Protein 8JNC (pdb70)

Secondary structure (DSSP, 8-state):
-PEESSPP--TT---THHHHHHTSS-EEEE-SBS--EEEE-SHHHHHHHHH-TTEESS-TTS----BSSSS----SSGGG--TTHHHHHHHHHHGGGSHHHHGGGHHHHHHHHHHHHHHHHHH-SSEEHIIIIITHHHHHHHHHHHT--GGGHHHHHHHHHHHHBTT--HHHHHHHHHHHHHHHHHHHHHHHSS--SSHHHHHHHHHHTS--S-HHHHHHHHHHHHHHTTHHHHHHHHHHHHHHHTSTTTTHHHHH-GGGHHHHHHHHHHH---BSS-S--EEESS-EEETTEEEPTT-EEEE-HHHHTT-TTTSTTTTS--TT---SPP-TT--GGGS-TTHHHHHHHHHHHHHHHHHH-TT-EESS-GGG--B-SSBSB--BS--EEE-/-EESSPP--TT---THHHHHTTSS-EEEE-SBSS-EEEE-SHHHHHHHHH-TTEESS--SS----BSSSS----SSGGG--TTHHHHHHHHHHTTSSHHHHGGGHHHHHHHHHHHHHHHHHH-SSEEHIIIIITHHHHHHHHHHHT--GGGHHHHHHHHHHHHBTT--HHHHHHHHHHHHHHHHHHHHHHHHS--SSHHHHHHHHHHTT-SS-HHHHHHHHHHHHHHTTHHHHHHHHHHHHHHHTSTTTTHHHHH-GGGHHHHHHHHHHH---BSS-S--EEESS-EEETTEEE-TT-EEEE-HHHHTT-TTTSTTTTS--TT---SPP-TT--GGGS-TTHHHHHHHHHHHHHHHHHH-TT-EESS-GGG--B--SBSB--BS--EEE-

Radius of gyration: 26.94 Å; Cα contacts (8 Å, |Δi|>4): 1345; chains: 2; bounding box: 70×62×54 Å

Structure (mmCIF, N/CA/C/O backbone):
data_8JNC
#
_entry.id   8JNC
#
_cell.length_a   91.895
_cell.length_b   81.948
_cell.length_c   143.838
_cell.angle_alpha   90.00
_cell.angle_beta   94.30
_cell.angle_gamma   90.00
#
_symmetry.space_group_name_H-M   'I 1 2 1'
#
loop_
_entity.id
_entity.type
_entity.pdbx_description
1 polymer 'Cytochrome P450'
2 non-polymer 'PROTOPORPHYRIN IX CONTAINING FE'
3 non-polymer (1Z,3E,5S,8R,9S,10S,11R,13R,15R,16S,18Z,24S,25S)-11-ethyl-2,24-dihydroxy-10-methyl-21,26-diazapentacyclo[23.2.1.09,13.08,15.05,16]octacosa-1(2),3,18-triene-7,20,27,28-tetraone
4 non-polymer 'FORMIC ACID'
5 non-polymer 'SODIUM ION'
6 water water
#
loop_
_atom_site.group_PDB
_atom_site.id
_atom_site.type_symbol
_atom_site.label_atom_id
_atom_site.label_alt_id
_atom_site.label_comp_id
_atom_site.label_asym_id
_atom_site.label_entity_id
_atom_site.label_seq_id
_atom_site.pdbx_PDB_ins_code
_atom_site.Cartn_x
_atom_site.Cartn_y
_atom_site.Cartn_z
_atom_site.occupancy
_atom_site.B_iso_or_equiv
_atom_site.auth_seq_id
_atom_site.auth_comp_id
_atom_site.auth_asym_id
_atom_site.auth_atom_id
_atom_site.pdbx_PDB_model_num
ATOM 1 N N . GLU A 1 18 ? 16.076 29.962 13.608 1.00 37.63 18 GLU A N 1
ATOM 2 C CA . GLU A 1 18 ? 16.955 29.152 14.452 1.00 43.26 18 GLU A CA 1
ATOM 3 C C . GLU A 1 18 ? 16.130 28.352 15.473 1.00 42.94 18 GLU A C 1
ATOM 4 O O . GLU A 1 18 ? 15.416 28.943 16.298 1.00 30.81 18 GLU A O 1
ATOM 15 N N . LEU A 1 19 ? 16.219 27.018 15.410 1.00 33.73 19 LEU A N 1
ATOM 16 C CA . LEU A 1 19 ? 15.309 26.141 16.142 1.00 28.89 19 LEU A CA 1
ATOM 17 C C . LEU A 1 19 ? 15.883 25.646 17.475 1.00 20.99 19 LEU A C 1
ATOM 18 O O . LEU A 1 19 ? 17.100 25.510 17.657 1.00 23.67 19 LEU A O 1
ATOM 34 N N . LEU A 1 20 ? 14.972 25.364 18.408 1.00 26.55 20 LEU A N 1
ATOM 35 C CA . LEU A 1 20 ? 15.306 24.632 19.634 1.00 22.69 20 LEU A CA 1
ATOM 36 C C . LEU A 1 20 ? 16.048 23.348 19.285 1.00 20.36 20 LEU A C 1
ATOM 37 O O . LEU A 1 20 ? 15.676 22.635 18.337 1.00 17.43 20 LEU A O 1
ATOM 53 N N . THR A 1 21 ? 17.149 23.095 19.995 1.00 13.74 21 THR A N 1
ATOM 54 C CA . THR A 1 21 ? 17.899 21.861 19.840 1.00 13.78 21 THR A CA 1
ATOM 55 C C . THR A 1 21 ? 17.327 20.782 20.763 1.00 11.33 21 THR A C 1
ATOM 56 O O . THR A 1 21 ? 16.870 21.056 21.883 1.00 17.22 21 THR A O 1
ATOM 67 N N . PHE A 1 22 ? 17.337 19.549 20.256 1.00 11.39 22 PHE A N 1
ATOM 68 C CA . PHE A 1 22 ? 16.841 18.343 20.910 1.00 10.72 22 PHE A CA 1
ATOM 69 C C . PHE A 1 22 ? 17.853 17.277 20.513 1.00 13.53 22 PHE A C 1
ATOM 70 O O . PHE A 1 22 ? 18.318 17.271 19.363 1.00 13.10 22 PHE A O 1
ATOM 87 N N . PRO A 1 23 ? 18.233 16.372 21.425 1.00 16.15 23 PRO A N 1
ATOM 88 C CA . PRO A 1 23 ? 17.705 16.201 22.783 1.00 17.28 23 PRO A CA 1
ATOM 89 C C . PRO A 1 23 ? 18.021 17.359 23.706 1.00 12.84 23 PRO A C 1
ATOM 90 O O . PRO A 1 23 ? 18.877 18.178 23.395 1.00 14.71 23 PRO A O 1
ATOM 101 N N . PHE A 1 24 ? 17.285 17.455 24.802 1.00 10.23 24 PHE A N 1
ATOM 102 C CA . PHE A 1 24 ? 17.486 18.516 25.771 1.00 12.95 24 PHE A CA 1
ATOM 103 C C . PHE A 1 24 ? 18.577 18.140 26.758 1.00 15.44 24 PHE A C 1
ATOM 104 O O . PHE A 1 24 ? 18.980 16.979 26.864 1.00 18.16 24 PHE A O 1
ATOM 121 N N . ALA A 1 25 ? 19.048 19.145 27.493 1.00 13.15 25 ALA A N 1
ATOM 122 C CA . ALA A 1 25 ? 19.994 18.910 28.572 1.00 14.49 25 ALA A CA 1
ATOM 123 C C . ALA A 1 25 ? 19.320 18.181 29.733 1.00 16.25 25 ALA A C 1
ATOM 124 O O . ALA A 1 25 ? 18.236 18.568 30.202 1.00 20.29 25 ALA A O 1
ATOM 131 N N . SER A 1 26 ? 19.966 17.124 30.198 1.00 11.94 26 SER A N 1
ATOM 132 C CA . SER A 1 26 ? 19.537 16.455 31.414 1.00 17.22 26 SER A CA 1
ATOM 133 C C . SER A 1 26 ? 20.666 15.547 31.863 1.00 16.01 26 SER A C 1
ATOM 134 O O . SER A 1 26 ? 21.508 15.140 31.060 1.00 19.26 26 SER A O 1
ATOM 142 N N . THR A 1 27 ? 20.672 15.221 33.140 1.00 20.43 27 THR A N 1
ATOM 143 C CA . THR A 1 27 ? 21.634 14.254 33.644 1.00 24.81 27 THR A CA 1
ATOM 144 C C . THR A 1 27 ? 20.922 13.118 34.370 1.00 18.65 27 THR A C 1
ATOM 145 O O . THR A 1 27 ? 19.940 13.342 35.072 1.00 20.67 27 THR A O 1
ATOM 156 N N . GLY A 1 28 ? 21.446 11.908 34.197 1.00 21.41 28 GLY A N 1
ATOM 157 C CA . GLY A 1 28 ? 20.869 10.738 34.829 1.00 21.44 28 GLY A CA 1
ATOM 158 C C . GLY A 1 28 ? 19.440 10.549 34.381 1.00 21.32 28 GLY A C 1
ATOM 159 O O . GLY A 1 28 ? 19.119 10.627 33.184 1.00 12.69 28 GLY A O 1
ATOM 163 N N . LEU A 1 29 ? 18.561 10.301 35.353 1.00 15.79 29 LEU A N 1
ATOM 164 C CA . LEU A 1 29 ? 17.153 10.108 35.066 1.00 19.51 29 LEU A CA 1
ATOM 165 C C . LEU A 1 29 ? 16.350 11.384 35.242 1.00 15.73 29 LEU A C 1
ATOM 166 O O . LEU A 1 29 ? 15.112 11.317 35.272 1.00 13.09 29 LEU A O 1
ATOM 182 N N . GLU A 1 30 ? 17.034 12.535 35.331 1.00 15.51 30 GLU A N 1
ATOM 183 C CA . GLU A 1 30 ? 16.366 13.834 35.365 1.00 14.31 30 GLU A CA 1
ATOM 184 C C . GLU A 1 30 ? 15.373 13.987 34.226 1.00 15.38 30 GLU A C 1
ATOM 185 O O . GLU A 1 30 ? 15.691 13.696 33.073 1.00 13.70 30 GLU A O 1
ATOM 197 N N . PHE A 1 31 ? 14.184 14.500 34.560 1.00 15.79 31 PHE A N 1
ATOM 198 C CA . PHE A 1 31 ? 13.214 14.982 33.581 1.00 15.05 31 PHE A CA 1
ATOM 199 C C . PHE A 1 31 ? 13.307 16.497 33.449 1.00 13.98 31 PHE A C 1
ATOM 200 O O . PHE A 1 31 ? 12.985 17.218 34.404 1.00 15.44 31 PHE A O 1
ATOM 217 N N . PRO A 1 32 ? 13.756 17.030 32.327 1.00 18.79 32 PRO A N 1
ATOM 218 C CA . PRO A 1 32 ? 14.102 18.455 32.319 1.00 23.30 32 PRO A CA 1
ATOM 219 C C . PRO A 1 32 ? 12.874 19.351 32.330 1.00 15.70 32 PRO A C 1
ATOM 220 O O . PRO A 1 32 ? 11.831 19.028 31.720 1.00 12.98 32 PRO A O 1
ATOM 231 N N . PRO A 1 33 ? 12.990 20.515 32.989 1.00 15.88 33 PRO A N 1
ATOM 232 C CA . PRO A 1 33 ? 11.830 21.416 33.147 1.00 23.90 33 PRO A CA 1
ATOM 233 C C . PRO A 1 33 ? 11.324 21.994 31.849 1.00 10.20 33 PRO A C 1
ATOM 234 O O . PRO A 1 33 ? 10.185 22.471 31.794 1.00 14.17 33 PRO A O 1
ATOM 245 N N . VAL A 1 34 ? 12.134 21.986 30.802 1.00 13.32 34 VAL A N 1
ATOM 246 C CA . VAL A 1 34 ? 11.660 22.474 29.512 1.00 10.61 34 VAL A CA 1
ATOM 247 C C . VAL A 1 34 ? 10.357 21.782 29.079 1.00 11.10 34 VAL A C 1
ATOM 248 O O . VAL A 1 34 ? 9.508 22.413 28.449 1.00 14.00 34 VAL A O 1
ATOM 261 N N . TYR A 1 35 ? 10.158 20.497 29.412 1.00 14.14 35 TYR A N 1
ATOM 262 C CA . TYR A 1 35 ? 8.887 19.838 29.073 1.00 12.33 35 TYR A CA 1
ATOM 263 C C . TYR A 1 35 ? 7.704 20.552 29.704 1.00 17.24 35 TYR A C 1
ATOM 264 O O . TYR A 1 35 ? 6.644 20.669 29.085 1.00 18.58 35 TYR A O 1
ATOM 282 N N . HIS A 1 36 ? 7.865 21.075 30.916 1.00 15.06 36 HIS A N 1
ATOM 283 C CA . HIS A 1 36 ? 6.735 21.762 31.530 1.00 11.59 36 HIS A CA 1
ATOM 284 C C . HIS A 1 36 ? 6.325 22.995 30.731 1.00 15.72 36 HIS A C 1
ATOM 285 O O . HIS A 1 36 ? 5.141 23.340 30.671 1.00 19.42 36 HIS A O 1
ATOM 299 N N . GLU A 1 37 ? 7.292 23.664 30.114 1.00 18.16 37 GLU A N 1
ATOM 300 C CA . GLU A 1 37 ? 6.992 24.749 29.190 1.00 22.97 37 GLU A CA 1
ATOM 301 C C . GLU A 1 37 ? 6.326 24.227 27.928 1.00 23.67 37 GLU A C 1
ATOM 302 O O . GLU A 1 37 ? 5.360 24.816 27.431 1.00 19.87 37 GLU A O 1
ATOM 314 N N . LEU A 1 38 ? 6.861 23.142 27.372 1.00 19.07 38 LEU A N 1
ATOM 315 C CA . LEU A 1 38 ? 6.377 22.703 26.077 1.00 23.35 38 LEU A CA 1
ATOM 316 C C . LEU A 1 38 ? 4.964 22.144 26.167 1.00 17.08 38 LEU A C 1
ATOM 317 O O . LEU A 1 38 ? 4.219 22.238 25.189 1.00 18.31 38 LEU A O 1
ATOM 333 N N . TYR A 1 39 ? 4.573 21.555 27.313 1.00 16.57 39 TYR A N 1
ATOM 334 C CA . TYR A 1 39 ? 3.196 21.086 27.450 1.00 16.37 39 TYR A CA 1
ATOM 335 C C . TYR A 1 39 ? 2.197 22.238 27.295 1.00 24.36 39 TYR A C 1
ATOM 336 O O . TYR A 1 39 ? 1.059 22.014 26.891 1.00 21.11 39 TYR A O 1
ATOM 354 N N . GLN A 1 40 ? 2.592 23.469 27.631 1.00 23.94 40 GLN A N 1
ATOM 355 C CA . GLN A 1 40 ? 1.722 24.623 27.469 1.00 30.87 40 GLN A CA 1
ATOM 356 C C . GLN A 1 40 ? 1.964 25.417 26.190 1.00 33.48 40 GLN A C 1
ATOM 357 O O . GLN A 1 40 ? 1.681 26.621 26.125 1.00 32.80 40 GLN A O 1
ATOM 371 N N . GLN A 1 41 ? 2.477 24.753 25.149 1.00 31.05 41 GLN A N 1
ATOM 372 C CA . GLN A 1 41 ? 2.738 25.354 23.857 1.00 32.42 41 GLN A CA 1
ATOM 373 C C . GLN A 1 41 ? 2.169 24.472 22.756 1.00 21.34 41 GLN A C 1
ATOM 374 O O . GLN A 1 41 ? 1.893 23.280 22.924 1.00 20.83 41 GLN A O 1
ATOM 388 N N . ARG A 1 42 ? 2.062 25.080 21.577 1.00 15.25 42 ARG A N 1
ATOM 389 C CA . ARG A 1 42 ? 1.777 24.305 20.383 1.00 18.69 42 ARG A CA 1
ATOM 390 C C . ARG A 1 42 ? 2.942 23.393 20.009 1.00 11.72 42 ARG A C 1
ATOM 391 O O . ARG A 1 42 ? 4.058 23.459 20.543 1.00 14.15 42 ARG A O 1
ATOM 412 N N . LEU A 1 43 ? 2.625 22.460 19.114 1.00 12.52 43 LEU A N 1
ATOM 413 C CA . LEU A 1 43 ? 3.655 21.550 18.635 1.00 14.83 43 LEU A CA 1
ATOM 414 C C . LEU A 1 43 ? 4.888 22.337 18.195 1.00 13.14 43 LEU A C 1
ATOM 415 O O . LEU A 1 43 ? 4.782 23.283 17.419 1.00 13.15 43 LEU A O 1
ATOM 431 N N . THR A 1 44 ? 6.063 21.928 18.682 1.00 14.30 44 THR A N 1
ATOM 432 C CA . THR A 1 44 ? 7.333 22.640 18.472 1.00 16.54 44 THR A CA 1
ATOM 433 C C . THR A 1 44 ? 8.303 21.909 17.540 1.00 16.51 44 THR A C 1
ATOM 434 O O . THR A 1 44 ? 8.499 20.687 17.639 1.00 13.68 44 THR A O 1
ATOM 445 N N . LYS A 1 45 ? 8.895 22.663 16.613 1.00 14.07 45 LYS A N 1
ATOM 446 C CA . LYS A 1 45 ? 9.887 22.114 15.705 1.00 9.51 45 LYS A CA 1
ATOM 447 C C . LYS A 1 45 ? 11.276 22.253 16.325 1.00 13.76 45 LYS A C 1
ATOM 448 O O . LYS A 1 45 ? 11.612 23.285 16.901 1.00 15.65 45 LYS A O 1
ATOM 467 N N . VAL A 1 46 ? 12.082 21.204 16.201 1.00 12.66 46 VAL A N 1
ATOM 468 C CA . VAL A 1 46 ? 13.410 21.174 16.789 1.00 7.80 46 VAL A CA 1
ATOM 469 C C . VAL A 1 46 ? 14.408 20.698 15.751 1.00 14.11 46 VAL A C 1
ATOM 470 O O . VAL A 1 46 ? 14.054 20.024 14.784 1.00 13.93 46 VAL A O 1
ATOM 483 N N . ARG A 1 47 ? 15.673 21.043 15.966 1.00 13.32 47 ARG A N 1
ATOM 484 C CA . ARG A 1 47 ? 16.761 20.583 15.111 1.00 13.08 47 ARG A CA 1
ATOM 485 C C . ARG A 1 47 ? 17.520 19.529 15.879 1.00 12.44 47 ARG A C 1
ATOM 486 O O . ARG A 1 47 ? 17.672 19.637 17.099 1.00 13.67 47 ARG A O 1
ATOM 507 N N . LEU A 1 48 ? 18.015 18.528 15.161 1.00 12.85 48 LEU A N 1
ATOM 508 C CA . LEU A 1 48 ? 18.604 17.338 15.751 1.00 12.22 48 LEU A CA 1
ATOM 509 C C . LEU A 1 48 ? 20.093 17.294 15.497 1.00 11.34 48 LEU A C 1
ATOM 510 O O . LEU A 1 48 ? 20.620 18.029 14.653 1.00 15.18 48 LEU A O 1
ATOM 526 N N . PRO A 1 49 ? 20.813 16.409 16.181 1.00 14.91 49 PRO A N 1
ATOM 527 C CA . PRO A 1 49 ? 22.259 16.317 15.918 1.00 15.27 49 PRO A CA 1
ATOM 528 C C . PRO A 1 49 ? 22.608 15.947 14.479 1.00 19.49 49 PRO A C 1
ATOM 529 O O . PRO A 1 49 ? 23.596 16.477 13.940 1.00 13.44 49 PRO A O 1
ATOM 540 N N . TYR A 1 50 ? 21.825 15.067 13.839 1.00 17.18 50 TYR A N 1
ATOM 541 C CA . TYR A 1 50 ? 21.973 14.755 12.422 1.00 18.87 50 TYR A CA 1
ATOM 542 C C . TYR A 1 50 ? 20.608 14.699 11.752 1.00 18.14 50 TYR A C 1
ATOM 543 O O . TYR A 1 50 ? 19.586 14.414 12.384 1.00 11.63 50 TYR A O 1
ATOM 561 N N . GLY A 1 51 ? 20.606 14.979 10.464 1.00 17.26 51 GLY A N 1
ATOM 562 C CA . GLY A 1 51 ? 19.419 14.781 9.666 1.00 16.25 51 GLY A CA 1
ATOM 563 C C . GLY A 1 51 ? 18.487 15.963 9.742 1.00 15.66 51 GLY A C 1
ATOM 564 O O . GLY A 1 51 ? 18.804 17.037 10.280 1.00 19.34 51 GLY A O 1
ATOM 568 N N . ASP A 1 52 ? 17.294 15.750 9.198 1.00 12.31 52 ASP A N 1
ATOM 569 C CA . ASP A 1 52 ? 16.326 16.822 9.082 1.00 12.42 52 ASP A CA 1
ATOM 570 C C . ASP A 1 52 ? 15.818 17.270 10.444 1.00 13.67 52 ASP A C 1
ATOM 571 O O . ASP A 1 52 ? 16.003 16.584 11.445 1.00 14.10 52 ASP A O 1
ATOM 580 N N . ASP A 1 53 ? 15.193 18.458 10.464 1.00 9.95 53 ASP A N 1
ATOM 581 C CA . ASP A 1 53 ? 14.444 18.915 11.614 1.00 12.55 53 ASP A CA 1
ATOM 582 C C . ASP A 1 53 ? 13.187 18.060 11.758 1.00 16.19 53 ASP A C 1
ATOM 583 O O . ASP A 1 53 ? 12.835 17.271 10.873 1.00 9.12 53 ASP A O 1
ATOM 592 N N . ALA A 1 54 ? 12.485 18.264 12.869 1.00 12.70 54 ALA A N 1
ATOM 593 C CA . ALA A 1 54 ? 11.309 17.466 13.187 1.00 11.73 54 ALA A CA 1
ATOM 594 C C . ALA A 1 54 ? 10.535 18.124 14.315 1.00 15.57 54 ALA A C 1
ATOM 595 O O . ALA A 1 54 ? 11.093 18.870 15.129 1.00 14.23 54 ALA A O 1
ATOM 602 N N . TYR A 1 55 ? 9.238 17.884 14.314 1.00 13.38 55 TYR A N 1
ATOM 603 C CA . TYR A 1 55 ? 8.402 18.290 15.416 1.00 7.38 55 TYR A CA 1
ATOM 604 C C . TYR A 1 55 ? 8.540 17.302 16.562 1.00 9.36 55 TYR A C 1
ATOM 605 O O . TYR A 1 55 ? 8.850 16.125 16.363 1.00 9.68 55 TYR A O 1
ATOM 623 N N . LEU A 1 56 ? 8.305 17.803 17.769 1.00 7.75 56 LEU A N 1
ATOM 624 C CA . LEU A 1 56 ? 8.404 17.030 18.994 1.00 8.83 56 LEU A CA 1
ATOM 625 C C . LEU A 1 56 ? 6.998 16.763 19.502 1.00 8.83 56 LEU A C 1
ATOM 626 O O . LEU A 1 56 ? 6.359 17.677 20.037 1.00 8.90 56 LEU A O 1
ATOM 642 N N . ALA A 1 57 ? 6.512 15.514 19.345 1.00 4.41 57 ALA A N 1
ATOM 643 C CA . ALA A 1 57 ? 5.246 15.104 19.947 1.00 7.81 57 ALA A CA 1
ATOM 644 C C . ALA A 1 57 ? 5.532 14.851 21.405 1.00 12.97 57 ALA A C 1
ATOM 645 O O . ALA A 1 57 ? 6.419 14.030 21.708 1.00 8.90 57 ALA A O 1
ATOM 652 N N . ILE A 1 58 ? 4.815 15.541 22.296 1.00 11.92 58 ILE A N 1
ATOM 653 C CA . ILE A 1 58 ? 5.041 15.376 23.731 1.00 10.09 58 ILE A CA 1
ATOM 654 C C . ILE A 1 58 ? 3.755 15.157 24.536 1.00 10.45 58 ILE A C 1
ATOM 655 O O . ILE A 1 58 ? 3.799 14.577 25.658 1.00 9.59 58 ILE A O 1
ATOM 671 N N . ARG A 1 59 ? 2.589 15.529 24.029 1.00 11.07 59 ARG A N 1
ATOM 672 C CA . ARG A 1 59 ? 1.345 15.209 24.711 1.00 6.75 59 ARG A CA 1
ATOM 673 C C . ARG A 1 59 ? 1.013 13.727 24.523 1.00 9.14 59 ARG A C 1
ATOM 674 O O . ARG A 1 59 ? 1.320 13.128 23.496 1.00 5.18 59 ARG A O 1
ATOM 695 N N . TYR A 1 60 ? 0.362 13.142 25.539 1.00 8.06 60 TYR A N 1
ATOM 696 C CA . TYR A 1 60 ? 0.035 11.720 25.543 1.00 8.86 60 TYR A CA 1
ATOM 697 C C . TYR A 1 60 ? -0.670 11.352 24.247 1.00 7.03 60 TYR A C 1
ATOM 698 O O . TYR A 1 60 ? -0.238 10.452 23.515 1.00 6.35 60 TYR A O 1
ATOM 716 N N . ALA A 1 61 ? -1.697 12.125 23.902 1.00 10.59 61 ALA A N 1
ATOM 717 C CA . ALA A 1 61 ? -2.513 11.805 22.747 1.00 8.79 61 ALA A CA 1
ATOM 718 C C . ALA A 1 61 ? -1.695 11.914 21.474 1.00 6.55 61 ALA A C 1
ATOM 719 O O . ALA A 1 61 ? -1.864 11.088 20.576 1.00 6.22 61 ALA A O 1
ATOM 726 N N . ASP A 1 62 ? -0.753 12.881 21.412 1.00 5.91 62 ASP A N 1
ATOM 727 C CA . ASP A 1 62 ? 0.018 13.111 20.186 1.00 4.85 62 ASP A CA 1
ATOM 728 C C . ASP A 1 62 ? 1.042 12.005 19.971 1.00 4.63 62 ASP A C 1
ATOM 729 O O . ASP A 1 62 ? 1.191 11.508 18.860 1.00 4.19 62 ASP A O 1
ATOM 738 N N . VAL A 1 63 ? 1.709 11.584 21.044 1.00 5.40 63 VAL A N 1
ATOM 739 C CA . VAL A 1 63 ? 2.676 10.487 20.965 1.00 5.72 63 VAL A CA 1
ATOM 740 C C . VAL A 1 63 ? 1.979 9.202 20.585 1.00 5.85 63 VAL A C 1
ATOM 741 O O . VAL A 1 63 ? 2.455 8.464 19.720 1.00 6.73 63 VAL A O 1
ATOM 754 N N . LYS A 1 64 ? 0.822 8.939 21.182 1.00 4.15 64 LYS A N 1
ATOM 755 C CA . LYS A 1 64 ? 0.006 7.810 20.742 1.00 7.52 64 LYS A CA 1
ATOM 756 C C . LYS A 1 64 ? -0.301 7.882 19.248 1.00 10.95 64 LYS A C 1
ATOM 757 O O . LYS A 1 64 ? -0.227 6.874 18.532 1.00 5.68 64 LYS A O 1
ATOM 776 N N . THR A 1 65 ? -0.641 9.080 18.755 1.00 6.19 65 THR A N 1
ATOM 777 C CA . THR A 1 65 ? -0.992 9.207 17.353 1.00 4.28 65 THR A CA 1
ATOM 778 C C . THR A 1 65 ? 0.217 8.882 16.488 1.00 6.97 65 THR A C 1
ATOM 779 O O . THR A 1 65 ? 0.127 8.102 15.531 1.00 4.13 65 THR A O 1
ATOM 790 N N . VAL A 1 66 ? 1.376 9.453 16.830 1.00 6.70 66 VAL A N 1
ATOM 791 C CA . VAL A 1 66 ? 2.566 9.243 15.997 1.00 6.11 66 VAL A CA 1
ATOM 792 C C . VAL A 1 66 ? 2.888 7.764 15.886 1.00 8.46 66 VAL A C 1
ATOM 793 O O . VAL A 1 66 ? 3.286 7.279 14.820 1.00 6.07 66 VAL A O 1
ATOM 806 N N . LEU A 1 67 ? 2.719 7.030 16.981 1.00 6.75 67 LEU A N 1
ATOM 807 C CA . LEU A 1 67 ? 3.134 5.647 17.062 1.00 6.65 67 LEU A CA 1
ATOM 808 C C . LEU A 1 67 ? 2.127 4.655 16.473 1.00 10.00 67 LEU A C 1
ATOM 809 O O . LEU A 1 67 ? 2.516 3.535 16.101 1.00 12.63 67 LEU A O 1
ATOM 825 N N . SER A 1 68 ? 0.855 5.028 16.386 1.00 8.88 68 SER A N 1
ATOM 826 C CA . SER A 1 68 ? -0.186 4.103 15.985 1.00 8.98 68 SER A CA 1
ATOM 827 C C . SER A 1 68 ? -1.065 4.541 14.812 1.00 15.69 68 SER A C 1
ATOM 828 O O . SER A 1 68 ? -1.765 3.686 14.265 1.00 15.90 68 SER A O 1
ATOM 836 N N . ASP A 1 69 ? -1.046 5.802 14.380 1.00 10.70 69 ASP A N 1
ATOM 837 C CA . ASP A 1 69 ? -1.899 6.221 13.269 1.00 8.41 69 ASP A CA 1
ATOM 838 C C . ASP A 1 69 ? -1.226 5.898 11.933 1.00 9.85 69 ASP A C 1
ATOM 839 O O . ASP A 1 69 ? -0.025 6.117 11.772 1.00 11.75 69 ASP A O 1
ATOM 848 N N . SER A 1 70 ? -1.982 5.326 10.977 1.00 12.74 70 SER A N 1
ATOM 849 C CA . SER A 1 70 ? -1.326 4.879 9.742 1.00 10.78 70 SER A CA 1
ATOM 850 C C . SER A 1 70 ? -0.830 6.032 8.898 1.00 5.20 70 SER A C 1
ATOM 851 O O . SER A 1 70 ? -0.057 5.809 7.953 1.00 14.08 70 SER A O 1
ATOM 859 N N . ARG A 1 71 ? -1.260 7.253 9.201 1.00 9.97 71 ARG A N 1
ATOM 860 C CA . ARG A 1 71 ? -0.738 8.431 8.495 1.00 11.46 71 ARG A CA 1
ATOM 861 C C . ARG A 1 71 ? 0.667 8.806 8.949 1.00 10.64 71 ARG A C 1
ATOM 862 O O . ARG A 1 71 ? 1.230 9.823 8.506 1.00 10.31 71 ARG A O 1
ATOM 883 N N . PHE A 1 72 ? 1.253 8.020 9.837 1.00 7.09 72 PHE A N 1
ATOM 884 C CA . PHE A 1 72 ? 2.640 8.229 10.224 1.00 6.10 72 PHE A CA 1
ATOM 885 C C . PHE A 1 72 ? 3.419 6.980 9.870 1.00 7.98 72 PHE A C 1
ATOM 886 O O . PHE A 1 72 ? 3.143 5.894 10.375 1.00 9.18 72 PHE A O 1
ATOM 903 N N . SER A 1 73 ? 4.348 7.131 8.964 1.00 8.55 73 SER A N 1
ATOM 904 C CA . SER A 1 73 ? 5.193 6.054 8.505 1.00 7.90 73 SER A CA 1
ATOM 905 C C . SER A 1 73 ? 6.533 6.122 9.211 1.00 8.74 73 SER A C 1
ATOM 906 O O . SER A 1 73 ? 7.056 7.215 9.450 1.00 6.88 73 SER A O 1
ATOM 914 N N . ILE A 1 74 ? 7.116 4.954 9.480 1.00 5.33 74 ILE A N 1
ATOM 915 C CA . ILE A 1 74 ? 8.471 4.882 10.030 1.00 10.44 74 ILE A CA 1
ATOM 916 C C . ILE A 1 74 ? 9.522 4.904 8.937 1.00 8.17 74 ILE A C 1
ATOM 917 O O . ILE A 1 74 ? 10.715 4.877 9.248 1.00 7.89 74 ILE A O 1
ATOM 933 N N . VAL A 1 75 ? 9.089 4.979 7.672 1.00 7.13 75 VAL A N 1
ATOM 934 C CA . VAL A 1 75 ? 9.949 4.927 6.486 1.00 11.32 75 VAL A CA 1
ATOM 935 C C . VAL A 1 75 ? 10.073 6.311 5.848 1.00 9.01 75 VAL A C 1
ATOM 936 O O . VAL A 1 75 ? 9.070 6.954 5.541 1.00 8.04 75 VAL A O 1
ATOM 949 N N . ALA A 1 76 ? 11.306 6.746 5.585 1.00 9.97 76 ALA A N 1
ATOM 950 C CA . ALA A 1 76 ? 11.531 8.028 4.901 1.00 14.47 76 ALA A CA 1
ATOM 951 C C . ALA A 1 76 ? 11.469 7.764 3.394 1.00 11.97 76 ALA A C 1
ATOM 952 O O . ALA A 1 76 ? 12.486 7.649 2.726 1.00 16.22 76 ALA A O 1
ATOM 959 N N . SER A 1 77 ? 10.262 7.643 2.855 1.00 15.35 77 SER A N 1
ATOM 960 C CA . SER A 1 77 ? 10.039 7.332 1.437 1.00 14.12 77 SER A CA 1
ATOM 961 C C . SER A 1 77 ? 10.012 8.578 0.537 1.00 15.05 77 SER A C 1
ATOM 962 O O . SER A 1 77 ? 9.743 8.480 -0.680 1.00 11.56 77 SER A O 1
ATOM 970 N N . LEU A 1 78 ? 10.286 9.749 1.114 1.00 15.08 78 LEU A N 1
ATOM 971 C CA . LEU A 1 78 ? 10.260 11.009 0.389 1.00 11.84 78 LEU A CA 1
ATOM 972 C C . LEU A 1 78 ? 11.614 11.692 0.377 1.00 14.64 78 LEU A C 1
ATOM 973 O O . LEU A 1 78 ? 11.683 12.911 0.246 1.00 26.10 78 LEU A O 1
ATOM 989 N N . GLY A 1 79 ? 12.690 10.943 0.511 1.00 19.37 79 GLY A N 1
ATOM 990 C CA . GLY A 1 79 ? 14.007 11.508 0.445 1.00 21.81 79 GLY A CA 1
ATOM 991 C C . GLY A 1 79 ? 14.509 12.124 1.720 1.00 22.95 79 GLY A C 1
ATOM 992 O O . GLY A 1 79 ? 15.636 12.632 1.717 1.00 24.76 79 GLY A O 1
ATOM 996 N N . GLN A 1 80 ? 13.741 12.054 2.817 1.00 15.41 80 GLN A N 1
ATOM 997 C CA . GLN A 1 80 ? 14.156 12.671 4.074 1.00 20.02 80 GLN A CA 1
ATOM 998 C C . GLN A 1 80 ? 15.491 12.130 4.594 1.00 15.61 80 GLN A C 1
ATOM 999 O O . GLN A 1 80 ? 15.840 10.964 4.430 1.00 9.97 80 GLN A O 1
ATOM 1013 N N . ASP A 1 81 ? 16.205 12.993 5.289 1.00 16.18 81 ASP A N 1
ATOM 1014 C CA . ASP A 1 81 ? 17.415 12.631 6.008 1.00 12.86 81 ASP A CA 1
ATOM 1015 C C . ASP A 1 81 ? 16.991 12.395 7.454 1.00 14.07 81 ASP A C 1
ATOM 1016 O O . ASP A 1 81 ? 16.612 13.329 8.155 1.00 14.72 81 ASP A O 1
ATOM 1025 N N . GLN A 1 82 ? 17.050 11.142 7.896 1.00 15.10 82 GLN A N 1
ATOM 1026 C CA . GLN A 1 82 ? 16.451 10.717 9.158 1.00 13.06 82 GLN A CA 1
ATOM 1027 C C . GLN A 1 82 ? 16.891 11.558 10.353 1.00 15.70 82 GLN A C 1
ATOM 1028 O O . GLN A 1 82 ? 18.091 11.569 10.688 1.00 11.40 82 GLN A O 1
ATOM 1042 N N . PRO A 1 83 ? 15.968 12.254 11.020 1.00 12.16 83 PRO A N 1
ATOM 1043 C CA . PRO A 1 83 ? 16.339 12.979 12.239 1.00 9.48 83 PRO A CA 1
ATOM 1044 C C . PRO A 1 83 ? 16.875 11.990 13.265 1.00 14.67 83 PRO A C 1
ATOM 1045 O O . PRO A 1 83 ? 16.246 10.971 13.545 1.00 11.74 83 PRO A O 1
ATOM 1056 N N . ARG A 1 84 ? 18.067 12.270 13.806 1.00 13.38 84 ARG A N 1
ATOM 1057 C CA . ARG A 1 84 ? 18.723 11.264 14.631 1.00 9.86 84 ARG A CA 1
ATOM 1058 C C . ARG A 1 84 ? 19.811 11.874 15.500 1.00 15.67 84 ARG A C 1
ATOM 1059 O O . ARG A 1 84 ? 20.187 13.028 15.336 1.00 13.07 84 ARG A O 1
ATOM 1080 N N . THR A 1 85 ? 20.295 11.065 16.445 1.00 18.96 85 THR A N 1
ATOM 1081 C CA . THR A 1 85 ? 21.388 11.426 17.337 1.00 21.24 85 THR A CA 1
ATOM 1082 C C . THR A 1 85 ? 22.668 10.660 17.010 1.00 21.20 85 THR A C 1
ATOM 1083 O O . THR A 1 85 ? 23.739 10.988 17.550 1.00 17.67 85 THR A O 1
ATOM 1094 N N . ARG A 1 86 ? 22.584 9.664 16.128 1.00 20.73 86 ARG A N 1
ATOM 1095 C CA . ARG A 1 86 ? 23.713 8.834 15.723 1.00 19.20 86 ARG A CA 1
ATOM 1096 C C . ARG A 1 86 ? 24.152 9.218 14.322 1.00 18.60 86 ARG A C 1
ATOM 1097 O O . ARG A 1 86 ? 23.324 9.375 13.421 1.00 17.94 86 ARG A O 1
ATOM 1118 N N . ALA A 1 87 ? 25.466 9.360 14.138 1.00 25.88 87 ALA A N 1
ATOM 1119 C CA . ALA A 1 87 ? 25.980 9.840 12.860 1.00 23.88 87 ALA A CA 1
ATOM 1120 C C . ALA A 1 87 ? 25.502 8.962 11.711 1.00 18.27 87 ALA A C 1
ATOM 1121 O O . ALA A 1 87 ? 25.084 9.471 10.670 1.00 19.85 87 ALA A O 1
ATOM 1128 N N . GLY A 1 88 ? 25.517 7.653 11.893 1.00 18.21 88 GLY A N 1
ATOM 1129 C CA . GLY A 1 88 ? 25.014 6.749 10.878 1.00 16.10 88 GLY A CA 1
ATOM 1130 C C . GLY A 1 88 ? 23.522 6.472 10.980 1.00 18.54 88 GLY A C 1
ATOM 1131 O O . GLY A 1 88 ? 23.065 5.960 12.005 1.00 16.70 88 GLY A O 1
ATOM 1135 N N . ALA A 1 89 ? 22.777 6.767 9.909 1.00 13.25 89 ALA A N 1
ATOM 1136 C CA . ALA A 1 89 ? 21.335 6.554 9.849 1.00 17.86 89 ALA A CA 1
ATOM 1137 C C . ALA A 1 89 ? 20.978 5.108 10.170 1.00 15.80 89 ALA A C 1
ATOM 1138 O O . ALA A 1 89 ? 21.718 4.168 9.884 1.00 12.63 89 ALA A O 1
ATOM 1140 N N . ARG A 1 90 ? 19.824 4.940 10.789 1.00 14.50 90 ARG A N 1
ATOM 1141 C CA . ARG A 1 90 ? 19.429 3.651 11.338 1.00 22.02 90 ARG A CA 1
ATOM 1142 C C . ARG A 1 90 ? 18.648 2.971 10.244 1.00 23.35 90 ARG A C 1
ATOM 1143 O O . ARG A 1 90 ? 17.481 3.283 10.028 1.00 31.71 90 ARG A O 1
ATOM 1164 N N . VAL A 1 91 ? 19.290 2.053 9.533 1.00 28.19 91 VAL A N 1
ATOM 1165 C CA . VAL A 1 91 ? 18.670 1.447 8.362 1.00 31.41 91 VAL A CA 1
ATOM 1166 C C . VAL A 1 91 ? 18.991 -0.036 8.280 1.00 20.69 91 VAL A C 1
ATOM 1167 O O . VAL A 1 91 ? 20.086 -0.476 8.630 1.00 26.26 91 VAL A O 1
ATOM 1180 N N . GLY A 1 92 ? 18.019 -0.814 7.833 1.00 20.68 92 GLY A N 1
ATOM 1181 C CA . GLY A 1 92 ? 18.229 -2.237 7.734 1.00 19.98 92 GLY A CA 1
ATOM 1182 C C . GLY A 1 92 ? 16.966 -2.885 7.246 1.00 20.93 92 GLY A C 1
ATOM 1183 O O . GLY A 1 92 ? 16.088 -2.201 6.726 1.00 21.73 92 GLY A O 1
ATOM 1187 N N . ASN A 1 93 ? 16.869 -4.200 7.455 1.00 14.10 93 ASN A N 1
ATOM 1188 C CA . ASN A 1 93 ? 15.813 -5.039 6.904 1.00 17.71 93 ASN A CA 1
ATOM 1189 C C . ASN A 1 93 ? 14.893 -5.643 7.959 1.00 20.02 93 ASN A C 1
ATOM 1190 O O . ASN A 1 93 ? 14.097 -6.545 7.630 1.00 13.31 93 ASN A O 1
ATOM 1201 N N . GLY A 1 94 ? 14.986 -5.166 9.197 1.00 11.44 94 GLY A N 1
ATOM 1202 C CA . GLY A 1 94 ? 14.217 -5.678 10.315 1.00 14.95 94 GLY A CA 1
ATOM 1203 C C . GLY A 1 94 ? 12.976 -4.858 10.638 1.00 7.80 94 GLY A C 1
ATOM 1204 O O . GLY A 1 94 ? 12.490 -4.065 9.825 1.00 10.20 94 GLY A O 1
ATOM 1208 N N . LEU A 1 95 ? 12.491 -5.005 11.883 1.00 6.29 95 LEU A N 1
ATOM 1209 C CA . LEU A 1 95 ? 11.119 -4.611 12.199 1.00 7.39 95 LEU A CA 1
ATOM 1210 C C . LEU A 1 95 ? 10.930 -3.103 12.195 1.00 7.12 95 LEU A C 1
ATOM 1211 O O . LEU A 1 95 ? 9.843 -2.621 11.857 1.00 7.69 95 LEU A O 1
ATOM 1227 N N . PHE A 1 96 ? 11.971 -2.359 12.561 1.00 8.16 96 PHE A N 1
ATOM 1228 C CA . PHE A 1 96 ? 11.973 -0.896 12.603 1.00 7.77 96 PHE A CA 1
ATOM 1229 C C . PHE A 1 96 ? 12.107 -0.264 11.213 1.00 10.09 96 PHE A C 1
ATOM 1230 O O . PHE A 1 96 ? 11.981 0.964 11.062 1.00 10.59 96 PHE A O 1
ATOM 1247 N N . SER A 1 97 ? 12.338 -1.052 10.182 1.00 8.99 97 SER A N 1
ATOM 1248 C CA . SER A 1 97 ? 12.458 -0.521 8.823 1.00 10.16 97 SER A CA 1
ATOM 1249 C C . SER A 1 97 ? 11.161 -0.632 8.014 1.00 10.00 97 SER A C 1
ATOM 1250 O O . SER A 1 97 ? 11.132 -0.248 6.838 1.00 8.99 97 SER A O 1
ATOM 1258 N N . LEU A 1 98 ? 10.090 -1.137 8.618 1.00 7.44 98 LEU A N 1
ATOM 1259 C CA . LEU A 1 98 ? 8.872 -1.474 7.893 1.00 11.41 98 LEU A CA 1
ATOM 1260 C C . LEU A 1 98 ? 7.624 -0.896 8.535 1.00 7.74 98 LEU A C 1
ATOM 1261 O O . LEU A 1 98 ? 7.516 -0.811 9.767 1.00 4.22 98 LEU A O 1
ATOM 1277 N N . ASP A 1 99 ? 6.648 -0.529 7.650 1.00 6.06 99 ASP A N 1
ATOM 1278 C CA . ASP A 1 99 ? 5.270 -0.238 7.989 1.00 8.15 99 ASP A CA 1
ATOM 1279 C C . ASP A 1 99 ? 4.372 -1.468 7.746 1.00 8.42 99 ASP A C 1
ATOM 1280 O O . ASP A 1 99 ? 4.706 -2.347 6.954 1.00 6.03 99 ASP A O 1
ATOM 1289 N N . PRO A 1 100 ? 3.208 -1.544 8.393 1.00 5.54 100 PRO A N 1
ATOM 1290 C CA . PRO A 1 100 ? 2.219 -2.554 7.997 1.00 9.12 100 PRO A CA 1
ATOM 1291 C C . PRO A 1 100 ? 1.804 -2.353 6.573 1.00 11.12 100 PRO A C 1
ATOM 1292 O O . PRO A 1 100 ? 1.863 -1.226 6.031 1.00 14.17 100 PRO A O 1
ATOM 1303 N N . PRO A 1 101 ? 1.408 -3.414 5.868 1.00 13.66 101 PRO A N 1
ATOM 1304 C CA . PRO A 1 101 ? 1.325 -4.818 6.312 1.00 14.24 101 PRO A CA 1
ATOM 1305 C C . PRO A 1 101 ? 2.631 -5.575 6.282 1.00 9.37 101 PRO A C 1
ATOM 1306 O O . PRO A 1 101 ? 2.740 -6.650 6.858 1.00 12.62 101 PRO A O 1
ATOM 1317 N N . GLN A 1 102 ? 3.605 -5.043 5.547 1.00 11.25 102 GLN A N 1
ATOM 1318 C CA . GLN A 1 102 ? 4.874 -5.741 5.454 1.00 10.74 102 GLN A CA 1
ATOM 1319 C C . GLN A 1 102 ? 5.453 -5.949 6.845 1.00 12.31 102 GLN A C 1
ATOM 1320 O O . GLN A 1 102 ? 5.903 -7.028 7.171 1.00 7.26 102 GLN A O 1
ATOM 1334 N N . HIS A 1 103 ? 5.437 -4.932 7.711 1.00 4.98 103 HIS A N 1
ATOM 1335 C CA . HIS A 1 103 ? 5.943 -5.152 9.043 1.00 6.40 103 HIS A CA 1
ATOM 1336 C C . HIS A 1 103 ? 5.164 -6.274 9.710 1.00 12.17 103 HIS A C 1
ATOM 1337 O O . HIS A 1 103 ? 5.692 -7.159 10.389 1.00 7.08 103 HIS A O 1
ATOM 1351 N N . SER A 1 104 ? 3.866 -6.237 9.583 1.00 8.37 104 SER A N 1
ATOM 1352 C CA . SER A 1 104 ? 3.073 -7.203 10.305 1.00 7.43 104 SER A CA 1
ATOM 1353 C C . SER A 1 104 ? 3.388 -8.610 9.847 1.00 9.94 104 SER A C 1
ATOM 1354 O O . SER A 1 104 ? 3.281 -9.555 10.620 1.00 9.92 104 SER A O 1
ATOM 1362 N N . ARG A 1 105 ? 3.757 -8.809 8.586 1.00 7.35 105 ARG A N 1
ATOM 1363 C CA . ARG A 1 105 ? 3.994 -10.164 8.105 1.00 10.72 105 ARG A CA 1
ATOM 1364 C C . ARG A 1 105 ? 5.332 -10.681 8.608 1.00 11.98 105 ARG A C 1
ATOM 1365 O O . ARG A 1 105 ? 5.434 -11.817 9.097 1.00 13.34 105 ARG A O 1
ATOM 1386 N N . LEU A 1 106 ? 6.318 -9.798 8.704 1.00 9.54 106 LEU A N 1
ATOM 1387 C CA . LEU A 1 106 ? 7.623 -10.160 9.255 1.00 12.09 106 LEU A CA 1
ATOM 1388 C C . LEU A 1 106 ? 7.524 -10.410 10.745 1.00 10.89 106 LEU A C 1
ATOM 1389 O O . LEU A 1 106 ? 8.079 -11.392 11.245 1.00 5.65 106 LEU A O 1
ATOM 1405 N N . ARG A 1 107 ? 6.828 -9.532 11.474 1.00 9.28 107 ARG A N 1
ATOM 1406 C CA . ARG A 1 107 ? 6.721 -9.718 12.907 1.00 11.83 107 ARG A CA 1
ATOM 1407 C C . ARG A 1 107 ? 5.998 -11.017 13.228 1.00 8.46 107 ARG A C 1
ATOM 1408 O O . ARG A 1 107 ? 6.311 -11.691 14.212 1.00 5.56 107 ARG A O 1
ATOM 1429 N N . SER A 1 108 ? 5.013 -11.375 12.419 1.00 10.64 108 SER A N 1
ATOM 1430 C CA . SER A 1 108 ? 4.251 -12.584 12.718 1.00 14.08 108 SER A CA 1
ATOM 1431 C C . SER A 1 108 ? 5.156 -13.820 12.823 1.00 17.67 108 SER A C 1
ATOM 1432 O O . SER A 1 108 ? 4.774 -14.808 13.462 1.00 14.22 108 SER A O 1
ATOM 1440 N N . VAL A 1 109 ? 6.350 -13.798 12.227 1.00 15.85 109 VAL A N 1
ATOM 1441 C CA . VAL A 1 109 ? 7.239 -14.951 12.355 1.00 15.95 109 VAL A CA 1
ATOM 1442 C C . VAL A 1 109 ? 7.684 -15.151 13.803 1.00 15.27 109 VAL A C 1
ATOM 1443 O O . VAL A 1 109 ? 7.929 -16.289 14.247 1.00 16.84 109 VAL A O 1
ATOM 1456 N N . LEU A 1 110 ? 7.821 -14.055 14.554 1.00 12.92 110 LEU A N 1
ATOM 1457 C CA . LEU A 1 110 ? 8.196 -14.109 15.958 1.00 19.01 110 LEU A CA 1
ATOM 1458 C C . LEU A 1 110 ? 7.022 -14.101 16.920 1.00 21.55 110 LEU A C 1
ATOM 1459 O O . LEU A 1 110 ? 7.206 -14.427 18.103 1.00 18.20 110 LEU A O 1
ATOM 1475 N N . GLY A 1 111 ? 5.852 -13.652 16.460 1.00 26.05 111 GLY A N 1
ATOM 1476 C CA . GLY A 1 111 ? 4.755 -13.267 17.324 1.00 20.07 111 GLY A CA 1
ATOM 1477 C C . GLY A 1 111 ? 4.471 -14.220 18.458 1.00 24.49 111 GLY A C 1
ATOM 1478 O O . GLY A 1 111 ? 4.492 -13.831 19.647 1.00 14.92 111 GLY A O 1
ATOM 1482 N N . ARG A 1 112 ? 4.239 -15.488 18.068 1.00 18.85 112 ARG A N 1
ATOM 1483 C CA . ARG A 1 112 ? 3.795 -16.513 19.003 1.00 22.48 112 ARG A CA 1
ATOM 1484 C C . ARG A 1 112 ? 4.757 -16.681 20.167 1.00 17.48 112 ARG A C 1
ATOM 1485 O O . ARG A 1 112 ? 4.323 -17.025 21.269 1.00 27.76 112 ARG A O 1
ATOM 1489 N N . ASP A 1 113 ? 6.042 -16.402 19.978 1.00 14.65 113 ASP A N 1
ATOM 1490 C CA . ASP A 1 113 ? 7.007 -16.678 21.041 1.00 15.90 113 ASP A CA 1
ATOM 1491 C C . ASP A 1 113 ? 7.053 -15.607 22.128 1.00 17.93 113 ASP A C 1
ATOM 1492 O O . ASP A 1 113 ? 7.727 -15.828 23.159 1.00 11.16 113 ASP A O 1
ATOM 1501 N N . PHE A 1 114 ? 6.363 -14.470 21.921 1.00 10.08 114 PHE A N 1
ATOM 1502 C CA . PHE A 1 114 ? 6.365 -13.342 22.859 1.00 14.91 114 PHE A CA 1
ATOM 1503 C C . PHE A 1 114 ? 4.980 -13.012 23.429 1.00 12.57 114 PHE A C 1
ATOM 1504 O O . PHE A 1 114 ? 4.859 -12.089 24.252 1.00 10.19 114 PHE A O 1
ATOM 1521 N N . THR A 1 115 ? 3.963 -13.806 23.128 1.00 8.46 115 THR A N 1
ATOM 1522 C CA . THR A 1 115 ? 2.665 -13.631 23.786 1.00 9.39 115 THR A CA 1
ATOM 1523 C C . THR A 1 115 ? 2.759 -13.891 25.287 1.00 14.81 115 THR A C 1
ATOM 1524 O O . THR A 1 115 ? 3.620 -14.649 25.733 1.00 6.80 115 THR A O 1
ATOM 1535 N N . PRO A 1 116 ? 1.861 -13.270 26.095 1.00 9.99 116 PRO A N 1
ATOM 1536 C CA . PRO A 1 116 ? 1.885 -13.563 27.548 1.00 12.52 116 PRO A CA 1
ATOM 1537 C C . PRO A 1 116 ? 1.797 -15.072 27.855 1.00 12.13 116 PRO A C 1
ATOM 1538 O O . PRO A 1 116 ? 2.447 -15.544 28.798 1.00 12.94 116 PRO A O 1
ATOM 1549 N N . ARG A 1 117 ? 1.055 -15.849 27.064 1.00 10.48 117 ARG A N 1
ATOM 1550 C CA . ARG A 1 117 ? 0.889 -17.275 27.351 1.00 14.54 117 ARG A CA 1
ATOM 1551 C C . ARG A 1 117 ? 2.208 -18.047 27.236 1.00 11.10 117 ARG A C 1
ATOM 1552 O O . ARG A 1 117 ? 2.429 -18.994 27.998 1.00 16.46 117 ARG A O 1
ATOM 1573 N N . ARG A 1 118 ? 3.097 -17.650 26.313 1.00 9.93 118 ARG A N 1
ATOM 1574 C CA . ARG A 1 118 ? 4.376 -18.328 26.150 1.00 15.74 118 ARG A CA 1
ATOM 1575 C C . ARG A 1 118 ? 5.419 -17.760 27.107 1.00 12.40 118 ARG A C 1
ATOM 1576 O O . ARG A 1 118 ? 6.103 -18.507 27.807 1.00 15.04 118 ARG A O 1
ATOM 1597 N N . VAL A 1 119 ? 5.501 -16.441 27.200 1.00 9.53 119 VAL A N 1
ATOM 1598 C CA . VAL A 1 119 ? 6.443 -15.803 28.114 1.00 8.62 119 VAL A CA 1
ATOM 1599 C C . VAL A 1 119 ? 6.169 -16.117 29.594 1.00 12.74 119 VAL A C 1
ATOM 1600 O O . VAL A 1 119 ? 7.104 -16.127 30.413 1.00 8.46 119 VAL A O 1
ATOM 1613 N N . GLU A 1 120 ? 4.899 -16.307 29.990 1.00 9.62 120 GLU A N 1
ATOM 1614 C CA . GLU A 1 120 ? 4.626 -16.613 31.391 1.00 8.23 120 GLU A CA 1
ATOM 1615 C C . GLU A 1 120 ? 5.319 -17.927 31.766 1.00 11.92 120 GLU A C 1
ATOM 1616 O O . GLU A 1 120 ? 5.684 -18.126 32.926 1.00 7.36 120 GLU A O 1
ATOM 1628 N N . LYS A 1 121 ? 5.576 -18.794 30.776 1.00 13.71 121 LYS A N 1
ATOM 1629 C CA . LYS A 1 121 ? 6.232 -20.079 31.026 1.00 15.14 121 LYS A CA 1
ATOM 1630 C C . LYS A 1 121 ? 7.687 -19.910 31.446 1.00 14.48 121 LYS A C 1
ATOM 1631 O O . LYS A 1 121 ? 8.265 -20.826 32.035 1.00 13.18 121 LYS A O 1
ATOM 1650 N N . LEU A 1 122 ? 8.300 -18.770 31.114 1.00 21.70 122 LEU A N 1
ATOM 1651 C CA . LEU A 1 122 ? 9.699 -18.479 31.421 1.00 16.35 122 LEU A CA 1
ATOM 1652 C C . LEU A 1 122 ? 9.935 -17.890 32.819 1.00 15.67 122 LEU A C 1
ATOM 1653 O O . LEU A 1 122 ? 11.092 -17.706 33.215 1.00 13.52 122 LEU A O 1
ATOM 1669 N N . ARG A 1 123 ? 8.876 -17.580 33.567 1.00 12.61 123 ARG A N 1
ATOM 1670 C CA . ARG A 1 123 ? 9.034 -17.023 34.904 1.00 10.36 123 ARG A CA 1
ATOM 1671 C C . ARG A 1 123 ? 9.989 -17.860 35.764 1.00 13.23 123 ARG A C 1
ATOM 1672 O O . ARG A 1 123 ? 10.866 -17.321 36.441 1.00 10.49 123 ARG A O 1
ATOM 1693 N N . GLU A 1 124 ? 9.818 -19.181 35.784 1.00 16.18 124 GLU A N 1
ATOM 1694 C CA . GLU A 1 124 ? 10.658 -20.000 36.671 1.00 16.24 124 GLU A CA 1
ATOM 1695 C C . GLU A 1 124 ? 12.127 -19.928 36.270 1.00 12.23 124 GLU A C 1
ATOM 1696 O O . GLU A 1 124 ? 13.001 -19.771 37.124 1.00 12.31 124 GLU A O 1
ATOM 1708 N N . ARG A 1 125 ? 12.418 -19.977 34.963 1.00 13.74 125 ARG A N 1
ATOM 1709 C CA . ARG A 1 125 ? 13.801 -19.852 34.492 1.00 11.38 125 ARG A CA 1
ATOM 1710 C C . ARG A 1 125 ? 14.384 -18.473 34.798 1.00 13.82 125 ARG A C 1
ATOM 1711 O O . ARG A 1 125 ? 15.524 -18.362 35.268 1.00 15.40 125 ARG A O 1
ATOM 1732 N N . VAL A 1 126 ? 13.589 -17.413 34.623 1.00 10.99 126 VAL A N 1
ATOM 1733 C CA . VAL A 1 126 ? 14.086 -16.053 34.880 1.00 6.84 126 VAL A CA 1
ATOM 1734 C C . VAL A 1 126 ? 14.509 -15.915 36.338 1.00 8.55 126 VAL A C 1
ATOM 1735 O O . VAL A 1 126 ? 15.565 -15.327 36.654 1.00 9.03 126 VAL A O 1
ATOM 1748 N N . ARG A 1 127 ? 13.710 -16.488 37.241 1.00 9.64 127 ARG A N 1
ATOM 1749 C CA . ARG A 1 127 ? 14.048 -16.494 38.663 1.00 15.08 127 ARG A CA 1
ATOM 1750 C C . ARG A 1 127 ? 15.270 -17.361 38.955 1.00 9.40 127 ARG A C 1
ATOM 1751 O O . ARG A 1 127 ? 16.102 -16.979 39.773 1.00 11.28 127 ARG A O 1
ATOM 1772 N N . GLU A 1 128 ? 15.402 -18.523 38.307 1.00 13.18 128 GLU A N 1
ATOM 1773 C CA . GLU A 1 128 ? 16.598 -19.345 38.499 1.00 12.11 128 GLU A CA 1
ATOM 1774 C C . GLU A 1 128 ? 17.863 -18.523 38.228 1.00 11.69 128 GLU A C 1
ATOM 1775 O O . GLU A 1 128 ? 18.762 -18.432 39.078 1.00 12.66 128 GLU A O 1
ATOM 1787 N N . LEU A 1 129 ? 17.907 -17.874 37.059 1.00 10.37 129 LEU A N 1
ATOM 1788 C CA . LEU A 1 129 ? 19.060 -17.068 36.654 1.00 7.80 129 LEU A CA 1
ATOM 1789 C C . LEU A 1 129 ? 19.266 -15.881 37.573 1.00 8.70 129 LEU A C 1
ATOM 1790 O O . LEU A 1 129 ? 20.399 -15.544 37.934 1.00 9.79 129 LEU A O 1
ATOM 1806 N N . THR A 1 130 ? 18.175 -15.204 37.929 1.00 12.20 130 THR A N 1
ATOM 1807 C CA . THR A 1 130 ? 18.249 -14.121 38.901 1.00 6.60 130 THR A CA 1
ATOM 1808 C C . THR A 1 130 ? 18.854 -14.621 40.219 1.00 12.64 130 THR A C 1
ATOM 1809 O O . THR A 1 130 ? 19.724 -13.956 40.797 1.00 11.92 130 THR A O 1
ATOM 1820 N N . ASP A 1 131 ? 18.436 -15.811 40.686 1.00 11.19 131 ASP A N 1
ATOM 1821 C CA . ASP A 1 131 ? 18.982 -16.367 41.927 1.00 15.99 131 ASP A CA 1
ATOM 1822 C C . ASP A 1 131 ? 20.460 -16.689 41.807 1.00 11.57 131 ASP A C 1
ATOM 1823 O O . ASP A 1 131 ? 21.236 -16.420 42.731 1.00 15.12 131 ASP A O 1
ATOM 1832 N N . GLN A 1 132 ? 20.856 -17.287 40.689 1.00 9.59 132 GLN A N 1
ATOM 1833 C CA . GLN A 1 132 ? 22.266 -17.550 40.460 1.00 10.10 132 GLN A CA 1
ATOM 1834 C C . GLN A 1 132 ? 23.064 -16.263 40.450 1.00 12.11 132 GLN A C 1
ATOM 1835 O O . GLN A 1 132 ? 24.153 -16.211 41.014 1.00 9.25 132 GLN A O 1
ATOM 1849 N N . CYS A 1 133 ? 22.515 -15.194 39.851 1.00 12.06 133 CYS A N 1
ATOM 1850 C CA . CYS A 1 133 ? 23.221 -13.915 39.823 1.00 9.73 133 CYS A CA 1
ATOM 1851 C C . CYS A 1 133 ? 23.415 -13.379 41.233 1.00 12.98 133 CYS A C 1
ATOM 1852 O O . CYS A 1 133 ? 24.490 -12.889 41.586 1.00 11.08 133 CYS A O 1
ATOM 1860 N N . LEU A 1 134 ? 22.379 -13.487 42.061 1.00 11.43 134 LEU A N 1
ATOM 1861 C CA . LEU A 1 134 ? 22.434 -12.913 43.397 1.00 13.01 134 LEU A CA 1
ATOM 1862 C C . LEU A 1 134 ? 23.296 -13.755 44.338 1.00 12.53 134 LEU A C 1
ATOM 1863 O O . LEU A 1 134 ? 23.887 -13.210 45.273 1.00 11.56 134 LEU A O 1
ATOM 1879 N N . ASP A 1 135 ? 23.367 -15.072 44.122 1.00 11.75 135 ASP A N 1
ATOM 1880 C CA . ASP A 1 135 ? 24.311 -15.890 44.887 1.00 17.16 135 ASP A CA 1
ATOM 1881 C C . ASP A 1 135 ? 25.735 -15.401 44.653 1.00 15.43 135 ASP A C 1
ATOM 1882 O O . ASP A 1 135 ? 26.498 -15.189 45.596 1.00 14.20 135 ASP A O 1
ATOM 1891 N N . ARG A 1 136 ? 26.101 -15.196 43.384 1.00 17.52 136 ARG A N 1
ATOM 1892 C CA . ARG A 1 136 ? 27.437 -14.692 43.066 1.00 19.11 136 ARG A CA 1
ATOM 1893 C C . ARG A 1 136 ? 27.642 -13.281 43.609 1.00 17.55 136 ARG A C 1
ATOM 1894 O O . ARG A 1 136 ? 28.713 -12.967 44.152 1.00 17.98 136 ARG A O 1
ATOM 1915 N N . MET A 1 137 ? 26.642 -12.410 43.466 1.00 18.26 137 MET A N 1
ATOM 1916 C CA . MET A 1 137 ? 26.755 -11.078 44.065 1.00 14.43 137 MET A CA 1
ATOM 1917 C C . MET A 1 137 ? 27.049 -11.194 45.543 1.00 13.01 137 MET A C 1
ATOM 1918 O O . MET A 1 137 ? 27.982 -10.579 46.058 1.00 19.90 137 MET A O 1
ATOM 1932 N N . GLU A 1 138 ? 26.247 -11.988 46.243 1.00 18.21 138 GLU A N 1
ATOM 1933 C CA . GLU A 1 138 ? 26.378 -12.078 47.693 1.00 17.51 138 GLU A CA 1
ATOM 1934 C C . GLU A 1 138 ? 27.713 -12.695 48.078 1.00 16.77 138 GLU A C 1
ATOM 1935 O O . GLU A 1 138 ? 28.343 -12.257 49.045 1.00 17.08 138 GLU A O 1
ATOM 1947 N N . ALA A 1 139 ? 28.178 -13.688 47.300 1.00 13.20 139 ALA A N 1
ATOM 1948 C CA . ALA A 1 139 ? 29.485 -14.300 47.528 1.00 15.12 139 ALA A CA 1
ATOM 1949 C C . ALA A 1 139 ? 30.614 -13.293 47.328 1.00 20.63 139 ALA A C 1
ATOM 1950 O O . ALA A 1 139 ? 31.677 -13.412 47.951 1.00 18.02 139 ALA A O 1
ATOM 1957 N N . ALA A 1 140 ? 30.404 -12.299 46.455 1.00 23.28 140 ALA A N 1
ATOM 1958 C CA . ALA A 1 140 ? 31.402 -11.253 46.241 1.00 20.56 140 ALA A CA 1
ATOM 1959 C C . ALA A 1 140 ? 31.439 -10.273 47.411 1.00 22.74 140 ALA A C 1
ATOM 1960 O O . ALA A 1 140 ? 32.476 -9.654 47.674 1.00 23.70 140 ALA A O 1
ATOM 1967 N N . GLY A 1 141 ? 30.346 -10.132 48.130 1.00 20.15 141 GLY A N 1
ATOM 1968 C CA . GLY A 1 141 ? 30.400 -9.380 49.365 1.00 18.48 141 GLY A CA 1
ATOM 1969 C C . GLY A 1 141 ? 30.003 -7.932 49.211 1.00 12.83 141 GLY A C 1
ATOM 1970 O O . GLY A 1 141 ? 30.203 -7.311 48.164 1.00 20.21 141 GLY A O 1
ATOM 1974 N N . SER A 1 142 ? 29.435 -7.382 50.274 1.00 13.67 142 SER A N 1
ATOM 1975 C CA . SER A 1 142 ? 28.925 -6.028 50.341 1.00 15.04 142 SER A CA 1
ATOM 1976 C C . SER A 1 142 ? 30.034 -5.016 50.626 1.00 22.28 142 SER A C 1
ATOM 1977 O O . SER A 1 142 ? 30.849 -5.213 51.531 1.00 28.41 142 SER A O 1
ATOM 1985 N N . PRO A 1 143 ? 30.053 -3.896 49.883 1.00 19.84 143 PRO A N 1
ATOM 1986 C CA . PRO A 1 143 ? 29.120 -3.494 48.820 1.00 16.03 143 PRO A CA 1
ATOM 1987 C C . PRO A 1 143 ? 29.525 -4.092 47.489 1.00 13.40 143 PRO A C 1
ATOM 1988 O O . PRO A 1 143 ? 30.709 -4.223 47.273 1.00 14.45 143 PRO A O 1
ATOM 1999 N N . ALA A 1 144 ? 28.563 -4.476 46.638 1.00 15.92 144 ALA A N 1
ATOM 2000 C CA . ALA A 1 144 ? 28.850 -5.065 45.340 1.00 14.15 144 ALA A CA 1
ATOM 2001 C C . ALA A 1 144 ? 28.088 -4.366 44.213 1.00 15.46 144 ALA A C 1
ATOM 2002 O O . ALA A 1 144 ? 27.081 -3.694 44.441 1.00 13.19 144 ALA A O 1
ATOM 2009 N N . ASP A 1 145 ? 28.583 -4.537 42.981 1.00 13.65 145 ASP A N 1
ATOM 2010 C CA . ASP A 1 145 ? 28.033 -3.849 41.807 1.00 13.50 145 ASP A CA 1
ATOM 2011 C C . ASP A 1 145 ? 26.840 -4.630 41.272 1.00 10.55 145 ASP A C 1
ATOM 2012 O O . ASP A 1 145 ? 26.996 -5.708 40.697 1.00 10.65 145 ASP A O 1
ATOM 2021 N N . LEU A 1 146 ? 25.636 -4.103 41.486 1.00 15.67 146 LEU A N 1
ATOM 2022 C CA . LEU A 1 146 ? 24.463 -4.797 40.976 1.00 10.42 146 LEU A CA 1
ATOM 2023 C C . LEU A 1 146 ? 24.433 -4.814 39.444 1.00 8.77 146 LEU A C 1
ATOM 2024 O O . LEU A 1 146 ? 23.831 -5.709 38.851 1.00 11.38 146 LEU A O 1
ATOM 2040 N N . VAL A 1 147 ? 25.108 -3.878 38.789 1.00 9.82 147 VAL A N 1
ATOM 2041 C CA . VAL A 1 147 ? 25.110 -3.863 37.330 1.00 11.74 147 VAL A CA 1
ATOM 2042 C C . VAL A 1 147 ? 25.875 -5.053 36.797 1.00 13.02 147 VAL A C 1
ATOM 2043 O O . VAL A 1 147 ? 25.372 -5.791 35.941 1.00 8.81 147 VAL A O 1
ATOM 2056 N N . ALA A 1 148 ? 27.111 -5.251 37.275 1.00 12.07 148 ALA A N 1
ATOM 2057 C CA . ALA A 1 148 ? 27.904 -6.369 36.767 1.00 14.94 148 ALA A CA 1
ATOM 2058 C C . ALA A 1 148 ? 27.360 -7.717 37.232 1.00 9.80 148 ALA A C 1
ATOM 2059 O O . ALA A 1 148 ? 27.431 -8.699 36.488 1.00 13.36 148 ALA A O 1
ATOM 2066 N N . HIS A 1 149 ? 26.816 -7.803 38.441 1.00 10.83 149 HIS A N 1
ATOM 2067 C CA . HIS A 1 149 ? 26.402 -9.115 38.957 1.00 11.56 149 HIS A CA 1
ATOM 2068 C C . HIS A 1 149 ? 24.990 -9.534 38.567 1.00 13.32 149 HIS A C 1
ATOM 2069 O O . HIS A 1 149 ? 24.676 -10.732 38.610 1.00 13.40 149 HIS A O 1
ATOM 2083 N N . LEU A 1 150 ? 24.119 -8.591 38.211 1.00 13.20 150 LEU A N 1
ATOM 2084 C CA . LEU A 1 150 ? 22.746 -8.982 37.884 1.00 11.56 150 LEU A CA 1
ATOM 2085 C C . LEU A 1 150 ? 22.201 -8.301 36.623 1.00 7.71 150 LEU A C 1
ATOM 2086 O O . LEU A 1 150 ? 21.687 -8.978 35.725 1.00 10.68 150 LEU A O 1
ATOM 2102 N N . ALA A 1 151 ? 22.284 -6.972 36.558 1.00 5.89 151 ALA A N 1
ATOM 2103 C CA . ALA A 1 151 ? 21.562 -6.250 35.515 1.00 6.10 151 ALA A CA 1
ATOM 2104 C C . ALA A 1 151 ? 22.055 -6.678 34.147 1.00 14.36 151 ALA A C 1
ATOM 2105 O O . ALA A 1 151 ? 21.252 -6.875 33.216 1.00 6.78 151 ALA A O 1
ATOM 2112 N N . VAL A 1 152 ? 23.360 -6.906 34.020 1.00 13.72 152 VAL A N 1
ATOM 2113 C CA . VAL A 1 152 ? 23.896 -7.312 32.722 1.00 8.22 152 VAL A CA 1
ATOM 2114 C C . VAL A 1 152 ? 23.716 -8.810 32.525 1.00 10.55 152 VAL A C 1
ATOM 2115 O O . VAL A 1 152 ? 23.106 -9.241 31.536 1.00 15.66 152 VAL A O 1
ATOM 2128 N N . PRO A 1 153 ? 24.200 -9.653 33.421 1.00 11.91 153 PRO A N 1
ATOM 2129 C CA . PRO A 1 153 ? 24.172 -11.090 33.087 1.00 12.39 153 PRO A CA 1
ATOM 2130 C C . PRO A 1 153 ? 22.785 -11.683 32.911 1.00 8.77 153 PRO A C 1
ATOM 2131 O O . PRO A 1 153 ? 22.598 -12.498 32.000 1.00 11.68 153 PRO A O 1
ATOM 2142 N N . MET A 1 154 ? 21.805 -11.360 33.779 1.00 10.28 154 MET A N 1
ATOM 2143 C CA . MET A 1 154 ? 20.568 -12.148 33.755 1.00 8.78 154 MET A CA 1
ATOM 2144 C C . MET A 1 154 ? 19.770 -11.948 32.480 1.00 8.50 154 MET A C 1
ATOM 2145 O O . MET A 1 154 ? 19.326 -12.949 31.883 1.00 8.31 154 MET A O 1
ATOM 2159 N N . PRO A 1 155 ? 19.485 -10.722 32.043 1.00 12.36 155 PRO A N 1
ATOM 2160 C CA . PRO A 1 155 ? 18.707 -10.559 30.804 1.00 10.18 155 PRO A CA 1
ATOM 2161 C C . PRO A 1 155 ? 19.468 -11.076 29.577 1.00 9.52 155 PRO A C 1
ATOM 2162 O O . PRO A 1 155 ? 18.864 -11.586 28.632 1.00 11.31 155 PRO A O 1
ATOM 2173 N N . THR A 1 156 ? 20.795 -10.937 29.579 1.00 11.83 156 THR A N 1
ATOM 2174 C CA . THR A 1 156 ? 21.603 -11.453 28.485 1.00 9.73 156 THR A CA 1
ATOM 2175 C C . THR A 1 156 ? 21.428 -12.953 28.382 1.00 11.44 156 THR A C 1
ATOM 2176 O O . THR A 1 156 ? 21.137 -13.479 27.303 1.00 13.58 156 THR A O 1
ATOM 2187 N N . ALA A 1 157 ? 21.535 -13.647 29.520 1.00 13.54 157 ALA A N 1
ATOM 2188 C CA . ALA A 1 157 ? 21.330 -15.095 29.540 1.00 18.94 157 ALA A CA 1
ATOM 2189 C C . ALA A 1 157 ? 19.911 -15.489 29.104 1.00 17.43 157 ALA A C 1
ATOM 2190 O O . ALA A 1 157 ? 19.739 -16.449 28.343 1.00 14.19 157 ALA A O 1
ATOM 2197 N N . VAL A 1 158 ? 18.882 -14.774 29.580 1.00 16.57 158 VAL A N 1
ATOM 2198 C CA . VAL A 1 158 ? 17.508 -15.110 29.197 1.00 10.65 158 VAL A CA 1
ATOM 2199 C C . VAL A 1 158 ? 17.338 -15.110 27.672 1.00 10.25 158 VAL A C 1
ATOM 2200 O O . VAL A 1 158 ? 16.905 -16.115 27.096 1.00 13.34 158 VAL A O 1
ATOM 2213 N N . VAL A 1 159 ? 17.640 -13.995 26.988 1.00 9.73 159 VAL A N 1
ATOM 2214 C CA . VAL A 1 159 ? 17.469 -14.032 25.521 1.00 14.87 159 VAL A CA 1
ATOM 2215 C C . VAL A 1 159 ? 18.522 -14.876 24.777 1.00 13.82 159 VAL A C 1
ATOM 2216 O O . VAL A 1 159 ? 18.222 -15.460 23.723 1.00 13.87 159 VAL A O 1
ATOM 2229 N N . CYS A 1 160 ? 19.770 -14.908 25.232 1.00 19.48 160 CYS A N 1
ATOM 2230 C CA . CYS A 1 160 ? 20.749 -15.726 24.521 1.00 19.73 160 CYS A CA 1
ATOM 2231 C C . CYS A 1 160 ? 20.371 -17.204 24.588 1.00 17.36 160 CYS A C 1
ATOM 2232 O O . CYS A 1 160 ? 20.474 -17.909 23.583 1.00 21.85 160 CYS A O 1
ATOM 2240 N N . GLU A 1 161 ? 19.840 -17.662 25.724 1.00 17.30 161 GLU A N 1
ATOM 2241 C CA . GLU A 1 161 ? 19.298 -19.022 25.827 1.00 18.87 161 GLU A CA 1
ATOM 2242 C C . GLU A 1 161 ? 18.085 -19.253 24.923 1.00 25.63 161 GLU A C 1
ATOM 2243 O O . GLU A 1 161 ? 17.950 -20.303 24.267 1.00 17.94 161 GLU A O 1
ATOM 2255 N N . MET A 1 162 ? 17.140 -18.317 24.965 1.00 18.82 162 MET A N 1
ATOM 2256 C CA . MET A 1 162 ? 15.951 -18.430 24.145 1.00 17.80 162 MET A CA 1
ATOM 2257 C C . MET A 1 162 ? 16.327 -18.577 22.675 1.00 18.79 162 MET A C 1
ATOM 2258 O O . MET A 1 162 ? 15.747 -19.410 21.952 1.00 17.36 162 MET A O 1
ATOM 2272 N N . MET A 1 163 ? 17.348 -17.828 22.234 1.00 15.83 163 MET A N 1
ATOM 2273 C CA . MET A 1 163 ? 17.751 -17.836 20.835 1.00 20.03 163 MET A CA 1
ATOM 2274 C C . MET A 1 163 ? 18.596 -19.056 20.471 1.00 24.38 163 MET A C 1
ATOM 2275 O O . MET A 1 163 ? 18.564 -19.496 19.312 1.00 26.60 163 MET A O 1
ATOM 2289 N N . GLY A 1 164 ? 19.396 -19.549 21.415 1.00 21.16 164 GLY A N 1
ATOM 2290 C CA . GLY A 1 164 ? 20.357 -20.611 21.178 1.00 22.03 164 GLY A CA 1
ATOM 2291 C C . GLY A 1 164 ? 21.803 -20.180 21.043 1.00 22.27 164 GLY A C 1
ATOM 2292 O O . GLY A 1 164 ? 22.596 -20.916 20.449 1.00 24.74 164 GLY A O 1
ATOM 2296 N N . VAL A 1 165 ? 22.177 -19.031 21.595 1.00 25.48 165 VAL A N 1
ATOM 2297 C CA . VAL A 1 165 ? 23.576 -18.604 21.653 1.00 23.35 165 VAL A CA 1
ATOM 2298 C C . VAL A 1 165 ? 24.233 -19.149 22.928 1.00 24.56 165 VAL A C 1
ATOM 2299 O O . VAL A 1 165 ? 23.646 -19.066 24.017 1.00 28.87 165 VAL A O 1
ATOM 2312 N N . PRO A 1 166 ? 25.451 -19.685 22.865 1.00 30.11 166 PRO A N 1
ATOM 2313 C CA . PRO A 1 166 ? 26.082 -20.200 24.090 1.00 34.70 166 PRO A CA 1
ATOM 2314 C C . PRO A 1 166 ? 26.666 -19.116 24.986 1.00 29.32 166 PRO A C 1
ATOM 2315 O O . PRO A 1 166 ? 27.022 -18.027 24.531 1.00 32.66 166 PRO A O 1
ATOM 2326 N N . GLU A 1 167 ? 26.773 -19.442 26.283 1.00 31.43 167 GLU A N 1
ATOM 2327 C CA . GLU A 1 167 ? 27.229 -18.460 27.266 1.00 33.00 167 GLU A CA 1
ATOM 2328 C C . GLU A 1 167 ? 28.615 -17.961 26.910 1.00 33.56 167 GLU A C 1
ATOM 2329 O O . GLU A 1 167 ? 28.877 -16.751 27.088 1.00 32.73 167 GLU A O 1
ATOM 2333 N N . PRO A 1 168 ? 29.512 -18.802 26.368 1.00 27.59 168 PRO A N 1
ATOM 2334 C CA . PRO A 1 168 ? 30.834 -18.294 25.966 1.00 34.39 168 PRO A CA 1
ATOM 2335 C C . PRO A 1 168 ? 30.747 -17.044 25.095 1.00 36.29 168 PRO A C 1
ATOM 2336 O O . PRO A 1 168 ? 31.605 -16.150 25.208 1.00 31.66 168 PRO A O 1
ATOM 2339 N N . ASP A 1 169 ? 29.714 -16.933 24.245 1.00 35.40 169 ASP A N 1
ATOM 2340 C CA . ASP A 1 169 ? 29.650 -15.887 23.226 1.00 29.22 169 ASP A CA 1
ATOM 2341 C C . ASP A 1 169 ? 28.845 -14.652 23.621 1.00 32.09 169 ASP A C 1
ATOM 2342 O O . ASP A 1 169 ? 28.662 -13.755 22.782 1.00 27.74 169 ASP A O 1
ATOM 2351 N N . HIS A 1 170 ? 28.378 -14.574 24.868 1.00 25.97 170 HIS A N 1
ATOM 2352 C CA . HIS A 1 170 ? 27.529 -13.458 25.273 1.00 22.25 170 HIS A CA 1
ATOM 2353 C C . HIS A 1 170 ? 28.226 -12.136 25.058 1.00 23.01 170 HIS A C 1
ATOM 2354 O O . HIS A 1 170 ? 27.602 -11.155 24.627 1.00 23.36 170 HIS A O 1
ATOM 2368 N N . HIS A 1 171 ? 29.523 -12.088 25.368 1.00 22.15 171 HIS A N 1
ATOM 2369 C CA . HIS A 1 171 ? 30.273 -10.844 25.255 1.00 21.36 171 HIS A CA 1
ATOM 2370 C C . HIS A 1 171 ? 30.272 -10.298 23.836 1.00 20.25 171 HIS A C 1
ATOM 2371 O O . HIS A 1 171 ? 30.387 -9.082 23.657 1.00 20.08 171 HIS A O 1
ATOM 2385 N N . LEU A 1 172 ? 30.158 -11.163 22.825 1.00 16.25 172 LEU A N 1
ATOM 2386 C CA . LEU A 1 172 ? 30.133 -10.679 21.444 1.00 27.13 172 LEU A CA 1
ATOM 2387 C C . LEU A 1 172 ? 28.884 -9.850 21.186 1.00 18.38 172 LEU A C 1
ATOM 2388 O O . LEU A 1 172 ? 28.941 -8.808 20.523 1.00 18.84 172 LEU A O 1
ATOM 2404 N N . PHE A 1 173 ? 27.750 -10.322 21.694 1.00 15.50 173 PHE A N 1
ATOM 2405 C CA . PHE A 1 173 ? 26.476 -9.644 21.477 1.00 15.25 173 PHE A CA 1
ATOM 2406 C C . PHE A 1 173 ? 26.373 -8.360 22.304 1.00 11.08 173 PHE A C 1
ATOM 2407 O O . PHE A 1 173 ? 25.781 -7.389 21.812 1.00 17.25 173 PHE A O 1
ATOM 2424 N N . TRP A 1 174 ? 27.044 -8.273 23.477 1.00 17.32 174 TRP A N 1
ATOM 2425 C CA . TRP A 1 174 ? 27.154 -6.989 24.191 1.00 9.77 174 TRP A CA 1
ATOM 2426 C C . TRP A 1 174 ? 27.812 -5.942 23.318 1.00 16.93 174 TRP A C 1
ATOM 2427 O O . TRP A 1 174 ? 27.348 -4.797 23.257 1.00 15.44 174 TRP A O 1
ATOM 2448 N N . GLY A 1 175 ? 28.834 -6.333 22.571 1.00 13.67 175 GLY A N 1
ATOM 2449 C CA . GLY A 1 175 ? 29.634 -5.362 21.848 1.00 20.18 175 GLY A CA 1
ATOM 2450 C C . GLY A 1 175 ? 28.904 -4.913 20.613 1.00 14.25 175 GLY A C 1
ATOM 2451 O O . GLY A 1 175 ? 28.950 -3.745 20.214 1.00 14.05 175 GLY A O 1
ATOM 2455 N N . TRP A 1 176 ? 28.258 -5.878 19.970 1.00 14.72 176 TRP A N 1
ATOM 2456 C CA . TRP A 1 176 ? 27.480 -5.554 18.782 1.00 12.30 176 TRP A CA 1
ATOM 2457 C C . TRP A 1 176 ? 26.316 -4.651 19.149 1.00 14.50 176 TRP A C 1
ATOM 2458 O O . TRP A 1 176 ? 25.985 -3.718 18.403 1.00 14.00 176 TRP A O 1
ATOM 2479 N N . ALA A 1 177 ? 25.689 -4.916 20.305 1.00 14.01 177 ALA A N 1
ATOM 2480 C CA . ALA A 1 177 ? 24.533 -4.133 20.726 1.00 18.52 177 ALA A CA 1
ATOM 2481 C C . ALA A 1 177 ? 24.979 -2.749 21.132 1.00 19.68 177 ALA A C 1
ATOM 2482 O O . ALA A 1 177 ? 24.334 -1.753 20.781 1.00 17.32 177 ALA A O 1
ATOM 2489 N N . GLU A 1 178 ? 26.131 -2.659 21.805 1.00 20.01 178 GLU A N 1
ATOM 2490 C CA . GLU A 1 178 ? 26.622 -1.346 22.202 1.00 17.07 178 GLU A CA 1
ATOM 2491 C C . GLU A 1 178 ? 26.946 -0.473 20.994 1.00 16.47 178 GLU A C 1
ATOM 2492 O O . GLU A 1 178 ? 26.674 0.724 21.030 1.00 14.91 178 GLU A O 1
ATOM 2504 N N . THR A 1 179 ? 27.514 -1.025 19.914 1.00 15.41 179 THR A N 1
ATOM 2505 C CA . THR A 1 179 ? 27.861 -0.106 18.825 1.00 21.18 179 THR A CA 1
ATOM 2506 C C . THR A 1 179 ? 26.592 0.409 18.160 1.00 18.54 179 THR A C 1
ATOM 2507 O O . THR A 1 179 ? 26.548 1.577 17.766 1.00 14.80 179 THR A O 1
ATOM 2518 N N . ILE A 1 180 ? 25.525 -0.411 18.120 1.00 20.95 180 ILE A N 1
ATOM 2519 C CA . ILE A 1 180 ? 24.224 0.070 17.643 1.00 13.87 180 ILE A CA 1
ATOM 2520 C C . ILE A 1 180 ? 23.738 1.235 18.480 1.00 17.74 180 ILE A C 1
ATOM 2521 O O . ILE A 1 180 ? 23.310 2.260 17.950 1.00 20.64 180 ILE A O 1
ATOM 2537 N N . LEU A 1 181 ? 23.812 1.101 19.796 1.00 19.03 181 LEU A N 1
ATOM 2538 C CA . LEU A 1 181 ? 23.233 2.072 20.709 1.00 21.76 181 LEU A CA 1
ATOM 2539 C C . LEU A 1 181 ? 24.136 3.288 20.968 1.00 26.35 181 LEU A C 1
ATOM 2540 O O . LEU A 1 181 ? 23.708 4.253 21.614 1.00 32.07 181 LEU A O 1
ATOM 2556 N N . SER A 1 182 ? 25.369 3.304 20.484 1.00 16.12 182 SER A N 1
ATOM 2557 C CA . SER A 1 182 ? 26.244 4.428 20.777 1.00 13.28 182 SER A CA 1
ATOM 2558 C C . SER A 1 182 ? 26.034 5.555 19.767 1.00 21.12 182 SER A C 1
ATOM 2559 O O . SER A 1 182 ? 26.002 5.326 18.555 1.00 19.65 182 SER A O 1
ATOM 2567 N N . ASN A 1 183 ? 25.904 6.781 20.262 1.00 23.76 183 ASN A N 1
ATOM 2568 C CA . ASN A 1 183 ? 25.635 7.900 19.365 1.00 22.46 183 ASN A CA 1
ATOM 2569 C C . ASN A 1 183 ? 26.897 8.367 18.615 1.00 25.86 183 ASN A C 1
ATOM 2570 O O . ASN A 1 183 ? 26.793 9.054 17.594 1.00 22.26 183 ASN A O 1
ATOM 2581 N N . ASP A 1 184 ? 28.092 7.943 19.014 1.00 30.63 184 ASP A N 1
ATOM 2582 C CA . ASP A 1 184 ? 29.288 8.231 18.234 1.00 32.08 184 ASP A CA 1
ATOM 2583 C C . ASP A 1 184 ? 29.670 7.131 17.236 1.00 33.45 184 ASP A C 1
ATOM 2584 O O . ASP A 1 184 ? 30.721 7.168 16.614 1.00 35.99 184 ASP A O 1
ATOM 2593 N N . THR A 1 185 ? 28.782 6.178 16.982 1.00 29.88 185 THR A N 1
ATOM 2594 C CA . THR A 1 185 ? 29.029 5.151 15.978 1.00 29.37 185 THR A CA 1
ATOM 2595 C C . THR A 1 185 ? 2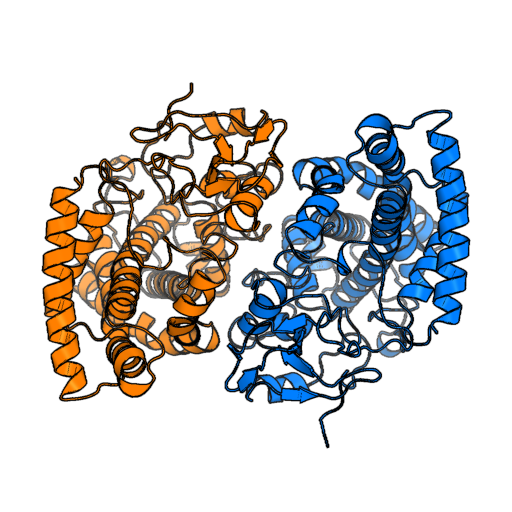8.870 5.691 14.553 1.00 27.72 185 THR A C 1
ATOM 2596 O O . THR A 1 185 ? 27.878 6.324 14.177 1.00 29.29 185 THR A O 1
ATOM 2607 N N . THR A 1 186 ? 29.891 5.463 13.754 1.00 39.17 186 THR A N 1
ATOM 2608 C CA . THR A 1 186 ? 29.879 5.903 12.368 1.00 42.72 186 THR A CA 1
ATOM 2609 C C . THR A 1 186 ? 29.237 4.877 11.434 1.00 41.16 186 THR A C 1
ATOM 2610 O O . THR A 1 186 ? 29.045 3.677 11.741 1.00 38.71 186 THR A O 1
ATOM 2621 N N . PRO A 1 187 ? 28.982 5.271 10.184 1.00 42.49 187 PRO A N 1
ATOM 2622 C CA . PRO A 1 187 ? 28.550 4.213 9.231 1.00 42.37 187 PRO A CA 1
ATOM 2623 C C . PRO A 1 187 ? 29.584 3.097 9.027 1.00 40.59 187 PRO A C 1
ATOM 2624 O O . PRO A 1 187 ? 29.270 1.905 8.838 1.00 38.63 187 PRO A O 1
ATOM 2635 N N . ASP A 1 188 ? 30.855 3.436 9.160 1.00 42.15 188 ASP A N 1
ATOM 2636 C CA . ASP A 1 188 ? 31.925 2.468 9.062 1.00 44.02 188 ASP A CA 1
ATOM 2637 C C . ASP A 1 188 ? 31.863 1.470 10.209 1.00 40.51 188 ASP A C 1
ATOM 2638 O O . ASP A 1 188 ? 32.094 0.270 10.037 1.00 37.61 188 ASP A O 1
ATOM 2647 N N . ASP A 1 189 ? 31.614 1.950 11.419 1.00 41.33 189 ASP A N 1
ATOM 2648 C CA . ASP A 1 189 ? 31.461 1.040 12.535 1.00 34.73 189 ASP A CA 1
ATOM 2649 C C . ASP A 1 189 ? 30.277 0.120 12.319 1.00 28.44 189 ASP A C 1
ATOM 2650 O O . ASP A 1 189 ? 30.271 -1.058 12.712 1.00 22.34 189 ASP A O 1
ATOM 2659 N N . LEU A 1 190 ? 29.219 0.662 11.734 1.00 31.11 190 LEU A N 1
ATOM 2660 C CA . LEU A 1 190 ? 28.031 -0.133 11.479 1.00 25.77 190 LEU A CA 1
ATOM 2661 C C . LEU A 1 190 ? 28.333 -1.221 10.471 1.00 28.77 190 LEU A C 1
ATOM 2662 O O . LEU A 1 190 ? 27.768 -2.320 10.556 1.00 22.63 190 LEU A O 1
ATOM 2678 N N . ILE A 1 191 ? 29.183 -0.919 9.482 1.00 33.88 191 ILE A N 1
ATOM 2679 C CA . ILE A 1 191 ? 29.586 -1.940 8.518 1.00 32.09 191 ILE A CA 1
ATOM 2680 C C . ILE A 1 191 ? 30.351 -3.049 9.221 1.00 28.86 191 ILE A C 1
ATOM 2681 O O . ILE A 1 191 ? 30.033 -4.232 9.070 1.00 38.59 191 ILE A O 1
ATOM 2697 N N . ARG A 1 192 ? 31.363 -2.687 10.009 1.00 26.94 192 ARG A N 1
ATOM 2698 C CA . ARG A 1 192 ? 32.109 -3.700 10.750 1.00 29.20 192 ARG A CA 1
ATOM 2699 C C . ARG A 1 192 ? 31.155 -4.577 11.565 1.00 30.59 192 ARG A C 1
ATOM 2700 O O . ARG A 1 192 ? 31.176 -5.810 11.456 1.00 24.35 192 ARG A O 1
ATOM 2704 N N . ARG A 1 193 ? 30.287 -3.956 12.368 1.00 25.79 193 ARG A N 1
ATOM 2705 C CA . ARG A 1 193 ? 29.299 -4.736 13.107 1.00 28.41 193 ARG A CA 1
ATOM 2706 C C . ARG A 1 193 ? 28.515 -5.653 12.174 1.00 18.54 193 ARG A C 1
ATOM 2707 O O . ARG A 1 193 ? 28.390 -6.849 12.426 1.00 18.95 193 ARG A O 1
ATOM 2728 N N . TYR A 1 194 ? 27.947 -5.099 11.107 1.00 23.02 194 TYR A N 1
ATOM 2729 C CA . TYR A 1 194 ? 27.143 -5.923 10.209 1.00 25.32 194 TYR A CA 1
ATOM 2730 C C . TYR A 1 194 ? 27.912 -7.157 9.727 1.00 27.81 194 TYR A C 1
ATOM 2731 O O . TYR A 1 194 ? 27.375 -8.273 9.720 1.00 20.55 194 TYR A O 1
ATOM 2749 N N . GLN A 1 195 ? 29.180 -6.973 9.338 1.00 28.46 195 GLN A N 1
ATOM 2750 C CA . GLN A 1 195 ? 29.962 -8.079 8.788 1.00 30.95 195 GLN A CA 1
ATOM 2751 C C . GLN A 1 195 ? 30.249 -9.115 9.865 1.00 24.82 195 GLN A C 1
ATOM 2752 O O . GLN A 1 195 ? 30.017 -10.313 9.668 1.00 24.48 195 GLN A O 1
ATOM 2756 N N . GLU A 1 196 ? 30.716 -8.669 11.030 1.00 24.85 196 GLU A N 1
ATOM 2757 C CA . GLU A 1 196 ? 30.971 -9.596 12.128 1.00 23.31 196 GLU A CA 1
ATOM 2758 C C . GLU A 1 196 ? 29.709 -10.363 12.493 1.00 23.52 196 GLU A C 1
ATOM 2759 O O . GLU A 1 196 ? 29.718 -11.597 12.594 1.00 20.45 196 GLU A O 1
ATOM 2771 N N . PHE A 1 197 ? 28.598 -9.635 12.657 1.00 22.99 197 PHE A N 1
ATOM 2772 C CA . PHE A 1 197 ? 27.351 -10.252 13.089 1.00 20.00 197 PHE A CA 1
ATOM 2773 C C . PHE A 1 197 ? 26.870 -11.261 12.057 1.00 22.53 197 PHE A C 1
ATOM 2774 O O . PHE A 1 197 ? 26.494 -12.389 12.405 1.00 21.82 197 PHE A O 1
ATOM 2791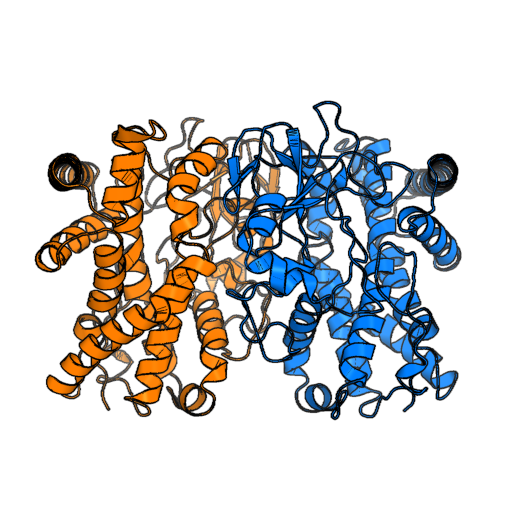 N N . THR A 1 198 ? 26.891 -10.866 10.778 1.00 24.52 198 THR A N 1
ATOM 2792 C CA . THR A 1 198 ? 26.434 -11.737 9.693 1.00 24.14 198 THR A CA 1
ATOM 2793 C C . THR A 1 198 ? 27.259 -13.012 9.634 1.00 24.80 198 THR A C 1
ATOM 2794 O O . THR A 1 198 ? 26.707 -14.112 9.492 1.00 22.00 198 THR A O 1
ATOM 2805 N N . ALA A 1 199 ? 28.585 -12.884 9.766 1.00 22.58 199 ALA A N 1
ATOM 2806 C CA . ALA A 1 199 ? 29.447 -14.060 9.832 1.00 22.64 199 ALA A CA 1
ATOM 2807 C C . ALA A 1 199 ? 28.990 -15.003 10.938 1.00 19.90 199 ALA A C 1
ATOM 2808 O O . ALA A 1 199 ? 28.815 -16.208 10.713 1.00 18.99 199 ALA A O 1
ATOM 2815 N N . TYR A 1 200 ? 28.761 -14.453 12.142 1.00 22.60 200 TYR A N 1
ATOM 2816 C CA . TYR A 1 200 ? 28.448 -15.281 13.301 1.00 21.78 200 TYR A CA 1
ATOM 2817 C C . TYR A 1 200 ? 27.123 -15.991 13.106 1.00 25.89 200 TYR A C 1
ATOM 2818 O O . TYR A 1 200 ? 27.019 -17.193 13.357 1.00 19.21 200 TYR A O 1
ATOM 2836 N N . MET A 1 201 ? 26.093 -15.265 12.668 1.00 28.45 201 MET A N 1
ATOM 2837 C CA . MET A 1 201 ? 24.798 -15.907 12.478 1.00 25.19 201 MET A CA 1
ATOM 2838 C C . MET A 1 201 ? 24.848 -16.813 11.258 1.00 21.16 201 MET A C 1
ATOM 2839 O O . MET A 1 201 ? 24.111 -17.797 11.187 1.00 26.37 201 MET A O 1
ATOM 2853 N N . GLY A 1 202 ? 25.721 -16.501 10.301 1.00 26.79 202 GLY A N 1
ATOM 2854 C CA . GLY A 1 202 ? 25.951 -17.412 9.193 1.00 27.65 202 GLY A CA 1
ATOM 2855 C C . GLY A 1 202 ? 26.448 -18.759 9.675 1.00 25.63 202 GLY A C 1
ATOM 2856 O O . GLY A 1 202 ? 25.957 -19.810 9.247 1.00 24.76 202 GLY A O 1
ATOM 2860 N N . ALA A 1 203 ? 27.429 -18.743 10.582 1.00 26.66 203 ALA A N 1
ATOM 2861 C CA . ALA A 1 203 ? 27.834 -19.970 11.252 1.00 27.09 203 ALA A CA 1
ATOM 2862 C C . ALA A 1 203 ? 26.656 -20.633 11.944 1.00 23.93 203 ALA A C 1
ATOM 2863 O O . ALA A 1 203 ? 26.442 -21.835 11.790 1.00 27.92 203 ALA A O 1
ATOM 2870 N N . MET A 1 204 ? 25.863 -19.861 12.701 1.00 27.10 204 MET A N 1
ATOM 2871 C CA . MET A 1 204 ? 24.742 -20.448 13.443 1.00 22.28 204 MET A CA 1
ATOM 2872 C C . MET A 1 204 ? 23.720 -21.090 12.505 1.00 25.96 204 MET A C 1
ATOM 2873 O O . MET A 1 204 ? 23.172 -22.161 12.813 1.00 21.33 204 MET A O 1
ATOM 2887 N N . VAL A 1 205 ? 23.458 -20.442 11.357 1.00 18.41 205 VAL A N 1
ATOM 2888 C CA . VAL A 1 205 ? 22.525 -20.979 10.366 1.00 18.38 205 VAL A CA 1
ATOM 2889 C C . VAL A 1 205 ? 23.039 -22.313 9.855 1.00 24.55 205 VAL A C 1
ATOM 2890 O O . VAL A 1 205 ? 22.314 -23.310 9.834 1.00 24.07 205 VAL A O 1
ATOM 2903 N N . GLU A 1 206 ? 24.321 -22.358 9.482 1.00 25.58 206 GLU A N 1
ATOM 2904 C CA . GLU A 1 206 ? 24.879 -23.585 8.928 1.00 25.54 206 GLU A CA 1
ATOM 2905 C C . GLU A 1 206 ? 24.860 -24.683 9.978 1.00 25.78 206 GLU A C 1
ATOM 2906 O O . GLU A 1 206 ? 24.581 -25.842 9.667 1.00 29.39 206 GLU A O 1
ATOM 2918 N N . GLU A 1 207 ? 25.101 -24.335 11.240 1.00 27.60 207 GLU A N 1
ATOM 2919 C CA . GLU A 1 207 ? 24.997 -25.355 12.277 1.00 26.65 207 GLU A CA 1
ATOM 2920 C C . GLU A 1 207 ? 23.597 -25.954 12.303 1.00 31.82 207 GLU A C 1
ATOM 2921 O O . GLU A 1 207 ? 23.439 -27.172 12.416 1.00 27.29 207 GLU A O 1
ATOM 2933 N N . ARG A 1 208 ? 22.564 -25.120 12.193 1.00 29.52 208 ARG A N 1
ATOM 2934 C CA . ARG A 1 208 ? 21.203 -25.621 12.355 1.00 25.75 208 ARG A CA 1
ATOM 2935 C C . ARG A 1 208 ? 20.683 -26.302 11.103 1.00 27.72 208 ARG A C 1
ATOM 2936 O O . ARG A 1 208 ? 19.782 -27.141 11.198 1.00 19.36 208 ARG A O 1
ATOM 2957 N N . ARG A 1 209 ? 21.211 -25.954 9.934 1.00 28.29 209 ARG A N 1
ATOM 2958 C CA . ARG A 1 209 ? 20.869 -26.701 8.728 1.00 25.12 209 ARG A CA 1
ATOM 2959 C C . ARG A 1 209 ? 21.392 -28.122 8.823 1.00 27.29 209 ARG A C 1
ATOM 2960 O O . ARG A 1 209 ? 20.732 -29.074 8.379 1.00 27.83 209 ARG A O 1
ATOM 2981 N N . ALA A 1 210 ? 22.585 -28.290 9.401 1.00 28.15 210 ALA A N 1
ATOM 2982 C CA . ALA A 1 210 ? 23.107 -29.608 9.766 1.00 39.36 210 ALA A CA 1
ATOM 2983 C C . ALA A 1 210 ? 22.948 -29.817 11.264 1.00 37.91 210 ALA A C 1
ATOM 2984 O O . ALA A 1 210 ? 23.858 -29.649 12.075 1.00 49.91 210 ALA A O 1
ATOM 2991 N N . ARG A 1 211 ? 21.718 -30.255 11.613 1.00 45.53 211 ARG A N 1
ATOM 2992 C CA . ARG A 1 211 ? 21.296 -30.499 12.980 1.00 41.04 211 ARG A CA 1
ATOM 2993 C C . ARG A 1 211 ? 20.339 -29.435 13.504 1.00 32.33 211 ARG A C 1
ATOM 2994 O O . ARG A 1 211 ? 20.755 -28.506 14.198 1.00 30.20 211 ARG A O 1
ATOM 3015 N N . PRO A 1 212 ? 19.056 -29.539 13.196 1.00 36.61 212 PRO A N 1
ATOM 3016 C CA . PRO A 1 212 ? 18.090 -28.579 13.733 1.00 34.42 212 PRO A CA 1
ATOM 3017 C C . PRO A 1 212 ? 18.082 -28.575 15.259 1.00 39.68 212 PRO A C 1
ATOM 3018 O O . PRO A 1 212 ? 18.528 -29.516 15.922 1.00 37.28 212 PRO A O 1
ATOM 3029 N N . THR A 1 213 ? 17.586 -27.466 15.821 1.00 39.57 213 THR A N 1
ATOM 3030 C CA . THR A 1 213 ? 17.543 -27.253 17.263 1.00 34.76 213 THR A CA 1
ATOM 3031 C C . THR A 1 213 ? 16.176 -26.716 17.643 1.00 31.40 213 THR A C 1
ATOM 3032 O O . THR A 1 213 ? 15.500 -26.095 16.819 1.00 27.30 213 THR A O 1
ATOM 3043 N N . ASP A 1 214 ? 15.766 -26.976 18.888 1.00 39.48 214 ASP A N 1
ATOM 3044 C CA . ASP A 1 214 ? 14.494 -26.469 19.413 1.00 39.38 214 ASP A CA 1
ATOM 3045 C C . ASP A 1 214 ? 14.734 -25.158 20.161 1.00 40.18 214 ASP A C 1
ATOM 3046 O O . ASP A 1 214 ? 14.483 -25.050 21.366 1.00 40.94 214 ASP A O 1
ATOM 3050 N N . ASP A 1 215 ? 15.260 -24.167 19.436 1.00 22.87 215 ASP A N 1
ATOM 3051 C CA . ASP A 1 215 ? 15.444 -22.828 19.978 1.00 26.34 215 ASP A CA 1
ATOM 3052 C C . ASP A 1 215 ? 14.981 -21.801 18.950 1.00 19.15 215 ASP A C 1
ATOM 3053 O O . ASP A 1 215 ? 14.544 -22.150 17.855 1.00 19.25 215 ASP A O 1
ATOM 3062 N N . MET A 1 216 ? 15.112 -20.509 19.264 1.00 18.38 216 MET A N 1
ATOM 3063 C CA . MET A 1 216 ? 14.440 -19.525 18.412 1.00 19.58 216 MET A CA 1
ATOM 3064 C C . MET A 1 216 ? 15.158 -19.326 17.081 1.00 17.78 216 MET A C 1
ATOM 3065 O O . MET A 1 216 ? 14.510 -19.111 16.050 1.00 18.62 216 MET A O 1
ATOM 3079 N N . PHE A 1 217 ? 16.485 -19.388 17.065 1.00 18.46 217 PHE A N 1
ATOM 3080 C CA . PHE A 1 217 ? 17.162 -19.298 15.772 1.00 23.93 217 PHE A CA 1
ATOM 3081 C C . PHE A 1 217 ? 16.819 -20.505 14.903 1.00 22.42 217 PHE A C 1
ATOM 3082 O O . PHE A 1 217 ? 16.656 -20.387 13.679 1.00 21.49 217 PHE A O 1
ATOM 3099 N N . GLY A 1 218 ? 16.688 -21.671 15.535 1.00 17.23 218 GLY A N 1
ATOM 3100 C CA . GLY A 1 218 ? 16.260 -22.851 14.831 1.00 20.63 218 GLY A CA 1
ATOM 3101 C C . GLY A 1 218 ? 14.877 -22.701 14.257 1.00 20.85 218 GLY A C 1
ATOM 3102 O O . GLY A 1 218 ? 14.602 -23.214 13.167 1.00 18.02 218 GLY A O 1
ATOM 3106 N N . MET A 1 219 ? 13.988 -21.995 14.973 1.00 18.45 219 MET A N 1
ATOM 3107 C CA . MET A 1 219 ? 12.665 -21.721 14.427 1.00 23.10 219 MET A CA 1
ATOM 3108 C C . MET A 1 219 ? 12.783 -20.824 13.210 1.00 16.29 219 MET A C 1
ATOM 3109 O O . MET A 1 219 ? 12.044 -20.991 12.232 1.00 17.50 219 MET A O 1
ATOM 3123 N N . LEU A 1 220 ? 13.734 -19.882 13.239 1.00 13.47 220 LEU A N 1
ATOM 3124 C CA . LEU A 1 220 ? 13.879 -18.966 12.110 1.00 18.70 220 LEU A CA 1
ATOM 3125 C C . LEU A 1 220 ? 14.443 -19.695 10.895 1.00 20.94 220 LEU A C 1
ATOM 3126 O O . LEU A 1 220 ? 14.144 -19.335 9.744 1.00 13.37 220 LEU A O 1
ATOM 3142 N N . VAL A 1 221 ? 15.252 -20.727 11.141 1.00 22.01 221 VAL A N 1
ATOM 3143 C CA . VAL A 1 221 ? 15.874 -21.444 10.037 1.00 21.62 221 VAL A CA 1
ATOM 3144 C C . VAL A 1 221 ? 14.848 -22.321 9.339 1.00 22.15 221 VAL A C 1
ATOM 3145 O O . VAL A 1 221 ? 14.809 -22.368 8.105 1.00 26.55 221 VAL A O 1
ATOM 3158 N N . ARG A 1 222 ? 13.985 -22.994 10.115 1.00 21.86 222 ARG A N 1
ATOM 3159 C CA . ARG A 1 222 ? 12.844 -23.703 9.544 1.00 24.72 222 ARG A CA 1
ATOM 3160 C C . ARG A 1 222 ? 11.940 -22.742 8.791 1.00 28.57 222 ARG A C 1
ATOM 3161 O O . ARG A 1 222 ? 11.431 -23.077 7.718 1.00 25.89 222 ARG A O 1
ATOM 3182 N N . ALA A 1 223 ? 11.732 -21.537 9.332 1.00 21.58 223 ALA A N 1
ATOM 3183 C CA . ALA A 1 223 ? 10.858 -20.587 8.661 1.00 20.10 223 ALA A CA 1
ATOM 3184 C C . ALA A 1 223 ? 11.423 -20.153 7.318 1.00 18.91 223 ALA A C 1
ATOM 3185 O O . ALA A 1 223 ? 10.668 -19.916 6.371 1.00 23.23 223 ALA A O 1
ATOM 3192 N N . CYS A 1 224 ? 12.740 -20.054 7.205 1.00 17.87 224 CYS A N 1
ATOM 3193 C CA . CYS A 1 224 ? 13.351 -19.705 5.927 1.00 24.50 224 CYS A CA 1
ATOM 3194 C C . CYS A 1 224 ? 13.456 -20.912 4.988 1.00 31.50 224 CYS A C 1
ATOM 3195 O O . CYS A 1 224 ? 13.052 -20.848 3.817 1.00 28.86 224 CYS A O 1
ATOM 3203 N N . ASP A 1 225 ? 13.985 -22.025 5.491 1.00 30.93 225 ASP A N 1
ATOM 3204 C CA . ASP A 1 225 ? 14.289 -23.170 4.639 1.00 28.89 225 ASP A CA 1
ATOM 3205 C C . ASP A 1 225 ? 13.077 -24.060 4.379 1.00 33.85 225 ASP A C 1
ATOM 3206 O O . ASP A 1 225 ? 12.814 -24.439 3.233 1.00 37.41 225 ASP A O 1
ATOM 3215 N N . GLU A 1 226 ? 12.351 -24.437 5.421 1.00 32.56 226 GLU A N 1
ATOM 3216 C CA . GLU A 1 226 ? 11.283 -25.418 5.272 1.00 36.27 226 GLU A CA 1
ATOM 3217 C C . GLU A 1 226 ? 9.975 -24.780 4.816 1.00 37.09 226 GLU A C 1
ATOM 3218 O O . GLU A 1 226 ? 9.355 -25.240 3.856 1.00 37.07 226 GLU A O 1
ATOM 3230 N N . GLU A 1 227 ? 9.555 -23.715 5.481 1.00 35.91 227 GLU A N 1
ATOM 3231 C CA . GLU A 1 227 ? 8.285 -23.086 5.175 1.00 40.65 227 GLU A CA 1
ATOM 3232 C C . GLU A 1 227 ? 8.422 -22.013 4.112 1.00 30.29 227 GLU A C 1
ATOM 3233 O O . GLU A 1 227 ? 7.433 -21.672 3.460 1.00 35.34 227 GLU A O 1
ATOM 3245 N N . GLY A 1 228 ? 9.622 -21.483 3.912 1.00 26.57 228 GLY A N 1
ATOM 3246 C CA . GLY A 1 228 ? 9.794 -20.454 2.913 1.00 27.85 228 GLY A CA 1
ATOM 3247 C C . GLY A 1 228 ? 9.000 -19.208 3.206 1.00 29.36 228 GLY A C 1
ATOM 3248 O O . GLY A 1 228 ? 8.679 -18.449 2.290 1.00 19.74 228 GLY A O 1
ATOM 3252 N N . ARG A 1 229 ? 8.695 -18.970 4.486 1.00 26.93 229 ARG A N 1
ATOM 3253 C CA . ARG A 1 229 ? 7.933 -17.792 4.864 1.00 23.69 229 ARG A CA 1
ATOM 3254 C C . ARG A 1 229 ? 8.779 -16.537 4.756 1.00 18.98 229 ARG A C 1
ATOM 3255 O O . ARG A 1 229 ? 8.251 -15.466 4.438 1.00 18.50 229 ARG A O 1
ATOM 3276 N N . ILE A 1 230 ? 10.086 -16.648 5.013 1.00 18.71 230 ILE A N 1
ATOM 3277 C CA . ILE A 1 230 ? 10.987 -15.495 5.025 1.00 18.80 230 ILE A CA 1
ATOM 3278 C C . ILE A 1 230 ? 12.252 -15.825 4.250 1.00 17.65 230 ILE A C 1
ATOM 3279 O O . ILE A 1 230 ? 12.592 -16.990 4.043 1.00 22.92 230 ILE A O 1
ATOM 3295 N N . THR A 1 231 ? 12.968 -14.778 3.853 1.00 15.23 231 THR A N 1
ATOM 3296 C CA . THR A 1 231 ? 14.246 -14.900 3.166 1.00 16.02 231 THR A CA 1
ATOM 3297 C C . THR A 1 231 ? 15.359 -14.903 4.198 1.00 16.86 231 THR A C 1
ATOM 3298 O O . THR A 1 231 ? 15.148 -14.607 5.366 1.00 17.35 231 THR A O 1
ATOM 3309 N N . GLU A 1 232 ? 16.548 -15.305 3.749 1.00 16.48 232 GLU A N 1
ATOM 3310 C CA . GLU A 1 232 ? 17.721 -15.352 4.605 1.00 13.00 232 GLU A CA 1
ATOM 3311 C C . GLU A 1 232 ? 17.992 -14.013 5.252 1.00 8.75 232 GLU A C 1
ATOM 3312 O O . GLU A 1 232 ? 18.298 -13.949 6.439 1.00 10.43 232 GLU A O 1
ATOM 3324 N N . ILE A 1 233 ? 17.951 -12.930 4.476 1.00 11.31 233 ILE A N 1
ATOM 3325 C CA . ILE A 1 233 ? 18.248 -11.637 5.071 1.00 7.80 233 ILE A CA 1
ATOM 3326 C C . ILE A 1 233 ? 17.194 -11.277 6.105 1.00 11.97 233 ILE A C 1
ATOM 3327 O O . ILE A 1 233 ? 17.481 -10.533 7.031 1.00 15.09 233 ILE A O 1
ATOM 3343 N N . GLU A 1 234 ? 15.953 -11.775 5.955 1.00 13.73 234 GLU A N 1
ATOM 3344 C CA . GLU A 1 234 ? 14.908 -11.475 6.944 1.00 11.72 234 GLU A CA 1
ATOM 3345 C C . GLU A 1 234 ? 15.141 -12.283 8.211 1.00 11.34 234 GLU A C 1
ATOM 3346 O O . GLU A 1 234 ? 15.006 -11.757 9.320 1.00 11.77 234 GLU A O 1
ATOM 3358 N N . MET A 1 235 ? 15.584 -13.530 8.051 1.00 12.19 235 MET A N 1
ATOM 3359 C CA . MET A 1 235 ? 15.966 -14.362 9.192 1.00 13.82 235 MET A CA 1
ATOM 3360 C C . MET A 1 235 ? 17.078 -13.695 9.986 1.00 9.77 235 MET A C 1
ATOM 3361 O O . MET A 1 235 ? 17.012 -13.614 11.218 1.00 10.15 235 MET A O 1
ATOM 3375 N N . HIS A 1 236 ? 18.112 -13.206 9.287 1.00 8.84 236 HIS A N 1
ATOM 3376 C CA . HIS A 1 236 ? 19.192 -12.500 9.972 1.00 12.02 236 HIS A CA 1
ATOM 3377 C C . HIS A 1 236 ? 18.659 -11.243 10.643 1.00 9.89 236 HIS A C 1
ATOM 3378 O O . HIS A 1 236 ? 19.037 -10.926 11.772 1.00 8.49 236 HIS A O 1
ATOM 3392 N N . ALA A 1 237 ? 17.763 -10.523 9.959 1.00 10.59 237 ALA A N 1
ATOM 3393 C CA . ALA A 1 237 ? 17.264 -9.257 10.491 1.00 12.76 237 ALA A CA 1
ATOM 3394 C C . ALA A 1 237 ? 16.496 -9.471 11.787 1.00 12.47 237 ALA A C 1
ATOM 3395 O O . ALA A 1 237 ? 16.671 -8.722 12.759 1.00 10.30 237 ALA A O 1
ATOM 3402 N N . LEU A 1 238 ? 15.651 -10.498 11.831 1.00 13.96 238 LEU A N 1
ATOM 3403 C CA . LEU A 1 238 ? 14.868 -10.719 13.035 1.00 11.09 238 LEU A CA 1
ATOM 3404 C C . LEU A 1 238 ? 15.778 -11.086 14.192 1.00 13.66 238 LEU A C 1
ATOM 3405 O O . LEU A 1 238 ? 15.564 -10.642 15.323 1.00 9.23 238 LEU A O 1
ATOM 3421 N N . ALA A 1 239 ? 16.771 -11.941 13.935 1.00 10.05 239 ALA A N 1
ATOM 3422 C CA . ALA A 1 239 ? 17.730 -12.311 14.974 1.00 10.65 239 ALA A CA 1
ATOM 3423 C C . ALA A 1 239 ? 18.494 -11.088 15.465 1.00 9.83 239 ALA A C 1
ATOM 3424 O O . ALA A 1 239 ? 18.717 -10.914 16.666 1.00 9.62 239 ALA A O 1
ATOM 3431 N N . SER A 1 240 ? 18.874 -10.211 14.536 1.00 13.04 240 SER A N 1
ATOM 3432 C CA . SER A 1 240 ? 19.623 -9.014 14.892 1.00 13.01 240 SER A CA 1
ATOM 3433 C C . SER A 1 240 ? 18.775 -8.049 15.731 1.00 11.48 240 SER A C 1
ATOM 3434 O O . SER A 1 240 ? 19.266 -7.457 16.698 1.00 9.02 240 SER A O 1
ATOM 3442 N N . ASP A 1 241 ? 17.499 -7.877 15.370 1.00 9.04 241 ASP A N 1
ATOM 3443 C CA . ASP A 1 241 ? 16.600 -7.051 16.173 1.00 11.27 241 ASP A CA 1
ATOM 3444 C C . ASP A 1 241 ? 16.539 -7.563 17.604 1.00 7.42 241 ASP A C 1
ATOM 3445 O O . ASP A 1 241 ? 16.661 -6.796 18.569 1.00 6.58 241 ASP A O 1
ATOM 3454 N N . LEU A 1 242 ? 16.323 -8.869 17.761 1.00 12.11 242 LEU A N 1
ATOM 3455 C CA . LEU A 1 242 ? 16.122 -9.416 19.099 1.00 7.82 242 LEU A CA 1
ATOM 3456 C C . LEU A 1 242 ? 17.411 -9.415 19.903 1.00 13.28 242 LEU A C 1
ATOM 3457 O O . LEU A 1 242 ? 17.371 -9.283 21.128 1.00 15.07 242 LEU A O 1
ATOM 3473 N N . LEU A 1 243 ? 18.558 -9.560 19.253 1.00 9.43 243 LEU A N 1
ATOM 3474 C CA . LEU A 1 243 ? 19.799 -9.599 20.018 1.00 12.39 243 LEU A CA 1
ATOM 3475 C C . LEU A 1 243 ? 20.367 -8.204 20.230 1.00 10.60 243 LEU A C 1
ATOM 3476 O O . LEU A 1 243 ? 21.255 -8.027 21.067 1.00 12.33 243 LEU A O 1
ATOM 3492 N N . SER A 1 244 ? 19.848 -7.200 19.515 1.00 9.46 244 SER A N 1
ATOM 3493 C CA . SER A 1 244 ? 20.204 -5.822 19.811 1.00 12.00 244 SER A CA 1
ATOM 3494 C C . SER A 1 244 ? 19.312 -5.229 20.888 1.00 10.07 244 SER A C 1
ATOM 3495 O O . SER A 1 244 ? 19.775 -4.459 21.733 1.00 13.15 244 SER A O 1
ATOM 3503 N N . ALA A 1 245 ? 18.037 -5.546 20.841 1.00 10.33 245 ALA A N 1
ATOM 3504 C CA . ALA A 1 245 ? 17.076 -4.898 21.703 1.00 14.42 245 ALA A CA 1
ATOM 3505 C C . ALA A 1 245 ? 16.875 -5.645 22.995 1.00 8.28 245 ALA A C 1
ATOM 3506 O O . ALA A 1 245 ? 16.371 -5.072 23.953 1.00 9.45 245 ALA A O 1
ATOM 3513 N N . GLY A 1 246 ? 17.193 -6.918 23.022 1.00 10.99 246 GLY A N 1
ATOM 3514 C CA . GLY A 1 246 ? 16.644 -7.805 24.021 1.00 6.96 246 GLY A CA 1
ATOM 3515 C C . GLY A 1 246 ? 17.277 -7.955 25.388 1.00 9.25 246 GLY A C 1
ATOM 3516 O O . GLY A 1 246 ? 16.717 -8.677 26.228 1.00 9.54 246 GLY A O 1
ATOM 3520 N N . PHE A 1 247 ? 18.424 -7.370 25.631 1.00 5.31 247 PHE A N 1
ATOM 3521 C CA . PHE A 1 247 ? 19.016 -7.465 26.951 1.00 11.15 247 PHE A CA 1
ATOM 3522 C C . PHE A 1 247 ? 19.661 -6.172 27.422 1.00 9.93 247 PHE A C 1
ATOM 3523 O O . PHE A 1 247 ? 19.581 -5.902 28.618 1.00 11.28 247 PHE A O 1
ATOM 3540 N N . VAL A 1 248 ? 20.220 -5.317 26.552 1.00 10.28 248 VAL A N 1
ATOM 3541 C CA . VAL A 1 248 ? 20.746 -4.047 27.070 1.00 10.61 248 VAL A CA 1
ATOM 3542 C C . VAL A 1 248 ? 19.611 -3.197 27.647 1.00 14.23 248 VAL A C 1
ATOM 3543 O O . VAL A 1 248 ? 19.803 -2.439 28.606 1.00 9.15 248 VAL A O 1
ATOM 3556 N N . SER A 1 249 ? 18.420 -3.315 27.060 1.00 8.87 249 SER A N 1
ATOM 3557 C CA . SER A 1 249 ? 17.227 -2.621 27.539 1.00 8.62 249 SER A CA 1
ATOM 3558 C C . SER A 1 249 ? 16.952 -2.936 29.005 1.00 5.80 249 SER A C 1
ATOM 3559 O O . SER A 1 249 ? 16.966 -2.052 29.867 1.00 9.74 249 SER A O 1
ATOM 3567 N N . THR A 1 250 ? 16.671 -4.203 29.285 1.00 4.60 250 THR A N 1
ATOM 3568 C CA . THR A 1 250 ? 16.338 -4.648 30.639 1.00 13.02 250 THR A CA 1
ATOM 3569 C C . THR A 1 250 ? 17.490 -4.427 31.588 1.00 11.26 250 THR A C 1
ATOM 3570 O O . THR A 1 250 ? 17.283 -4.104 32.764 1.00 11.38 250 THR A O 1
ATOM 3581 N N . ALA A 1 251 ? 18.711 -4.561 31.076 1.00 12.48 251 ALA A N 1
ATOM 3582 C CA . ALA A 1 251 ? 19.904 -4.304 31.878 1.00 8.93 251 ALA A CA 1
ATOM 3583 C C . ALA A 1 251 ? 19.861 -2.905 32.457 1.00 10.27 251 ALA A C 1
ATOM 3584 O O . ALA A 1 251 ? 19.966 -2.714 33.671 1.00 9.35 251 ALA A O 1
ATOM 3591 N N . HIS A 1 252 ? 19.707 -1.913 31.588 1.00 9.60 252 HIS A N 1
ATOM 3592 C CA . HIS A 1 252 ? 19.591 -0.528 32.021 1.00 6.83 252 HIS A CA 1
ATOM 3593 C C . HIS A 1 252 ? 18.441 -0.338 33.004 1.00 6.16 252 HIS A C 1
ATOM 3594 O O . HIS A 1 252 ? 18.600 0.326 34.039 1.00 8.69 252 HIS A O 1
ATOM 3608 N N . GLN A 1 253 ? 17.276 -0.937 32.714 1.00 8.61 253 GLN A N 1
ATOM 3609 C CA . GLN A 1 253 ? 16.083 -0.703 33.539 1.00 8.26 253 GLN A CA 1
ATOM 3610 C C . GLN A 1 253 ? 16.156 -1.387 34.909 1.00 8.97 253 GLN A C 1
ATOM 3611 O O . GLN A 1 253 ? 15.632 -0.845 35.896 1.00 6.01 253 GLN A O 1
ATOM 3625 N N . ILE A 1 254 ? 16.822 -2.544 35.015 1.00 8.16 254 ILE A N 1
ATOM 3626 C CA . ILE A 1 254 ? 17.001 -3.150 36.334 1.00 8.81 254 ILE A CA 1
ATOM 3627 C C . ILE A 1 254 ? 17.736 -2.197 37.272 1.00 8.65 254 ILE A C 1
ATOM 3628 O O . ILE A 1 254 ? 17.348 -2.012 38.436 1.00 6.36 254 ILE A O 1
ATOM 3644 N N . ALA A 1 255 ? 18.833 -1.609 36.786 1.00 8.90 255 ALA A N 1
ATOM 3645 C CA . ALA A 1 255 ? 19.626 -0.661 37.587 1.00 12.25 255 ALA A CA 1
ATOM 3646 C C . ALA A 1 255 ? 18.879 0.659 37.798 1.00 9.25 255 ALA A C 1
ATOM 3647 O O . ALA A 1 255 ? 18.901 1.219 38.907 1.00 7.95 255 ALA A O 1
ATOM 3654 N N . ASN A 1 256 ? 18.196 1.168 36.752 1.00 10.44 256 ASN A N 1
ATOM 3655 C CA . ASN A 1 256 ? 17.385 2.379 36.923 1.00 9.27 256 ASN A CA 1
ATOM 3656 C C . ASN A 1 256 ? 16.310 2.155 37.964 1.00 7.96 256 ASN A C 1
ATOM 3657 O O . ASN A 1 256 ? 16.125 2.965 38.878 1.00 6.35 256 ASN A O 1
ATOM 3668 N N . PHE A 1 257 ? 15.610 1.036 37.867 1.00 8.11 257 PHE A N 1
ATOM 3669 C CA . PHE A 1 257 ? 14.518 0.796 38.809 1.00 6.58 257 PHE A CA 1
ATOM 3670 C C . PHE A 1 257 ? 15.044 0.633 40.211 1.00 10.20 257 PHE A C 1
ATOM 3671 O O . PHE A 1 257 ? 14.480 1.190 41.168 1.00 8.41 257 PHE A O 1
ATOM 3688 N N . THR A 1 258 ? 16.125 -0.135 40.345 1.00 6.11 258 THR A N 1
ATOM 3689 C CA . THR A 1 258 ? 16.715 -0.356 41.657 1.00 11.51 258 THR A CA 1
ATOM 3690 C C . THR A 1 258 ? 17.179 0.964 42.238 1.00 8.40 258 THR A C 1
ATOM 3691 O O . THR A 1 258 ? 16.847 1.282 43.378 1.00 9.54 258 THR A O 1
ATOM 3702 N N . ALA A 1 259 ? 17.879 1.789 41.438 1.00 10.02 259 ALA A N 1
ATOM 3703 C CA . ALA A 1 259 ? 18.310 3.105 41.923 1.00 7.58 259 ALA A CA 1
ATOM 3704 C C . ALA A 1 259 ? 17.130 3.961 42.342 1.00 13.73 259 ALA A C 1
ATOM 3705 O O . ALA A 1 259 ? 17.189 4.641 43.375 1.00 14.30 259 ALA A O 1
ATOM 3712 N N . MET A 1 260 ? 16.052 3.969 41.542 1.00 8.32 260 MET A N 1
ATOM 3713 C CA . MET A 1 260 ? 14.902 4.782 41.917 1.00 6.63 260 MET A CA 1
ATOM 3714 C C . MET A 1 260 ? 14.410 4.360 43.289 1.00 8.64 260 MET A C 1
ATOM 3715 O O . MET A 1 260 ? 14.182 5.200 44.157 1.00 10.77 260 MET A O 1
ATOM 3729 N N . LEU A 1 261 ? 14.272 3.045 43.516 1.00 11.01 261 LEU A N 1
ATOM 3730 C CA . LEU A 1 261 ? 13.723 2.574 44.786 1.00 10.73 261 LEU A CA 1
ATOM 3731 C C . LEU A 1 261 ? 14.647 2.915 45.940 1.00 16.49 261 LEU A C 1
ATOM 3732 O O . LEU A 1 261 ? 14.192 3.380 46.994 1.00 14.78 261 LEU A O 1
ATOM 3748 N N . LEU A 1 262 ? 15.956 2.711 45.741 1.00 14.82 262 LEU A N 1
ATOM 3749 C CA . LEU A 1 262 ? 16.922 2.856 46.827 1.00 15.76 262 LEU A CA 1
ATOM 3750 C C . LEU A 1 262 ? 17.098 4.305 47.221 1.00 20.28 262 LEU A C 1
ATOM 3751 O O . LEU A 1 262 ? 17.620 4.580 48.304 1.00 13.88 262 LEU A O 1
ATOM 3767 N N . ALA A 1 263 ? 16.668 5.242 46.372 1.00 17.17 263 ALA A N 1
ATOM 3768 C CA . ALA A 1 263 ? 16.798 6.662 46.668 1.00 22.94 263 ALA A CA 1
ATOM 3769 C C . ALA A 1 263 ? 15.642 7.206 47.496 1.00 19.52 263 ALA A C 1
ATOM 3770 O O . ALA A 1 263 ? 15.664 8.382 47.848 1.00 19.34 263 ALA A O 1
ATOM 3777 N N . ARG A 1 264 ? 14.631 6.397 47.803 1.00 17.24 264 ARG A N 1
ATOM 3778 C CA . ARG A 1 264 ? 13.529 6.850 48.637 1.00 27.47 264 ARG A CA 1
ATOM 3779 C C . ARG A 1 264 ? 13.728 6.426 50.084 1.00 22.68 264 ARG A C 1
ATOM 3780 O O . ARG A 1 264 ? 14.396 5.431 50.365 1.00 19.62 264 ARG A O 1
ATOM 3801 N N . PRO A 1 265 ? 13.139 7.157 51.039 1.00 23.11 265 PRO A N 1
ATOM 3802 C CA . PRO A 1 265 ? 13.486 6.933 52.463 1.00 24.57 265 PRO A CA 1
ATOM 3803 C C . PRO A 1 265 ? 13.251 5.508 52.922 1.00 24.88 265 PRO A C 1
ATOM 3804 O O . PRO A 1 265 ? 14.073 4.939 53.656 1.00 21.75 265 PRO A O 1
ATOM 3815 N N . GLU A 1 266 ? 12.163 4.891 52.457 1.00 21.03 266 GLU A N 1
ATOM 3816 C CA . GLU A 1 266 ? 11.792 3.533 52.832 1.00 24.00 266 GLU A CA 1
ATOM 3817 C C . GLU A 1 266 ? 12.380 2.461 51.914 1.00 17.79 266 GLU A C 1
ATOM 3818 O O . GLU A 1 266 ? 12.192 1.262 52.177 1.00 15.45 266 GLU A O 1
ATOM 3830 N N . ARG A 1 267 ? 13.074 2.850 50.846 1.00 13.64 267 ARG A N 1
ATOM 3831 C CA . ARG A 1 267 ? 13.724 1.906 49.945 1.00 13.84 267 ARG A CA 1
ATOM 3832 C C . ARG A 1 267 ? 12.857 0.727 49.525 1.00 16.23 267 ARG A C 1
ATOM 3833 O O . ARG A 1 267 ? 11.762 0.864 48.958 1.00 13.80 267 ARG A O 1
ATOM 3854 N N . LEU A 1 268 ? 13.319 -0.478 49.795 1.00 15.27 268 LEU A N 1
ATOM 3855 C CA . LEU A 1 268 ? 12.539 -1.597 49.318 1.00 11.69 268 LEU A CA 1
ATOM 3856 C C . LEU A 1 268 ? 11.329 -1.966 50.201 1.00 18.11 268 LEU A C 1
ATOM 3857 O O . LEU A 1 268 ? 10.501 -2.782 49.820 1.00 17.29 268 LEU A O 1
ATOM 3873 N N . GLN A 1 269 ? 11.156 -1.379 51.372 1.00 22.35 269 GLN A N 1
ATOM 3874 C CA . GLN A 1 269 ? 10.272 -1.904 52.382 1.00 17.79 269 GLN A CA 1
ATOM 3875 C C . GLN A 1 269 ? 8.844 -1.975 51.911 1.00 23.50 269 GLN A C 1
ATOM 3876 O O . GLN A 1 269 ? 8.137 -2.942 52.256 1.00 16.45 269 GLN A O 1
ATOM 3890 N N . PRO A 1 270 ? 8.338 -0.985 51.166 1.00 16.40 270 PRO A N 1
ATOM 3891 C CA . PRO A 1 270 ? 6.946 -1.139 50.727 1.00 13.25 270 PRO A CA 1
ATOM 3892 C C . PRO A 1 270 ? 6.674 -2.469 49.974 1.00 16.41 270 PRO A C 1
ATOM 3893 O O . PRO A 1 270 ? 5.610 -3.185 50.087 1.00 19.73 270 PRO A O 1
ATOM 3904 N N . LEU A 1 271 ? 7.646 -2.904 49.203 1.00 12.42 271 LEU A N 1
ATOM 3905 C CA . LEU A 1 271 ? 7.480 -4.115 48.426 1.00 11.98 271 LEU A CA 1
ATOM 3906 C C . LEU A 1 271 ? 7.851 -5.360 49.226 1.00 13.35 271 LEU A C 1
ATOM 3907 O O . LEU A 1 271 ? 7.354 -6.450 48.925 1.00 16.15 271 LEU A O 1
ATOM 3923 N N . VAL A 1 272 ? 8.722 -5.231 50.220 1.00 18.22 272 VAL A N 1
ATOM 3924 C CA . VAL A 1 272 ? 8.909 -6.320 51.180 1.00 19.37 272 VAL A CA 1
ATOM 3925 C C . VAL A 1 272 ? 7.594 -6.601 51.882 1.00 18.91 272 VAL A C 1
ATOM 3926 O O . VAL A 1 272 ? 7.138 -7.747 51.928 1.00 17.27 272 VAL A O 1
ATOM 3939 N N . ASP A 1 273 ? 6.942 -5.533 52.377 1.00 17.56 273 ASP A N 1
ATOM 3940 C CA . ASP A 1 273 ? 5.689 -5.625 53.136 1.00 20.85 273 ASP A CA 1
ATOM 3941 C C . ASP A 1 273 ? 4.502 -6.075 52.280 1.00 24.43 273 ASP A C 1
ATOM 3942 O O . ASP A 1 273 ? 3.622 -6.799 52.761 1.00 20.42 273 ASP A O 1
ATOM 3951 N N . LYS A 1 274 ? 4.436 -5.630 51.029 1.00 19.68 274 LYS A N 1
ATOM 3952 C CA . LYS A 1 274 ? 3.328 -5.948 50.127 1.00 16.71 274 LYS A CA 1
ATOM 3953 C C . LYS A 1 274 ? 3.874 -6.443 48.798 1.00 17.95 274 LYS A C 1
ATOM 3954 O O . LYS A 1 274 ? 3.862 -5.720 47.790 1.00 12.34 274 LYS A O 1
ATOM 3973 N N . PRO A 1 275 ? 4.375 -7.681 48.773 1.00 16.55 275 PRO A N 1
ATOM 3974 C CA . PRO A 1 275 ? 4.880 -8.271 47.531 1.00 13.72 275 PRO A CA 1
ATOM 3975 C C . PRO A 1 275 ? 3.889 -8.186 46.393 1.00 13.03 275 PRO A C 1
ATOM 3976 O O . PRO A 1 275 ? 4.307 -8.070 45.243 1.00 9.51 275 PRO A O 1
ATOM 3987 N N . GLU A 1 276 ? 2.585 -8.229 46.680 1.00 11.52 276 GLU A N 1
ATOM 3988 C CA . GLU A 1 276 ? 1.576 -8.276 45.627 1.00 12.80 276 GLU A CA 1
ATOM 3989 C C . GLU A 1 276 ? 1.541 -6.988 44.815 1.00 10.47 276 GLU A C 1
ATOM 3990 O O . GLU A 1 276 ? 0.977 -6.956 43.708 1.00 13.91 276 GLU A O 1
ATOM 4002 N N . GLN A 1 277 ? 2.125 -5.924 45.345 1.00 10.85 277 GLN A N 1
ATOM 4003 C CA . GLN A 1 277 ? 2.199 -4.646 44.663 1.00 15.40 277 GLN A CA 1
ATOM 4004 C C . GLN A 1 277 ? 3.401 -4.558 43.716 1.00 14.40 277 GLN A C 1
ATOM 4005 O O . GLN A 1 277 ? 3.633 -3.502 43.128 1.00 9.06 277 GLN A O 1
ATOM 4019 N N . ILE A 1 278 ? 4.181 -5.623 43.556 1.00 5.25 278 ILE A N 1
ATOM 4020 C CA . ILE A 1 278 ? 5.396 -5.505 42.728 1.00 7.75 278 ILE A CA 1
ATOM 4021 C C . ILE A 1 278 ? 5.007 -5.256 41.268 1.00 6.37 278 ILE A C 1
ATOM 4022 O O . ILE A 1 278 ? 5.612 -4.377 40.629 1.00 6.66 278 ILE A O 1
ATOM 4038 N N . PRO A 1 279 ? 4.018 -5.961 40.704 1.00 5.20 279 PRO A N 1
ATOM 4039 C CA . PRO A 1 279 ? 3.646 -5.670 39.308 1.00 10.88 279 PRO A CA 1
ATOM 4040 C C . PRO A 1 279 ? 3.285 -4.189 39.074 1.00 11.59 279 PRO A C 1
ATOM 4041 O O . PRO A 1 279 ? 3.767 -3.594 38.100 1.00 6.42 279 PRO A O 1
ATOM 4052 N N . ALA A 1 280 ? 2.513 -3.565 39.982 1.00 7.91 280 ALA A N 1
ATOM 4053 C CA . ALA A 1 280 ? 2.157 -2.137 39.858 1.00 11.43 280 ALA A CA 1
ATOM 4054 C C . ALA A 1 280 ? 3.385 -1.233 39.965 1.00 12.05 280 ALA A C 1
ATOM 4055 O O . ALA A 1 280 ? 3.506 -0.225 39.250 1.00 5.73 280 ALA A O 1
ATOM 4062 N N . ALA A 1 281 ? 4.307 -1.574 40.865 1.00 7.93 281 ALA A N 1
ATOM 4063 C CA . ALA A 1 281 ? 5.551 -0.811 40.992 1.00 7.28 281 ALA A CA 1
ATOM 4064 C C . ALA A 1 281 ? 6.295 -0.804 39.668 1.00 5.14 281 ALA A C 1
ATOM 4065 O O . ALA A 1 281 ? 6.771 0.237 39.213 1.00 5.95 281 ALA A O 1
ATOM 4072 N N . VAL A 1 282 ? 6.413 -1.981 39.047 1.00 5.49 282 VAL A N 1
ATOM 4073 C CA . VAL A 1 282 ? 7.122 -2.118 37.777 1.00 4.57 282 VAL A CA 1
ATOM 4074 C C . VAL A 1 282 ? 6.519 -1.206 36.731 1.00 7.48 282 VAL A C 1
ATOM 4075 O O . VAL A 1 282 ? 7.248 -0.567 35.974 1.00 8.17 282 VAL A O 1
ATOM 4088 N N . GLU A 1 283 ? 5.180 -1.110 36.697 1.00 6.81 283 GLU A N 1
ATOM 4089 C CA . GLU A 1 283 ? 4.495 -0.270 35.715 1.00 5.58 283 GLU A CA 1
ATOM 4090 C C . GLU A 1 283 ? 4.690 1.217 36.022 1.00 7.09 283 GLU A C 1
ATOM 4091 O O . GLU A 1 283 ? 4.880 2.025 35.098 1.00 6.15 283 GLU A O 1
ATOM 4103 N N . GLU A 1 284 ? 4.652 1.601 37.310 1.00 6.47 284 GLU A N 1
ATOM 4104 C CA . GLU A 1 284 ? 4.908 2.996 37.656 1.00 6.81 284 GLU A CA 1
ATOM 4105 C C . GLU A 1 284 ? 6.331 3.369 37.306 1.00 4.45 284 GLU A C 1
ATOM 4106 O O . GLU A 1 284 ? 6.579 4.459 36.794 1.00 7.14 284 GLU A O 1
ATOM 4118 N N . LEU A 1 285 ? 7.282 2.463 37.530 1.00 7.24 285 LEU A N 1
ATOM 4119 C CA . LEU A 1 285 ? 8.666 2.764 37.175 1.00 6.25 285 LEU A CA 1
ATOM 4120 C C . LEU A 1 285 ? 8.833 2.870 35.651 1.00 5.94 285 LEU A C 1
ATOM 4121 O O . LEU A 1 285 ? 9.617 3.690 35.171 1.00 8.59 285 LEU A O 1
ATOM 4137 N N . MET A 1 286 ? 8.119 2.036 34.889 1.00 9.18 286 MET A N 1
ATOM 4138 C CA . MET A 1 286 ? 8.134 2.114 33.428 1.00 8.66 286 MET A CA 1
ATOM 4139 C C . MET A 1 286 ? 7.630 3.479 32.966 1.00 5.24 286 MET A C 1
ATOM 4140 O O . MET A 1 286 ? 8.196 4.102 32.045 1.00 6.63 286 MET A O 1
ATOM 4154 N N . ARG A 1 287 ? 6.582 3.969 33.618 1.00 4.93 287 ARG A N 1
ATOM 4155 C CA . ARG A 1 287 ? 6.077 5.309 33.333 1.00 5.75 287 ARG A CA 1
ATOM 4156 C C . ARG A 1 287 ? 7.095 6.394 33.648 1.00 5.28 287 ARG A C 1
ATOM 4157 O O . ARG A 1 287 ? 7.283 7.325 32.852 1.00 8.10 287 ARG A O 1
ATOM 4178 N N . HIS A 1 288 ? 7.743 6.307 34.809 1.00 8.52 288 HIS A N 1
ATOM 4179 C CA . HIS A 1 288 ? 8.460 7.441 35.391 1.00 9.86 288 HIS A CA 1
ATOM 4180 C C . HIS A 1 288 ? 9.867 7.589 34.819 1.00 10.05 288 HIS A C 1
ATOM 4181 O O . HIS A 1 288 ? 10.302 8.700 34.492 1.00 6.61 288 HIS A O 1
ATOM 4195 N N . VAL A 1 289 ? 10.580 6.481 34.685 1.00 7.28 289 VAL A N 1
ATOM 4196 C CA . VAL A 1 289 ? 11.985 6.483 34.297 1.00 8.42 289 VAL A CA 1
ATOM 4197 C C . VAL A 1 289 ? 12.094 6.968 32.861 1.00 11.05 289 VAL A C 1
ATOM 4198 O O . VAL A 1 289 ? 11.553 6.323 31.945 1.00 9.13 289 VAL A O 1
ATOM 4211 N N . PRO A 1 290 ? 12.743 8.124 32.620 1.00 12.19 290 PRO A N 1
ATOM 4212 C CA . PRO A 1 290 ? 13.097 8.471 31.226 1.00 12.79 290 PRO A CA 1
ATOM 4213 C C . PRO A 1 290 ? 14.230 7.648 30.704 1.00 10.02 290 PRO A C 1
ATOM 4214 O O . PRO A 1 290 ? 15.404 7.943 30.911 1.00 11.48 290 PRO A O 1
ATOM 4225 N N . ILE A 1 291 ? 13.916 6.545 30.041 1.00 14.34 291 ILE A N 1
ATOM 4226 C CA . ILE A 1 291 ? 14.973 5.621 29.715 1.00 14.85 291 ILE A CA 1
ATOM 4227 C C . ILE A 1 291 ? 15.811 6.093 28.539 1.00 17.77 291 ILE A C 1
ATOM 4228 O O . ILE A 1 291 ? 17.013 5.775 28.436 1.00 15.04 291 ILE A O 1
ATOM 4244 N N . LEU A 1 292 ? 15.227 6.894 27.644 1.00 9.82 292 LEU A N 1
ATOM 4245 C CA . LEU A 1 292 ? 15.911 7.356 26.444 1.00 15.26 292 LEU A CA 1
ATOM 4246 C C . LEU A 1 292 ? 16.627 8.688 26.694 1.00 15.58 292 LEU A C 1
ATOM 4247 O O . LEU A 1 292 ? 16.048 9.646 27.205 1.00 14.24 292 LEU A O 1
ATOM 4263 N N . SER A 1 293 ? 17.909 8.728 26.328 1.00 16.99 293 SER A N 1
ATOM 4264 C CA . SER A 1 293 ? 18.663 9.977 26.279 1.00 25.26 293 SER A CA 1
ATOM 4265 C C . SER A 1 293 ? 18.061 10.940 25.258 1.00 26.45 293 SER A C 1
ATOM 4266 O O . SER A 1 293 ? 17.704 12.070 25.594 1.00 33.21 293 SER A O 1
ATOM 4274 N N . GLY A 1 294 ? 17.950 10.511 24.001 1.00 30.65 294 GLY A N 1
ATOM 4275 C CA . GLY A 1 294 ? 17.186 11.284 23.019 1.00 28.21 294 GLY A CA 1
ATOM 4276 C C . GLY A 1 294 ? 15.814 10.753 22.611 1.00 21.94 294 GLY A C 1
ATOM 4277 O O . GLY A 1 294 ? 14.823 11.112 23.243 1.00 20.23 294 GLY A O 1
ATOM 4281 N N . PHE A 1 295 ? 15.733 9.918 21.574 1.00 17.94 295 PHE A N 1
ATOM 4282 C CA . PHE A 1 295 ? 14.454 9.408 21.092 1.00 12.53 295 PHE A CA 1
ATOM 4283 C C . PHE A 1 295 ? 14.747 8.157 20.286 1.00 21.28 295 PHE A C 1
ATOM 4284 O O . PHE A 1 295 ? 15.897 7.724 20.182 1.00 22.57 295 PHE A O 1
ATOM 4301 N N . SER A 1 296 ? 13.698 7.570 19.728 1.00 16.56 296 SER A N 1
ATOM 4302 C CA . SER A 1 296 ? 13.812 6.254 19.089 1.00 24.50 296 SER A CA 1
ATOM 4303 C C . SER A 1 296 ? 13.912 6.395 17.571 1.00 23.36 296 SER A C 1
ATOM 4304 O O . SER A 1 296 ? 15.017 6.482 17.014 1.00 24.22 296 SER A O 1
ATOM 4312 N N . PHE A 1 297 ? 12.756 6.357 16.902 1.00 14.42 297 PHE A N 1
ATOM 4313 C CA . PHE A 1 297 ? 12.648 6.565 15.481 1.00 13.26 297 PHE A CA 1
ATOM 4314 C C . PHE A 1 297 ? 11.644 7.680 15.219 1.00 6.34 297 PHE A C 1
ATOM 4315 O O . PHE A 1 297 ? 10.548 7.665 15.785 1.00 4.26 297 PHE A O 1
ATOM 4332 N N . PRO A 1 298 ? 11.983 8.656 14.371 1.00 10.02 298 PRO A N 1
ATOM 4333 C CA . PRO A 1 298 ? 10.982 9.611 13.904 1.00 8.85 298 PRO A CA 1
ATOM 4334 C C . PRO A 1 298 ? 9.959 8.903 13.041 1.00 5.59 298 PRO A C 1
ATOM 4335 O O . PRO A 1 298 ? 10.256 7.881 12.426 1.00 4.16 298 PRO A O 1
ATOM 4346 N N . ARG A 1 299 ? 8.748 9.451 12.988 1.00 7.07 299 ARG A N 1
ATOM 4347 C CA . ARG A 1 299 ? 7.789 9.065 11.962 1.00 4.28 299 ARG A CA 1
ATOM 4348 C C . ARG A 1 299 ? 7.599 10.245 11.007 1.00 6.30 299 ARG A C 1
ATOM 4349 O O . ARG A 1 299 ? 7.950 11.388 11.319 1.00 8.24 299 ARG A O 1
ATOM 4370 N N . TYR A 1 300 ? 7.047 9.955 9.835 1.00 4.66 300 TYR A N 1
ATOM 4371 C CA . TYR A 1 300 ? 6.821 10.938 8.796 1.00 3.20 300 TYR A CA 1
ATOM 4372 C C . TYR A 1 300 ? 5.341 10.911 8.466 1.00 8.59 300 TYR A C 1
ATOM 4373 O O . TYR A 1 300 ? 4.774 9.838 8.259 1.00 8.45 300 TYR A O 1
ATOM 4391 N N . ALA A 1 301 ? 4.706 12.073 8.515 1.00 8.46 301 ALA A N 1
ATOM 4392 C CA . ALA A 1 301 ? 3.350 12.226 8.010 1.00 8.19 301 ALA A CA 1
ATOM 4393 C C . ALA A 1 301 ? 3.247 11.817 6.543 1.00 7.98 301 ALA A C 1
ATOM 4394 O O . ALA A 1 301 ? 4.053 12.234 5.706 1.00 10.62 301 ALA A O 1
ATOM 4401 N N . THR A 1 302 ? 2.215 11.040 6.216 1.00 9.10 302 THR A N 1
ATOM 4402 C CA . THR A 1 302 ? 1.972 10.673 4.828 1.00 14.09 302 THR A CA 1
ATOM 4403 C C . THR A 1 302 ? 0.868 11.529 4.201 1.00 10.46 302 THR A C 1
ATOM 4404 O O . THR A 1 302 ? 0.485 11.286 3.064 1.00 13.40 302 THR A O 1
ATOM 4415 N N . GLU A 1 303 ? 0.321 12.484 4.939 1.00 9.38 303 GLU A N 1
ATOM 4416 C CA . GLU A 1 303 ? -0.661 13.451 4.455 1.00 13.06 303 GLU A CA 1
ATOM 4417 C C . GLU A 1 303 ? -0.703 14.574 5.482 1.00 16.16 303 GLU A C 1
ATOM 4418 O O . GLU A 1 303 ? -0.320 14.371 6.638 1.00 12.34 303 GLU A O 1
ATOM 4430 N N . ASP A 1 304 ? -1.106 15.774 5.040 1.00 12.24 304 ASP A N 1
ATOM 4431 C CA . ASP A 1 304 ? -1.297 16.889 5.963 1.00 11.19 304 ASP A CA 1
ATOM 4432 C C . ASP A 1 304 ? -2.234 16.504 7.110 1.00 14.13 304 ASP A C 1
ATOM 4433 O O . ASP A 1 304 ? -3.281 15.874 6.907 1.00 10.82 304 ASP A O 1
ATOM 4442 N N . LEU A 1 305 ? -1.868 16.911 8.321 1.00 10.66 305 LEU A N 1
ATOM 4443 C CA . LEU A 1 305 ? -2.750 16.672 9.460 1.00 8.11 305 LEU A CA 1
ATOM 4444 C C . LEU A 1 305 ? -2.460 17.663 10.572 1.00 7.76 305 LEU A C 1
ATOM 4445 O O . LEU A 1 305 ? -1.400 18.280 10.601 1.00 10.63 305 LEU A O 1
ATOM 4461 N N . GLU A 1 306 ? -3.430 17.795 11.492 1.00 11.94 306 GLU A N 1
ATOM 4462 C CA . GLU A 1 306 ? -3.363 18.746 12.583 1.00 7.01 306 GLU A CA 1
ATOM 4463 C C . GLU A 1 306 ? -2.829 18.063 13.840 1.00 12.80 306 GLU A C 1
ATOM 4464 O O . GLU A 1 306 ? -3.325 16.998 14.225 1.00 14.13 306 GLU A O 1
ATOM 4476 N N . MET A 1 307 ? -1.916 18.726 14.544 1.00 13.94 307 MET A N 1
ATOM 4477 C CA . MET A 1 307 ? -1.450 18.204 15.831 1.00 9.18 307 MET A CA 1
ATOM 4478 C C . MET A 1 307 ? -1.035 19.357 16.739 1.00 11.03 307 MET A C 1
ATOM 4479 O O . MET A 1 307 ? -0.184 20.171 16.377 1.00 14.18 307 MET A O 1
ATOM 4493 N N . SER A 1 308 ? -1.671 19.434 17.898 1.00 8.60 308 SER A N 1
ATOM 4494 C CA . SER A 1 308 ? -1.440 20.489 18.882 1.00 16.89 308 SER A CA 1
ATOM 4495 C C . SER A 1 308 ? -1.217 21.834 18.201 1.00 14.62 308 SER A C 1
ATOM 4496 O O . SER A 1 308 ? -0.201 22.496 18.392 1.00 11.68 308 SER A O 1
ATOM 4504 N N . GLY A 1 309 ? -2.191 22.185 17.356 1.00 15.04 309 GLY A N 1
ATOM 4505 C CA . GLY A 1 309 ? -2.322 23.519 16.820 1.00 18.89 309 GLY A CA 1
ATOM 4506 C C . GLY A 1 309 ? -1.483 23.805 15.605 1.00 19.58 309 GLY A C 1
ATOM 4507 O O . GLY A 1 309 ? -1.431 24.960 15.156 1.00 18.76 309 GLY A O 1
ATOM 4511 N N . VAL A 1 310 ? -0.851 22.792 15.044 1.00 16.57 310 VAL A N 1
ATOM 4512 C CA . VAL A 1 310 ? 0.054 22.951 13.921 1.00 15.89 310 VAL A CA 1
ATOM 4513 C C . VAL A 1 310 ? -0.396 22.034 12.803 1.00 16.63 310 VAL A C 1
ATOM 4514 O O . VAL A 1 310 ? -0.859 20.919 13.054 1.00 13.32 310 VAL A O 1
ATOM 4527 N N . THR A 1 311 ? -0.264 22.497 11.567 1.00 11.87 311 THR A N 1
ATOM 4528 C CA . THR A 1 311 ? -0.506 21.634 10.418 1.00 12.23 311 THR A CA 1
ATOM 4529 C C . THR A 1 311 ? 0.816 20.974 10.079 1.00 16.47 311 THR A C 1
ATOM 4530 O O . THR A 1 311 ? 1.744 21.640 9.610 1.00 14.30 311 THR A O 1
ATOM 4541 N N . VAL A 1 312 ? 0.913 19.685 10.393 1.00 12.72 312 VAL A N 1
ATOM 4542 C CA . VAL A 1 312 ? 2.042 18.854 10.011 1.00 10.17 312 VAL A CA 1
ATOM 4543 C C . VAL A 1 312 ? 1.839 18.451 8.549 1.00 9.72 312 VAL A C 1
ATOM 4544 O O . VAL A 1 312 ? 0.830 17.825 8.205 1.00 13.65 312 VAL A O 1
ATOM 4557 N N . ARG A 1 313 ? 2.790 18.825 7.693 1.00 12.23 313 ARG A N 1
ATOM 4558 C CA . ARG A 1 313 ? 2.685 18.656 6.250 1.00 11.20 313 ARG A CA 1
ATOM 4559 C C . ARG A 1 313 ? 3.235 17.307 5.814 1.00 10.62 313 ARG A C 1
ATOM 4560 O O . ARG A 1 313 ? 4.128 16.749 6.457 1.00 9.68 313 ARG A O 1
ATOM 4581 N N . ARG A 1 314 ? 2.694 16.784 4.707 1.00 10.88 314 ARG A N 1
ATOM 4582 C CA . ARG A 1 314 ? 3.145 15.488 4.216 1.00 8.21 314 ARG A CA 1
ATOM 4583 C C . ARG A 1 314 ? 4.660 15.519 4.160 1.00 13.23 314 ARG A C 1
ATOM 4584 O O . ARG A 1 314 ? 5.234 16.544 3.799 1.00 7.13 314 ARG A O 1
ATOM 4605 N N . GLY A 1 315 ? 5.304 14.432 4.609 1.00 7.33 315 GLY A N 1
ATOM 4606 C CA . GLY A 1 315 ? 6.751 14.294 4.574 1.00 9.67 315 GLY A CA 1
ATOM 4607 C C . GLY A 1 315 ? 7.521 14.736 5.828 1.00 8.82 315 GLY A C 1
ATOM 4608 O O . GLY A 1 315 ? 8.661 14.295 6.042 1.00 7.90 315 GLY A O 1
ATOM 4612 N N . GLU A 1 316 ? 6.956 15.649 6.610 1.00 9.19 316 GLU A N 1
ATOM 4613 C CA . GLU A 1 316 ? 7.626 16.193 7.779 1.00 7.86 316 GLU A CA 1
ATOM 4614 C C . GLU A 1 316 ? 7.718 15.159 8.914 1.00 10.67 316 GLU A C 1
ATOM 4615 O O . GLU A 1 316 ? 6.824 14.318 9.103 1.00 8.93 316 GLU A O 1
ATOM 4627 N N . ALA A 1 317 ? 8.844 15.180 9.613 1.00 4.24 317 ALA A N 1
ATOM 4628 C CA . ALA A 1 317 ? 9.108 14.261 10.697 1.00 4.35 317 ALA A CA 1
ATOM 4629 C C . ALA A 1 317 ? 8.489 14.727 12.001 1.00 6.62 317 ALA A C 1
ATOM 4630 O O . ALA A 1 317 ? 8.436 15.929 12.290 1.00 7.39 317 ALA A O 1
ATOM 4637 N N . VAL A 1 318 ? 8.019 13.764 12.797 1.00 8.05 318 VAL A N 1
ATOM 4638 C CA . VAL A 1 318 ? 7.539 14.020 14.153 1.00 6.31 318 VAL A CA 1
ATOM 4639 C C . VAL A 1 318 ? 8.155 12.946 15.016 1.00 6.23 318 VAL A C 1
ATOM 4640 O O . VAL A 1 318 ? 8.124 11.765 14.646 1.00 3.21 318 VAL A O 1
ATOM 4653 N N . ILE A 1 319 ? 8.713 13.352 16.147 1.00 4.97 319 ILE A N 1
ATOM 4654 C CA . ILE A 1 319 ? 9.383 12.436 17.070 1.00 5.83 319 ILE A CA 1
ATOM 4655 C C . ILE A 1 319 ? 8.419 12.131 18.203 1.00 4.88 319 ILE A C 1
ATOM 4656 O O . ILE A 1 319 ? 7.945 13.073 18.867 1.00 3.43 319 ILE A O 1
ATOM 4672 N N . PRO A 1 320 ? 8.107 10.858 18.461 1.00 6.34 320 PRO A N 1
ATOM 4673 C CA . PRO A 1 320 ? 7.308 10.502 19.639 1.00 7.06 320 PRO A CA 1
ATOM 4674 C C . PRO A 1 320 ? 8.157 10.465 20.905 1.00 7.59 320 PRO A C 1
ATOM 4675 O O . PRO A 1 320 ? 8.974 9.553 21.088 1.00 10.47 320 PRO A O 1
ATOM 4686 N N . VAL A 1 321 ? 8.019 11.472 21.758 1.00 6.92 321 VAL A N 1
ATOM 4687 C CA . VAL A 1 321 ? 8.796 11.545 23.004 1.00 7.48 321 VAL A CA 1
ATOM 4688 C C . VAL A 1 321 ? 7.985 10.807 24.069 1.00 9.30 321 VAL A C 1
ATOM 4689 O O . VAL A 1 321 ? 7.125 11.375 24.758 1.00 7.47 321 VAL A O 1
ATOM 4702 N N . ILE A 1 322 ? 8.265 9.509 24.205 1.00 5.91 322 ILE A N 1
ATOM 4703 C CA . ILE A 1 322 ? 7.488 8.674 25.129 1.00 8.77 322 ILE A CA 1
ATOM 4704 C C . ILE A 1 322 ? 7.655 9.138 26.568 1.00 6.90 322 ILE A C 1
ATOM 4705 O O . ILE A 1 322 ? 6.712 9.061 27.362 1.00 6.19 322 ILE A O 1
ATOM 4721 N N . ALA A 1 323 ? 8.852 9.607 26.935 1.00 8.86 323 ALA A N 1
ATOM 4722 C CA . ALA A 1 323 ? 9.056 10.068 28.306 1.00 11.77 323 ALA A CA 1
ATOM 4723 C C . ALA A 1 323 ? 8.164 11.240 28.647 1.00 8.33 323 ALA A C 1
ATOM 4724 O O . ALA A 1 323 ? 7.679 11.346 29.774 1.00 6.75 323 ALA A O 1
ATOM 4731 N N . ALA A 1 324 ? 7.979 12.156 27.701 1.00 9.79 324 ALA A N 1
ATOM 4732 C CA . ALA A 1 324 ? 7.108 13.300 27.934 1.00 9.95 324 ALA A CA 1
ATOM 4733 C C . ALA A 1 324 ? 5.646 12.882 28.006 1.00 6.89 324 ALA A C 1
ATOM 4734 O O . ALA A 1 324 ? 4.872 13.389 28.834 1.00 5.01 324 ALA A O 1
ATOM 4741 N N . ALA A 1 325 ? 5.251 11.948 27.147 1.00 9.63 325 ALA A N 1
ATOM 4742 C CA . ALA A 1 325 ? 3.883 11.456 27.189 1.00 7.89 325 ALA A CA 1
ATOM 4743 C C . ALA A 1 325 ? 3.577 10.876 28.557 1.00 7.41 325 ALA A C 1
ATOM 4744 O O . ALA A 1 325 ? 2.493 11.083 29.084 1.00 5.40 325 ALA A O 1
ATOM 4751 N N . ASN A 1 326 ? 4.532 10.130 29.133 1.00 5.71 326 ASN A N 1
ATOM 4752 C CA . ASN A 1 326 ? 4.365 9.500 30.447 1.00 9.19 326 ASN A CA 1
ATOM 4753 C C . ASN A 1 326 ? 4.289 10.494 31.601 1.00 6.64 326 ASN A C 1
ATOM 4754 O O . ASN A 1 326 ? 4.005 10.082 32.736 1.00 8.68 326 ASN A O 1
ATOM 4765 N N . ARG A 1 327 ? 4.537 11.779 31.355 1.00 8.90 327 ARG A N 1
ATOM 4766 C CA . ARG A 1 327 ? 4.342 12.817 32.365 1.00 8.78 327 ARG A CA 1
ATOM 4767 C C . ARG A 1 327 ? 3.378 13.887 31.890 1.00 10.31 327 ARG A C 1
ATOM 4768 O O . ARG A 1 327 ? 3.355 14.989 32.456 1.00 8.00 327 ARG A O 1
ATOM 4789 N N . ASP A 1 328 ? 2.516 13.535 30.935 1.00 8.40 328 ASP A N 1
ATOM 4790 C CA . ASP A 1 328 ? 1.478 14.452 30.467 1.00 7.94 328 ASP A CA 1
ATOM 4791 C C . ASP A 1 328 ? 0.655 15.009 31.627 1.00 10.82 328 ASP A C 1
ATOM 4792 O O . ASP A 1 328 ? 0.094 14.239 32.425 1.00 8.13 328 ASP A O 1
ATOM 4801 N N . PRO A 1 329 ? 0.578 16.335 31.780 1.00 10.33 329 PRO A N 1
ATOM 4802 C CA . PRO A 1 329 ? -0.002 16.860 33.015 1.00 14.22 329 PRO A CA 1
ATOM 4803 C C . PRO A 1 329 ? -1.487 16.614 33.113 1.00 16.50 329 PRO A C 1
ATOM 4804 O O . PRO A 1 329 ? -2.028 16.681 34.214 1.00 14.65 329 PRO A O 1
ATOM 4815 N N . ASP A 1 330 ? -2.178 16.358 32.004 1.00 13.32 330 ASP A N 1
ATOM 4816 C CA . ASP A 1 330 ? -3.623 16.117 32.083 1.00 11.38 330 ASP A CA 1
ATOM 4817 C C . ASP A 1 330 ? -3.938 14.646 32.262 1.00 17.35 330 ASP A C 1
ATOM 4818 O O . ASP A 1 330 ? -4.936 14.293 32.908 1.00 15.62 330 ASP A O 1
ATOM 4827 N N . VAL A 1 331 ? -3.064 13.778 31.769 1.00 14.25 331 VAL A N 1
ATOM 4828 C CA . VAL A 1 331 ? -3.266 12.352 31.983 1.00 15.19 331 VAL A CA 1
ATOM 4829 C C . VAL A 1 331 ? -2.827 11.948 33.393 1.00 13.62 331 VAL A C 1
ATOM 4830 O O . VAL A 1 331 ? -3.458 11.099 34.034 1.00 8.85 331 VAL A O 1
ATOM 4843 N N . TYR A 1 332 ? -1.712 12.500 33.871 1.00 8.26 332 TYR A N 1
ATOM 4844 C CA . TYR A 1 332 ? -1.107 12.052 35.128 1.00 6.98 332 TYR A CA 1
ATOM 4845 C C . TYR A 1 332 ? -0.983 13.204 36.132 1.00 9.61 332 TYR A C 1
ATOM 4846 O O . TYR A 1 332 ? -0.011 13.976 36.093 1.00 9.96 332 TYR A O 1
ATOM 4864 N N . PRO A 1 333 ? -1.910 13.353 37.072 1.00 8.94 333 PRO A N 1
ATOM 4865 C CA . PRO A 1 333 ? -1.712 14.385 38.096 1.00 12.32 333 PRO A CA 1
ATOM 4866 C C . PRO A 1 333 ? -0.415 14.134 38.852 1.00 14.77 333 PRO A C 1
ATOM 4867 O O . PRO A 1 333 ? -0.020 12.988 39.073 1.00 9.78 333 PRO A O 1
ATOM 4878 N N . ASP A 1 334 ? 0.248 15.214 39.248 1.00 14.98 334 ASP A N 1
ATOM 4879 C CA . ASP A 1 334 ? 1.506 15.114 39.995 1.00 16.04 334 ASP A CA 1
ATOM 4880 C C . ASP A 1 334 ? 2.452 14.117 39.320 1.00 13.11 334 ASP A C 1
ATOM 4881 O O . ASP A 1 334 ? 3.004 13.204 39.941 1.00 8.47 334 ASP A O 1
ATOM 4890 N N . ALA A 1 335 ? 2.670 14.349 38.023 1.00 10.91 335 ALA A N 1
ATOM 4891 C CA . ALA A 1 335 ? 3.290 13.340 37.172 1.00 11.47 335 ALA A CA 1
ATOM 4892 C C . ALA A 1 335 ? 4.725 13.021 37.585 1.00 9.63 335 ALA A C 1
ATOM 4893 O O . ALA A 1 335 ? 5.168 11.883 37.411 1.00 8.84 335 ALA A O 1
ATOM 4900 N N . GLY A 1 336 ? 5.456 14.003 38.130 1.00 8.85 336 GLY A N 1
ATOM 4901 C CA . GLY A 1 336 ? 6.848 13.848 38.557 1.00 11.43 336 GLY A CA 1
ATOM 4902 C C . GLY A 1 336 ? 7.028 12.982 39.775 1.00 9.61 336 GLY A C 1
ATOM 4903 O O . GLY A 1 336 ? 8.144 12.521 40.038 1.00 11.81 336 GLY A O 1
ATOM 4907 N N . ARG A 1 337 ? 5.955 12.751 40.516 1.00 12.23 337 ARG A N 1
ATOM 4908 C CA . ARG A 1 337 ? 5.996 11.908 41.701 1.00 14.26 337 ARG A CA 1
ATOM 4909 C C . ARG A 1 337 ? 5.987 10.443 41.299 1.00 14.19 337 ARG A C 1
ATOM 4910 O O . ARG A 1 337 ? 5.138 9.996 40.509 1.00 13.39 337 ARG A O 1
ATOM 4931 N N . LEU A 1 338 ? 6.947 9.705 41.829 1.00 11.63 338 LEU A N 1
ATOM 4932 C CA . LEU A 1 338 ? 6.960 8.258 41.702 1.00 14.20 338 LEU A CA 1
ATOM 4933 C C . LEU A 1 338 ? 6.064 7.680 42.790 1.00 18.02 338 LEU A C 1
ATOM 4934 O O . LEU A 1 338 ? 6.425 7.669 43.969 1.00 16.47 338 LEU A O 1
ATOM 4950 N N . ASP A 1 339 ? 4.899 7.202 42.392 1.00 14.67 339 ASP A N 1
ATOM 4951 C CA . ASP A 1 339 ? 3.875 6.704 43.290 1.00 11.97 339 ASP A CA 1
ATOM 4952 C C . ASP A 1 339 ? 3.595 5.273 42.865 1.00 13.52 339 ASP A C 1
ATOM 4953 O O . ASP A 1 339 ? 2.869 5.041 41.894 1.00 14.13 339 ASP A O 1
ATOM 4962 N N . LEU A 1 340 ? 4.166 4.327 43.602 1.00 8.86 340 LEU A N 1
ATOM 4963 C CA . LEU A 1 340 ? 4.155 2.936 43.195 1.00 10.85 340 LEU A CA 1
ATOM 4964 C C . LEU A 1 340 ? 2.748 2.374 43.230 1.00 16.21 340 LEU A C 1
ATOM 4965 O O . LEU A 1 340 ? 2.504 1.310 42.651 1.00 17.49 340 LEU A O 1
ATOM 4981 N N . GLU A 1 341 ? 1.791 3.085 43.832 1.00 18.48 341 GLU A N 1
ATOM 4982 C CA . GLU A 1 341 ? 0.393 2.657 43.787 1.00 21.94 341 GLU A CA 1
ATOM 4983 C C . GLU A 1 341 ? -0.449 3.359 42.708 1.00 31.01 341 GLU A C 1
ATOM 4984 O O . GLU A 1 341 ? -1.665 3.063 42.592 1.00 24.15 341 GLU A O 1
ATOM 4996 N N . ARG A 1 342 ? 0.166 4.276 41.940 1.00 18.65 342 ARG A N 1
ATOM 4997 C CA . ARG A 1 342 ? -0.556 5.121 40.995 1.00 17.91 342 ARG A CA 1
ATOM 4998 C C . ARG A 1 342 ? -1.558 4.349 40.165 1.00 25.39 342 ARG A C 1
ATOM 4999 O O . ARG A 1 342 ? -2.726 4.698 40.193 1.00 33.44 342 ARG A O 1
ATOM 5020 N N . ASN A 1 343 ? -1.168 3.293 39.440 1.00 21.97 343 ASN A N 1
ATOM 5021 C CA . ASN A 1 343 ? -2.135 2.654 38.510 1.00 32.62 343 ASN A CA 1
ATOM 5022 C C . ASN A 1 343 ? -2.749 3.721 37.595 1.00 38.76 343 ASN A C 1
ATOM 5023 O O . ASN A 1 343 ? -3.978 3.801 37.379 1.00 29.79 343 ASN A O 1
ATOM 5034 N N . GLY A 1 344 ? -1.884 4.557 37.028 1.00 39.82 344 GLY A N 1
ATOM 5035 C CA . GLY A 1 344 ? -2.334 5.591 36.109 1.00 38.42 344 GLY A CA 1
ATOM 5036 C C . GLY A 1 344 ? -2.838 4.947 34.832 1.00 28.56 344 GLY A C 1
ATOM 5037 O O . GLY A 1 344 ? -2.721 3.743 34.636 1.00 43.62 344 GLY A O 1
ATOM 5041 N N . LEU A 1 345 ? -3.393 5.750 33.949 1.00 22.93 345 LEU A N 1
ATOM 5042 C CA . LEU A 1 345 ? -3.759 5.302 32.613 1.00 19.73 345 LEU A CA 1
ATOM 5043 C C . LEU A 1 345 ? -2.523 4.672 31.980 1.00 17.27 345 LEU A C 1
ATOM 5044 O O . LEU A 1 345 ? -1.407 4.946 32.444 1.00 11.50 345 LEU A O 1
ATOM 5060 N N . PRO A 1 346 ? -2.664 3.886 30.911 1.00 17.40 346 PRO A N 1
ATOM 5061 C CA . PRO A 1 346 ? -1.549 3.063 30.414 1.00 14.66 346 PRO A CA 1
ATOM 5062 C C . PRO A 1 346 ? -0.418 3.904 29.863 1.00 8.37 346 PRO A C 1
ATOM 5063 O O . PRO A 1 346 ? -0.606 4.739 28.995 1.00 4.96 346 PRO A O 1
ATOM 5074 N N . HIS A 1 347 ? 0.762 3.709 30.416 1.00 9.14 347 HIS A N 1
ATOM 5075 C CA . HIS A 1 347 ? 1.909 4.458 29.945 1.00 8.37 347 HIS A CA 1
ATOM 5076 C C . HIS A 1 347 ? 2.323 4.014 28.542 1.00 6.04 347 HIS A C 1
ATOM 5077 O O . HIS A 1 347 ? 1.958 2.925 28.064 1.00 6.25 347 HIS A O 1
ATOM 5091 N N . LEU A 1 348 ? 3.157 4.835 27.905 1.00 4.50 348 LEU A N 1
ATOM 5092 C CA . LEU A 1 348 ? 3.740 4.509 26.605 1.00 4.56 348 LEU A CA 1
ATOM 5093 C C . LEU A 1 348 ? 5.186 4.053 26.676 1.00 9.74 348 LEU A C 1
ATOM 5094 O O . LEU A 1 348 ? 5.927 4.178 25.668 1.00 3.94 348 LEU A O 1
ATOM 5110 N N . GLY A 1 349 ? 5.593 3.501 27.823 1.00 7.43 349 GLY A N 1
ATOM 5111 C CA . GLY A 1 349 ? 6.978 3.104 28.017 1.00 7.84 349 GLY A CA 1
ATOM 5112 C C . GLY A 1 349 ? 7.421 1.964 27.144 1.00 5.91 349 GLY A C 1
ATOM 5113 O O . GLY A 1 349 ? 8.637 1.787 26.969 1.00 6.75 349 GLY A O 1
ATOM 5117 N N . PHE A 1 350 ? 6.465 1.165 26.625 1.00 7.54 350 PHE A N 1
ATOM 5118 C CA . PHE A 1 350 ? 6.726 0.102 25.651 1.00 6.00 350 PHE A CA 1
ATOM 5119 C C . PHE A 1 350 ? 6.260 0.523 24.253 1.00 6.23 350 PHE A C 1
ATOM 5120 O O . PHE A 1 350 ? 6.145 -0.311 23.343 1.00 4.82 350 PHE A O 1
ATOM 5137 N N . GLY A 1 351 ? 5.971 1.809 24.086 1.00 5.50 351 GLY A N 1
ATOM 5138 C CA . GLY A 1 351 ? 5.425 2.322 22.841 1.00 5.54 351 GLY A CA 1
ATOM 5139 C C . GLY A 1 351 ? 3.945 2.029 22.649 1.00 8.24 351 GLY A C 1
ATOM 5140 O O . GLY A 1 351 ? 3.161 1.909 23.603 1.00 8.51 351 GLY A O 1
ATOM 5144 N N . GLN A 1 352 ? 3.556 1.906 21.383 1.00 7.41 352 GLN A N 1
ATOM 5145 C CA . GLN A 1 352 ? 2.145 1.801 21.016 1.00 8.71 352 GLN A CA 1
ATOM 5146 C C . GLN A 1 352 ? 2.078 1.540 19.518 1.00 9.97 352 GLN A C 1
ATOM 5147 O O . GLN A 1 352 ? 3.005 1.878 18.774 1.00 7.94 352 GLN A O 1
ATOM 5161 N N . GLY A 1 353 ? 0.961 0.978 19.079 1.00 9.20 353 GLY A N 1
ATOM 5162 C CA . GLY A 1 353 ? 0.751 0.715 17.685 1.00 4.31 353 GLY A CA 1
ATOM 5163 C C . GLY A 1 353 ? 1.607 -0.419 17.169 1.00 7.03 353 GLY A C 1
ATOM 5164 O O . GLY A 1 353 ? 2.072 -1.282 17.922 1.00 7.83 353 GLY A O 1
ATOM 5168 N N . PRO A 1 354 ? 1.853 -0.421 15.854 1.00 8.35 354 PRO A N 1
ATOM 5169 C CA . PRO A 1 354 ? 2.596 -1.541 15.243 1.00 4.95 354 PRO A CA 1
ATOM 5170 C C . PRO A 1 354 ? 3.865 -1.953 15.969 1.00 7.90 354 PRO A C 1
ATOM 5171 O O . PRO A 1 354 ? 4.092 -3.162 16.197 1.00 4.77 354 PRO A O 1
ATOM 5182 N N . HIS A 1 355 ? 4.721 -0.972 16.322 1.00 4.26 355 HIS A N 1
ATOM 5183 C CA . HIS A 1 355 ? 6.052 -1.235 16.849 1.00 5.13 355 HIS A CA 1
ATOM 5184 C C . HIS A 1 355 ? 6.093 -1.320 18.377 1.00 8.15 355 HIS A C 1
ATOM 5185 O O . HIS A 1 355 ? 7.182 -1.271 18.943 1.00 5.29 355 HIS A O 1
ATOM 5199 N N . PHE A 1 356 ? 4.926 -1.437 19.033 1.00 7.61 356 PHE A N 1
ATOM 5200 C CA . PHE A 1 356 ? 4.821 -1.744 20.456 1.00 4.43 356 PHE A CA 1
ATOM 5201 C C . PHE A 1 356 ? 5.740 -2.907 20.828 1.00 7.00 356 PHE A C 1
ATOM 5202 O O . PHE A 1 356 ? 5.753 -3.952 20.165 1.00 7.44 356 PHE A O 1
ATOM 5219 N N . CYS A 1 357 ? 6.552 -2.691 21.860 1.00 7.87 357 CYS A N 1
ATOM 5220 C CA . CYS A 1 357 ? 7.625 -3.608 22.214 1.00 6.24 357 CYS A CA 1
ATOM 5221 C C . CYS A 1 357 ? 7.230 -5.080 22.189 1.00 6.61 357 CYS A C 1
ATOM 5222 O O . CYS A 1 357 ? 6.415 -5.538 23.006 1.00 4.16 357 CYS A O 1
ATOM 5229 N N . ILE A 1 358 ? 7.813 -5.818 21.242 1.00 6.21 358 ILE A N 1
ATOM 5230 C CA . ILE A 1 358 ? 7.498 -7.240 21.141 1.00 8.35 358 ILE A CA 1
ATOM 5231 C C . ILE A 1 358 ? 7.941 -7.936 22.415 1.00 6.81 358 ILE A C 1
ATOM 5232 O O . ILE A 1 358 ? 7.416 -8.997 22.778 1.00 7.81 358 ILE A O 1
ATOM 5248 N N . GLY A 1 359 ? 8.916 -7.357 23.121 1.00 5.87 359 GLY A N 1
ATOM 5249 C CA . GLY A 1 359 ? 9.373 -7.994 24.352 1.00 8.36 359 GLY A CA 1
ATOM 5250 C C . GLY A 1 359 ? 8.665 -7.542 25.626 1.00 6.08 359 GLY A C 1
ATOM 5251 O O . GLY A 1 359 ? 9.138 -7.798 26.742 1.00 6.40 359 GLY A O 1
ATOM 5255 N N . ALA A 1 360 ? 7.560 -6.825 25.490 1.00 5.52 360 ALA A N 1
ATOM 5256 C CA . ALA A 1 360 ? 6.983 -6.137 26.652 1.00 9.52 360 ALA A CA 1
ATOM 5257 C C . ALA A 1 360 ? 6.722 -7.113 27.788 1.00 6.18 360 ALA A C 1
ATOM 5258 O O . ALA A 1 360 ? 7.018 -6.824 28.943 1.00 5.47 360 ALA A O 1
ATOM 5265 N N . HIS A 1 361 ? 6.157 -8.282 27.495 1.00 6.69 361 HIS A N 1
ATOM 5266 C CA . HIS A 1 361 ? 5.819 -9.156 28.618 1.00 9.45 361 HIS A CA 1
ATOM 5267 C C . HIS A 1 361 ? 7.064 -9.800 29.225 1.00 7.38 361 HIS A C 1
ATOM 5268 O O . HIS A 1 361 ? 7.125 -10.027 30.449 1.00 4.76 361 HIS A O 1
ATOM 5282 N N . LEU A 1 362 ? 8.075 -10.077 28.396 1.00 7.45 362 LEU A N 1
ATOM 5283 C CA . LEU A 1 362 ? 9.308 -10.653 28.920 1.00 6.28 362 LEU A CA 1
ATOM 5284 C C . LEU A 1 362 ? 10.030 -9.642 29.822 1.00 4.76 362 LEU A C 1
ATOM 5285 O O . LEU A 1 362 ? 10.584 -10.022 30.849 1.00 7.02 362 LEU A O 1
ATOM 5301 N N . ALA A 1 363 ? 10.054 -8.357 29.432 1.00 7.01 363 ALA A N 1
ATOM 5302 C CA . ALA A 1 363 ? 10.636 -7.299 30.285 1.00 5.76 363 ALA A CA 1
ATOM 5303 C C . ALA A 1 363 ? 9.894 -7.157 31.617 1.00 4.20 363 ALA A C 1
ATOM 5304 O O . ALA A 1 363 ? 10.517 -6.988 32.691 1.00 5.02 363 ALA A O 1
ATOM 5311 N N . ARG A 1 364 ? 8.560 -7.225 31.563 1.00 4.24 364 ARG A N 1
ATOM 5312 C CA . ARG A 1 364 ? 7.736 -7.186 32.777 1.00 4.67 364 ARG A CA 1
ATOM 5313 C C . ARG A 1 364 ? 8.070 -8.376 33.682 1.00 7.01 364 ARG A C 1
ATOM 5314 O O . ARG A 1 364 ? 8.225 -8.224 34.902 1.00 4.00 364 ARG A O 1
ATOM 5335 N N . VAL A 1 365 ? 8.196 -9.563 33.088 1.00 4.67 365 VAL A N 1
ATOM 5336 C CA . VAL A 1 365 ? 8.564 -10.750 33.844 1.00 4.26 365 VAL A CA 1
ATOM 5337 C C . VAL A 1 365 ? 9.928 -10.575 34.487 1.00 7.31 365 VAL A C 1
ATOM 5338 O O . VAL A 1 365 ? 10.090 -10.753 35.695 1.00 6.87 365 VAL A O 1
ATOM 5351 N N . GLU A 1 366 ? 10.926 -10.198 33.689 1.00 6.05 366 GLU A N 1
ATOM 5352 C CA . GLU A 1 366 ? 12.268 -9.950 34.216 1.00 6.58 366 GLU A CA 1
ATOM 5353 C C . GLU A 1 366 ? 12.279 -8.952 35.377 1.00 8.79 366 GLU A C 1
ATOM 5354 O O . GLU A 1 366 ? 12.908 -9.200 36.426 1.00 7.30 366 GLU A O 1
ATOM 5366 N N . LEU A 1 367 ? 11.617 -7.805 35.187 1.00 6.14 367 LEU A N 1
ATOM 5367 C CA . LEU A 1 367 ? 11.651 -6.731 36.161 1.00 4.23 367 LEU A CA 1
ATOM 5368 C C . LEU A 1 367 ? 10.865 -7.101 37.394 1.00 8.30 367 LEU A C 1
ATOM 5369 O O . LEU A 1 367 ? 11.282 -6.801 38.515 1.00 8.65 367 LEU A O 1
ATOM 5385 N N . GLN A 1 368 ? 9.730 -7.769 37.213 1.00 13.17 368 GLN A N 1
ATOM 5386 C CA . GLN A 1 368 ? 8.994 -8.254 38.370 1.00 5.53 368 GLN A CA 1
ATOM 5387 C C . GLN A 1 368 ? 9.838 -9.259 39.146 1.00 9.32 368 GLN A C 1
ATOM 5388 O O . GLN A 1 368 ? 9.989 -9.154 40.367 1.00 9.43 368 GLN A O 1
ATOM 5402 N N . VAL A 1 369 ? 10.389 -10.257 38.452 1.00 9.46 369 VAL A N 1
ATOM 5403 C CA . VAL A 1 369 ? 11.162 -11.285 39.147 1.00 11.12 369 VAL A CA 1
ATOM 5404 C C . VAL A 1 369 ? 12.333 -10.652 39.880 1.00 11.57 369 VAL A C 1
ATOM 5405 O O . VAL A 1 369 ? 12.608 -10.972 41.044 1.00 10.41 369 VAL A O 1
ATOM 5418 N N . VAL A 1 370 ? 13.023 -9.721 39.224 1.00 7.61 370 VAL A N 1
ATOM 5419 C CA . VAL A 1 370 ? 14.103 -9.019 39.901 1.00 15.48 370 VAL A CA 1
ATOM 5420 C C . VAL A 1 370 ? 13.616 -8.388 41.215 1.00 8.00 370 VAL A C 1
ATOM 5421 O O . VAL A 1 370 ? 14.290 -8.491 42.242 1.00 9.71 370 VAL A O 1
ATOM 5434 N N . LEU A 1 371 ? 12.471 -7.701 41.227 1.00 8.78 371 LEU A N 1
ATOM 5435 C CA . LEU A 1 371 ? 12.073 -7.035 42.483 1.00 8.82 371 LEU A CA 1
ATOM 5436 C C . LEU A 1 371 ? 11.630 -8.054 43.537 1.00 9.79 371 LEU A C 1
ATOM 5437 O O . LEU A 1 371 ? 11.902 -7.883 44.747 1.00 9.88 371 LEU A O 1
ATOM 5453 N N . GLU A 1 372 ? 10.972 -9.133 43.092 1.00 5.99 372 GLU A N 1
ATOM 5454 C CA . GLU A 1 372 ? 10.686 -10.233 43.995 1.00 11.30 372 GLU A CA 1
ATOM 5455 C C . GLU A 1 372 ? 11.979 -10.723 44.645 1.00 14.12 372 GLU A C 1
ATOM 5456 O O . GLU A 1 372 ? 12.052 -10.898 45.866 1.00 10.87 372 GLU A O 1
ATOM 5468 N N . ALA A 1 373 ? 12.999 -10.997 43.823 1.00 11.31 373 ALA A N 1
ATOM 5469 C CA . ALA A 1 373 ? 14.186 -11.657 44.354 1.00 14.07 373 ALA A CA 1
ATOM 5470 C C . ALA A 1 373 ? 14.931 -10.715 45.284 1.00 13.91 373 ALA A C 1
ATOM 5471 O O . ALA A 1 373 ? 15.453 -11.138 46.320 1.00 10.37 373 ALA A O 1
ATOM 5478 N N . LEU A 1 374 ? 14.947 -9.421 44.949 1.00 10.11 374 LEU A N 1
ATOM 5479 C CA . LEU A 1 374 ? 15.692 -8.457 45.747 1.00 6.09 374 LEU A CA 1
ATOM 5480 C C . LEU A 1 374 ? 15.025 -8.158 47.080 1.00 12.45 374 LEU A C 1
ATOM 5481 O O . LEU A 1 374 ? 15.721 -8.005 48.093 1.00 13.85 374 LEU A O 1
ATOM 5497 N N . THR A 1 375 ? 13.694 -7.992 47.079 1.00 7.19 375 THR A N 1
ATOM 5498 C CA . THR A 1 375 ? 12.948 -7.751 48.316 1.00 13.33 375 THR A CA 1
ATOM 5499 C C . THR A 1 375 ? 12.990 -8.966 49.234 1.00 14.46 375 THR A C 1
ATOM 5500 O O . THR A 1 375 ? 13.168 -8.824 50.456 1.00 13.87 375 THR A O 1
ATOM 5511 N N . GLU A 1 376 ? 12.857 -10.170 48.653 1.00 16.37 376 GLU A N 1
ATOM 5512 C CA . GLU A 1 376 ? 12.830 -11.394 49.445 1.00 17.12 376 GLU A CA 1
ATOM 5513 C C . GLU A 1 376 ? 14.182 -11.670 50.084 1.00 18.20 376 GLU A C 1
ATOM 5514 O O . GLU A 1 376 ? 14.251 -12.065 51.250 1.00 15.28 376 GLU A O 1
ATOM 5526 N N . ARG A 1 377 ? 15.258 -11.410 49.356 1.00 15.15 377 ARG A N 1
ATOM 5527 C CA . ARG A 1 377 ? 16.602 -11.774 49.775 1.00 17.01 377 ARG A CA 1
ATOM 5528 C C . ARG A 1 377 ? 17.370 -10.652 50.436 1.00 13.22 377 ARG A C 1
ATOM 5529 O O . ARG A 1 377 ? 18.160 -10.921 51.342 1.00 14.98 377 ARG A O 1
ATOM 5550 N N . PHE A 1 378 ? 17.162 -9.404 50.031 1.00 12.96 378 PHE A N 1
ATOM 5551 C CA . PHE A 1 378 ? 17.877 -8.259 50.601 1.00 12.11 378 PHE A CA 1
ATOM 5552 C C . PHE A 1 378 ? 16.911 -7.163 51.057 1.00 17.73 378 PHE A C 1
ATOM 5553 O O . PHE A 1 378 ? 16.981 -6.025 50.578 1.00 12.13 378 PHE A O 1
ATOM 5570 N N . PRO A 1 379 ? 16.019 -7.453 52.013 1.00 13.31 379 PRO A N 1
ATOM 5571 C CA . PRO A 1 379 ? 15.010 -6.454 52.346 1.00 12.34 379 PRO A CA 1
ATOM 5572 C C . PRO A 1 379 ? 15.619 -5.113 52.696 1.00 17.82 379 PRO A C 1
ATOM 5573 O O . PRO A 1 379 ? 14.972 -4.091 52.462 1.00 16.97 379 PRO A O 1
ATOM 5584 N N . ASP A 1 380 ? 16.837 -5.065 53.245 1.00 12.72 380 ASP A N 1
ATOM 5585 C CA . ASP A 1 380 ? 17.438 -3.809 53.666 1.00 19.96 380 ASP A CA 1
ATOM 5586 C C . ASP A 1 380 ? 18.442 -3.289 52.646 1.00 20.48 380 ASP A C 1
ATOM 5587 O O . ASP A 1 380 ? 19.302 -2.474 52.985 1.00 15.89 380 ASP A O 1
ATOM 5596 N N . LEU A 1 381 ? 18.332 -3.734 51.396 1.00 13.42 381 LEU A N 1
ATOM 5597 C CA . LEU A 1 381 ? 19.178 -3.224 50.324 1.00 18.25 381 LEU A CA 1
ATOM 5598 C C . LEU A 1 381 ? 19.244 -1.715 50.404 1.00 14.54 381 LEU A C 1
ATOM 5599 O O . LEU A 1 381 ? 18.248 -1.058 50.711 1.00 14.19 381 LEU A O 1
ATOM 5615 N N . ARG A 1 382 ? 20.442 -1.187 50.162 1.00 16.89 382 ARG A N 1
ATOM 5616 C CA . ARG A 1 382 ? 20.677 0.247 50.149 1.00 13.53 382 ARG A CA 1
ATOM 5617 C C . ARG A 1 382 ? 21.821 0.567 49.198 1.00 13.71 382 ARG A C 1
ATOM 5618 O O . ARG A 1 382 ? 22.594 -0.312 48.803 1.00 13.20 382 ARG A O 1
ATOM 5639 N N . PHE A 1 383 ? 21.943 1.842 48.850 1.00 15.01 383 PHE A N 1
ATOM 5640 C CA . PHE A 1 383 ? 23.091 2.263 48.072 1.00 16.83 383 PHE A CA 1
ATOM 5641 C C . PHE A 1 383 ? 24.353 1.891 48.827 1.00 15.38 383 PHE A C 1
ATOM 5642 O O . PHE A 1 383 ? 24.408 2.022 50.044 1.00 13.55 383 PHE A O 1
ATOM 5659 N N . GLY A 1 384 ? 25.354 1.398 48.096 1.00 17.56 384 GLY A N 1
ATOM 5660 C CA . GLY A 1 384 ? 26.655 1.094 48.667 1.00 22.04 384 GLY A CA 1
ATOM 5661 C C . GLY A 1 384 ? 27.647 2.239 48.650 1.00 24.98 384 GLY A C 1
ATOM 5662 O O . GLY A 1 384 ? 28.724 2.134 49.247 1.00 26.17 384 GLY A O 1
ATOM 5666 N N . ILE A 1 385 ? 27.312 3.317 47.947 1.00 24.92 385 ILE A N 1
ATOM 5667 C CA . ILE A 1 385 ? 28.080 4.562 47.905 1.00 24.81 385 ILE A CA 1
ATOM 5668 C C . ILE A 1 385 ? 27.090 5.697 48.107 1.00 26.84 385 ILE A C 1
ATOM 5669 O O . ILE A 1 385 ? 25.871 5.511 47.969 1.00 21.68 385 ILE A O 1
ATOM 5685 N N . PRO A 1 386 ? 27.560 6.891 48.440 1.00 30.10 386 PRO A N 1
ATOM 5686 C CA . PRO A 1 386 ? 26.621 7.996 48.525 1.00 29.19 386 PRO A CA 1
ATOM 5687 C C . PRO A 1 386 ? 25.973 8.166 47.172 1.00 31.62 386 PRO A C 1
ATOM 5688 O O . PRO A 1 386 ? 26.570 7.896 46.136 1.00 27.68 386 PRO A O 1
ATOM 5699 N N . GLU A 1 387 ? 24.719 8.622 47.187 1.00 32.15 387 GLU A N 1
ATOM 5700 C CA . GLU A 1 387 ? 23.973 8.732 45.936 1.00 32.03 387 GLU A CA 1
ATOM 5701 C C . GLU A 1 387 ? 24.625 9.721 44.997 1.00 31.33 387 GLU A C 1
ATOM 5702 O O . GLU A 1 387 ? 24.623 9.520 43.782 1.00 19.95 387 GLU A O 1
ATOM 5714 N N . ASN A 1 388 ? 25.250 10.779 45.536 1.00 26.44 388 ASN A N 1
ATOM 5715 C CA . ASN A 1 388 ? 25.835 11.817 44.697 1.00 31.97 388 ASN A CA 1
ATOM 5716 C C . ASN A 1 388 ? 27.022 11.338 43.874 1.00 32.56 388 ASN A C 1
ATOM 5717 O O . ASN A 1 388 ? 27.421 11.989 42.895 1.00 33.64 388 ASN A O 1
ATOM 5728 N N . ALA A 1 389 ? 27.625 10.224 44.281 1.00 29.25 389 ALA A N 1
ATOM 5729 C CA . ALA A 1 389 ? 28.756 9.630 43.589 1.00 30.19 389 ALA A CA 1
ATOM 5730 C C . ALA A 1 389 ? 28.379 8.668 42.455 1.00 30.18 389 ALA A C 1
ATOM 5731 O O . ALA A 1 389 ? 29.278 8.169 41.755 1.00 19.31 389 ALA A O 1
ATOM 5738 N N . LEU A 1 390 ? 27.087 8.409 42.242 1.00 24.14 390 LEU A N 1
ATOM 5739 C CA . LEU A 1 390 ? 26.670 7.454 41.216 1.00 23.90 390 LEU A CA 1
ATOM 5740 C C . LEU A 1 390 ? 27.156 7.884 39.839 1.00 27.12 390 LEU A C 1
ATOM 5741 O O . LEU A 1 390 ? 27.110 9.065 39.480 1.00 22.80 390 LEU A O 1
ATOM 5757 N N . LYS A 1 391 ? 27.639 6.911 39.067 1.00 25.59 391 LYS A N 1
ATOM 5758 C CA . LYS A 1 391 ? 28.218 7.181 37.755 1.00 25.61 391 LYS A CA 1
ATOM 5759 C C . LYS A 1 391 ? 27.209 6.908 36.641 1.00 27.21 391 LYS A C 1
ATOM 5760 O O . LYS A 1 391 ? 27.113 5.797 36.109 1.00 17.06 391 LYS A O 1
ATOM 5779 N N . TRP A 1 392 ? 26.488 7.963 36.264 1.00 27.90 392 TRP A N 1
ATOM 5780 C CA . TRP A 1 392 ? 25.523 7.911 35.180 1.00 25.62 392 TRP A CA 1
ATOM 5781 C C . TRP A 1 392 ? 26.195 7.980 33.813 1.00 26.63 392 TRP A C 1
ATOM 5782 O O . TRP A 1 392 ? 27.194 8.677 33.632 1.00 32.50 392 TRP A O 1
ATOM 5803 N N . LYS A 1 393 ? 25.648 7.238 32.849 1.00 28.62 393 LYS A N 1
ATOM 5804 C CA . LYS A 1 393 ? 26.158 7.257 31.482 1.00 23.88 393 LYS A CA 1
ATOM 5805 C C . LYS A 1 393 ? 25.912 8.620 30.849 1.00 35.40 393 LYS A C 1
ATOM 5806 O O . LYS A 1 393 ? 25.087 9.407 31.327 1.00 36.78 393 LYS A O 1
ATOM 5825 N N . ARG A 1 394 ? 26.660 8.911 29.777 1.00 42.95 394 ARG A N 1
ATOM 5826 C CA . ARG A 1 394 ? 26.660 10.268 29.224 1.00 42.44 394 ARG A CA 1
ATOM 5827 C C . ARG A 1 394 ? 26.422 10.336 27.719 1.00 46.46 394 ARG A C 1
ATOM 5828 O O . ARG A 1 394 ? 25.836 11.320 27.239 1.00 47.31 394 ARG A O 1
ATOM 5832 N N . GLY A 1 395 ? 26.845 9.310 26.965 1.00 40.52 395 GLY A N 1
ATOM 5833 C CA . GLY A 1 395 ? 26.721 9.354 25.513 1.00 41.27 395 GLY A CA 1
ATOM 5834 C C . GLY A 1 395 ? 26.030 8.174 24.846 1.00 41.07 395 GLY A C 1
ATOM 5835 O O . GLY A 1 395 ? 26.222 7.886 23.652 1.00 36.40 395 GLY A O 1
ATOM 5839 N N . HIS A 1 396 ? 25.228 7.479 25.638 1.00 35.27 396 HIS A N 1
ATOM 5840 C CA . HIS A 1 396 ? 24.496 6.302 25.209 1.00 30.52 396 HIS A CA 1
ATOM 5841 C C . HIS A 1 396 ? 23.106 6.716 24.735 1.00 16.40 396 HIS A C 1
ATOM 5842 O O . HIS A 1 396 ? 22.543 7.724 25.179 1.00 23.22 396 HIS A O 1
ATOM 5856 N N . PHE A 1 397 ? 22.558 5.911 23.836 1.00 20.68 397 PHE A N 1
ATOM 5857 C CA . PHE A 1 397 ? 21.156 6.028 23.458 1.00 25.31 397 PHE A CA 1
ATOM 5858 C C . PHE A 1 397 ? 20.254 6.040 24.693 1.00 17.39 397 PHE A C 1
ATOM 5859 O O . PHE A 1 397 ? 19.245 6.752 24.729 1.00 15.40 397 PHE A O 1
ATOM 5876 N N . MET A 1 398 ? 20.612 5.262 25.718 1.00 16.75 398 MET A N 1
ATOM 5877 C CA . MET A 1 398 ? 19.827 5.162 26.948 1.00 19.26 398 MET A CA 1
ATOM 5878 C C . MET A 1 398 ? 20.455 5.841 28.168 1.00 17.16 398 MET A C 1
ATOM 5879 O O . MET A 1 398 ? 21.672 5.992 28.293 1.00 23.05 398 MET A O 1
ATOM 5893 N N . ASN A 1 399 ? 19.597 6.193 29.117 1.00 16.00 399 ASN A N 1
ATOM 5894 C CA . ASN A 1 399 ? 20.048 6.626 30.431 1.00 15.07 399 ASN A CA 1
ATOM 5895 C C . ASN A 1 399 ? 20.208 5.419 31.362 1.00 20.15 399 ASN A C 1
ATOM 5896 O O . ASN A 1 399 ? 19.397 4.482 31.342 1.00 10.57 399 ASN A O 1
ATOM 5907 N N . GLY A 1 400 ? 21.255 5.467 32.184 1.00 19.24 400 GLY A N 1
ATOM 5908 C CA . GLY A 1 400 ? 21.551 4.405 33.127 1.00 23.75 400 GLY A CA 1
ATOM 5909 C C . GLY A 1 400 ? 22.844 4.668 33.879 1.00 21.45 400 GLY A C 1
ATOM 5910 O O . GLY A 1 400 ? 23.411 5.769 33.847 1.00 23.70 400 GLY A O 1
ATOM 5914 N N . LEU A 1 401 ? 23.296 3.624 34.558 1.00 20.58 401 LEU A N 1
ATOM 5915 C CA . LEU A 1 401 ? 24.446 3.682 35.449 1.00 22.83 401 LEU A CA 1
ATOM 5916 C C . LEU A 1 401 ? 25.577 2.845 34.878 1.00 19.40 401 LEU A C 1
ATOM 5917 O O . LEU A 1 401 ? 25.335 1.755 34.348 1.00 16.92 401 LEU A O 1
ATOM 5933 N N . HIS A 1 402 ? 26.816 3.343 34.994 1.00 23.44 402 HIS A N 1
ATOM 5934 C CA . HIS A 1 402 ? 27.966 2.485 34.710 1.00 21.69 402 HIS A CA 1
ATOM 5935 C C . HIS A 1 402 ? 28.086 1.422 35.790 1.00 22.12 402 HIS A C 1
ATOM 5936 O O . HIS A 1 402 ? 28.473 0.271 35.527 1.00 15.72 402 HIS A O 1
ATOM 5950 N N . GLU A 1 403 ? 27.749 1.809 37.022 1.00 18.61 403 GLU A N 1
ATOM 5951 C CA . GLU A 1 403 ? 27.831 0.927 38.174 1.00 23.09 403 GLU A CA 1
ATOM 5952 C C . GLU A 1 403 ? 26.732 1.275 39.157 1.00 16.94 403 GLU A C 1
ATOM 5953 O O . GLU A 1 403 ? 26.290 2.417 39.214 1.00 17.04 403 GLU A O 1
ATOM 5965 N N . LEU A 1 404 ? 26.335 0.297 39.967 1.00 8.13 404 LEU A N 1
ATOM 5966 C CA . LEU A 1 404 ? 25.324 0.490 41.010 1.00 9.11 404 LEU A CA 1
ATOM 5967 C C . LEU A 1 404 ? 25.793 -0.286 42.228 1.00 13.95 404 LEU A C 1
ATOM 5968 O O . LEU A 1 404 ? 25.386 -1.432 42.452 1.00 8.31 404 LEU A O 1
ATOM 5984 N N . PRO A 1 405 ? 26.695 0.298 43.019 1.00 16.74 405 PRO A N 1
ATOM 5985 C CA . PRO A 1 405 ? 27.119 -0.356 44.261 1.00 18.95 405 PRO A CA 1
ATOM 5986 C C . PRO A 1 405 ? 25.951 -0.425 45.233 1.00 14.15 405 PRO A C 1
ATOM 5987 O O . PRO A 1 405 ? 25.283 0.579 45.480 1.00 15.25 405 PRO A O 1
ATOM 5998 N N . VAL A 1 406 ? 25.673 -1.632 45.726 1.00 9.84 406 VAL A N 1
ATOM 5999 C CA . VAL A 1 406 ? 24.617 -1.861 46.700 1.00 11.26 406 VAL A CA 1
ATOM 6000 C C . VAL A 1 406 ? 25.187 -2.561 47.927 1.00 11.12 406 VAL A C 1
ATOM 6001 O O . VAL A 1 406 ? 26.103 -3.380 47.821 1.00 14.13 406 VAL A O 1
ATOM 6014 N N . ALA A 1 407 ? 24.622 -2.242 49.091 1.00 15.51 407 ALA A N 1
ATOM 6015 C CA . ALA A 1 407 ? 24.988 -2.865 50.352 1.00 18.72 407 ALA A CA 1
ATOM 6016 C C . ALA A 1 407 ? 23.760 -3.485 51.006 1.00 22.45 407 ALA A C 1
ATOM 6017 O O . ALA A 1 407 ? 22.615 -3.129 50.712 1.00 19.18 407 ALA A O 1
ATOM 6024 N N . TRP A 1 408 ? 24.022 -4.434 51.893 1.00 18.71 408 TRP A N 1
ATOM 6025 C CA . TRP A 1 408 ? 23.000 -5.218 52.584 1.00 24.07 408 TRP A CA 1
ATOM 6026 C C . TRP A 1 408 ? 23.800 -5.632 53.826 1.00 24.17 408 TRP A C 1
ATOM 6027 O O . TRP A 1 408 ? 23.238 -5.959 54.847 1.00 24.49 408 TRP A O 1
ATOM 6048 N N . LEU B 1 19 ? -21.486 -26.011 14.605 1.00 27.07 19 LEU B N 1
ATOM 6049 C CA . LEU B 1 19 ? -20.615 -25.096 15.365 1.00 26.48 19 LEU B CA 1
ATOM 6050 C C . LEU B 1 19 ? -21.221 -24.653 16.701 1.00 21.75 19 LEU B C 1
ATOM 6051 O O . LEU B 1 19 ? -22.442 -24.708 16.880 1.00 22.13 19 LEU B O 1
ATOM 6066 N N . LEU B 1 20 ? -20.369 -24.158 17.605 1.00 17.48 20 LEU B N 1
ATOM 6067 C CA . LEU B 1 20 ? -20.848 -23.494 18.814 1.00 18.27 20 LEU B CA 1
ATOM 6068 C C . LEU B 1 20 ? -21.663 -22.278 18.436 1.00 20.84 20 LEU B C 1
ATOM 6069 O O . LEU B 1 20 ? -21.317 -21.558 17.495 1.00 13.81 20 LEU B O 1
ATOM 6085 N N . THR B 1 21 ? -22.751 -22.056 19.170 1.00 14.93 21 THR B N 1
ATOM 6086 C CA . THR B 1 21 ? -23.546 -20.846 19.023 1.00 15.69 21 THR B CA 1
ATOM 6087 C C . THR B 1 21 ? -23.044 -19.804 20.011 1.00 14.79 21 THR B C 1
ATOM 6088 O O . THR B 1 21 ? -22.736 -20.126 21.153 1.00 9.94 21 THR B O 1
ATOM 6099 N N . PHE B 1 22 ? -22.931 -18.560 19.534 1.00 13.56 22 PHE B N 1
ATOM 6100 C CA . PHE B 1 22 ? -22.436 -17.409 20.267 1.00 14.22 22 PHE B CA 1
ATOM 6101 C C . PHE B 1 22 ? -23.415 -16.292 19.957 1.00 14.33 22 PHE B C 1
ATOM 6102 O O . PHE B 1 22 ? -23.883 -16.197 18.816 1.00 14.26 22 PHE B O 1
ATOM 6119 N N . PRO B 1 23 ? -23.735 -15.424 20.927 1.00 10.13 23 PRO B N 1
ATOM 6120 C CA . PRO B 1 23 ? -23.188 -15.372 22.297 1.00 13.54 23 PRO B CA 1
ATOM 6121 C C . PRO B 1 23 ? -23.504 -16.587 23.168 1.00 13.22 23 PRO B C 1
ATOM 6122 O O . PRO B 1 23 ? -24.436 -17.322 22.874 1.00 10.09 23 PRO B O 1
ATOM 6133 N N . PHE B 1 24 ? -22.681 -16.814 24.191 1.00 12.29 24 PHE B N 1
ATOM 6134 C CA . PHE B 1 24 ? -22.883 -17.911 25.133 1.00 12.49 24 PHE B CA 1
ATOM 6135 C C . PHE B 1 24 ? -23.924 -17.565 26.216 1.00 10.20 24 PHE B C 1
ATOM 6136 O O . PHE B 1 24 ? -24.279 -16.411 26.420 1.00 14.27 24 PHE B O 1
ATOM 6153 N N . ALA B 1 25 ? -24.393 -18.595 26.934 1.00 15.48 25 ALA B N 1
ATOM 6154 C CA . ALA B 1 25 ? -25.404 -18.410 27.977 1.00 18.83 25 ALA B CA 1
ATOM 6155 C C . ALA B 1 25 ? -24.819 -17.644 29.146 1.00 14.03 25 ALA B C 1
ATOM 6156 O O . ALA B 1 25 ? -23.738 -17.989 29.622 1.00 20.05 25 ALA B O 1
ATOM 6163 N N . SER B 1 26 ? -25.515 -16.607 29.613 1.00 16.56 26 SER B N 1
ATOM 6164 C CA . SER B 1 26 ? -25.063 -15.904 30.814 1.00 13.66 26 SER B CA 1
ATOM 6165 C C . SER B 1 26 ? -26.174 -15.012 31.339 1.00 18.23 26 SER B C 1
ATOM 6166 O O . SER B 1 26 ? -27.021 -14.564 30.573 1.00 13.93 26 SER B O 1
ATOM 6174 N N . THR B 1 27 ? -26.183 -14.782 32.653 1.00 17.03 27 THR B N 1
ATOM 6175 C CA . THR B 1 27 ? -27.144 -13.858 33.237 1.00 19.40 27 THR B CA 1
ATOM 6176 C C . THR B 1 27 ? -26.441 -12.693 33.924 1.00 16.03 27 THR B C 1
ATOM 6177 O O . THR B 1 27 ? -25.488 -12.883 34.694 1.00 15.08 27 THR B O 1
ATOM 6188 N N . GLY B 1 28 ? -26.942 -11.502 33.680 1.00 15.75 28 GLY B N 1
ATOM 6189 C CA . GLY B 1 28 ? -26.385 -10.346 34.359 1.00 17.09 28 GLY B CA 1
ATOM 6190 C C . GLY B 1 28 ? -24.930 -10.147 33.956 1.00 10.65 28 GLY B C 1
ATOM 6191 O O . GLY B 1 28 ? -24.599 -10.090 32.766 1.00 10.17 28 GLY B O 1
ATOM 6195 N N . LEU B 1 29 ? -24.063 -9.990 34.955 1.00 11.93 29 LEU B N 1
ATOM 6196 C CA . LEU B 1 29 ? -22.648 -9.729 34.752 1.00 14.47 29 LEU B CA 1
ATOM 6197 C C . LEU B 1 29 ? -21.836 -11.024 34.840 1.00 18.50 29 LEU B C 1
ATOM 6198 O O . LEU B 1 29 ? -20.592 -10.988 34.985 1.00 9.33 29 LEU B O 1
ATOM 6214 N N . GLU B 1 30 ? -22.533 -12.163 34.761 1.00 12.16 30 GLU B N 1
ATOM 6215 C CA . GLU B 1 30 ? -21.865 -13.465 34.765 1.00 14.61 30 GLU B CA 1
ATOM 6216 C C . GLU B 1 30 ? -20.874 -13.617 33.630 1.00 11.41 30 GLU B C 1
ATOM 6217 O O . GLU B 1 30 ? -21.183 -13.315 32.478 1.00 16.74 30 GLU B O 1
ATOM 6229 N N . PHE B 1 31 ? -19.697 -14.155 33.966 1.00 14.32 31 PHE B N 1
ATOM 6230 C CA . PHE B 1 31 ? -18.702 -14.578 33.003 1.00 13.28 31 PHE B CA 1
ATOM 6231 C C . PHE B 1 31 ? -18.836 -16.093 32.862 1.00 15.01 31 PHE B C 1
ATOM 6232 O O . PHE B 1 31 ? -18.594 -16.822 33.840 1.00 18.22 31 PHE B O 1
ATOM 6249 N N . PRO B 1 32 ? -19.276 -16.614 31.719 1.00 15.71 32 PRO B N 1
ATOM 6250 C CA . PRO B 1 32 ? -19.588 -18.056 31.657 1.00 16.80 32 PRO B CA 1
ATOM 6251 C C . PRO B 1 32 ? -18.340 -18.914 31.554 1.00 15.45 32 PRO B C 1
ATOM 6252 O O . PRO B 1 32 ? -17.355 -18.518 30.899 1.00 11.34 32 PRO B O 1
ATOM 6263 N N . PRO B 1 33 ? -18.364 -20.109 32.183 1.00 15.93 33 PRO B N 1
ATOM 6264 C CA . PRO B 1 33 ? -17.147 -20.927 32.294 1.00 14.50 33 PRO B CA 1
ATOM 6265 C C . PRO B 1 33 ? -16.708 -21.559 30.992 1.00 10.08 33 PRO B C 1
ATOM 6266 O O . PRO B 1 33 ? -15.597 -22.095 30.935 1.00 12.41 33 PRO B O 1
ATOM 6277 N N . VAL B 1 34 ? -17.532 -21.526 29.949 1.00 10.69 34 VAL B N 1
ATOM 6278 C CA . VAL B 1 34 ? -17.090 -22.015 28.652 1.00 9.90 34 VAL B CA 1
ATOM 6279 C C . VAL B 1 34 ? -15.787 -21.334 28.230 1.00 11.64 34 VAL B C 1
ATOM 6280 O O . VAL B 1 34 ? -14.947 -21.955 27.570 1.00 15.33 34 VAL B O 1
ATOM 6293 N N . TYR B 1 35 ? -15.572 -20.076 28.638 1.00 12.39 35 TYR B N 1
ATOM 6294 C CA . TYR B 1 35 ? -14.352 -19.376 28.232 1.00 15.42 35 TYR B CA 1
ATOM 6295 C C . TYR B 1 35 ? -13.133 -20.057 28.833 1.00 14.65 35 TYR B C 1
ATOM 6296 O O . TYR B 1 35 ? -12.112 -20.209 28.159 1.00 13.33 35 TYR B O 1
ATOM 6314 N N . HIS B 1 36 ? -13.250 -20.533 30.082 1.00 14.14 36 HIS B N 1
ATOM 6315 C CA . HIS B 1 36 ? -12.138 -21.254 30.709 1.00 13.74 36 HIS B CA 1
ATOM 6316 C C . HIS B 1 36 ? -11.700 -22.447 29.876 1.00 18.88 36 HIS B C 1
ATOM 6317 O O . HIS B 1 36 ? -10.518 -22.809 29.873 1.00 20.27 36 HIS B O 1
ATOM 6331 N N . GLU B 1 37 ? -12.639 -23.074 29.162 1.00 16.20 37 GLU B N 1
ATOM 6332 C CA . GLU B 1 37 ? -12.296 -24.156 28.239 1.00 17.10 37 GLU B CA 1
ATOM 6333 C C . GLU B 1 37 ? -11.652 -23.611 26.968 1.00 19.58 37 GLU B C 1
ATOM 6334 O O . GLU B 1 37 ? -10.612 -24.108 26.527 1.00 18.75 37 GLU B O 1
ATOM 6346 N N . LEU B 1 38 ? -12.247 -22.563 26.380 1.00 14.24 38 LEU B N 1
ATOM 6347 C CA . LEU B 1 38 ? -11.741 -22.031 25.120 1.00 20.63 38 LEU B CA 1
ATOM 6348 C C . LEU B 1 38 ? -10.348 -21.406 25.206 1.00 15.85 38 LEU B C 1
ATOM 6349 O O . LEU B 1 38 ? -9.626 -21.390 24.199 1.00 13.03 38 LEU B O 1
ATOM 6365 N N . TYR B 1 39 ? -9.972 -20.838 26.355 1.00 17.11 39 TYR B N 1
ATOM 6366 C CA . TYR B 1 39 ? -8.617 -20.308 26.506 1.00 17.38 39 TYR B CA 1
ATOM 6367 C C . TYR B 1 39 ? -7.560 -21.364 26.203 1.00 25.60 39 TYR B C 1
ATOM 6368 O O . TYR B 1 39 ? -6.447 -21.026 25.788 1.00 24.61 39 TYR B O 1
ATOM 6386 N N . GLN B 1 40 ? -7.868 -22.638 26.452 1.00 22.39 40 GLN B N 1
ATOM 6387 C CA . GLN B 1 40 ? -6.902 -23.713 26.246 1.00 27.23 40 GLN B CA 1
ATOM 6388 C C . GLN B 1 40 ? -6.830 -24.183 24.795 1.00 35.94 40 GLN B C 1
ATOM 6389 O O . GLN B 1 40 ? -5.883 -24.889 24.423 1.00 42.72 40 GLN B O 1
ATOM 6403 N N . GLN B 1 41 ? -7.798 -23.815 23.972 1.00 24.44 41 GLN B N 1
ATOM 6404 C CA . GLN B 1 41 ? -7.959 -24.376 22.645 1.00 23.98 41 GLN B CA 1
ATOM 6405 C C . GLN B 1 41 ? -7.542 -23.428 21.533 1.00 18.71 41 GLN B C 1
ATOM 6406 O O . GLN B 1 41 ? -7.305 -22.246 21.738 1.00 20.45 41 GLN B O 1
ATOM 6420 N N . ARG B 1 42 ? -7.508 -23.977 20.324 1.00 16.86 42 ARG B N 1
ATOM 6421 C CA . ARG B 1 42 ? -7.223 -23.181 19.158 1.00 24.53 42 ARG B CA 1
ATOM 6422 C C . ARG B 1 42 ? -8.409 -22.260 18.920 1.00 17.01 42 ARG B C 1
ATOM 6423 O O . ARG B 1 42 ? -9.494 -22.442 19.478 1.00 17.03 42 ARG B O 1
ATOM 6444 N N . LEU B 1 43 ? -8.162 -21.228 18.132 1.00 15.56 43 LEU B N 1
ATOM 6445 C CA . LEU B 1 43 ? -9.217 -20.362 17.647 1.00 14.55 43 LEU B CA 1
ATOM 6446 C C . LEU B 1 43 ? -10.398 -21.205 17.182 1.00 19.35 43 LEU B C 1
ATOM 6447 O O . LEU B 1 43 ? -10.240 -22.154 16.405 1.00 19.81 43 LEU B O 1
ATOM 6463 N N . THR B 1 44 ? -11.585 -20.831 17.658 1.00 16.91 44 THR B N 1
ATOM 6464 C CA . THR B 1 44 ? -12.825 -21.584 17.480 1.00 17.47 44 THR B CA 1
ATOM 6465 C C . THR B 1 44 ? -13.855 -20.804 16.662 1.00 13.58 44 THR B C 1
ATOM 6466 O O . THR B 1 44 ? -14.101 -19.625 16.929 1.00 15.50 44 THR B O 1
ATOM 6477 N N . LYS B 1 45 ? -14.440 -21.454 15.648 1.00 12.87 45 LYS B N 1
ATOM 6478 C CA . LYS B 1 45 ? -15.486 -20.840 14.841 1.00 12.00 45 LYS B CA 1
ATOM 6479 C C . LYS B 1 45 ? -16.842 -20.969 15.525 1.00 12.73 45 LYS B C 1
ATOM 6480 O O . LYS B 1 45 ? -17.135 -21.985 16.144 1.00 11.98 45 LYS B O 1
ATOM 6499 N N . VAL B 1 46 ? -17.685 -19.943 15.408 1.00 15.68 46 VAL B N 1
ATOM 6500 C CA . VAL B 1 46 ? -18.989 -19.966 16.067 1.00 12.66 46 VAL B CA 1
ATOM 6501 C C . VAL B 1 46 ? -20.053 -19.515 15.086 1.00 15.88 46 VAL B C 1
ATOM 6502 O O . VAL B 1 46 ? -19.756 -18.892 14.065 1.00 14.07 46 VAL B O 1
ATOM 6515 N N . ARG B 1 47 ? -21.307 -19.843 15.414 1.00 11.24 47 ARG B N 1
ATOM 6516 C CA . ARG B 1 47 ? -22.464 -19.418 14.645 1.00 14.39 47 ARG B CA 1
ATOM 6517 C C . ARG B 1 47 ? -23.194 -18.313 15.391 1.00 11.80 47 ARG B C 1
ATOM 6518 O O . ARG B 1 47 ? -23.403 -18.398 16.599 1.00 14.27 47 ARG B O 1
ATOM 6522 N N . LEU B 1 48 ? -23.616 -17.306 14.666 1.00 12.96 48 LEU B N 1
ATOM 6523 C CA . LEU B 1 48 ? -24.253 -16.151 15.250 1.00 12.95 48 LEU B CA 1
ATOM 6524 C C . LEU B 1 48 ? -25.725 -16.112 14.874 1.00 17.95 48 LEU B C 1
ATOM 6525 O O . LEU B 1 48 ? -26.160 -16.767 13.919 1.00 13.05 48 LEU B O 1
ATOM 6541 N N . PRO B 1 49 ? -26.522 -15.331 15.600 1.00 14.21 49 PRO B N 1
ATOM 6542 C CA . PRO B 1 49 ? -27.960 -15.265 15.294 1.00 17.64 49 PRO B CA 1
ATOM 6543 C C . PRO B 1 49 ? -28.274 -14.817 13.875 1.00 16.82 49 PRO B C 1
ATOM 6544 O O . PRO B 1 49 ? -29.296 -15.224 13.310 1.00 15.73 49 PRO B O 1
ATOM 6555 N N . TYR B 1 50 ? -27.431 -13.963 13.294 1.00 11.56 50 TYR B N 1
ATOM 6556 C CA . TYR B 1 50 ? -27.580 -13.510 11.921 1.00 13.47 50 TYR B CA 1
ATOM 6557 C C . TYR B 1 50 ? -26.194 -13.375 11.303 1.00 16.87 50 TYR B C 1
ATOM 6558 O O . TYR B 1 50 ? -25.188 -13.192 12.005 1.00 9.40 50 TYR B O 1
ATOM 6576 N N . GLY B 1 51 ? -26.156 -13.449 9.982 1.00 16.69 51 GLY B N 1
ATOM 6577 C CA . GLY B 1 51 ? -24.914 -13.236 9.260 1.00 16.67 51 GLY B CA 1
ATOM 6578 C C . GLY B 1 51 ? -24.038 -14.469 9.144 1.00 14.75 51 GLY B C 1
ATOM 6579 O O . GLY B 1 51 ? -24.411 -15.589 9.522 1.00 13.10 51 GLY B O 1
ATOM 6583 N N . ASP B 1 52 ? -22.856 -14.262 8.557 1.00 15.92 52 ASP B N 1
ATOM 6584 C CA . ASP B 1 52 ? -21.888 -15.348 8.460 1.00 11.42 52 ASP B CA 1
ATOM 6585 C C . ASP B 1 52 ? -21.418 -15.807 9.832 1.00 11.20 52 ASP B C 1
ATOM 6586 O O . ASP B 1 52 ? -21.589 -15.106 10.825 1.00 10.48 52 ASP B O 1
ATOM 6595 N N . ASP B 1 53 ? -20.794 -16.995 9.857 1.00 7.57 53 ASP B N 1
ATOM 6596 C CA . ASP B 1 53 ? -20.064 -17.509 11.000 1.00 8.08 53 ASP B CA 1
ATOM 6597 C C . ASP B 1 53 ? -18.803 -16.679 11.197 1.00 9.89 53 ASP B C 1
ATOM 6598 O O . ASP B 1 53 ? -18.399 -15.942 10.305 1.00 12.88 53 ASP B O 1
ATOM 6607 N N . ALA B 1 54 ? -18.169 -16.820 12.360 1.00 8.71 54 ALA B N 1
ATOM 6608 C CA . ALA B 1 54 ? -16.931 -16.095 12.623 1.00 12.95 54 ALA B CA 1
ATOM 6609 C C . ALA B 1 54 ? -16.092 -16.812 13.677 1.00 12.82 54 ALA B C 1
ATOM 6610 O O . ALA B 1 54 ? -16.610 -17.571 14.503 1.00 10.80 54 ALA B O 1
ATOM 6617 N N . TYR B 1 55 ? -14.786 -16.578 13.631 1.00 10.83 55 TYR B N 1
ATOM 6618 C CA . TYR B 1 55 ? -13.923 -17.064 14.694 1.00 10.03 55 TYR B CA 1
ATOM 6619 C C . TYR B 1 55 ? -14.051 -16.184 15.920 1.00 8.56 55 TYR B C 1
ATOM 6620 O O . TYR B 1 55 ? -14.337 -14.996 15.810 1.00 10.24 55 TYR B O 1
ATOM 6638 N N . LEU B 1 56 ? -13.798 -16.768 17.090 1.00 7.00 56 LEU B N 1
ATOM 6639 C CA . LEU B 1 56 ? -13.898 -16.072 18.379 1.00 5.45 56 LEU B CA 1
ATOM 6640 C C . LEU B 1 56 ? -12.513 -15.755 18.937 1.00 7.09 56 LEU B C 1
ATOM 6641 O O . LEU B 1 56 ? -11.846 -16.631 19.506 1.00 11.55 56 LEU B O 1
ATOM 6657 N N . ALA B 1 57 ? -12.078 -14.506 18.774 1.00 8.10 57 ALA B N 1
ATOM 6658 C CA . ALA B 1 57 ? -10.821 -14.065 19.375 1.00 6.81 57 ALA B CA 1
ATOM 6659 C C . ALA B 1 57 ? -11.047 -13.867 20.863 1.00 6.17 57 ALA B C 1
ATOM 6660 O O . ALA B 1 57 ? -11.881 -13.031 21.242 1.00 4.38 57 ALA B O 1
ATOM 6667 N N . ILE B 1 58 ? -10.354 -14.650 21.719 1.00 8.61 58 ILE B N 1
ATOM 6668 C CA . ILE B 1 58 ? -10.575 -14.520 23.167 1.00 7.55 58 ILE B CA 1
ATOM 6669 C C . ILE B 1 58 ? -9.295 -14.288 23.984 1.00 8.24 58 ILE B C 1
ATOM 6670 O O . ILE B 1 58 ? -9.347 -13.738 25.100 1.00 7.54 58 ILE B O 1
ATOM 6686 N N . ARG B 1 59 ? -8.147 -14.709 23.441 1.00 7.76 59 ARG B N 1
ATOM 6687 C CA . ARG B 1 59 ? -6.900 -14.408 24.128 1.00 7.83 59 ARG B CA 1
ATOM 6688 C C . ARG B 1 59 ? -6.639 -12.925 24.000 1.00 7.32 59 ARG B C 1
ATOM 6689 O O . ARG B 1 59 ? -7.092 -12.282 23.041 1.00 5.41 59 ARG B O 1
ATOM 6710 N N . TYR B 1 60 ? -5.896 -12.396 24.988 1.00 5.11 60 TYR B N 1
ATOM 6711 C CA . TYR B 1 60 ? -5.612 -10.976 25.093 1.00 7.61 60 TYR B CA 1
ATOM 6712 C C . TYR B 1 60 ? -4.934 -10.490 23.832 1.00 10.94 60 TYR B C 1
ATOM 6713 O O . TYR B 1 60 ? -5.343 -9.479 23.231 1.00 3.04 60 TYR B O 1
ATOM 6731 N N . ALA B 1 61 ? -3.898 -11.224 23.401 1.00 8.60 61 ALA B N 1
ATOM 6732 C CA . ALA B 1 61 ? -3.100 -10.763 22.273 1.00 8.21 61 ALA B CA 1
ATOM 6733 C C . ALA B 1 61 ? -3.910 -10.825 20.999 1.00 4.51 61 ALA B C 1
ATOM 6734 O O . ALA B 1 61 ? -3.683 -10.030 20.079 1.00 7.06 61 ALA B O 1
ATOM 6741 N N . ASP B 1 62 ? -4.821 -11.800 20.924 1.00 5.43 62 ASP B N 1
ATOM 6742 C CA . ASP B 1 62 ? -5.605 -12.033 19.714 1.00 6.14 62 ASP B CA 1
ATOM 6743 C C . ASP B 1 62 ? -6.646 -10.952 19.547 1.00 4.67 62 ASP B C 1
ATOM 6744 O O . ASP B 1 62 ? -6.877 -10.471 18.439 1.00 5.03 62 ASP B O 1
ATOM 6753 N N . VAL B 1 63 ? -7.306 -10.568 20.637 1.00 5.72 63 VAL B N 1
ATOM 6754 C CA . VAL B 1 63 ? -8.298 -9.493 20.560 1.00 5.65 63 VAL B CA 1
ATOM 6755 C C . VAL B 1 63 ? -7.600 -8.185 20.202 1.00 3.77 63 VAL B C 1
ATOM 6756 O O . VAL B 1 63 ? -8.092 -7.385 19.399 1.00 5.86 63 VAL B O 1
ATOM 6769 N N . LYS B 1 64 ? -6.410 -7.976 20.763 1.00 6.76 64 LYS B N 1
ATOM 6770 C CA . LYS B 1 64 ? -5.621 -6.781 20.477 1.00 4.68 64 LYS B CA 1
ATOM 6771 C C . LYS B 1 64 ? -5.265 -6.775 19.012 1.00 4.08 64 LYS B C 1
ATOM 6772 O O . LYS B 1 64 ? -5.385 -5.757 18.346 1.00 5.21 64 LYS B O 1
ATOM 6791 N N . THR B 1 65 ? -4.944 -7.952 18.460 1.00 9.95 65 THR B N 1
ATOM 6792 C CA . THR B 1 65 ? -4.626 -8.037 17.034 1.00 6.65 65 THR B CA 1
ATOM 6793 C C . THR B 1 65 ? -5.834 -7.673 16.175 1.00 8.18 65 THR B C 1
ATOM 6794 O O . THR B 1 65 ? -5.744 -6.833 15.275 1.00 4.86 65 THR B O 1
ATOM 6805 N N . VAL B 1 66 ? -6.981 -8.305 16.445 1.00 5.20 66 VAL B N 1
ATOM 6806 C CA . VAL B 1 66 ? -8.200 -8.034 15.680 1.00 3.47 66 VAL B CA 1
ATOM 6807 C C . VAL B 1 66 ? -8.566 -6.551 15.696 1.00 7.03 66 VAL B C 1
ATOM 6808 O O . VAL B 1 66 ? -9.081 -6.006 14.711 1.00 6.80 66 VAL B O 1
ATOM 6821 N N . LEU B 1 67 ? -8.346 -5.880 16.817 1.00 6.72 67 LEU B N 1
ATOM 6822 C CA . LEU B 1 67 ? -8.759 -4.486 16.952 1.00 7.90 67 LEU B CA 1
ATOM 6823 C C . LEU B 1 67 ? -7.763 -3.511 16.317 1.00 8.91 67 LEU B C 1
ATOM 6824 O O . LEU B 1 67 ? -8.135 -2.375 15.984 1.00 10.28 67 LEU B O 1
ATOM 6840 N N . SER B 1 68 ? -6.521 -3.922 16.170 1.00 5.70 68 SER B N 1
ATOM 6841 C CA . SER B 1 68 ? -5.350 -3.057 15.959 1.00 8.01 68 SER B CA 1
ATOM 6842 C C . SER B 1 68 ? -4.676 -3.273 14.624 1.00 9.92 68 SER B C 1
ATOM 6843 O O . SER B 1 68 ? -4.165 -2.325 14.015 1.00 12.19 68 SER B O 1
ATOM 6851 N N . ASP B 1 69 ? -4.608 -4.518 14.189 1.00 6.37 69 ASP B N 1
ATOM 6852 C CA . ASP B 1 69 ? -3.750 -4.898 13.079 1.00 8.82 69 ASP B CA 1
ATOM 6853 C C . ASP B 1 69 ? -4.441 -4.495 11.770 1.00 11.12 69 ASP B C 1
ATOM 6854 O O . ASP B 1 69 ? -5.644 -4.712 11.590 1.00 11.49 69 ASP B O 1
ATOM 6863 N N . SER B 1 70 ? -3.695 -3.847 10.872 1.00 11.35 70 SER B N 1
ATOM 6864 C CA . SER B 1 70 ? -4.314 -3.376 9.631 1.00 11.06 70 SER B CA 1
ATOM 6865 C C . SER B 1 70 ? -4.778 -4.511 8.739 1.00 8.96 70 SER B C 1
ATOM 6866 O O . SER B 1 70 ? -5.495 -4.261 7.763 1.00 14.94 70 SER B O 1
ATOM 6874 N N . ARG B 1 71 ? -4.420 -5.745 9.043 1.00 16.81 71 ARG B N 1
ATOM 6875 C CA . ARG B 1 71 ? -4.944 -6.867 8.262 1.00 10.38 71 ARG B CA 1
ATOM 6876 C C . ARG B 1 71 ? -6.317 -7.321 8.726 1.00 18.58 71 ARG B C 1
ATOM 6877 O O . ARG B 1 71 ? -6.769 -8.398 8.303 1.00 13.07 71 ARG B O 1
ATOM 6898 N N . PHE B 1 72 ? -6.949 -6.570 9.639 1.00 11.47 72 PHE B N 1
ATOM 6899 C CA . PHE B 1 72 ? -8.345 -6.799 10.013 1.00 6.04 72 PHE B CA 1
ATOM 6900 C C . PHE B 1 72 ? -9.087 -5.520 9.663 1.00 8.25 72 PHE B C 1
ATOM 6901 O O . PHE B 1 72 ? -8.786 -4.463 10.204 1.00 11.60 72 PHE B O 1
ATOM 6918 N N . SER B 1 73 ? -9.975 -5.600 8.680 1.00 10.23 73 SER B N 1
ATOM 6919 C CA . SER B 1 73 ? -10.814 -4.491 8.268 1.00 10.74 73 SER B CA 1
ATOM 6920 C C . SER B 1 73 ? -12.142 -4.540 9.002 1.00 10.60 73 SER B C 1
ATOM 6921 O O . SER B 1 73 ? -12.671 -5.618 9.224 1.00 6.60 73 SER B O 1
ATOM 6929 N N . ILE B 1 74 ? -12.728 -3.382 9.311 1.00 10.27 74 ILE B N 1
ATOM 6930 C CA . ILE B 1 74 ? -14.056 -3.381 9.917 1.00 9.56 74 ILE B CA 1
ATOM 6931 C C . ILE B 1 74 ? -15.144 -3.349 8.869 1.00 6.87 74 ILE B C 1
ATOM 6932 O O . ILE B 1 74 ? -16.332 -3.298 9.198 1.00 7.80 74 ILE B O 1
ATOM 6948 N N . VAL B 1 75 ? -14.757 -3.317 7.615 1.00 8.36 75 VAL B N 1
ATOM 6949 C CA . VAL B 1 75 ? -15.663 -3.150 6.491 1.00 10.79 75 VAL B CA 1
ATOM 6950 C C . VAL B 1 75 ? -15.773 -4.480 5.744 1.00 8.56 75 VAL B C 1
ATOM 6951 O O . VAL B 1 75 ? -14.762 -5.159 5.487 1.00 12.87 75 VAL B O 1
ATOM 6964 N N . ALA B 1 76 ? -17.008 -4.850 5.405 1.00 9.54 76 ALA B N 1
ATOM 6965 C CA . ALA B 1 76 ? -17.307 -6.101 4.694 1.00 10.48 76 ALA B CA 1
ATOM 6966 C C . ALA B 1 76 ? -17.270 -5.834 3.197 1.00 11.29 76 ALA B C 1
ATOM 6967 O O . ALA B 1 76 ? -18.301 -5.580 2.564 1.00 17.72 76 ALA B O 1
ATOM 6974 N N . SER B 1 77 ? -16.074 -5.871 2.618 1.00 13.30 77 SER B N 1
ATOM 6975 C CA . SER B 1 77 ? -15.886 -5.526 1.220 1.00 19.27 77 SER B CA 1
ATOM 6976 C C . SER B 1 77 ? -15.695 -6.753 0.336 1.00 21.06 77 SER B C 1
ATOM 6977 O O . SER B 1 77 ? -15.321 -6.626 -0.833 1.00 19.29 77 SER B O 1
ATOM 6985 N N . LEU B 1 78 ? -15.936 -7.936 0.863 1.00 18.09 78 LEU B N 1
ATOM 6986 C CA . LEU B 1 78 ? -15.812 -9.131 0.056 1.00 10.26 78 LEU B CA 1
ATOM 6987 C C . LEU B 1 78 ? -17.068 -9.982 0.124 1.00 12.77 78 LEU B C 1
ATOM 6988 O O . LEU B 1 78 ? -17.004 -11.225 0.138 1.00 12.79 78 LEU B O 1
ATOM 7004 N N . GLY B 1 79 ? -18.220 -9.321 0.133 1.00 10.04 79 GLY B N 1
ATOM 7005 C CA . GLY B 1 79 ? -19.513 -9.963 0.072 1.00 11.39 79 GLY B CA 1
ATOM 7006 C C . GLY B 1 79 ? -19.969 -10.623 1.351 1.00 14.09 79 GLY B C 1
ATOM 7007 O O . GLY B 1 79 ? -20.875 -11.455 1.300 1.00 18.02 79 GLY B O 1
ATOM 7011 N N . GLN B 1 80 ? -19.386 -10.285 2.491 1.00 15.99 80 GLN B N 1
ATOM 7012 C CA . GLN B 1 80 ? -19.739 -10.965 3.732 1.00 14.92 80 GLN B CA 1
ATOM 7013 C C . GLN B 1 80 ? -21.088 -10.481 4.232 1.00 11.83 80 GLN B C 1
ATOM 7014 O O . GLN B 1 80 ? -21.482 -9.326 4.019 1.00 10.18 80 GLN B O 1
ATOM 7028 N N . ASP B 1 81 ? -21.789 -11.380 4.917 1.00 22.17 81 ASP B N 1
ATOM 7029 C CA . ASP B 1 81 ? -23.018 -11.053 5.637 1.00 16.40 81 ASP B CA 1
ATOM 7030 C C . ASP B 1 81 ? -22.654 -10.864 7.105 1.00 13.11 81 ASP B C 1
ATOM 7031 O O . ASP B 1 81 ? -22.318 -11.826 7.802 1.00 13.50 81 ASP B O 1
ATOM 7040 N N . GLN B 1 82 ? -22.709 -9.623 7.567 1.00 12.48 82 GLN B N 1
ATOM 7041 C CA . GLN B 1 82 ? -22.111 -9.252 8.840 1.00 13.28 82 GLN B CA 1
ATOM 7042 C C . GLN B 1 82 ? -22.537 -10.151 10.000 1.00 12.64 82 GLN B C 1
ATOM 7043 O O . GLN B 1 82 ? -23.718 -10.149 10.366 1.00 13.66 82 GLN B O 1
ATOM 7057 N N . PRO B 1 83 ? -21.619 -10.888 10.625 1.00 8.50 83 PRO B N 1
ATOM 7058 C CA . PRO B 1 83 ? -22.000 -11.598 11.856 1.00 14.81 83 PRO B CA 1
ATOM 7059 C C . PRO B 1 83 ? -22.504 -10.597 12.879 1.00 15.73 83 PRO B C 1
ATOM 7060 O O . PRO B 1 83 ? -21.874 -9.553 13.102 1.00 14.06 83 PRO B O 1
ATOM 7071 N N . ARG B 1 84 ? -23.644 -10.915 13.508 1.00 11.05 84 ARG B N 1
ATOM 7072 C CA . ARG B 1 84 ? -24.296 -9.950 14.384 1.00 11.80 84 ARG B CA 1
ATOM 7073 C C . ARG B 1 84 ? -25.397 -10.616 15.207 1.00 15.75 84 ARG B C 1
ATOM 7074 O O . ARG B 1 84 ? -25.766 -11.767 14.979 1.00 13.23 84 ARG B O 1
ATOM 7095 N N . THR B 1 85 ? -25.904 -9.858 16.187 1.00 10.68 85 THR B N 1
ATOM 7096 C CA . THR B 1 85 ? -26.986 -10.266 17.063 1.00 24.79 85 THR B CA 1
ATOM 7097 C C . THR B 1 85 ? -28.275 -9.523 16.746 1.00 21.52 85 THR B C 1
ATOM 7098 O O . THR B 1 85 ? -29.327 -9.890 17.264 1.00 18.48 85 THR B O 1
ATOM 7109 N N . ARG B 1 86 ? -28.215 -8.493 15.907 1.00 20.48 86 ARG B N 1
ATOM 7110 C CA . ARG B 1 86 ? -29.377 -7.698 15.553 1.00 19.92 86 ARG B CA 1
ATOM 7111 C C . ARG B 1 86 ? -29.797 -8.017 14.128 1.00 21.32 86 ARG B C 1
ATOM 7112 O O . ARG B 1 86 ? -28.959 -8.198 13.241 1.00 16.87 86 ARG B O 1
ATOM 7133 N N . ALA B 1 87 ? -31.108 -8.112 13.921 1.00 20.71 87 ALA B N 1
ATOM 7134 C CA . ALA B 1 87 ? -31.621 -8.570 12.635 1.00 19.02 87 ALA B CA 1
ATOM 7135 C C . ALA B 1 87 ? -31.093 -7.700 11.508 1.00 16.34 87 ALA B C 1
ATOM 7136 O O . ALA B 1 87 ? -30.672 -8.206 10.469 1.00 18.09 87 ALA B O 1
ATOM 7143 N N . GLY B 1 88 ? -31.069 -6.386 11.714 1.00 20.71 88 GLY B N 1
ATOM 7144 C CA . GLY B 1 88 ? -30.588 -5.468 10.699 1.00 19.71 88 GLY B CA 1
ATOM 7145 C C . GLY B 1 88 ? -29.105 -5.185 10.840 1.00 18.96 88 GLY B C 1
ATOM 7146 O O . GLY B 1 88 ? -28.641 -4.768 11.907 1.00 16.05 88 GLY B O 1
ATOM 7150 N N . ALA B 1 89 ? -28.366 -5.429 9.759 1.00 13.32 89 ALA B N 1
ATOM 7151 C CA . ALA B 1 89 ? -26.925 -5.195 9.733 1.00 17.27 89 ALA B CA 1
ATOM 7152 C C . ALA B 1 89 ? -26.600 -3.778 10.167 1.00 18.50 89 ALA B C 1
ATOM 7153 O O . ALA B 1 89 ? -27.354 -2.835 9.926 1.00 19.61 89 ALA B O 1
ATOM 7160 N N . ARG B 1 90 ? -25.475 -3.645 10.845 1.00 15.94 90 ARG B N 1
ATOM 7161 C CA . ARG B 1 90 ? -25.110 -2.382 11.472 1.00 26.71 90 ARG B CA 1
ATOM 7162 C C . ARG B 1 90 ? -24.327 -1.597 10.442 1.00 21.87 90 ARG B C 1
ATOM 7163 O O . ARG B 1 90 ? -23.101 -1.685 10.396 1.00 31.19 90 ARG B O 1
ATOM 7184 N N . VAL B 1 91 ? -25.048 -0.815 9.611 1.00 26.57 91 VAL B N 1
ATOM 7185 C CA . VAL B 1 91 ? -24.478 -0.131 8.445 1.00 32.74 91 VAL B CA 1
ATOM 7186 C C . VAL B 1 91 ? -24.692 1.395 8.463 1.00 25.24 91 VAL B C 1
ATOM 7187 O O . VAL B 1 91 ? -25.792 1.879 8.745 1.00 21.72 91 VAL B O 1
ATOM 7200 N N . GLY B 1 92 ? -23.646 2.158 8.130 1.00 25.96 92 GLY B N 1
ATOM 7201 C CA . GLY B 1 92 ? -23.807 3.601 8.046 1.00 23.00 92 GLY B CA 1
ATOM 7202 C C . GLY B 1 92 ? -22.607 4.297 7.433 1.00 15.21 92 GLY B C 1
ATOM 7203 O O . GLY B 1 92 ? -21.815 3.685 6.726 1.00 17.41 92 GLY B O 1
ATOM 7207 N N . ASN B 1 93 ? -22.464 5.587 7.733 1.00 12.14 93 ASN B N 1
ATOM 7208 C CA . ASN B 1 93 ? -21.398 6.413 7.174 1.00 13.67 93 ASN B CA 1
ATOM 7209 C C . ASN B 1 93 ? -20.515 7.031 8.239 1.00 13.61 93 ASN B C 1
ATOM 7210 O O . ASN B 1 93 ? -19.734 7.956 7.940 1.00 12.47 93 ASN B O 1
ATOM 7221 N N . GLY B 1 94 ? -20.595 6.506 9.456 1.00 10.51 94 GLY B N 1
ATOM 7222 C CA . GLY B 1 94 ? -19.805 6.977 10.568 1.00 14.03 94 GLY B CA 1
ATOM 7223 C C . GLY B 1 94 ? -18.572 6.143 10.893 1.00 14.91 94 GLY B C 1
ATOM 7224 O O . GLY B 1 94 ? -18.061 5.372 10.076 1.00 5.28 94 GLY B O 1
ATOM 7228 N N . LEU B 1 95 ? -18.101 6.291 12.143 1.00 6.91 95 LEU B N 1
ATOM 7229 C CA . LEU B 1 95 ? -16.743 5.894 12.468 1.00 14.68 95 LEU B CA 1
ATOM 7230 C C . LEU B 1 95 ? -16.601 4.386 12.467 1.00 8.71 95 LEU B C 1
ATOM 7231 O O . LEU B 1 95 ? -15.531 3.878 12.121 1.00 9.90 95 LEU B O 1
ATOM 7247 N N . PHE B 1 96 ? -17.668 3.659 12.803 1.00 7.71 96 PHE B N 1
ATOM 7248 C CA . PHE B 1 96 ? -17.632 2.208 12.814 1.00 7.71 96 PHE B CA 1
ATOM 7249 C C . PHE B 1 96 ? -17.771 1.614 11.417 1.00 11.51 96 PHE B C 1
ATOM 7250 O O . PHE B 1 96 ? -17.721 0.398 11.281 1.00 10.16 96 PHE B O 1
ATOM 7267 N N . SER B 1 97 ? -17.957 2.427 10.381 1.00 8.11 97 SER B N 1
ATOM 7268 C CA . SER B 1 97 ? -18.067 1.915 9.023 1.00 7.56 97 SER B CA 1
ATOM 7269 C C . SER B 1 97 ? -16.813 2.189 8.200 1.00 9.80 97 SER B C 1
ATOM 7270 O O . SER B 1 97 ? -16.829 2.007 6.990 1.00 10.02 97 SER B O 1
ATOM 7278 N N . LEU B 1 98 ? -15.734 2.657 8.820 1.00 10.55 98 LEU B N 1
ATOM 7279 C CA . LEU B 1 98 ? -14.577 3.128 8.082 1.00 15.38 98 LEU B CA 1
ATOM 7280 C C . LEU B 1 98 ? -13.295 2.504 8.603 1.00 12.96 98 LEU B C 1
ATOM 7281 O O . LEU B 1 98 ? -13.151 2.268 9.812 1.00 9.96 98 LEU B O 1
ATOM 7297 N N . ASP B 1 99 ? -12.357 2.243 7.675 1.00 7.94 99 ASP B N 1
ATOM 7298 C CA . ASP B 1 99 ? -10.998 1.901 8.069 1.00 8.18 99 ASP B CA 1
ATOM 7299 C C . ASP B 1 99 ? -10.112 3.111 7.919 1.00 5.72 99 ASP B C 1
ATOM 7300 O O . ASP B 1 99 ? -10.453 4.066 7.201 1.00 9.54 99 ASP B O 1
ATOM 7309 N N . PRO B 1 100 ? -8.973 3.117 8.602 1.00 6.85 100 PRO B N 1
ATOM 7310 C CA . PRO B 1 100 ? -7.943 4.092 8.286 1.00 7.98 100 PRO B CA 1
ATOM 7311 C C . PRO B 1 100 ? -7.486 3.910 6.841 1.00 11.25 100 PRO B C 1
ATOM 7312 O O . PRO B 1 100 ? -7.483 2.783 6.324 1.00 7.36 100 PRO B O 1
ATOM 7323 N N . PRO B 1 101 ? -7.120 5.007 6.160 1.00 11.81 101 PRO B N 1
ATOM 7324 C CA . PRO B 1 101 ? -7.033 6.372 6.681 1.00 14.64 101 PRO B CA 1
ATOM 7325 C C . PRO B 1 101 ? -8.330 7.185 6.680 1.00 10.14 101 PRO B C 1
ATOM 7326 O O . PRO B 1 101 ? -8.365 8.254 7.308 1.00 8.84 101 PRO B O 1
ATOM 7337 N N . GLN B 1 102 ? -9.357 6.682 5.986 1.00 8.69 102 GLN B N 1
ATOM 7338 C CA . GLN B 1 102 ? -10.624 7.401 5.911 1.00 9.10 102 GLN B CA 1
ATOM 7339 C C . GLN B 1 102 ? -11.206 7.559 7.310 1.00 10.04 102 GLN B C 1
ATOM 7340 O O . GLN B 1 102 ? -11.671 8.619 7.692 1.00 8.58 102 GLN B O 1
ATOM 7354 N N . HIS B 1 103 ? -11.128 6.514 8.123 1.00 11.29 103 HIS B N 1
ATOM 7355 C CA . HIS B 1 103 ? -11.607 6.616 9.489 1.00 6.33 103 HIS B CA 1
ATOM 7356 C C . HIS B 1 103 ? -10.852 7.709 10.251 1.00 6.68 103 HIS B C 1
ATOM 7357 O O . HIS B 1 103 ? -11.418 8.498 11.005 1.00 8.93 103 HIS B O 1
ATOM 7371 N N . SER B 1 104 ? -9.542 7.800 10.056 1.00 7.66 104 SER B N 1
ATOM 7372 C CA . SER B 1 104 ? -8.706 8.688 10.847 1.00 6.03 104 SER B CA 1
ATOM 7373 C C . SER B 1 104 ? -9.011 10.154 10.534 1.00 9.87 104 SER B C 1
ATOM 7374 O O . SER B 1 104 ? -9.029 11.030 11.423 1.00 7.87 104 SER B O 1
ATOM 7382 N N . ARG B 1 105 ? -9.243 10.461 9.275 1.00 7.78 105 ARG B N 1
ATOM 7383 C CA . ARG B 1 105 ? -9.535 11.840 8.922 1.00 10.20 105 ARG B CA 1
ATOM 7384 C C . ARG B 1 105 ? -10.907 12.224 9.434 1.00 11.53 105 ARG B C 1
ATOM 7385 O O . ARG B 1 105 ? -11.076 13.311 9.987 1.00 9.28 105 ARG B O 1
ATOM 7406 N N . LEU B 1 106 ? -11.903 11.343 9.285 1.00 8.15 106 LEU B N 1
ATOM 7407 C CA . LEU B 1 106 ? -13.228 11.666 9.815 1.00 6.57 106 LEU B CA 1
ATOM 7408 C C . LEU B 1 106 ? -13.174 11.896 11.318 1.00 8.78 106 LEU B C 1
ATOM 7409 O O . LEU B 1 106 ? -13.686 12.893 11.832 1.00 6.08 106 LEU B O 1
ATOM 7425 N N . ARG B 1 107 ? -12.549 10.975 12.039 1.00 10.40 107 ARG B N 1
ATOM 7426 C CA . ARG B 1 107 ? -12.480 11.086 13.487 1.00 8.95 107 ARG B CA 1
ATOM 7427 C C . ARG B 1 107 ? -11.712 12.324 13.932 1.00 8.54 107 ARG B C 1
ATOM 7428 O O . ARG B 1 107 ? -12.065 12.924 14.951 1.00 10.97 107 ARG B O 1
ATOM 7449 N N . SER B 1 108 ? -10.705 12.753 13.174 1.00 10.72 108 SER B N 1
ATOM 7450 C CA . SER B 1 108 ? -9.934 13.932 13.571 1.00 10.18 108 SER B CA 1
ATOM 7451 C C . SER B 1 108 ? -10.784 15.195 13.638 1.00 19.07 108 SER B C 1
ATOM 7452 O O . SER B 1 108 ? -10.399 16.148 14.326 1.00 14.35 108 SER B O 1
ATOM 7460 N N . VAL B 1 109 ? -11.947 15.210 12.970 1.00 16.57 109 VAL B N 1
ATOM 7461 C CA . VAL B 1 109 ? -12.917 16.283 13.173 1.00 14.97 109 VAL B CA 1
ATOM 7462 C C . VAL B 1 109 ? -13.303 16.390 14.651 1.00 17.17 109 VAL B C 1
ATOM 7463 O O . VAL B 1 109 ? -13.435 17.499 15.192 1.00 18.49 109 VAL B O 1
ATOM 7476 N N . LEU B 1 110 ? -13.519 15.253 15.324 1.00 11.98 110 LEU B N 1
ATOM 7477 C CA . LEU B 1 110 ? -13.841 15.248 16.762 1.00 15.56 110 LEU B CA 1
ATOM 7478 C C . LEU B 1 110 ? -12.612 15.217 17.688 1.00 16.16 110 LEU B C 1
ATOM 7479 O O . LEU B 1 110 ? -12.740 15.455 18.898 1.00 19.15 110 LEU B O 1
ATOM 7495 N N . GLY B 1 111 ? -11.433 14.951 17.156 1.00 19.82 111 GLY B N 1
ATOM 7496 C CA . GLY B 1 111 ? -10.265 14.657 17.961 1.00 26.28 111 GLY B CA 1
ATOM 7497 C C . GLY B 1 111 ? -10.063 15.545 19.161 1.00 23.94 111 GLY B C 1
ATOM 7498 O O . GLY B 1 111 ? -10.007 15.058 20.296 1.00 14.25 111 GLY B O 1
ATOM 7502 N N . ARG B 1 112 ? -9.954 16.853 18.903 1.00 19.43 112 ARG B N 1
ATOM 7503 C CA . ARG B 1 112 ? -9.513 17.797 19.911 1.00 19.28 112 ARG B CA 1
ATOM 7504 C C . ARG B 1 112 ? -10.523 17.928 21.034 1.00 20.97 112 ARG B C 1
ATOM 7505 O O . ARG B 1 112 ? -10.165 18.365 22.139 1.00 24.46 112 ARG B O 1
ATOM 7509 N N . ASP B 1 113 ? -11.781 17.577 20.783 1.00 16.69 113 ASP B N 1
ATOM 7510 C CA . ASP B 1 113 ? -12.789 17.717 21.814 1.00 16.81 113 ASP B CA 1
ATOM 7511 C C . ASP B 1 113 ? -12.724 16.608 22.855 1.00 16.99 113 ASP B C 1
ATOM 7512 O O . ASP B 1 113 ? -13.332 16.753 23.926 1.00 10.11 113 ASP B O 1
ATOM 7521 N N . PHE B 1 114 ? -11.988 15.521 22.589 1.00 13.54 114 PHE B N 1
ATOM 7522 C CA . PHE B 1 114 ? -11.997 14.346 23.469 1.00 11.87 114 PHE B CA 1
ATOM 7523 C C . PHE B 1 114 ? -10.623 13.970 24.016 1.00 11.78 114 PHE B C 1
ATOM 7524 O O . PHE B 1 114 ? -10.503 12.921 24.664 1.00 12.01 114 PHE B O 1
ATOM 7541 N N . THR B 1 115 ? -9.612 14.813 23.824 1.00 10.93 115 THR B N 1
ATOM 7542 C CA . THR B 1 115 ? -8.306 14.548 24.398 1.00 8.85 115 THR B CA 1
ATOM 7543 C C . THR B 1 115 ? -8.319 14.800 25.899 1.00 12.06 115 THR B C 1
ATOM 7544 O O . THR B 1 115 ? -9.126 15.596 26.395 1.00 7.77 115 THR B O 1
ATOM 7555 N N . PRO B 1 116 ? -7.442 14.102 26.652 1.00 11.96 116 PRO B N 1
ATOM 7556 C CA . PRO B 1 116 ? -7.341 14.377 28.096 1.00 9.45 116 PRO B CA 1
ATOM 7557 C C . PRO B 1 116 ? -7.297 15.853 28.440 1.00 10.24 116 PRO B C 1
ATOM 7558 O O . PRO B 1 116 ? -8.021 16.273 29.350 1.00 10.05 116 PRO B O 1
ATOM 7569 N N . ARG B 1 117 ? -6.504 16.659 27.717 1.00 8.49 117 ARG B N 1
ATOM 7570 C CA . ARG B 1 117 ? -6.375 18.073 28.057 1.00 11.89 117 ARG B CA 1
ATOM 7571 C C . ARG B 1 117 ? -7.725 18.785 27.988 1.00 11.12 117 ARG B C 1
ATOM 7572 O O . ARG B 1 117 ? -8.018 19.620 28.837 1.00 12.87 117 ARG B O 1
ATOM 7593 N N . ARG B 1 118 ? -8.584 18.422 27.027 1.00 8.92 118 ARG B N 1
ATOM 7594 C CA . ARG B 1 118 ? -9.905 19.032 26.893 1.00 9.89 118 ARG B CA 1
ATOM 7595 C C . ARG B 1 118 ? -10.916 18.460 27.879 1.00 11.94 118 ARG B C 1
ATOM 7596 O O . ARG B 1 118 ? -11.700 19.204 28.483 1.00 9.72 118 ARG B O 1
ATOM 7600 N N . VAL B 1 119 ? -10.917 17.141 28.047 1.00 10.92 119 VAL B N 1
ATOM 7601 C CA . VAL B 1 119 ? -11.931 16.530 28.885 1.00 8.37 119 VAL B CA 1
ATOM 7602 C C . VAL B 1 119 ? -11.665 16.823 30.356 1.00 12.35 119 VAL B C 1
ATOM 7603 O O . VAL B 1 119 ? -12.611 16.923 31.142 1.00 10.57 119 VAL B O 1
ATOM 7616 N N . GLU B 1 120 ? -10.391 16.971 30.759 1.00 7.95 120 GLU B N 1
ATOM 7617 C CA . GLU B 1 120 ? -10.106 17.289 32.154 1.00 10.11 120 GLU B CA 1
ATOM 7618 C C . GLU B 1 120 ? -10.766 18.610 32.566 1.00 12.51 120 GLU B C 1
ATOM 7619 O O . GLU B 1 120 ? -11.075 18.816 33.753 1.00 14.05 120 GLU B O 1
ATOM 7631 N N . LYS B 1 121 ? -11.005 19.508 31.608 1.00 14.46 121 LYS B N 1
ATOM 7632 C CA . LYS B 1 121 ? -11.671 20.773 31.923 1.00 20.94 121 LYS B CA 1
ATOM 7633 C C . LYS B 1 121 ? -13.164 20.603 32.202 1.00 18.97 121 LYS B C 1
ATOM 7634 O O . LYS B 1 121 ? -13.808 21.529 32.716 1.00 14.81 121 LYS B O 1
ATOM 7653 N N . LEU B 1 122 ? -13.731 19.443 31.881 1.00 18.99 122 LEU B N 1
ATOM 7654 C CA . LEU B 1 122 ? -15.132 19.174 32.160 1.00 10.73 122 LEU B CA 1
ATOM 7655 C C . LEU B 1 122 ? -15.342 18.563 33.533 1.00 11.66 122 LEU B C 1
ATOM 7656 O O . LEU B 1 122 ? -16.492 18.408 33.952 1.00 12.55 122 LEU B O 1
ATOM 7672 N N . ARG B 1 123 ? -14.270 18.224 34.251 1.00 14.79 123 ARG B N 1
ATOM 7673 C CA . ARG B 1 123 ? -14.431 17.515 35.515 1.00 18.13 123 ARG B CA 1
ATOM 7674 C C . ARG B 1 123 ? -15.446 18.213 36.410 1.00 18.10 123 ARG B C 1
ATOM 7675 O O . ARG B 1 123 ? -16.345 17.574 36.968 1.00 16.93 123 ARG B O 1
ATOM 7696 N N . GLU B 1 124 ? -15.317 19.538 36.538 1.00 16.79 124 GLU B N 1
ATOM 7697 C CA . GLU B 1 124 ? -16.137 20.318 37.467 1.00 12.10 124 GLU B CA 1
ATOM 7698 C C . GLU B 1 124 ? -17.606 20.286 37.062 1.00 9.32 124 GLU B C 1
ATOM 7699 O O . GLU B 1 124 ? -18.476 20.035 37.895 1.00 11.74 124 GLU B O 1
ATOM 7711 N N . ARG B 1 125 ? -17.898 20.447 35.772 1.00 8.95 125 ARG B N 1
ATOM 7712 C CA . ARG B 1 125 ? -19.281 20.369 35.310 1.00 11.58 125 ARG B CA 1
ATOM 7713 C C . ARG B 1 125 ? -19.867 18.969 35.504 1.00 11.09 125 ARG B C 1
ATOM 7714 O O . ARG B 1 125 ? -21.055 18.815 35.802 1.00 11.11 125 ARG B O 1
ATOM 7735 N N . VAL B 1 126 ? -19.039 17.931 35.366 1.00 12.31 126 VAL B N 1
ATOM 7736 C CA . VAL B 1 126 ? -19.530 16.569 35.571 1.00 9.54 126 VAL B CA 1
ATOM 7737 C C . VAL B 1 126 ? -19.921 16.382 37.033 1.00 8.69 126 VAL B C 1
ATOM 7738 O O . VAL B 1 126 ? -20.970 15.807 37.354 1.00 7.80 126 VAL B O 1
ATOM 7751 N N . ARG B 1 127 ? -19.090 16.880 37.946 1.00 8.48 127 ARG B N 1
ATOM 7752 C CA . ARG B 1 127 ? -19.435 16.801 39.364 1.00 12.25 127 ARG B CA 1
ATOM 7753 C C . ARG B 1 127 ? -20.680 17.639 39.680 1.00 9.49 127 ARG B C 1
ATOM 7754 O O . ARG B 1 127 ? -21.566 17.191 40.423 1.00 10.69 127 ARG B O 1
ATOM 7775 N N . GLU B 1 128 ? -20.749 18.857 39.128 1.00 12.77 128 GLU B N 1
ATOM 7776 C CA . GLU B 1 128 ? -21.920 19.728 39.269 1.00 14.29 128 GLU B CA 1
ATOM 7777 C C . GLU B 1 128 ? -23.199 18.992 38.907 1.00 12.79 128 GLU B C 1
ATOM 7778 O O . GLU B 1 128 ? -24.125 18.937 39.708 1.00 14.46 128 GLU B O 1
ATOM 7790 N N . LEU B 1 129 ? -23.255 18.399 37.713 1.00 7.02 129 LEU B N 1
ATOM 7791 C CA . LEU B 1 129 ? -24.435 17.631 37.302 1.00 9.24 129 LEU B CA 1
ATOM 7792 C C . LEU B 1 129 ? -24.657 16.420 38.206 1.00 13.28 129 LEU B C 1
ATOM 7793 O O . LEU B 1 129 ? -25.788 16.067 38.560 1.00 6.52 129 LEU B O 1
ATOM 7809 N N . THR B 1 130 ? -23.573 15.740 38.554 1.00 10.21 130 THR B N 1
ATOM 7810 C CA . THR B 1 130 ? -23.698 14.597 39.435 1.00 8.44 130 THR B CA 1
ATOM 7811 C C . THR B 1 130 ? -24.316 15.027 40.766 1.00 8.56 130 THR B C 1
ATOM 7812 O O . THR B 1 130 ? -25.235 14.380 41.262 1.00 11.46 130 THR B O 1
ATOM 7823 N N . ASP B 1 131 ? -23.873 16.162 41.311 1.00 11.24 131 ASP B N 1
ATOM 7824 C CA . ASP B 1 131 ? -24.429 16.675 42.569 1.00 12.79 131 ASP B CA 1
ATOM 7825 C C . ASP B 1 131 ? -25.906 17.044 42.459 1.00 15.89 131 ASP B C 1
ATOM 7826 O O . ASP B 1 131 ? -26.691 16.799 43.394 1.00 11.23 131 ASP B O 1
ATOM 7835 N N . GLN B 1 132 ? -26.273 17.707 41.355 1.00 12.82 132 GLN B N 1
ATOM 7836 C CA . GLN B 1 132 ? -27.666 18.057 41.122 1.00 15.91 132 GLN B CA 1
ATOM 7837 C C . GLN B 1 132 ? -28.520 16.813 41.100 1.00 17.20 132 GLN B C 1
ATOM 7838 O O . GLN B 1 132 ? -29.591 16.815 41.703 1.00 12.95 132 GLN B O 1
ATOM 7852 N N . CYS B 1 133 ? -28.041 15.727 40.443 1.00 16.41 133 CYS B N 1
ATOM 7853 C CA . CYS B 1 133 ? -28.780 14.456 40.423 1.00 10.13 133 CYS B CA 1
ATOM 7854 C C . CYS B 1 133 ? -28.927 13.879 41.817 1.00 10.94 133 CYS B C 1
ATOM 7855 O O . CYS B 1 133 ? -30.013 13.437 42.215 1.00 10.28 133 CYS B O 1
ATOM 7863 N N . LEU B 1 134 ? -27.833 13.866 42.574 1.00 9.64 134 LEU B N 1
ATOM 7864 C CA . LEU B 1 134 ? -27.883 13.303 43.917 1.00 12.71 134 LEU B CA 1
ATOM 7865 C C . LEU B 1 134 ? -28.712 14.159 44.887 1.00 16.51 134 LEU B C 1
ATOM 7866 O O . LEU B 1 134 ? -29.311 13.597 45.822 1.00 11.49 134 LEU B O 1
ATOM 7882 N N . ASP B 1 135 ? -28.734 15.499 44.723 1.00 8.50 135 ASP B N 1
ATOM 7883 C CA . ASP B 1 135 ? -29.635 16.305 45.549 1.00 11.38 135 ASP B CA 1
ATOM 7884 C C . ASP B 1 135 ? -31.057 15.830 45.343 1.00 13.35 135 ASP B C 1
ATOM 7885 O O . ASP B 1 135 ? -31.791 15.568 46.303 1.00 17.22 135 ASP B O 1
ATOM 7894 N N . ARG B 1 136 ? -31.427 15.645 44.076 1.00 14.60 136 ARG B N 1
ATOM 7895 C CA . ARG B 1 136 ? -32.762 15.177 43.742 1.00 12.65 136 ARG B CA 1
ATOM 7896 C C . ARG B 1 136 ? -33.024 13.817 44.349 1.00 19.13 136 ARG B C 1
ATOM 7897 O O . ARG B 1 136 ? -34.065 13.610 44.987 1.00 19.55 136 ARG B O 1
ATOM 7918 N N . MET B 1 137 ? -32.070 12.884 44.202 1.00 14.87 137 MET B N 1
ATOM 7919 C CA . MET B 1 137 ? -32.240 11.545 44.762 1.00 14.30 137 MET B CA 1
ATOM 7920 C C . MET B 1 137 ? -32.398 11.595 46.275 1.00 16.38 137 MET B C 1
ATOM 7921 O O . MET B 1 137 ? -33.244 10.902 46.857 1.00 15.27 137 MET B O 1
ATOM 7935 N N . GLU B 1 138 ? -31.569 12.400 46.928 1.00 15.69 138 GLU B N 1
ATOM 7936 C CA . GLU B 1 138 ? -31.671 12.551 48.370 1.00 16.48 138 GLU B CA 1
ATOM 7937 C C . GLU B 1 138 ? -33.046 13.074 48.722 1.00 23.08 138 GLU B C 1
ATOM 7938 O O . GLU B 1 138 ? -33.697 12.549 49.626 1.00 21.72 138 GLU B O 1
ATOM 7950 N N . ALA B 1 139 ? -33.541 14.049 47.950 1.00 17.40 139 ALA B N 1
ATOM 7951 C CA . ALA B 1 139 ? -34.847 14.632 48.239 1.00 22.41 139 ALA B CA 1
ATOM 7952 C C . ALA B 1 139 ? -35.926 13.578 48.163 1.00 24.09 139 ALA B C 1
ATOM 7953 O O . ALA B 1 139 ? -36.803 13.513 49.032 1.00 23.61 139 ALA B O 1
ATOM 7960 N N . ALA B 1 140 ? -35.857 12.733 47.123 1.00 24.03 140 ALA B N 1
ATOM 7961 C CA . ALA B 1 140 ? -36.824 11.657 46.934 1.00 20.46 140 ALA B CA 1
ATOM 7962 C C . ALA B 1 140 ? -36.836 10.719 48.126 1.00 19.48 140 ALA B C 1
ATOM 7963 O O . ALA B 1 140 ? -37.880 10.177 48.478 1.00 22.08 140 ALA B O 1
ATOM 7970 N N . GLY B 1 141 ? -35.688 10.535 48.761 1.00 19.10 141 GLY B N 1
ATOM 7971 C CA . GLY B 1 141 ? -35.560 9.743 49.977 1.00 22.22 141 GLY B CA 1
ATOM 7972 C C . GLY B 1 141 ? -35.227 8.293 49.713 1.00 19.71 141 GLY B C 1
ATOM 7973 O O . GLY B 1 141 ? -35.546 7.735 48.675 1.00 23.75 141 GLY B O 1
ATOM 7977 N N . SER B 1 142 ? -34.569 7.668 50.695 1.00 15.67 142 SER B N 1
ATOM 7978 C CA . SER B 1 142 ? -34.159 6.269 50.626 1.00 15.78 142 SER B CA 1
ATOM 7979 C C . SER B 1 142 ? -35.355 5.344 50.876 1.00 22.24 142 SER B C 1
ATOM 7980 O O . SER B 1 142 ? -36.237 5.674 51.664 1.00 19.31 142 SER B O 1
ATOM 7988 N N . PRO B 1 143 ? -35.466 4.218 50.158 1.00 20.34 143 PRO B N 1
ATOM 7989 C CA . PRO B 1 143 ? -34.647 3.767 49.031 1.00 18.38 143 PRO B CA 1
ATOM 7990 C C . PRO B 1 143 ? -35.042 4.460 47.755 1.00 21.30 143 PRO B C 1
ATOM 7991 O O . PRO B 1 143 ? -36.216 4.778 47.604 1.00 25.22 143 PRO B O 1
ATOM 8002 N N . ALA B 1 144 ? -34.082 4.687 46.851 1.00 19.38 144 ALA B N 1
ATOM 8003 C CA . ALA B 1 144 ? -34.336 5.364 45.588 1.00 20.61 144 ALA B CA 1
ATOM 8004 C C . ALA B 1 144 ? -33.593 4.665 44.446 1.00 15.29 144 ALA B C 1
ATOM 8005 O O . ALA B 1 144 ? -32.620 3.949 44.659 1.00 16.34 144 ALA B O 1
ATOM 8012 N N . ASP B 1 145 ? -34.066 4.865 43.225 1.00 17.95 145 ASP B N 1
ATOM 8013 C CA . ASP B 1 145 ? -33.514 4.164 42.056 1.00 22.97 145 ASP B CA 1
ATOM 8014 C C . ASP B 1 145 ? -32.390 4.984 41.443 1.00 15.21 145 ASP B C 1
ATOM 8015 O O . ASP B 1 145 ? -32.643 6.029 40.849 1.00 12.74 145 ASP B O 1
ATOM 8024 N N . LEU B 1 146 ? -31.147 4.516 41.629 1.00 12.90 146 LEU B N 1
ATOM 8025 C CA . LEU B 1 146 ? -29.962 5.200 41.136 1.00 12.81 146 LEU B CA 1
ATOM 8026 C C . LEU B 1 146 ? -29.917 5.247 39.614 1.00 8.48 146 LEU B C 1
ATOM 8027 O O . LEU B 1 146 ? -29.313 6.160 39.061 1.00 9.74 146 LEU B O 1
ATOM 8043 N N . VAL B 1 147 ? -30.583 4.327 38.923 1.00 11.51 147 VAL B N 1
ATOM 8044 C CA . VAL B 1 147 ? -30.621 4.381 37.464 1.00 11.00 147 VAL B CA 1
ATOM 8045 C C . VAL B 1 147 ? -31.402 5.614 37.022 1.00 10.77 147 VAL B C 1
ATOM 8046 O O . VAL B 1 147 ? -30.875 6.481 36.326 1.00 7.80 147 VAL B O 1
ATOM 8059 N N . ALA B 1 148 ? -32.659 5.725 37.468 1.00 11.62 148 ALA B N 1
ATOM 8060 C CA . ALA B 1 148 ? -33.496 6.878 37.117 1.00 12.47 148 ALA B CA 1
ATOM 8061 C C . ALA B 1 148 ? -32.948 8.199 37.640 1.00 9.04 148 ALA B C 1
ATOM 8062 O O . ALA B 1 148 ? -33.067 9.220 36.960 1.00 13.52 148 ALA B O 1
ATOM 8069 N N . HIS B 1 149 ? -32.296 8.202 38.799 1.00 8.41 149 HIS B N 1
ATOM 8070 C CA . HIS B 1 149 ? -31.874 9.445 39.432 1.00 12.39 149 HIS B CA 1
ATOM 8071 C C . HIS B 1 149 ? -30.465 9.890 39.076 1.00 12.97 149 HIS B C 1
ATOM 8072 O O . HIS B 1 149 ? -30.165 11.079 39.208 1.00 12.02 149 HIS B O 1
ATOM 8086 N N . LEU B 1 150 ? -29.564 8.975 38.698 1.00 12.89 150 LEU B N 1
ATOM 8087 C CA . LEU B 1 150 ? -28.221 9.402 38.309 1.00 13.39 150 LEU B CA 1
ATOM 8088 C C . LEU B 1 150 ? -27.710 8.764 37.012 1.00 9.77 150 LEU B C 1
ATOM 8089 O O . LEU B 1 150 ? -27.260 9.477 36.110 1.00 8.08 150 LEU B O 1
ATOM 8105 N N . ALA B 1 151 ? -27.736 7.439 36.907 1.00 6.17 151 ALA B N 1
ATOM 8106 C CA . ALA B 1 151 ? -27.065 6.791 35.769 1.00 10.24 151 ALA B CA 1
ATOM 8107 C C . ALA B 1 151 ? -27.600 7.283 34.418 1.00 14.21 151 ALA B C 1
ATOM 8108 O O . ALA B 1 151 ? -26.835 7.475 33.462 1.00 6.52 151 ALA B O 1
ATOM 8115 N N . VAL B 1 152 ? -28.888 7.553 34.317 1.00 9.53 152 VAL B N 1
ATOM 8116 C CA . VAL B 1 152 ? -29.434 7.982 33.036 1.00 7.96 152 VAL B CA 1
ATOM 8117 C C . VAL B 1 152 ? -29.214 9.479 32.877 1.00 9.65 152 VAL B C 1
ATOM 8118 O O . VAL B 1 152 ? -28.581 9.912 31.909 1.00 8.48 152 VAL B O 1
ATOM 8131 N N . PRO B 1 153 ? -29.658 10.310 33.815 1.00 12.02 153 PRO B N 1
ATOM 8132 C CA . PRO B 1 153 ? -29.634 11.748 33.531 1.00 12.41 153 PRO B CA 1
ATOM 8133 C C . PRO B 1 153 ? -28.264 12.368 33.472 1.00 10.51 153 PRO B C 1
ATOM 8134 O O . PRO B 1 153 ? -28.070 13.316 32.697 1.00 9.43 153 PRO B O 1
ATOM 8145 N N . MET B 1 154 ? -27.306 11.921 34.269 1.00 10.03 154 MET B N 1
ATOM 8146 C CA . MET B 1 154 ? -26.071 12.699 34.321 1.00 10.56 154 MET B CA 1
ATOM 8147 C C . MET B 1 154 ? -25.281 12.558 33.033 1.00 7.70 154 MET B C 1
ATOM 8148 O O . MET B 1 154 ? -24.929 13.581 32.428 1.00 9.62 154 MET B O 1
ATOM 8162 N N . PRO B 1 155 ? -24.987 11.356 32.542 1.00 11.48 155 PRO B N 1
ATOM 8163 C CA . PRO B 1 155 ? -24.212 11.261 31.301 1.00 9.20 155 PRO B CA 1
ATOM 8164 C C . PRO B 1 155 ? -24.969 11.759 30.088 1.00 12.98 155 PRO B C 1
ATOM 8165 O O . PRO B 1 155 ? -24.360 12.324 29.176 1.00 11.64 155 PRO B O 1
ATOM 8176 N N . THR B 1 156 ? -26.284 11.541 30.042 1.00 10.77 156 THR B N 1
ATOM 8177 C CA . THR B 1 156 ? -27.108 12.188 29.017 1.00 11.71 156 THR B CA 1
ATOM 8178 C C . THR B 1 156 ? -26.913 13.692 29.012 1.00 10.68 156 THR B C 1
ATOM 8179 O O . THR B 1 156 ? -26.711 14.301 27.950 1.00 11.72 156 THR B O 1
ATOM 8190 N N . ALA B 1 157 ? -26.996 14.319 30.190 1.00 14.53 157 ALA B N 1
ATOM 8191 C CA . ALA B 1 157 ? -26.822 15.768 30.252 1.00 12.76 157 ALA B CA 1
ATOM 8192 C C . ALA B 1 157 ? -25.418 16.155 29.803 1.00 18.09 157 ALA B C 1
ATOM 8193 O O . ALA B 1 157 ? -25.231 17.186 29.144 1.00 13.34 157 ALA B O 1
ATOM 8200 N N . VAL B 1 158 ? -24.411 15.357 30.180 1.00 12.49 158 VAL B N 1
ATOM 8201 C CA . VAL B 1 158 ? -23.032 15.731 29.862 1.00 11.62 158 VAL B CA 1
ATOM 8202 C C . VAL B 1 158 ? -22.858 15.854 28.351 1.00 9.14 158 VAL B C 1
ATOM 8203 O O . VAL B 1 158 ? -22.403 16.891 27.864 1.00 12.94 158 VAL B O 1
ATOM 8216 N N . VAL B 1 159 ? -23.268 14.830 27.584 1.00 10.83 159 VAL B N 1
ATOM 8217 C CA . VAL B 1 159 ? -23.052 14.821 26.127 1.00 15.13 159 VAL B CA 1
ATOM 8218 C C . VAL B 1 159 ? -23.954 15.826 25.436 1.00 18.68 159 VAL B C 1
ATOM 8219 O O . VAL B 1 159 ? -23.566 16.472 24.450 1.00 11.04 159 VAL B O 1
ATOM 8232 N N . CYS B 1 160 ? -25.214 15.879 25.871 1.00 12.91 160 CYS B N 1
ATOM 8233 C CA . CYS B 1 160 ? -26.160 16.780 25.230 1.00 13.86 160 CYS B CA 1
ATOM 8234 C C . CYS B 1 160 ? -25.732 18.218 25.420 1.00 15.79 160 CYS B C 1
ATOM 8235 O O . CYS B 1 160 ? -25.810 19.009 24.478 1.00 20.66 160 CYS B O 1
ATOM 8243 N N . GLU B 1 161 ? -25.244 18.569 26.621 1.00 19.85 161 GLU B N 1
ATOM 8244 C CA . GLU B 1 161 ? -24.684 19.910 26.840 1.00 21.52 161 GLU B CA 1
ATOM 8245 C C . GLU B 1 161 ? -23.479 20.155 25.937 1.00 22.39 161 GLU B C 1
ATOM 8246 O O . GLU B 1 161 ? -23.305 21.255 25.394 1.00 16.13 161 GLU B O 1
ATOM 8258 N N . MET B 1 162 ? -22.614 19.137 25.795 1.00 19.63 162 MET B N 1
ATOM 8259 C CA . MET B 1 162 ? -21.442 19.265 24.941 1.00 21.28 162 MET B CA 1
ATOM 8260 C C . MET B 1 162 ? -21.842 19.507 23.484 1.00 16.28 162 MET B C 1
ATOM 8261 O O . MET B 1 162 ? -21.253 20.360 22.799 1.00 18.69 162 MET B O 1
ATOM 8275 N N . MET B 1 163 ? -22.852 18.776 23.013 1.00 15.26 163 MET B N 1
ATOM 8276 C CA . MET B 1 163 ? -23.300 18.839 21.627 1.00 19.91 163 MET B CA 1
ATOM 8277 C C . MET B 1 163 ? -24.149 20.075 21.384 1.00 27.86 163 MET B C 1
ATOM 8278 O O . MET B 1 163 ? -24.016 20.722 20.344 1.00 24.75 163 MET B O 1
ATOM 8292 N N . GLY B 1 164 ? -25.009 20.416 22.345 1.00 21.07 164 GLY B N 1
ATOM 8293 C CA . GLY B 1 164 ? -25.941 21.509 22.211 1.00 23.17 164 GLY B CA 1
ATOM 8294 C C . GLY B 1 164 ? -27.377 21.059 22.069 1.00 23.88 164 GLY B C 1
ATOM 8295 O O . GLY B 1 164 ? -28.182 21.729 21.416 1.00 29.44 164 GLY B O 1
ATOM 8299 N N . VAL B 1 165 ? -27.736 19.939 22.675 1.00 33.13 165 VAL B N 1
ATOM 8300 C CA . VAL B 1 165 ? -29.113 19.441 22.636 1.00 28.08 165 VAL B CA 1
ATOM 8301 C C . VAL B 1 165 ? -29.853 19.920 23.882 1.00 30.80 165 VAL B C 1
ATOM 8302 O O . VAL B 1 165 ? -29.372 19.687 25.004 1.00 26.03 165 VAL B O 1
ATOM 8315 N N . PRO B 1 166 ? -31.023 20.542 23.738 1.00 36.04 166 PRO B N 1
ATOM 8316 C CA . PRO B 1 166 ? -31.730 21.066 24.914 1.00 37.45 166 PRO B CA 1
ATOM 8317 C C . PRO B 1 166 ? -32.243 19.953 25.810 1.00 33.00 166 PRO B C 1
ATOM 8318 O O . PRO B 1 166 ? -32.651 18.903 25.318 1.00 31.89 166 PRO B O 1
ATOM 8329 N N . GLU B 1 167 ? -32.241 20.202 27.130 1.00 31.55 167 GLU B N 1
ATOM 8330 C CA . GLU B 1 167 ? -32.729 19.227 28.117 1.00 31.34 167 GLU B CA 1
ATOM 8331 C C . GLU B 1 167 ? -34.025 18.548 27.697 1.00 42.06 167 GLU B C 1
ATOM 8332 O O . GLU B 1 167 ? -34.101 17.310 27.776 1.00 38.60 167 GLU B O 1
ATOM 8336 N N . PRO B 1 168 ? -35.047 19.271 27.221 1.00 46.06 168 PRO B N 1
ATOM 8337 C CA . PRO B 1 168 ? -36.337 18.631 26.945 1.00 37.38 168 PRO B CA 1
ATOM 8338 C C . PRO B 1 168 ? -36.305 17.661 25.777 1.00 33.06 168 PRO B C 1
ATOM 8339 O O . PRO B 1 168 ? -37.313 16.987 25.539 1.00 33.49 168 PRO B O 1
ATOM 8350 N N . ASP B 1 169 ? -35.199 17.564 25.038 1.00 31.33 169 ASP B N 1
ATOM 8351 C CA . ASP B 1 169 ? -35.079 16.632 23.919 1.00 27.75 169 ASP B CA 1
ATOM 8352 C C . ASP B 1 169 ? -34.281 15.379 24.265 1.00 27.37 169 ASP B C 1
ATOM 8353 O O . ASP B 1 169 ? -34.122 14.484 23.416 1.00 26.54 169 ASP B O 1
ATOM 8362 N N . HIS B 1 170 ? -33.771 15.299 25.483 1.00 30.34 170 HIS B N 1
ATOM 8363 C CA . HIS B 1 170 ? -33.005 14.133 25.881 1.00 21.54 170 HIS B CA 1
ATOM 8364 C C . HIS B 1 170 ? -33.766 12.857 25.622 1.00 25.95 170 HIS B C 1
ATOM 8365 O O . HIS B 1 170 ? -33.195 11.893 25.100 1.00 22.24 170 HIS B O 1
ATOM 8379 N N . HIS B 1 171 ? -35.063 12.840 25.968 1.00 24.82 171 HIS B N 1
ATOM 8380 C CA . HIS B 1 171 ? -35.875 11.634 25.832 1.00 26.13 171 HIS B CA 1
ATOM 8381 C C . HIS B 1 171 ? -35.845 11.111 24.412 1.00 22.81 171 HIS B C 1
ATOM 8382 O O . HIS B 1 171 ? -35.889 9.896 24.214 1.00 25.20 171 HIS B O 1
ATOM 8396 N N . LEU B 1 172 ? -35.765 12.005 23.413 1.00 21.80 172 LEU B N 1
ATOM 8397 C CA . LEU B 1 172 ? -35.765 11.552 22.023 1.00 25.56 172 LEU B CA 1
ATOM 8398 C C . LEU B 1 172 ? -34.497 10.766 21.703 1.00 19.69 172 LEU B C 1
ATOM 8399 O O . LEU B 1 172 ? -34.537 9.745 21.019 1.00 19.78 172 LEU B O 1
ATOM 8415 N N . PHE B 1 173 ? -33.360 11.253 22.165 1.00 22.38 173 PHE B N 1
ATOM 8416 C CA . PHE B 1 173 ? -32.105 10.585 21.861 1.00 16.93 173 PHE B CA 1
ATOM 8417 C C . PHE B 1 173 ? -31.965 9.270 22.625 1.00 16.21 173 PHE B C 1
ATOM 8418 O O . PHE B 1 173 ? -31.372 8.312 22.099 1.00 17.32 173 PHE B O 1
ATOM 8435 N N . TRP B 1 174 ? -32.546 9.166 23.831 1.00 18.45 174 TRP B N 1
ATOM 8436 C CA . TRP B 1 174 ? -32.659 7.846 24.462 1.00 17.20 174 TRP B CA 1
ATOM 8437 C C . TRP B 1 174 ? -33.379 6.872 23.552 1.00 17.84 174 TRP B C 1
ATOM 8438 O O . TRP B 1 174 ? -32.898 5.761 23.317 1.00 17.93 174 TRP B O 1
ATOM 8459 N N . GLY B 1 175 ? -34.516 7.292 22.994 1.00 20.20 175 GLY B N 1
ATOM 8460 C CA . GLY B 1 175 ? -35.292 6.398 22.146 1.00 19.34 175 GLY B CA 1
ATOM 8461 C C . GLY B 1 175 ? -34.507 5.966 20.925 1.00 15.91 175 GLY B C 1
ATOM 8462 O O . GLY B 1 175 ? -34.470 4.784 20.579 1.00 18.30 175 GLY B O 1
ATOM 8466 N N . TRP B 1 176 ? -33.866 6.922 20.252 1.00 17.61 176 TRP B N 1
ATOM 8467 C CA . TRP B 1 176 ? -33.058 6.574 19.082 1.00 15.27 176 TRP B CA 1
ATOM 8468 C C . TRP B 1 176 ? -31.916 5.630 19.473 1.00 16.93 176 TRP B C 1
ATOM 8469 O O . TRP B 1 176 ? -31.623 4.648 18.765 1.00 13.80 176 TRP B O 1
ATOM 8490 N N . ALA B 1 177 ? -31.298 5.881 20.630 1.00 13.23 177 ALA B N 1
ATOM 8491 C CA . ALA B 1 177 ? -30.147 5.078 21.031 1.00 17.23 177 ALA B CA 1
ATOM 8492 C C . ALA B 1 177 ? -30.580 3.658 21.345 1.00 14.28 177 ALA B C 1
ATOM 8493 O O . ALA B 1 177 ? -29.926 2.691 20.927 1.00 16.62 177 ALA B O 1
ATOM 8500 N N . GLU B 1 178 ? -31.727 3.498 22.007 1.00 18.43 178 GLU B N 1
ATOM 8501 C CA . GLU B 1 178 ? -32.151 2.151 22.375 1.00 19.00 178 GLU B CA 1
ATOM 8502 C C . GLU B 1 178 ? -32.577 1.388 21.131 1.00 18.41 178 GLU B C 1
ATOM 8503 O O . GLU B 1 178 ? -32.442 0.158 21.065 1.00 16.74 178 GLU B O 1
ATOM 8515 N N . THR B 1 179 ? -33.016 2.103 20.095 1.00 18.84 179 THR B N 1
ATOM 8516 C CA . THR B 1 179 ? -33.333 1.418 18.843 1.00 20.57 179 THR B CA 1
ATOM 8517 C C . THR B 1 179 ? -32.089 0.824 18.202 1.00 15.45 179 THR B C 1
ATOM 8518 O O . THR B 1 179 ? -32.105 -0.328 17.750 1.00 19.78 179 THR B O 1
ATOM 8529 N N . ILE B 1 180 ? -31.008 1.600 18.129 1.00 18.51 180 ILE B N 1
ATOM 8530 C CA . ILE B 1 180 ? -29.748 1.053 17.620 1.00 12.62 180 ILE B CA 1
ATOM 8531 C C . ILE B 1 180 ? -29.335 -0.165 18.419 1.00 17.93 180 ILE B C 1
ATOM 8532 O O . ILE B 1 180 ? -28.847 -1.156 17.866 1.00 12.54 180 ILE B O 1
ATOM 8548 N N . LEU B 1 181 ? -29.501 -0.097 19.735 1.00 18.94 181 LEU B N 1
ATOM 8549 C CA . LEU B 1 181 ? -28.893 -1.058 20.635 1.00 21.67 181 LEU B CA 1
ATOM 8550 C C . LEU B 1 181 ? -29.767 -2.277 20.918 1.00 25.66 181 LEU B C 1
ATOM 8551 O O . LEU B 1 181 ? -29.305 -3.211 21.594 1.00 33.10 181 LEU B O 1
ATOM 8567 N N . SER B 1 182 ? -31.018 -2.310 20.465 1.00 17.60 182 SER B N 1
ATOM 8568 C CA . SER B 1 182 ? -31.828 -3.508 20.687 1.00 22.42 182 SER B CA 1
ATOM 8569 C C . SER B 1 182 ? -31.591 -4.616 19.643 1.00 28.66 182 SER B C 1
ATOM 8570 O O . SER B 1 182 ? -31.539 -4.366 18.434 1.00 23.03 182 SER B O 1
ATOM 8578 N N . ASN B 1 183 ? -31.450 -5.863 20.129 1.00 22.99 183 ASN B N 1
ATOM 8579 C CA . ASN B 1 183 ? -31.298 -6.999 19.217 1.00 27.86 183 ASN B CA 1
ATOM 8580 C C . ASN B 1 183 ? -32.530 -7.203 18.330 1.00 27.13 183 ASN B C 1
ATOM 8581 O O . ASN B 1 183 ? -32.434 -7.868 17.287 1.00 18.89 183 ASN B O 1
ATOM 8592 N N . ASP B 1 184 ? -33.700 -6.718 18.757 1.00 27.81 184 ASP B N 1
ATOM 8593 C CA . ASP B 1 184 ? -34.969 -6.967 18.069 1.00 32.91 184 ASP B CA 1
ATOM 8594 C C . ASP B 1 184 ? -35.334 -5.882 17.061 1.00 40.44 184 ASP B C 1
ATOM 8595 O O . ASP B 1 184 ? -36.451 -5.886 16.512 1.00 40.11 184 ASP B O 1
ATOM 8604 N N . THR B 1 185 ? -34.418 -4.954 16.823 1.00 31.06 185 THR B N 1
ATOM 8605 C CA . THR B 1 185 ? -34.613 -3.889 15.857 1.00 32.10 185 THR B CA 1
ATOM 8606 C C . THR B 1 185 ? -34.488 -4.430 14.436 1.00 26.13 185 THR B C 1
ATOM 8607 O O . THR B 1 185 ? -33.529 -5.141 14.104 1.00 30.75 185 THR B O 1
ATOM 8618 N N . THR B 1 186 ? -35.442 -4.063 13.588 1.00 40.31 186 THR B N 1
A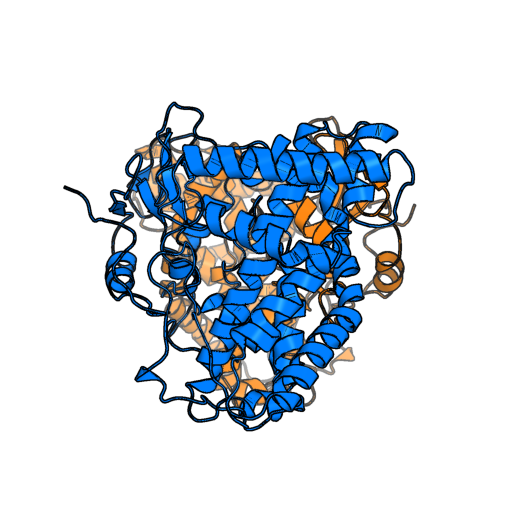TOM 8619 C CA . THR B 1 186 ? -35.426 -4.477 12.184 1.00 40.51 186 THR B CA 1
ATOM 8620 C C . THR B 1 186 ? -34.826 -3.396 11.307 1.00 39.38 186 THR B C 1
ATOM 8621 O O . THR B 1 186 ? -34.607 -2.271 11.747 1.00 38.42 186 THR B O 1
ATOM 8632 N N . PRO B 1 187 ? -34.531 -3.713 10.041 1.00 38.71 187 PRO B N 1
ATOM 8633 C CA . PRO B 1 187 ? -34.059 -2.653 9.138 1.00 44.08 187 PRO B CA 1
ATOM 8634 C C . PRO B 1 187 ? -35.069 -1.524 8.990 1.00 41.19 187 PRO B C 1
ATOM 8635 O O . PRO B 1 187 ? -34.661 -0.376 8.762 1.00 40.29 187 PRO B O 1
ATOM 8646 N N . ASP B 1 188 ? -36.371 -1.825 9.140 1.00 38.71 188 ASP B N 1
ATOM 8647 C CA . ASP B 1 188 ? -37.424 -0.809 9.086 1.00 46.54 188 ASP B CA 1
ATOM 8648 C C . ASP B 1 188 ? -37.338 0.122 10.281 1.00 43.29 188 ASP B C 1
ATOM 8649 O O . ASP B 1 188 ? -37.330 1.350 10.131 1.00 44.97 188 ASP B O 1
ATOM 8658 N N . ASP B 1 189 ? -37.291 -0.461 11.482 1.00 43.15 189 ASP B N 1
ATOM 8659 C CA . ASP B 1 189 ? -37.076 0.319 12.689 1.00 38.35 189 ASP B CA 1
ATOM 8660 C C . ASP B 1 189 ? -35.904 1.269 12.496 1.00 21.89 189 ASP B C 1
ATOM 8661 O O . ASP B 1 189 ? -35.965 2.425 12.903 1.00 25.81 189 ASP B O 1
ATOM 8670 N N . LEU B 1 190 ? -34.832 0.796 11.858 1.00 29.44 190 LEU B N 1
ATOM 8671 C CA . LEU B 1 190 ? -33.625 1.613 11.659 1.00 33.40 190 LEU B CA 1
ATOM 8672 C C . LEU B 1 190 ? -33.839 2.752 10.649 1.00 37.71 190 LEU B C 1
ATOM 8673 O O . LEU B 1 190 ? -33.300 3.862 10.815 1.00 25.42 190 LEU B O 1
ATOM 8689 N N . ILE B 1 191 ? -34.575 2.473 9.572 1.00 29.44 191 ILE B N 1
ATOM 8690 C CA . ILE B 1 191 ? -35.018 3.528 8.660 1.00 32.69 191 ILE B CA 1
ATOM 8691 C C . ILE B 1 191 ? -35.777 4.605 9.422 1.00 26.84 191 ILE B C 1
ATOM 8692 O O . ILE B 1 191 ? -35.422 5.789 9.371 1.00 30.07 191 ILE B O 1
ATOM 8708 N N . ARG B 1 192 ? -36.822 4.208 10.155 1.00 25.47 192 ARG B N 1
ATOM 8709 C CA . ARG B 1 192 ? -37.633 5.187 10.876 1.00 22.63 192 ARG B CA 1
ATOM 8710 C C . ARG B 1 192 ? -36.766 6.031 11.802 1.00 34.49 192 ARG B C 1
ATOM 8711 O O . ARG B 1 192 ? -36.915 7.262 11.851 1.00 30.09 192 ARG B O 1
ATOM 8715 N N . ARG B 1 193 ? -35.842 5.383 12.528 1.00 28.37 193 ARG B N 1
ATOM 8716 C CA . ARG B 1 193 ? -34.869 6.113 13.339 1.00 28.47 193 ARG B CA 1
ATOM 8717 C C . ARG B 1 193 ? -34.025 7.046 12.476 1.00 21.07 193 ARG B C 1
ATOM 8718 O O . ARG B 1 193 ? -33.873 8.224 12.795 1.00 20.65 193 ARG B O 1
ATOM 8739 N N . TYR B 1 194 ? -33.445 6.529 11.390 1.00 25.23 194 TYR B N 1
ATOM 8740 C CA . TYR B 1 194 ? -32.673 7.390 10.503 1.00 25.08 194 TYR B CA 1
ATOM 8741 C C . TYR B 1 194 ? -33.480 8.617 10.085 1.00 29.61 194 TYR B C 1
ATOM 8742 O O . TYR B 1 194 ? -32.981 9.753 10.131 1.00 16.79 194 TYR B O 1
ATOM 8760 N N . GLN B 1 195 ? -34.755 8.425 9.737 1.00 32.22 195 GLN B N 1
ATOM 8761 C CA . GLN B 1 195 ? -35.562 9.554 9.263 1.00 31.99 195 GLN B CA 1
ATOM 8762 C C . GLN B 1 195 ? -35.801 10.579 10.365 1.00 28.19 195 GLN B C 1
ATOM 8763 O O . GLN B 1 195 ? -35.599 11.786 10.165 1.00 30.21 195 GLN B O 1
ATOM 8777 N N . GLU B 1 196 ? -36.260 10.109 11.528 1.00 27.85 196 GLU B N 1
ATOM 8778 C CA . GLU B 1 196 ? -36.519 10.998 12.652 1.00 27.04 196 GLU B CA 1
ATOM 8779 C C . GLU B 1 196 ? -35.256 11.724 13.078 1.00 28.97 196 GLU B C 1
ATOM 8780 O O . GLU B 1 196 ? -35.305 12.906 13.440 1.00 25.02 196 GLU B O 1
ATOM 8792 N N . PHE B 1 197 ? -34.110 11.028 13.061 1.00 25.03 197 PHE B N 1
ATOM 8793 C CA . PHE B 1 197 ? -32.889 11.651 13.552 1.00 23.01 197 PHE B CA 1
ATOM 8794 C C . PHE B 1 197 ? -32.405 12.693 12.561 1.00 20.36 197 PHE B C 1
ATOM 8795 O O . PHE B 1 197 ? -31.960 13.779 12.949 1.00 23.74 197 PHE B O 1
ATOM 8812 N N . THR B 1 198 ? -32.491 12.370 11.274 1.00 22.54 198 THR B N 1
ATOM 8813 C CA . THR B 1 198 ? -32.064 13.296 10.235 1.00 23.13 198 THR B CA 1
ATOM 8814 C C . THR B 1 198 ? -32.903 14.563 10.287 1.00 28.67 198 THR B C 1
ATOM 8815 O O . THR B 1 198 ? -32.380 15.671 10.161 1.00 22.22 198 THR B O 1
ATOM 8826 N N . ALA B 1 199 ? -34.211 14.415 10.489 1.00 28.42 199 ALA B N 1
ATOM 8827 C CA . ALA B 1 199 ? -35.069 15.586 10.572 1.00 25.83 199 ALA B CA 1
ATOM 8828 C C . ALA B 1 199 ? -34.659 16.453 11.741 1.00 22.83 199 ALA B C 1
ATOM 8829 O O . ALA B 1 199 ? -34.436 17.650 11.580 1.00 25.63 199 ALA B O 1
ATOM 8836 N N . TYR B 1 200 ? -34.513 15.853 12.923 1.00 25.71 200 TYR B N 1
ATOM 8837 C CA . TYR B 1 200 ? -34.103 16.612 14.107 1.00 25.29 200 TYR B CA 1
ATOM 8838 C C . TYR B 1 200 ? -32.769 17.316 13.875 1.00 28.83 200 TYR B C 1
ATOM 8839 O O . TYR B 1 200 ? -32.606 18.513 14.167 1.00 25.79 200 TYR B O 1
ATOM 8857 N N . MET B 1 201 ? -31.804 16.581 13.339 1.00 24.62 201 MET B N 1
ATOM 8858 C CA . MET B 1 201 ? -30.474 17.138 13.141 1.00 32.12 201 MET B CA 1
ATOM 8859 C C . MET B 1 201 ? -30.479 18.209 12.051 1.00 24.05 201 MET B C 1
ATOM 8860 O O . MET B 1 201 ? -29.756 19.201 12.157 1.00 29.45 201 MET B O 1
ATOM 8874 N N . GLY B 1 202 ? -31.268 18.013 10.993 1.00 26.38 202 GLY B N 1
ATOM 8875 C CA . GLY B 1 202 ? -31.396 19.041 9.962 1.00 29.75 202 GLY B CA 1
ATOM 8876 C C . GLY B 1 202 ? -31.902 20.359 10.524 1.00 28.67 202 GLY B C 1
ATOM 8877 O O . GLY B 1 202 ? -31.355 21.432 10.245 1.00 29.59 202 GLY B O 1
ATOM 8881 N N . ALA B 1 203 ? -32.953 20.290 11.338 1.00 24.79 203 ALA B N 1
ATOM 8882 C CA . ALA B 1 203 ? -33.426 21.487 12.017 1.00 29.83 203 ALA B CA 1
ATOM 8883 C C . ALA B 1 203 ? -32.324 22.137 12.832 1.00 27.15 203 ALA B C 1
ATOM 8884 O O . ALA B 1 203 ? -32.175 23.355 12.802 1.00 29.13 203 ALA B O 1
ATOM 8891 N N . MET B 1 204 ? -31.504 21.350 13.527 1.00 33.61 204 MET B N 1
ATOM 8892 C CA . MET B 1 204 ? -30.462 21.965 14.350 1.00 32.94 204 MET B CA 1
ATOM 8893 C C . MET B 1 204 ? -29.362 22.578 13.509 1.00 28.25 204 MET B C 1
ATOM 8894 O O . MET B 1 204 ? -28.717 23.538 13.943 1.00 27.44 204 MET B O 1
ATOM 8908 N N . VAL B 1 205 ? -29.158 22.055 12.303 1.00 25.78 205 VAL B N 1
ATOM 8909 C CA . VAL B 1 205 ? -28.233 22.677 11.369 1.00 25.25 205 VAL B CA 1
ATOM 8910 C C . VAL B 1 205 ? -28.766 24.034 10.925 1.00 25.79 205 VAL B C 1
ATOM 8911 O O . VAL B 1 205 ? -28.047 25.037 10.959 1.00 24.07 205 VAL B O 1
ATOM 8924 N N . GLU B 1 206 ? -30.031 24.085 10.503 1.00 31.78 206 GLU B N 1
ATOM 8925 C CA . GLU B 1 206 ? -30.627 25.358 10.106 1.00 32.51 206 GLU B CA 1
ATOM 8926 C C . GLU B 1 206 ? -30.384 26.404 11.181 1.00 32.68 206 GLU B C 1
ATOM 8927 O O . GLU B 1 206 ? -29.920 27.513 10.902 1.00 32.99 206 GLU B O 1
ATOM 8939 N N . GLU B 1 207 ? -30.647 26.037 12.435 1.00 34.69 207 GLU B N 1
ATOM 8940 C CA . GLU B 1 207 ? -30.423 26.930 13.566 1.00 31.87 207 GLU B CA 1
AT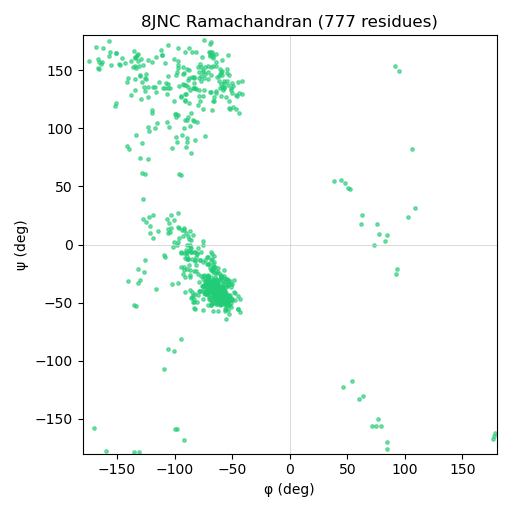OM 8941 C C . GLU B 1 207 ? -29.002 27.476 13.590 1.00 32.82 207 GLU B C 1
ATOM 8942 O O . GLU B 1 207 ? -28.803 28.690 13.584 1.00 34.78 207 GLU B O 1
ATOM 8954 N N . ARG B 1 208 ? -27.994 26.593 13.602 1.00 33.63 208 ARG B N 1
ATOM 8955 C CA . ARG B 1 208 ? -26.607 27.057 13.739 1.00 34.93 208 ARG B CA 1
ATOM 8956 C C . ARG B 1 208 ? -26.144 27.881 12.544 1.00 33.29 208 ARG B C 1
ATOM 8957 O O . ARG B 1 208 ? -25.284 28.759 12.693 1.00 27.59 208 ARG B O 1
ATOM 8978 N N . ARG B 1 209 ? -26.673 27.587 11.360 1.00 26.53 209 ARG B N 1
ATOM 8979 C CA . ARG B 1 209 ? -26.385 28.403 10.181 1.00 36.86 209 ARG B CA 1
ATOM 8980 C C . ARG B 1 209 ? -26.870 29.844 10.361 1.00 33.95 209 ARG B C 1
ATOM 8981 O O . ARG B 1 209 ? -26.148 30.787 10.026 1.00 33.26 209 ARG B O 1
ATOM 9002 N N . ALA B 1 210 ? -28.067 30.038 10.917 1.00 34.23 210 ALA B N 1
ATOM 9003 C CA . ALA B 1 210 ? -28.568 31.388 11.185 1.00 34.28 210 ALA B CA 1
ATOM 9004 C C . ALA B 1 210 ? -27.894 32.053 12.392 1.00 42.65 210 ALA B C 1
ATOM 9005 O O . ALA B 1 210 ? -27.582 33.252 12.352 1.00 37.61 210 ALA B O 1
ATOM 9012 N N . ARG B 1 211 ? -27.655 31.298 13.465 1.00 31.51 211 ARG B N 1
ATOM 9013 C CA . ARG B 1 211 ? -27.036 31.819 14.683 1.00 38.35 211 ARG B CA 1
ATOM 9014 C C . ARG B 1 211 ? -25.952 30.847 15.126 1.00 41.57 211 ARG B C 1
ATOM 9015 O O . ARG B 1 211 ? -26.238 29.871 15.835 1.00 43.02 211 ARG B O 1
ATOM 9036 N N . PRO B 1 212 ? -24.697 31.073 14.722 1.00 43.66 212 PRO B N 1
ATOM 9037 C CA . PRO B 1 212 ? -23.641 30.115 15.068 1.00 41.04 212 PRO B CA 1
ATOM 9038 C C . PRO B 1 212 ? -23.463 30.046 16.573 1.00 46.21 212 PRO B C 1
ATOM 9039 O O . PRO B 1 212 ? -23.611 31.047 17.275 1.00 47.02 212 PRO B O 1
ATOM 9050 N N . THR B 1 213 ? -23.174 28.838 17.069 1.00 43.60 213 THR B N 1
ATOM 9051 C CA . THR B 1 213 ? -23.093 28.579 18.501 1.00 42.95 213 THR B CA 1
ATOM 9052 C C . THR B 1 213 ? -21.807 27.830 18.820 1.00 37.19 213 THR B C 1
ATOM 9053 O O . THR B 1 213 ? -21.249 27.118 17.976 1.00 31.26 213 THR B O 1
ATOM 9064 N N . ASP B 1 214 ? -21.341 28.007 20.050 1.00 30.58 214 ASP B N 1
ATOM 9065 C CA . ASP B 1 214 ? -20.068 27.449 20.499 1.00 36.04 214 ASP B CA 1
ATOM 9066 C C . ASP B 1 214 ? -20.267 26.113 21.227 1.00 32.29 214 ASP B C 1
ATOM 9067 O O . ASP B 1 214 ? -19.932 25.959 22.401 1.00 42.83 214 ASP B O 1
ATOM 9076 N N . ASP B 1 215 ? -20.824 25.133 20.527 1.00 25.52 215 ASP B N 1
ATOM 9077 C CA . ASP B 1 215 ? -20.926 23.760 21.014 1.00 24.19 215 ASP B CA 1
ATOM 9078 C C . ASP B 1 215 ? -20.423 22.831 19.922 1.00 24.35 215 ASP B C 1
ATOM 9079 O O . ASP B 1 215 ? -19.970 23.282 18.871 1.00 19.98 215 ASP B O 1
ATOM 9088 N N . MET B 1 216 ? -20.467 21.521 20.175 1.00 20.56 216 MET B N 1
ATOM 9089 C CA . MET B 1 216 ? -19.923 20.590 19.190 1.00 18.79 216 MET B CA 1
ATOM 9090 C C . MET B 1 216 ? -20.743 20.592 17.898 1.00 13.41 216 MET B C 1
ATOM 9091 O O . MET B 1 216 ? -20.182 20.458 16.811 1.00 15.15 216 MET B O 1
ATOM 9105 N N . PHE B 1 217 ? -22.064 20.737 17.994 1.00 20.83 217 PHE B N 1
ATOM 9106 C CA . PHE B 1 217 ? -22.886 20.910 16.792 1.00 24.55 217 PHE B CA 1
ATOM 9107 C C . PHE B 1 217 ? -22.406 22.081 15.954 1.00 23.54 217 PHE B C 1
ATOM 9108 O O . PHE B 1 217 ? -22.270 21.971 14.733 1.00 17.35 217 PHE B O 1
ATOM 9125 N N . GLY B 1 218 ? -22.227 23.235 16.612 1.00 23.03 218 GLY B N 1
ATOM 9126 C CA . GLY B 1 218 ? -21.753 24.433 15.941 1.00 28.02 218 GLY B CA 1
ATOM 9127 C C . GLY B 1 218 ? -20.417 24.196 15.290 1.00 26.70 218 GLY B C 1
ATOM 9128 O O . GLY B 1 218 ? -20.180 24.633 14.162 1.00 21.35 218 GLY B O 1
ATOM 9132 N N . MET B 1 219 ? -19.531 23.497 16.008 1.00 24.19 219 MET B N 1
ATOM 9133 C CA . MET B 1 219 ? -18.236 23.108 15.475 1.00 27.96 219 MET B CA 1
ATOM 9134 C C . MET B 1 219 ? -18.413 22.272 14.233 1.00 18.38 219 MET B C 1
ATOM 9135 O O . MET B 1 219 ? -17.754 22.509 13.223 1.00 22.55 219 MET B O 1
ATOM 9149 N N . LEU B 1 220 ? -19.284 21.272 14.288 1.00 20.70 220 LEU B N 1
ATOM 9150 C CA . LEU B 1 220 ? -19.477 20.428 13.113 1.00 20.05 220 LEU B CA 1
ATOM 9151 C C . LEU B 1 220 ? -20.070 21.223 11.949 1.00 24.92 220 LEU B C 1
ATOM 9152 O O . LEU B 1 220 ? -19.695 21.013 10.786 1.00 23.90 220 LEU B O 1
ATOM 9168 N N . VAL B 1 221 ? -20.997 22.14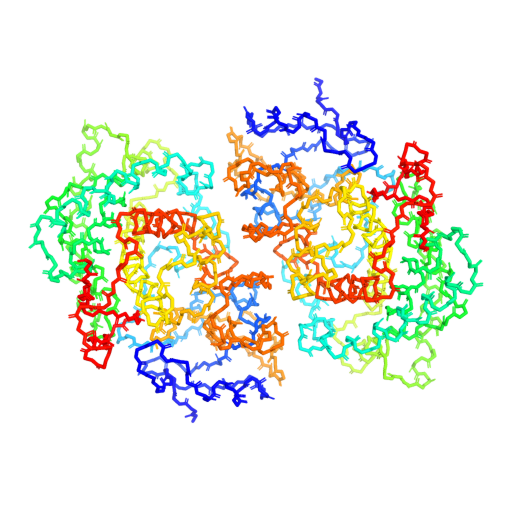5 12.231 1.00 22.42 221 VAL B N 1
ATOM 9169 C CA . VAL B 1 221 ? -21.576 22.906 11.125 1.00 20.64 221 VAL B CA 1
ATOM 9170 C C . VAL B 1 221 ? -20.521 23.808 10.494 1.00 21.97 221 VAL B C 1
ATOM 9171 O O . VAL B 1 221 ? -20.464 23.947 9.269 1.00 20.69 221 VAL B O 1
ATOM 9184 N N . ARG B 1 222 ? -19.655 24.410 11.303 1.00 17.40 222 ARG B N 1
ATOM 9185 C CA . ARG B 1 222 ? -18.590 25.221 10.723 1.00 29.68 222 ARG B CA 1
ATOM 9186 C C . ARG B 1 222 ? -17.639 24.356 9.907 1.00 31.56 222 ARG B C 1
ATOM 9187 O O . ARG B 1 222 ? -17.142 24.800 8.867 1.00 25.53 222 ARG B O 1
ATOM 9208 N N . ALA B 1 223 ? -17.393 23.112 10.350 1.00 26.83 223 ALA B N 1
ATOM 9209 C CA . ALA B 1 223 ? -16.493 22.230 9.612 1.00 28.62 223 ALA B CA 1
ATOM 9210 C C . ALA B 1 223 ? -17.095 21.844 8.277 1.00 24.80 223 ALA B C 1
ATOM 9211 O O . ALA B 1 223 ? -16.371 21.625 7.296 1.00 22.38 223 ALA B O 1
ATOM 9218 N N . CYS B 1 224 ? -18.419 21.747 8.227 1.00 26.25 224 CYS B N 1
ATOM 9219 C CA . CYS B 1 224 ? -19.090 21.465 6.962 1.00 22.73 224 CYS B CA 1
ATOM 9220 C C . CYS B 1 224 ? -19.114 22.699 6.079 1.00 28.74 224 CYS B C 1
ATOM 9221 O O . CYS B 1 224 ? -18.625 22.663 4.948 1.00 28.98 224 CYS B O 1
ATOM 9229 N N . ASP B 1 225 ? -19.674 23.801 6.598 1.00 27.55 225 ASP B N 1
ATOM 9230 C CA . ASP B 1 225 ? -20.001 25.003 5.834 1.00 30.23 225 ASP B CA 1
ATOM 9231 C C . ASP B 1 225 ? -18.838 25.986 5.663 1.00 30.82 225 ASP B C 1
ATOM 9232 O O . ASP B 1 225 ? -18.642 26.541 4.574 1.00 38.13 225 ASP B O 1
ATOM 9241 N N . GLU B 1 226 ? -18.095 26.259 6.726 1.00 39.55 226 GLU B N 1
ATOM 9242 C CA . GLU B 1 226 ? -17.015 27.230 6.633 1.00 40.26 226 GLU B CA 1
ATOM 9243 C C . GLU B 1 226 ? -15.762 26.570 6.077 1.00 44.48 226 GLU B C 1
ATOM 9244 O O . GLU B 1 226 ? -15.140 27.090 5.148 1.00 53.22 226 GLU B O 1
ATOM 9256 N N . GLU B 1 227 ? -15.398 25.399 6.594 1.00 45.30 227 GLU B N 1
ATOM 9257 C CA . GLU B 1 227 ? -14.114 24.802 6.238 1.00 43.10 227 GLU B CA 1
ATOM 9258 C C . GLU B 1 227 ? -14.151 23.851 5.049 1.00 32.71 227 GLU B C 1
ATOM 9259 O O . GLU B 1 227 ? -13.087 23.531 4.496 1.00 45.20 227 GLU B O 1
ATOM 9271 N N . GLY B 1 228 ? -15.323 23.339 4.687 1.00 32.05 228 GLY B N 1
ATOM 9272 C CA . GLY B 1 228 ? -15.374 22.303 3.674 1.00 31.26 228 GLY B CA 1
ATOM 9273 C C . GLY B 1 228 ? -14.638 21.044 4.078 1.00 33.57 228 GLY B C 1
ATOM 9274 O O . GLY B 1 228 ? -14.348 20.187 3.227 1.00 30.55 228 GLY B O 1
ATOM 9278 N N . ARG B 1 229 ? -14.364 20.883 5.378 1.00 24.02 229 ARG B N 1
ATOM 9279 C CA . ARG B 1 229 ? -13.657 19.690 5.837 1.00 28.72 229 ARG B CA 1
ATOM 9280 C C . ARG B 1 229 ? -14.534 18.443 5.730 1.00 29.86 229 ARG B C 1
ATOM 9281 O O . ARG B 1 229 ? -14.031 17.367 5.393 1.00 23.40 229 ARG B O 1
ATOM 9285 N N . ILE B 1 230 ? -15.848 18.568 5.964 1.00 19.33 230 ILE B N 1
ATOM 9286 C CA . ILE B 1 230 ? -16.742 17.418 5.937 1.00 20.10 230 ILE B CA 1
ATOM 9287 C C . ILE B 1 230 ? -17.967 17.787 5.122 1.00 18.83 230 ILE B C 1
ATOM 9288 O O . ILE B 1 230 ? -18.346 18.953 5.008 1.00 24.23 230 ILE B O 1
ATOM 9304 N N . THR B 1 231 ? -18.559 16.768 4.522 1.00 17.29 231 THR B N 1
ATOM 9305 C CA . THR B 1 231 ? -19.885 16.901 3.943 1.00 21.58 231 THR B CA 1
ATOM 9306 C C . THR B 1 231 ? -21.019 16.952 4.996 1.00 22.98 231 THR B C 1
ATOM 9307 O O . THR B 1 231 ? -20.888 16.735 6.212 1.00 22.67 231 THR B O 1
ATOM 9318 N N . GLU B 1 232 ? -22.218 17.152 4.479 1.00 19.00 232 GLU B N 1
ATOM 9319 C CA . GLU B 1 232 ? -23.364 17.118 5.362 1.00 22.11 232 GLU B CA 1
ATOM 9320 C C . GLU B 1 232 ? -23.638 15.715 5.856 1.00 16.70 232 GLU B C 1
ATOM 9321 O O . GLU B 1 232 ? -24.017 15.496 7.008 1.00 17.09 232 GLU B O 1
ATOM 9333 N N . ILE B 1 233 ? -23.502 14.706 5.027 1.00 12.84 233 ILE B N 1
ATOM 9334 C CA . ILE B 1 233 ? -23.740 13.371 5.547 1.00 20.94 233 ILE B CA 1
ATOM 9335 C C . ILE B 1 233 ? -22.663 12.942 6.552 1.00 17.46 233 ILE B C 1
ATOM 9336 O O . ILE B 1 233 ? -22.931 12.173 7.490 1.00 16.53 233 ILE B O 1
ATOM 9352 N N . GLU B 1 234 ? -21.445 13.460 6.439 1.00 12.38 234 GLU B N 1
ATOM 9353 C CA . GLU B 1 234 ? -20.432 13.158 7.448 1.00 11.43 234 GLU B CA 1
ATOM 9354 C C . GLU B 1 234 ? -20.736 13.884 8.760 1.00 17.39 234 GLU B C 1
ATOM 9355 O O . GLU B 1 234 ? -20.577 13.314 9.846 1.00 16.16 234 GLU B O 1
ATOM 9367 N N . MET B 1 235 ? -21.161 15.145 8.679 1.00 13.49 235 MET B N 1
ATOM 9368 C CA . MET B 1 235 ? -21.607 15.894 9.845 1.00 15.92 235 MET B CA 1
ATOM 9369 C C . MET B 1 235 ? -22.719 15.170 10.571 1.00 13.19 235 MET B C 1
ATOM 9370 O O . MET B 1 235 ? -22.690 15.032 11.802 1.00 12.00 235 MET B O 1
ATOM 9384 N N . HIS B 1 236 ? -23.720 14.705 9.832 1.00 17.74 236 HIS B N 1
ATOM 9385 C CA . HIS B 1 236 ? -24.777 13.947 10.494 1.00 14.75 236 HIS B CA 1
ATOM 9386 C C . HIS B 1 236 ? -24.237 12.656 11.085 1.00 13.86 236 HIS B C 1
ATOM 9387 O O . HIS B 1 236 ? -24.592 12.279 12.213 1.00 11.32 236 HIS B O 1
ATOM 9401 N N . ALA B 1 237 ? -23.348 11.983 10.355 1.00 12.97 237 ALA B N 1
ATOM 9402 C CA . ALA B 1 237 ? -22.863 10.702 10.831 1.00 14.78 237 ALA B CA 1
ATOM 9403 C C . ALA B 1 237 ? -22.148 10.857 12.167 1.00 7.94 237 ALA B C 1
ATOM 9404 O O . ALA B 1 237 ? -22.303 10.027 13.059 1.00 11.22 237 ALA B O 1
ATOM 9411 N N . LEU B 1 238 ? -21.348 11.907 12.318 1.00 9.63 238 LEU B N 1
ATOM 9412 C CA . LEU B 1 238 ? -20.549 12.044 13.527 1.00 13.17 238 LEU B CA 1
ATOM 9413 C C . LEU B 1 238 ? -21.451 12.361 14.709 1.00 14.62 238 LEU B C 1
ATOM 9414 O O . LEU B 1 238 ? -21.238 11.857 15.825 1.00 10.87 238 LEU B O 1
ATOM 9430 N N . ALA B 1 239 ? -22.473 13.189 14.461 1.00 6.93 239 ALA B N 1
ATOM 9431 C CA . ALA B 1 239 ? -23.417 13.566 15.506 1.00 14.46 239 ALA B CA 1
ATOM 9432 C C . ALA B 1 239 ? -24.167 12.336 15.958 1.00 9.72 239 ALA B C 1
ATOM 9433 O O . ALA B 1 239 ? -24.358 12.100 17.157 1.00 12.64 239 ALA B O 1
ATOM 9440 N N . SER B 1 240 ? -24.509 11.494 14.995 1.00 15.52 240 SER B N 1
ATOM 9441 C CA . SER B 1 240 ? -25.230 10.270 15.276 1.00 11.41 240 SER B CA 1
ATOM 9442 C C . SER B 1 240 ? -24.378 9.325 16.098 1.00 12.17 240 SER B C 1
ATOM 9443 O O . SER B 1 240 ? -24.870 8.704 17.045 1.00 8.65 240 SER B O 1
ATOM 9451 N N . ASP B 1 241 ? -23.094 9.198 15.742 1.00 11.07 241 ASP B N 1
ATOM 9452 C CA . ASP B 1 241 ? -22.186 8.339 16.496 1.00 6.70 241 ASP B CA 1
ATOM 9453 C C . ASP B 1 241 ? -22.099 8.742 17.960 1.00 6.68 241 ASP B C 1
ATOM 9454 O O . ASP B 1 241 ? -22.147 7.889 18.867 1.00 7.01 241 ASP B O 1
ATOM 9463 N N . LEU B 1 242 ? -21.897 10.041 18.197 1.00 10.12 242 LEU B N 1
ATOM 9464 C CA . LEU B 1 242 ? -21.659 10.534 19.543 1.00 13.10 242 LEU B CA 1
ATOM 9465 C C . LEU B 1 242 ? -22.930 10.447 20.353 1.00 10.23 242 LEU B C 1
ATOM 9466 O O . LEU B 1 242 ? -22.905 10.091 21.528 1.00 10.45 242 LEU B O 1
ATOM 9482 N N . LEU B 1 243 ? -24.070 10.726 19.722 1.00 7.89 243 LEU B N 1
ATOM 9483 C CA . LEU B 1 243 ? -25.339 10.714 20.437 1.00 7.78 243 LEU B CA 1
ATOM 9484 C C . LEU B 1 243 ? -25.931 9.327 20.588 1.00 7.58 243 LEU B C 1
ATOM 9485 O O . LEU B 1 243 ? -26.825 9.112 21.403 1.00 11.78 243 LEU B O 1
ATOM 9501 N N . SER B 1 244 ? -25.433 8.348 19.866 1.00 4.56 244 SER B N 1
ATOM 9502 C CA . SER B 1 244 ? -25.837 6.968 20.102 1.00 11.23 244 SER B CA 1
ATOM 9503 C C . SER B 1 244 ? -24.898 6.328 21.112 1.00 8.49 244 SER B C 1
ATOM 9504 O O . SER B 1 244 ? -25.303 5.546 22.012 1.00 10.45 244 SER B O 1
ATOM 9512 N N . ALA B 1 245 ? -23.615 6.608 20.996 1.00 7.64 245 ALA B N 1
ATOM 9513 C CA . ALA B 1 245 ? -22.670 5.939 21.883 1.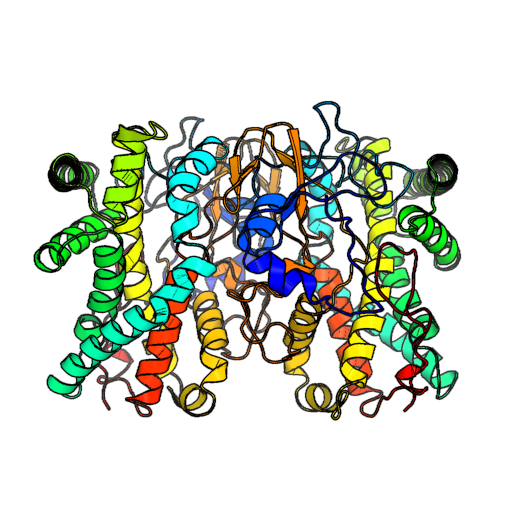00 7.95 245 ALA B CA 1
ATOM 9514 C C . ALA B 1 245 ? -22.442 6.642 23.212 1.00 6.73 245 ALA B C 1
ATOM 9515 O O . ALA B 1 245 ? -21.882 6.023 24.120 1.00 6.32 245 ALA B O 1
ATOM 9522 N N . GLY B 1 246 ? -22.787 7.923 23.364 1.00 14.17 246 GLY B N 1
ATOM 9523 C CA . GLY B 1 246 ? -22.161 8.778 24.341 1.00 8.50 246 GLY B CA 1
ATOM 9524 C C . GLY B 1 246 ? -22.799 8.841 25.701 1.00 12.17 246 GLY B C 1
ATOM 9525 O O . GLY B 1 246 ? -22.176 9.411 26.604 1.00 11.01 246 GLY B O 1
ATOM 9529 N N . PHE B 1 247 ? -24.011 8.307 25.881 1.00 8.44 247 PHE B N 1
ATOM 9530 C CA . PHE B 1 247 ? -24.607 8.360 27.207 1.00 6.83 247 PHE B CA 1
ATOM 9531 C C . PHE B 1 247 ? -25.158 7.009 27.650 1.00 8.15 247 PHE B C 1
ATOM 9532 O O . PHE B 1 247 ? -25.025 6.677 28.834 1.00 9.89 247 PHE B O 1
ATOM 9549 N N . VAL B 1 248 ? -25.682 6.169 26.745 1.00 8.77 248 VAL B N 1
ATOM 9550 C CA . VAL B 1 248 ? -26.203 4.873 27.215 1.00 9.83 248 VAL B CA 1
ATOM 9551 C C . VAL B 1 248 ? -25.077 3.992 27.786 1.00 8.55 248 VAL B C 1
ATOM 9552 O O . VAL B 1 248 ? -25.269 3.268 28.761 1.00 9.95 248 VAL B O 1
ATOM 9565 N N . SER B 1 249 ? -23.895 4.051 27.192 1.00 10.26 249 SER B N 1
ATOM 9566 C CA . SER B 1 249 ? -22.725 3.332 27.681 1.00 10.28 249 SER B CA 1
ATOM 9567 C C . SER B 1 249 ? -22.459 3.615 29.164 1.00 8.57 249 SER B C 1
ATOM 9568 O O . SER B 1 249 ? -22.474 2.716 30.015 1.00 9.66 249 SER B O 1
ATOM 9576 N N . THR B 1 250 ? -22.229 4.885 29.480 1.00 6.21 250 THR B N 1
ATOM 9577 C CA . THR B 1 250 ? -21.857 5.285 30.831 1.00 12.06 250 THR B CA 1
ATOM 9578 C C . THR B 1 250 ? -22.993 5.047 31.799 1.00 8.88 250 THR B C 1
ATOM 9579 O O . THR B 1 250 ? -22.763 4.627 32.932 1.00 9.56 250 THR B O 1
ATOM 9590 N N . ALA B 1 251 ? -24.224 5.268 31.349 1.00 12.07 251 ALA B N 1
ATOM 9591 C CA . ALA B 1 251 ? -25.385 5.009 32.188 1.00 6.29 251 ALA B CA 1
ATOM 9592 C C . ALA B 1 251 ? -25.353 3.582 32.672 1.00 9.53 251 ALA B C 1
ATOM 9593 O O . ALA B 1 251 ? -25.476 3.324 33.865 1.00 8.26 251 ALA B O 1
ATOM 9600 N N . HIS B 1 252 ? -25.211 2.633 31.738 1.00 10.25 252 HIS B N 1
ATOM 9601 C CA . HIS B 1 252 ? -25.118 1.233 32.127 1.00 7.07 252 HIS B CA 1
ATOM 9602 C C . HIS B 1 252 ? -23.954 0.983 33.090 1.00 7.50 252 HIS B C 1
ATOM 9603 O O . HIS B 1 252 ? -24.095 0.214 34.057 1.00 6.41 252 HIS B O 1
ATOM 9617 N N . GLN B 1 253 ? -22.797 1.603 32.838 1.00 9.21 253 GLN B N 1
ATOM 9618 C CA . GLN B 1 253 ? -21.603 1.313 33.640 1.00 7.10 253 GLN B CA 1
ATOM 9619 C C . GLN B 1 253 ? -21.693 1.939 35.024 1.00 9.66 253 GLN B C 1
ATOM 9620 O O . GLN B 1 253 ? -21.203 1.366 36.002 1.00 9.57 253 GLN B O 1
ATOM 9634 N N . ILE B 1 254 ? -22.315 3.118 35.139 1.00 9.16 254 ILE B N 1
ATOM 9635 C CA . ILE B 1 254 ? -22.532 3.663 36.473 1.00 6.73 254 ILE B CA 1
ATOM 9636 C C . ILE B 1 254 ? -23.282 2.653 37.319 1.00 10.41 254 ILE B C 1
ATOM 9637 O O . ILE B 1 254 ? -22.885 2.359 38.450 1.00 10.82 254 ILE B O 1
ATOM 9653 N N . ALA B 1 255 ? -24.349 2.064 36.766 1.00 7.18 255 ALA B N 1
ATOM 9654 C CA . ALA B 1 255 ? -25.147 1.109 37.553 1.00 9.42 255 ALA B CA 1
ATOM 9655 C C . ALA B 1 255 ? -24.377 -0.188 37.807 1.00 10.06 255 ALA B C 1
ATOM 9656 O O . ALA B 1 255 ? -24.320 -0.668 38.955 1.00 9.35 255 ALA B O 1
ATOM 9663 N N . ASN B 1 256 ? -23.748 -0.748 36.748 1.00 7.54 256 ASN B N 1
ATOM 9664 C CA . ASN B 1 256 ? -22.915 -1.941 36.885 1.00 8.98 256 ASN B CA 1
ATOM 9665 C C . ASN B 1 256 ? -21.849 -1.754 37.947 1.00 9.12 256 ASN B C 1
ATOM 9666 O O . ASN B 1 256 ? -21.648 -2.631 38.798 1.00 6.19 256 ASN B O 1
ATOM 9677 N N . PHE B 1 257 ? -21.114 -0.635 37.875 1.00 7.17 257 PHE B N 1
ATOM 9678 C CA . PHE B 1 257 ? -20.030 -0.406 38.833 1.00 10.26 257 PHE B CA 1
ATOM 9679 C C . PHE B 1 257 ? -20.552 -0.291 40.253 1.00 12.17 257 PHE B C 1
ATOM 9680 O O . PHE B 1 257 ? -19.974 -0.860 41.182 1.00 8.98 257 PHE B O 1
ATOM 9697 N N . THR B 1 258 ? -21.620 0.491 40.458 1.00 10.35 258 THR B N 1
ATOM 9698 C CA . THR B 1 258 ? -22.160 0.609 41.809 1.00 6.67 258 THR B CA 1
ATOM 9699 C C . THR B 1 258 ? -22.646 -0.734 42.325 1.00 10.44 258 THR B C 1
ATOM 9700 O O . THR B 1 258 ? -22.443 -1.076 43.500 1.00 11.89 258 THR B O 1
ATOM 9711 N N . ALA B 1 259 ? -23.305 -1.509 41.466 1.00 9.37 259 ALA B N 1
ATOM 9712 C CA . ALA B 1 259 ? -23.817 -2.791 41.910 1.00 9.84 259 ALA B CA 1
ATOM 9713 C C . ALA B 1 259 ? -22.682 -3.719 42.330 1.00 17.94 259 ALA B C 1
ATOM 9714 O O . ALA B 1 259 ? -22.759 -4.375 43.384 1.00 13.10 259 ALA B O 1
ATOM 9721 N N . MET B 1 260 ? -21.607 -3.767 41.530 1.00 11.05 260 MET B N 1
ATOM 9722 C CA . MET B 1 260 ? -20.457 -4.596 41.882 1.00 10.98 260 MET B CA 1
ATOM 9723 C C . MET B 1 260 ? -19.925 -4.227 43.249 1.00 14.64 260 MET B C 1
ATOM 9724 O O . MET B 1 260 ? -19.674 -5.108 44.080 1.00 14.29 260 MET B O 1
ATOM 9738 N N . LEU B 1 261 ? -19.763 -2.919 43.499 1.00 7.27 261 LEU B N 1
ATOM 9739 C CA . LEU B 1 261 ? -19.240 -2.444 44.781 1.00 17.96 261 LEU B CA 1
ATOM 9740 C C . LEU B 1 261 ? -20.188 -2.758 45.940 1.00 21.94 261 LEU B C 1
ATOM 9741 O O . LEU B 1 261 ? -19.746 -3.162 47.019 1.00 19.92 261 LEU B O 1
ATOM 9757 N N . LEU B 1 262 ? -21.495 -2.557 45.745 1.00 17.46 262 LEU B N 1
ATOM 9758 C CA . LEU B 1 262 ? -22.431 -2.737 46.852 1.00 20.79 262 LEU B CA 1
ATOM 9759 C C . LEU B 1 262 ? -22.598 -4.206 47.210 1.00 23.93 262 LEU B C 1
ATOM 9760 O O . LEU B 1 262 ? -23.126 -4.517 48.279 1.00 15.25 262 LEU B O 1
ATOM 9776 N N . ALA B 1 263 ? -22.192 -5.110 46.320 1.00 20.96 263 ALA B N 1
ATOM 9777 C CA . ALA B 1 263 ? -22.277 -6.540 46.559 1.00 18.40 263 ALA B CA 1
ATOM 9778 C C . ALA B 1 263 ? -21.111 -7.032 47.393 1.00 22.31 263 ALA B C 1
ATOM 9779 O O . ALA B 1 263 ? -21.109 -8.189 47.819 1.00 19.93 263 ALA B O 1
ATOM 9786 N N . ARG B 1 264 ? -20.112 -6.150 47.673 1.00 20.11 264 ARG B N 1
ATOM 9787 C CA . ARG B 1 264 ? -18.967 -6.571 48.486 1.00 23.18 264 ARG B CA 1
ATOM 9788 C C . ARG B 1 264 ? -19.235 -6.279 49.960 1.00 26.70 264 ARG B C 1
ATOM 9789 O O . ARG B 1 264 ? -19.900 -5.284 50.285 1.00 21.92 264 ARG B O 1
ATOM 9810 N N . PRO B 1 265 ? -18.693 -7.117 50.868 1.00 33.50 265 PRO B N 1
ATOM 9811 C CA . PRO B 1 265 ? -18.993 -6.960 52.309 1.00 37.26 265 PRO B CA 1
ATOM 9812 C C . PRO B 1 265 ? -18.761 -5.539 52.791 1.00 22.34 265 PRO B C 1
ATOM 9813 O O . PRO B 1 265 ? -19.621 -4.957 53.457 1.00 32.77 265 PRO B O 1
ATOM 9824 N N . GLU B 1 266 ? -17.629 -4.945 52.405 1.00 24.84 266 GLU B N 1
ATOM 9825 C CA . GLU B 1 266 ? -17.253 -3.587 52.786 1.00 25.21 266 GLU B CA 1
ATOM 9826 C C . GLU B 1 266 ? -17.923 -2.507 51.931 1.00 21.74 266 GLU B C 1
ATOM 9827 O O . GLU B 1 266 ? -17.838 -1.318 52.278 1.00 15.12 266 GLU B O 1
ATOM 9839 N N . ARG B 1 267 ? -18.575 -2.892 50.833 1.00 17.65 267 ARG B N 1
ATOM 9840 C CA . ARG B 1 267 ? -19.290 -1.967 49.961 1.00 15.82 267 ARG B CA 1
ATOM 9841 C C . ARG B 1 267 ? -18.382 -0.836 49.521 1.00 15.88 267 ARG B C 1
ATOM 9842 O O . ARG B 1 267 ? -17.373 -1.082 48.851 1.00 16.78 267 ARG B O 1
ATOM 9863 N N . LEU B 1 268 ? -18.714 0.405 49.895 1.00 13.82 268 LEU B N 1
ATOM 9864 C CA . LEU B 1 268 ? -17.933 1.553 49.474 1.00 16.15 268 LEU B CA 1
ATOM 9865 C C . LEU B 1 268 ? -16.801 1.893 50.434 1.00 21.88 268 LEU B C 1
ATOM 9866 O O . LEU B 1 268 ? -15.949 2.724 50.092 1.00 16.10 268 LEU B O 1
ATOM 9882 N N . GLN B 1 269 ? -16.791 1.308 51.632 1.00 21.19 269 GLN B N 1
ATOM 9883 C CA . GLN B 1 269 ? -15.857 1.749 52.670 1.00 21.39 269 GLN B CA 1
ATOM 9884 C C . GLN B 1 269 ? -14.422 1.882 52.209 1.00 16.38 269 GLN B C 1
ATOM 9885 O O . GLN B 1 269 ? -13.762 2.872 52.591 1.00 20.16 269 GLN B O 1
ATOM 9899 N N . PRO B 1 270 ? -13.890 0.977 51.403 1.00 20.02 270 PRO B N 1
ATOM 9900 C CA . PRO B 1 270 ? -12.487 1.145 51.010 1.00 18.89 270 PRO B CA 1
ATOM 9901 C C . PRO B 1 270 ? -12.231 2.447 50.254 1.00 16.26 270 PRO B C 1
ATOM 9902 O O . PRO B 1 270 ? -11.236 3.123 50.524 1.00 18.55 270 PRO B O 1
ATOM 9913 N N . LEU B 1 271 ? -13.110 2.812 49.317 1.00 17.23 271 LEU B N 1
ATOM 9914 C CA . LEU B 1 271 ? -12.958 4.032 48.528 1.00 19.05 271 LEU B CA 1
ATOM 9915 C C . LEU B 1 271 ? -13.321 5.261 49.354 1.00 21.03 271 LEU B C 1
ATOM 9916 O O . LEU B 1 271 ? -12.799 6.358 49.106 1.00 17.93 271 LEU B O 1
ATOM 9932 N N . VAL B 1 272 ? -14.195 5.096 50.349 1.00 22.44 272 VAL B N 1
ATOM 9933 C CA . VAL B 1 272 ? -14.366 6.146 51.354 1.00 17.44 272 VAL B CA 1
ATOM 9934 C C . VAL B 1 272 ? -13.034 6.416 52.040 1.00 16.81 272 VAL B C 1
ATOM 9935 O O . VAL B 1 272 ? -12.560 7.559 52.106 1.00 17.19 272 VAL B O 1
ATOM 9948 N N . ASP B 1 273 ? -12.391 5.352 52.518 1.00 18.90 273 ASP B N 1
ATOM 9949 C CA . ASP B 1 273 ? -11.188 5.514 53.324 1.00 24.78 273 ASP B CA 1
ATOM 9950 C C . ASP B 1 273 ? -9.991 5.970 52.506 1.00 23.35 273 ASP B C 1
ATOM 9951 O O . ASP B 1 273 ? -9.167 6.745 52.998 1.00 17.44 273 ASP B O 1
ATOM 9960 N N . LYS B 1 274 ? -9.867 5.483 51.272 1.00 19.10 274 LYS B N 1
ATOM 9961 C CA . LYS B 1 274 ? -8.752 5.808 50.386 1.00 16.23 274 LYS B CA 1
ATOM 9962 C C . LYS B 1 274 ? -9.275 6.407 49.082 1.00 17.17 274 LYS B C 1
ATOM 9963 O O . LYS B 1 274 ? -9.284 5.730 48.047 1.00 12.25 274 LYS B O 1
ATOM 9982 N N . PRO B 1 275 ? -9.751 7.662 49.105 1.00 16.65 275 PRO B N 1
ATOM 9983 C CA . PRO B 1 275 ? -10.303 8.268 47.881 1.00 15.00 275 PRO B CA 1
ATOM 9984 C C . PRO B 1 275 ? -9.349 8.210 46.705 1.00 12.68 275 PRO B C 1
ATOM 9985 O O . PRO B 1 275 ? -9.773 8.179 45.539 1.00 9.48 275 PRO B O 1
ATOM 9996 N N . GLU B 1 276 ? -8.049 8.246 46.984 1.00 14.04 276 GLU B N 1
ATOM 9997 C CA . GLU B 1 276 ? -7.037 8.279 45.939 1.00 12.77 276 GLU B CA 1
ATOM 9998 C C . GLU B 1 276 ? -7.032 6.979 45.129 1.00 8.85 276 GLU B C 1
ATOM 9999 O O . GLU B 1 276 ? -6.491 6.956 44.018 1.00 12.15 276 GLU B O 1
ATOM 10011 N N . GLN B 1 277 ? -7.669 5.915 45.622 1.00 10.00 277 GLN B N 1
ATOM 10012 C CA . GLN B 1 277 ? -7.737 4.648 44.902 1.00 15.52 277 GLN B CA 1
ATOM 10013 C C . GLN B 1 277 ? -8.920 4.564 43.947 1.00 13.30 277 GLN B C 1
ATOM 10014 O O . GLN B 1 277 ? -9.150 3.504 43.362 1.00 8.57 277 GLN B O 1
ATOM 10028 N N . ILE B 1 278 ? -9.662 5.650 43.755 1.00 10.02 278 ILE B N 1
ATOM 10029 C CA . ILE B 1 278 ? -10.874 5.589 42.922 1.00 8.03 278 ILE B CA 1
ATOM 10030 C C . ILE B 1 278 ? -10.532 5.384 41.451 1.00 6.29 278 ILE B C 1
ATOM 10031 O O . ILE B 1 278 ? -11.228 4.599 40.761 1.00 6.20 278 ILE B O 1
ATOM 10047 N N . PRO B 1 279 ? -9.571 6.145 40.899 1.00 7.20 279 PRO B N 1
ATOM 10048 C CA . PRO B 1 279 ? -9.170 5.896 39.501 1.00 11.05 279 PRO B CA 1
ATOM 10049 C C . PRO B 1 279 ? -8.799 4.449 39.261 1.00 9.60 279 PRO B C 1
ATOM 10050 O O . PRO B 1 279 ? -9.322 3.847 38.319 1.00 8.61 279 PRO B O 1
ATOM 10061 N N . ALA B 1 280 ? -7.964 3.850 40.124 1.00 9.55 280 ALA B N 1
ATOM 10062 C CA . ALA B 1 280 ? -7.620 2.432 39.983 1.00 15.08 280 ALA B CA 1
ATOM 10063 C C . ALA B 1 280 ? -8.857 1.544 40.021 1.00 11.14 280 ALA B C 1
ATOM 10064 O O . ALA B 1 280 ? -8.940 0.549 39.302 1.00 7.41 280 ALA B O 1
ATOM 10071 N N . ALA B 1 281 ? -9.817 1.878 40.879 1.00 9.54 281 ALA B N 1
ATOM 10072 C CA . ALA B 1 281 ? -11.033 1.085 40.979 1.00 6.57 281 ALA B CA 1
ATOM 10073 C C . ALA B 1 281 ? -11.848 1.160 39.701 1.00 5.36 281 ALA B C 1
ATOM 10074 O O . ALA B 1 281 ? -12.395 0.153 39.251 1.00 13.85 281 ALA B O 1
ATOM 10081 N N . VAL B 1 282 ? -11.948 2.351 39.107 1.00 6.20 282 VAL B N 1
ATOM 10082 C CA . VAL B 1 282 ? -12.611 2.480 37.814 1.00 6.04 282 VAL B CA 1
ATOM 10083 C C . VAL B 1 282 ? -11.926 1.571 36.795 1.00 8.04 282 VAL B C 1
ATOM 10084 O O . VAL B 1 282 ? -12.583 0.898 36.010 1.00 8.56 282 VAL B O 1
ATOM 10097 N N . GLU B 1 283 ? -10.593 1.512 36.802 1.00 6.79 283 GLU B N 1
ATOM 10098 C CA . GLU B 1 283 ? -9.927 0.681 35.793 1.00 7.83 283 GLU B CA 1
ATOM 10099 C C . GLU B 1 283 ? -10.149 -0.810 36.070 1.00 8.71 283 GLU B C 1
ATOM 10100 O O . GLU B 1 283 ? -10.382 -1.604 35.139 1.00 5.30 283 GLU B O 1
ATOM 10112 N N . GLU B 1 284 ? -10.114 -1.219 37.338 1.00 6.64 284 GLU B N 1
ATOM 10113 C CA . GLU B 1 284 ? -10.431 -2.628 37.613 1.00 10.03 284 GLU B CA 1
ATOM 10114 C C . GLU B 1 284 ? -11.865 -2.980 37.196 1.00 5.13 284 GLU B C 1
ATOM 10115 O O . GLU B 1 284 ? -12.106 -4.031 36.595 1.00 4.14 284 GLU B O 1
ATOM 10127 N N . LEU B 1 285 ? -12.838 -2.130 37.516 1.00 9.43 285 LEU B N 1
ATOM 10128 C CA . LEU B 1 285 ? -14.211 -2.431 37.116 1.00 6.10 285 LEU B CA 1
ATOM 10129 C C . LEU B 1 285 ? -14.367 -2.445 35.588 1.00 7.57 285 LEU B C 1
ATOM 10130 O O . LEU B 1 285 ? -15.145 -3.240 35.057 1.00 7.20 285 LEU B O 1
ATOM 10146 N N . MET B 1 286 ? -13.666 -1.549 34.871 1.00 5.46 286 MET B N 1
ATOM 10147 C CA . MET B 1 286 ? -13.635 -1.598 33.400 1.00 6.77 286 MET B CA 1
ATOM 10148 C C . MET B 1 286 ? -13.128 -2.952 32.893 1.00 8.99 286 MET B C 1
ATOM 10149 O O . MET B 1 286 ? -13.639 -3.506 31.892 1.00 6.62 286 MET B O 1
ATOM 10163 N N . ARG B 1 287 ? -12.105 -3.496 33.563 1.00 4.30 287 ARG B N 1
ATOM 10164 C CA . ARG B 1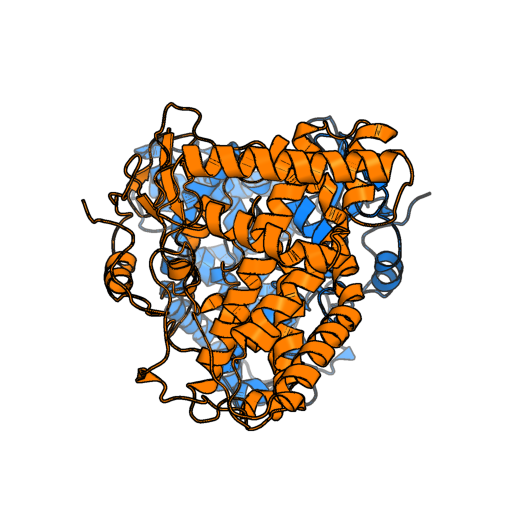 287 ? -11.581 -4.787 33.132 1.00 7.31 287 ARG B CA 1
ATOM 10165 C C . ARG B 1 287 ? -12.577 -5.903 33.421 1.00 3.01 287 ARG B C 1
ATOM 10166 O O . ARG B 1 287 ? -12.822 -6.762 32.558 1.00 6.54 287 ARG B O 1
ATOM 10187 N N . HIS B 1 288 ? -13.214 -5.871 34.596 1.00 6.20 288 HIS B N 1
ATOM 10188 C CA . HIS B 1 288 ? -13.981 -7.023 35.122 1.00 4.25 288 HIS B CA 1
ATOM 10189 C C . HIS B 1 288 ? -15.421 -7.096 34.606 1.00 6.17 288 HIS B C 1
ATOM 10190 O O . HIS B 1 288 ? -15.916 -8.187 34.264 1.00 4.57 288 HIS B O 1
ATOM 10204 N N . VAL B 1 289 ? -16.108 -5.961 34.507 1.00 10.14 289 VAL B N 1
ATOM 10205 C CA . VAL B 1 289 ? -17.503 -5.954 34.063 1.00 4.84 289 VAL B CA 1
ATOM 10206 C C . VAL B 1 289 ? -17.583 -6.399 32.599 1.00 12.74 289 VAL B C 1
ATOM 10207 O O . VAL B 1 289 ? -16.930 -5.807 31.708 1.00 9.05 289 VAL B O 1
ATOM 10220 N N . PRO B 1 290 ? -18.360 -7.459 32.307 1.00 10.34 290 PRO B N 1
ATOM 10221 C CA . PRO B 1 290 ? -18.666 -7.796 30.911 1.00 12.05 290 PRO B CA 1
ATOM 10222 C C . PRO B 1 290 ? -19.818 -6.961 30.394 1.00 14.28 290 PRO B C 1
ATOM 10223 O O . PRO B 1 290 ? -20.982 -7.362 30.501 1.00 11.35 290 PRO B O 1
ATOM 10234 N N . ILE B 1 291 ? -19.500 -5.806 29.818 1.00 9.77 291 ILE B N 1
ATOM 10235 C CA . ILE B 1 291 ? -20.543 -4.843 29.468 1.00 14.78 291 ILE B CA 1
ATOM 10236 C C . ILE B 1 291 ? -21.394 -5.318 28.278 1.00 13.49 291 ILE B C 1
ATOM 10237 O O . ILE B 1 291 ? -22.567 -4.932 28.156 1.00 12.30 291 ILE B O 1
ATOM 10253 N N . LEU B 1 292 ? -20.839 -6.119 27.368 1.00 10.85 292 LEU B N 1
ATOM 10254 C CA . LEU B 1 292 ? -21.559 -6.529 26.170 1.00 11.79 292 LEU B CA 1
ATOM 10255 C C . LEU B 1 292 ? -22.248 -7.873 26.378 1.00 12.22 292 LEU B C 1
ATOM 10256 O O . LEU B 1 292 ? -21.608 -8.831 26.770 1.00 9.40 292 LEU B O 1
ATOM 10272 N N . SER B 1 293 ? -23.556 -7.925 26.110 1.00 10.85 293 SER B N 1
ATOM 10273 C CA . SER B 1 293 ? -24.269 -9.196 26.028 1.00 15.57 293 SER B CA 1
ATOM 10274 C C . SER B 1 293 ? -23.836 -9.964 24.790 1.00 21.53 293 SER B C 1
ATOM 10275 O O . SER B 1 293 ? -23.753 -11.192 24.805 1.00 24.63 293 SER B O 1
ATOM 10279 N N . GLY B 1 294 ? -23.553 -9.259 23.709 1.00 28.58 294 GLY B N 1
ATOM 10280 C CA . GLY B 1 294 ? -23.031 -9.934 22.539 1.00 26.69 294 GLY B CA 1
ATOM 10281 C C . GLY B 1 294 ? -21.575 -9.621 22.276 1.00 19.05 294 GLY B C 1
ATOM 10282 O O . GLY B 1 294 ? -20.660 -10.113 22.949 1.00 23.89 294 GLY B O 1
ATOM 10286 N N . PHE B 1 295 ? -21.342 -8.823 21.250 1.00 14.17 295 PHE B N 1
ATOM 10287 C CA . PHE B 1 295 ? -20.002 -8.453 20.815 1.00 15.34 295 PHE B CA 1
ATOM 10288 C C . PHE B 1 295 ? -20.231 -7.156 20.068 1.00 23.17 295 PHE B C 1
ATOM 10289 O O . PHE B 1 295 ? -21.373 -6.771 19.874 1.00 25.82 295 PHE B O 1
ATOM 10306 N N . SER B 1 296 ? -19.168 -6.499 19.624 1.00 19.56 296 SER B N 1
ATOM 10307 C CA . SER B 1 296 ? -19.349 -5.169 19.029 1.00 22.01 296 SER B CA 1
ATOM 10308 C C . SER B 1 296 ? -19.479 -5.278 17.521 1.00 27.57 296 SER B C 1
ATOM 10309 O O . SER B 1 296 ? -20.604 -5.307 17.007 1.00 23.52 296 SER B O 1
ATOM 10317 N N . PHE B 1 297 ? -18.337 -5.389 16.838 1.00 9.34 297 PHE B N 1
ATOM 10318 C CA . PHE B 1 297 ? -18.254 -5.378 15.398 1.00 13.13 297 PHE B CA 1
ATOM 10319 C C . PHE B 1 297 ? -17.254 -6.475 15.037 1.00 8.29 297 PHE B C 1
ATOM 10320 O O . PHE B 1 297 ? -16.114 -6.476 15.549 1.00 5.92 297 PHE B O 1
ATOM 10337 N N . PRO B 1 298 ? -17.618 -7.372 14.141 1.00 7.50 298 PRO B N 1
ATOM 10338 C CA . PRO B 1 298 ? -16.633 -8.313 13.617 1.00 11.74 298 PRO B CA 1
ATOM 10339 C C . PRO B 1 298 ? -15.623 -7.574 12.753 1.00 8.21 298 PRO B C 1
ATOM 10340 O O . PRO B 1 298 ? -15.907 -6.505 12.192 1.00 6.09 298 PRO B O 1
ATOM 10351 N N . ARG B 1 299 ? -14.419 -8.119 12.671 1.00 6.60 299 ARG B N 1
ATOM 10352 C CA . ARG B 1 299 ? -13.451 -7.618 11.696 1.00 9.31 299 ARG B CA 1
ATOM 10353 C C . ARG B 1 299 ? -13.159 -8.734 10.698 1.00 9.64 299 ARG B C 1
ATOM 10354 O O . ARG B 1 299 ? -13.414 -9.900 10.971 1.00 6.09 299 ARG B O 1
ATOM 10375 N N . TYR B 1 300 ? -12.617 -8.379 9.539 1.00 8.41 300 TYR B N 1
ATOM 10376 C CA . TYR B 1 300 ? -12.382 -9.340 8.489 1.00 9.04 300 TYR B CA 1
ATOM 10377 C C . TYR B 1 300 ? -10.937 -9.295 8.032 1.00 7.92 300 TYR B C 1
ATOM 10378 O O . TYR B 1 300 ? -10.384 -8.216 7.827 1.00 9.81 300 TYR B O 1
ATOM 10396 N N . ALA B 1 301 ? -10.344 -10.464 7.867 1.00 9.01 301 ALA B N 1
ATOM 10397 C CA . ALA B 1 301 ? -9.001 -10.558 7.324 1.00 8.83 301 ALA B CA 1
ATOM 10398 C C . ALA B 1 301 ? -8.966 -10.045 5.881 1.00 14.25 301 ALA B C 1
ATOM 10399 O O . ALA B 1 301 ? -9.824 -10.388 5.048 1.00 12.44 301 ALA B O 1
ATOM 10406 N N . THR B 1 302 ? -7.978 -9.179 5.615 1.00 14.73 302 THR B N 1
ATOM 10407 C CA . THR B 1 302 ? -7.667 -8.628 4.311 1.00 9.48 302 THR B CA 1
ATOM 10408 C C . THR B 1 302 ? -6.637 -9.494 3.596 1.00 10.64 302 THR B C 1
ATOM 10409 O O . THR B 1 302 ? -6.329 -9.262 2.428 1.00 15.70 302 THR B O 1
ATOM 10420 N N . GLU B 1 303 ? -6.087 -10.473 4.292 1.00 8.57 303 GLU B N 1
ATOM 10421 C CA . GLU B 1 303 ? -5.154 -11.439 3.751 1.00 12.66 303 GLU B CA 1
ATOM 10422 C C . GLU B 1 303 ? -5.120 -12.586 4.748 1.00 15.16 303 GLU B C 1
ATOM 10423 O O . GLU B 1 303 ? -5.429 -12.386 5.922 1.00 10.15 303 GLU B O 1
ATOM 10435 N N . ASP B 1 304 ? -4.724 -13.778 4.282 1.00 12.46 304 ASP B N 1
ATOM 10436 C CA . ASP B 1 304 ? -4.593 -14.946 5.152 1.00 10.67 304 ASP B CA 1
ATOM 10437 C C . ASP B 1 304 ? -3.627 -14.632 6.273 1.00 14.28 304 ASP B C 1
ATOM 10438 O O . ASP B 1 304 ? -2.617 -13.964 6.051 1.00 10.78 304 ASP B O 1
ATOM 10447 N N . LEU B 1 305 ? -3.933 -15.112 7.476 1.00 11.58 305 LEU B N 1
ATOM 10448 C CA . LEU B 1 305 ? -3.028 -14.930 8.605 1.00 13.21 305 LEU B CA 1
ATOM 10449 C C . LEU B 1 305 ? -3.272 -16.009 9.649 1.00 13.34 305 LEU B C 1
ATOM 10450 O O . LEU B 1 305 ? -4.302 -16.683 9.642 1.00 18.04 305 LEU B O 1
ATOM 10466 N N . GLU B 1 306 ? -2.323 -16.130 10.578 1.00 10.13 306 GLU B N 1
ATOM 10467 C CA . GLU B 1 306 ? -2.347 -17.138 11.632 1.00 15.83 306 GLU B CA 1
ATOM 10468 C C . GLU B 1 306 ? -2.752 -16.551 12.991 1.00 15.21 306 GLU B C 1
ATOM 10469 O O . GLU B 1 306 ? -2.257 -15.497 13.412 1.00 16.69 306 GLU B O 1
ATOM 10481 N N . MET B 1 307 ? -3.642 -17.244 13.684 1.00 8.93 307 MET B N 1
ATOM 10482 C CA . MET B 1 307 ? -4.120 -16.797 14.985 1.00 15.38 307 MET B CA 1
ATOM 10483 C C . MET B 1 307 ? -4.509 -18.036 15.766 1.00 17.58 307 MET B C 1
ATOM 10484 O O . MET B 1 307 ? -5.374 -18.796 15.323 1.00 12.82 307 MET B O 1
ATOM 10498 N N . SER B 1 308 ? -3.849 -18.238 16.895 1.00 13.32 308 SER B N 1
ATOM 10499 C CA . SER B 1 308 ? -4.153 -19.325 17.819 1.00 13.22 308 SER B CA 1
ATOM 10500 C C . SER B 1 308 ? -4.366 -20.644 17.090 1.00 17.57 308 SER B C 1
ATOM 10501 O O . SER B 1 308 ? -5.395 -21.305 17.221 1.00 19.66 308 SER B O 1
ATOM 10509 N N . GLY B 1 309 ? -3.354 -21.004 16.313 1.00 13.53 309 GLY B N 1
ATOM 10510 C CA . GLY B 1 309 ? -3.265 -22.302 15.683 1.00 23.45 309 GLY B CA 1
ATOM 10511 C C . GLY B 1 309 ? -4.129 -22.484 14.466 1.00 22.34 309 GLY B C 1
ATOM 10512 O O . GLY B 1 309 ? -4.216 -23.608 13.956 1.00 23.26 309 GLY B O 1
ATOM 10516 N N . VAL B 1 310 ? -4.742 -21.413 13.959 1.00 15.61 310 VAL B N 1
ATOM 10517 C CA . VAL B 1 310 ? -5.665 -21.494 12.841 1.00 13.19 310 VAL B CA 1
ATOM 10518 C C . VAL B 1 310 ? -5.257 -20.503 11.768 1.00 16.87 310 VAL B C 1
ATOM 10519 O O . VAL B 1 310 ? -4.846 -19.385 12.074 1.00 12.58 310 VAL B O 1
ATOM 10532 N N . THR B 1 311 ? -5.352 -20.917 10.510 1.00 14.89 311 THR B N 1
ATOM 10533 C CA . THR B 1 311 ? -5.152 -20.008 9.386 1.00 12.01 311 THR B CA 1
ATOM 10534 C C . THR B 1 311 ? -6.483 -19.320 9.108 1.00 13.30 311 THR B C 1
ATOM 10535 O O . THR B 1 311 ? -7.474 -19.956 8.733 1.00 16.81 311 THR B O 1
ATOM 10546 N N . VAL B 1 312 ? -6.524 -18.030 9.346 1.00 10.00 312 VAL B N 1
ATOM 10547 C CA . VAL B 1 312 ? -7.720 -17.249 9.088 1.00 12.96 312 VAL B CA 1
ATOM 10548 C C . VAL B 1 312 ? -7.616 -16.730 7.662 1.00 17.16 312 VAL B C 1
ATOM 10549 O O . VAL B 1 312 ? -6.653 -16.028 7.326 1.00 14.38 312 VAL B O 1
ATOM 10562 N N . ARG B 1 313 ? -8.615 -17.037 6.836 1.00 9.82 313 ARG B N 1
ATOM 10563 C CA . ARG B 1 313 ? -8.534 -16.760 5.413 1.00 13.71 313 ARG B CA 1
ATOM 10564 C C . ARG B 1 313 ? -9.017 -15.364 5.080 1.00 12.41 313 ARG B C 1
ATOM 10565 O O . ARG B 1 313 ? -9.878 -14.804 5.769 1.00 12.71 313 ARG B O 1
ATOM 10586 N N . ARG B 1 314 ? -8.436 -14.802 4.015 1.00 10.49 314 ARG B N 1
ATOM 10587 C CA . ARG B 1 314 ? -8.865 -13.505 3.514 1.00 14.19 314 ARG B CA 1
ATOM 10588 C C . ARG B 1 314 ? -10.385 -13.464 3.452 1.00 10.97 314 ARG B C 1
ATOM 10589 O O . ARG B 1 314 ? -11.013 -14.369 2.892 1.00 11.52 314 ARG B O 1
ATOM 10610 N N . GLY B 1 315 ? -10.966 -12.427 4.061 1.00 16.92 315 GLY B N 1
ATOM 10611 C CA . GLY B 1 315 ? -12.396 -12.197 4.032 1.00 18.31 315 GLY B CA 1
ATOM 10612 C C . GLY B 1 315 ? -13.182 -12.782 5.192 1.00 9.30 315 GLY B C 1
ATOM 10613 O O . GLY B 1 315 ? -14.277 -12.303 5.473 1.00 9.80 315 GLY B O 1
ATOM 10617 N N . GLU B 1 316 ? -12.643 -13.775 5.880 1.00 9.20 316 GLU B N 1
ATOM 10618 C CA . GLU B 1 316 ? -13.308 -14.381 7.021 1.00 10.68 316 GLU B CA 1
ATOM 10619 C C . GLU B 1 316 ? -13.328 -13.447 8.234 1.00 15.07 316 GLU B C 1
ATOM 10620 O O . GLU B 1 316 ? -12.413 -12.630 8.447 1.00 7.47 316 GLU B O 1
ATOM 10632 N N . ALA B 1 317 ? -14.405 -13.588 9.021 1.00 4.14 317 ALA B N 1
ATOM 10633 C CA . ALA B 1 317 ? -14.720 -12.726 10.147 1.00 7.66 317 ALA B CA 1
ATOM 10634 C C . ALA B 1 317 ? -14.171 -13.277 11.456 1.00 6.75 317 ALA B C 1
ATOM 10635 O O . ALA B 1 317 ? -14.128 -14.479 11.667 1.00 6.18 317 ALA B O 1
ATOM 10642 N N . VAL B 1 318 ? -13.624 -12.383 12.280 1.00 6.39 318 VAL B N 1
ATOM 10643 C CA . VAL B 1 318 ? -13.132 -12.707 13.615 1.00 10.14 318 VAL B CA 1
ATOM 10644 C C . VAL B 1 318 ? -13.763 -11.705 14.575 1.00 6.73 318 VAL B C 1
ATOM 10645 O O . VAL B 1 318 ? -13.663 -10.493 14.367 1.00 5.70 318 VAL B O 1
ATOM 10658 N N . ILE B 1 319 ? -14.423 -12.203 15.605 1.00 7.90 319 ILE B N 1
ATOM 10659 C CA . ILE B 1 319 ? -15.043 -11.334 16.601 1.00 6.85 319 ILE B CA 1
ATOM 10660 C C . ILE B 1 319 ? -14.058 -11.055 17.722 1.00 6.60 319 ILE B C 1
ATOM 10661 O O . ILE B 1 319 ? -13.465 -11.991 18.291 1.00 8.43 319 ILE B O 1
ATOM 10677 N N . PRO B 1 320 ? -13.873 -9.809 18.077 1.00 4.18 320 PRO B N 1
ATOM 10678 C CA . PRO B 1 320 ? -13.016 -9.519 19.223 1.00 9.03 320 PRO B CA 1
ATOM 10679 C C . PRO B 1 320 ? -13.809 -9.529 20.511 1.00 10.84 320 PRO B C 1
ATOM 10680 O O . PRO B 1 320 ? -14.577 -8.596 20.750 1.00 7.86 320 PRO B O 1
ATOM 10691 N N . VAL B 1 321 ? -13.611 -10.524 21.377 1.00 8.54 321 VAL B N 1
ATOM 10692 C CA . VAL B 1 321 ? -14.403 -10.629 22.610 1.00 8.02 321 VAL B CA 1
ATOM 10693 C C . VAL B 1 321 ? -13.607 -9.934 23.705 1.00 9.88 321 VAL B C 1
ATOM 10694 O O . VAL B 1 321 ? -12.783 -10.542 24.394 1.00 7.99 321 VAL B O 1
ATOM 10707 N N . ILE B 1 322 ? -13.919 -8.656 23.912 1.00 7.79 322 ILE B N 1
ATOM 10708 C CA . ILE B 1 322 ? -13.119 -7.857 24.838 1.00 10.55 322 ILE B CA 1
ATOM 10709 C C . ILE B 1 322 ? -13.271 -8.362 26.270 1.00 4.64 322 ILE B C 1
ATOM 10710 O O . ILE B 1 322 ? -12.303 -8.327 27.029 1.00 5.32 322 ILE B O 1
ATOM 10726 N N . ALA B 1 323 ? -14.428 -8.932 26.646 1.00 6.57 323 ALA B N 1
ATOM 10727 C CA . ALA B 1 323 ? -14.586 -9.414 28.023 1.00 7.17 323 ALA B CA 1
ATOM 10728 C C . ALA B 1 323 ? -13.691 -10.620 28.306 1.00 6.11 323 ALA B C 1
ATOM 10729 O O . ALA B 1 323 ? -13.249 -10.822 29.445 1.00 8.64 323 ALA B O 1
ATOM 10736 N N . ALA B 1 324 ? -13.485 -11.474 27.309 1.00 8.36 324 ALA B N 1
ATOM 10737 C CA . ALA B 1 324 ? -12.590 -12.616 27.487 1.00 7.38 324 ALA B CA 1
ATOM 10738 C C . ALA B 1 324 ? -11.144 -12.152 27.534 1.00 4.65 324 ALA B C 1
ATOM 10739 O O . ALA B 1 324 ? -10.350 -12.665 28.318 1.00 9.25 324 ALA B O 1
ATOM 10746 N N . ALA B 1 325 ? -10.781 -11.185 26.700 1.00 9.43 325 ALA B N 1
ATOM 10747 C CA . ALA B 1 325 ? -9.442 -10.608 26.766 1.00 6.22 325 ALA B CA 1
ATOM 10748 C C . ALA B 1 325 ? -9.122 -10.158 28.173 1.00 7.27 325 ALA B C 1
ATOM 10749 O O . ALA B 1 325 ? -8.029 -10.400 28.692 1.00 8.06 325 ALA B O 1
ATOM 10756 N N . ASN B 1 326 ? -10.076 -9.486 28.798 1.00 8.08 326 ASN B N 1
ATOM 10757 C CA . ASN B 1 326 ? -9.885 -8.882 30.103 1.00 9.27 326 ASN B CA 1
ATOM 10758 C C . ASN B 1 326 ? -9.886 -9.903 31.228 1.00 7.40 326 ASN B C 1
ATOM 10759 O O . ASN B 1 326 ? -9.665 -9.495 32.373 1.00 7.38 326 ASN B O 1
ATOM 10770 N N . ARG B 1 327 ? -10.061 -11.212 30.928 1.00 8.33 327 ARG B N 1
ATOM 10771 C CA . ARG B 1 327 ? -9.831 -12.292 31.898 1.00 7.23 327 ARG B CA 1
ATOM 10772 C C . ARG B 1 327 ? -8.844 -13.351 31.405 1.00 13.11 327 ARG B C 1
ATOM 10773 O O . ARG B 1 327 ? -8.778 -14.489 31.940 1.00 7.13 327 ARG B O 1
ATOM 10794 N N . ASP B 1 328 ? -8.055 -12.979 30.408 1.00 9.46 328 ASP B N 1
ATOM 10795 C CA . ASP B 1 328 ? -7.019 -13.847 29.887 1.00 7.93 328 ASP B CA 1
ATOM 10796 C C . ASP B 1 328 ? -6.203 -14.393 31.057 1.00 8.88 328 ASP B C 1
ATOM 10797 O O . ASP B 1 328 ? -5.608 -13.605 31.822 1.00 6.60 328 ASP B O 1
ATOM 10806 N N . PRO B 1 329 ? -6.183 -15.713 31.252 1.00 10.01 329 PRO B N 1
ATOM 10807 C CA . PRO B 1 329 ? -5.629 -16.258 32.491 1.00 11.26 329 PRO B CA 1
ATOM 10808 C C . PRO B 1 329 ? -4.153 -16.035 32.610 1.00 16.86 329 PRO B C 1
ATOM 10809 O O . PRO B 1 329 ? -3.622 -16.078 33.734 1.00 16.53 329 PRO B O 1
ATOM 10820 N N . ASP B 1 330 ? -3.470 -15.821 31.481 1.00 10.74 330 ASP B N 1
ATOM 10821 C CA . ASP B 1 330 ? -2.030 -15.608 31.508 1.00 15.65 330 ASP B CA 1
ATOM 10822 C C . ASP B 1 330 ? -1.675 -14.165 31.729 1.00 16.14 330 ASP B C 1
ATOM 10823 O O . ASP B 1 330 ? -0.627 -13.882 32.332 1.00 20.59 330 ASP B O 1
ATOM 10832 N N . VAL B 1 331 ? -2.554 -13.254 31.304 1.00 13.40 331 VAL B N 1
ATOM 10833 C CA . VAL B 1 331 ? -2.314 -11.832 31.540 1.00 10.24 331 VAL B CA 1
ATOM 10834 C C . VAL B 1 331 ? -2.749 -11.463 32.954 1.00 9.14 331 VAL B C 1
ATOM 10835 O O . VAL B 1 331 ? -2.057 -10.719 33.668 1.00 8.60 331 VAL B O 1
ATOM 10848 N N . TYR B 1 332 ? -3.896 -11.981 33.386 1.00 5.08 332 TYR B N 1
ATOM 10849 C CA . TYR B 1 332 ? -4.480 -11.608 34.671 1.00 7.88 332 TYR B CA 1
ATOM 10850 C C . TYR B 1 332 ? -4.593 -12.773 35.653 1.00 9.83 332 TYR B C 1
ATOM 10851 O O . TYR B 1 332 ? -5.544 -13.565 35.560 1.00 12.49 332 TYR B O 1
ATOM 10869 N N . PRO B 1 333 ? -3.695 -12.919 36.629 1.00 14.41 333 PRO B N 1
ATOM 10870 C CA . PRO B 1 333 ? -3.877 -14.023 37.587 1.00 19.33 333 PRO B CA 1
ATOM 10871 C C . PRO B 1 333 ? -5.186 -13.838 38.328 1.00 16.09 333 PRO B C 1
ATOM 10872 O O . PRO B 1 333 ? -5.586 -12.711 38.603 1.00 9.25 333 PRO B O 1
ATOM 10883 N N . ASP B 1 334 ? -5.855 -14.944 38.654 1.00 14.91 334 ASP B N 1
ATOM 10884 C CA . ASP B 1 334 ? -7.102 -14.851 39.392 1.00 12.85 334 ASP B CA 1
ATOM 10885 C C . ASP B 1 334 ? -8.028 -13.851 38.704 1.00 11.78 334 ASP B C 1
ATOM 10886 O O . ASP B 1 334 ? -8.561 -12.936 39.331 1.00 9.24 334 ASP B O 1
ATOM 10895 N N . ALA B 1 335 ? -8.183 -14.006 37.381 1.00 11.55 335 ALA B N 1
ATOM 10896 C CA . ALA B 1 335 ? -8.839 -12.963 36.576 1.00 11.39 335 ALA B CA 1
ATOM 10897 C C . ALA B 1 335 ? -10.272 -12.675 37.029 1.00 12.27 335 ALA B C 1
ATOM 10898 O O . ALA B 1 335 ? -10.807 -11.569 36.812 1.00 7.16 335 ALA B O 1
ATOM 10905 N N . GLY B 1 336 ? -10.922 -13.664 37.614 1.00 13.34 336 GLY B N 1
ATOM 10906 C CA . GLY B 1 336 ? -12.290 -13.530 38.072 1.00 10.86 336 GLY B CA 1
ATOM 10907 C C . GLY B 1 336 ? -12.453 -12.739 39.335 1.00 7.70 336 GLY B C 1
ATOM 10908 O O . GLY B 1 336 ? -13.568 -12.329 39.674 1.00 9.77 336 GLY B O 1
ATOM 10912 N N . ARG B 1 337 ? -11.365 -12.509 40.053 1.00 11.19 337 ARG B N 1
ATOM 10913 C CA . ARG B 1 337 ? -11.439 -11.729 41.259 1.00 11.03 337 ARG B CA 1
ATOM 10914 C C . ARG B 1 337 ? -11.420 -10.255 40.904 1.00 13.85 337 ARG B C 1
ATOM 10915 O O . ARG B 1 337 ? -10.599 -9.789 40.095 1.00 10.68 337 ARG B O 1
ATOM 10936 N N . LEU B 1 338 ? -12.337 -9.530 41.531 1.00 7.15 338 LEU B N 1
ATOM 10937 C CA . LEU B 1 338 ? -12.397 -8.080 41.465 1.00 9.98 338 LEU B CA 1
ATOM 10938 C C . LEU B 1 338 ? -11.476 -7.537 42.556 1.00 20.76 338 LEU B C 1
ATOM 10939 O O . LEU B 1 338 ? -11.829 -7.487 43.743 1.00 15.73 338 LEU B O 1
ATOM 10955 N N . ASP B 1 339 ? -10.297 -7.104 42.133 1.00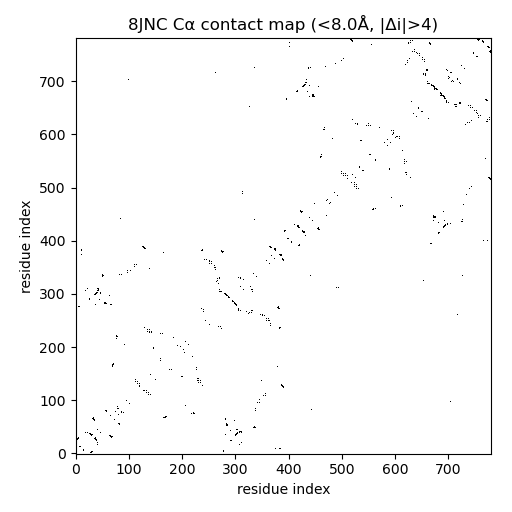 13.01 339 ASP B N 1
ATOM 10956 C CA . ASP B 1 339 ? -9.253 -6.594 43.014 1.00 17.51 339 ASP B CA 1
ATOM 10957 C C . ASP B 1 339 ? -9.050 -5.120 42.678 1.00 14.39 339 ASP B C 1
ATOM 10958 O O . ASP B 1 339 ? -8.432 -4.788 41.663 1.00 11.57 339 ASP B O 1
ATOM 10967 N N . LEU B 1 340 ? -9.555 -4.230 43.532 1.00 9.62 340 LEU B N 1
ATOM 10968 C CA . LEU B 1 340 ? -9.512 -2.822 43.191 1.00 9.21 340 LEU B CA 1
ATOM 10969 C C . LEU B 1 340 ? -8.101 -2.266 43.256 1.00 18.66 340 LEU B C 1
ATOM 10970 O O . LEU B 1 340 ? -7.865 -1.151 42.782 1.00 14.55 340 LEU B O 1
ATOM 10986 N N . GLU B 1 341 ? -7.146 -3.018 43.804 1.00 18.97 341 GLU B N 1
ATOM 10987 C CA . GLU B 1 341 ? -5.745 -2.592 43.804 1.00 21.89 341 GLU B CA 1
ATOM 10988 C C . GLU B 1 341 ? -4.915 -3.152 42.634 1.00 23.47 341 GLU B C 1
ATOM 10989 O O . GLU B 1 341 ? -3.750 -2.752 42.475 1.00 21.95 341 GLU B O 1
ATOM 10993 N N . ARG B 1 342 ? -5.475 -4.053 41.813 1.00 19.47 342 ARG B N 1
ATOM 10994 C CA . ARG B 1 342 ? -4.760 -4.646 40.683 1.00 13.09 342 ARG B CA 1
ATOM 10995 C C . ARG B 1 342 ? -4.260 -3.571 39.734 1.00 19.60 342 ARG B C 1
ATOM 10996 O O . ARG B 1 342 ? -4.989 -2.647 39.427 1.00 20.56 342 ARG B O 1
ATOM 11017 N N . ASN B 1 343 ? -3.013 -3.660 39.255 1.00 30.15 343 ASN B N 1
ATOM 11018 C CA . ASN B 1 343 ? -2.571 -2.798 38.139 1.00 31.97 343 ASN B CA 1
ATOM 11019 C C . ASN B 1 343 ? -1.974 -3.708 37.091 1.00 31.33 343 ASN B C 1
ATOM 11020 O O . ASN B 1 343 ? -0.754 -3.882 37.064 1.00 29.68 343 ASN B O 1
ATOM 11031 N N . GLY B 1 344 ? -2.822 -4.227 36.205 1.00 36.51 344 GLY B N 1
ATOM 11032 C CA . GLY B 1 344 ? -2.419 -5.267 35.287 1.00 30.71 344 GLY B CA 1
ATOM 11033 C C . GLY B 1 344 ? -1.908 -4.735 33.970 1.00 25.71 344 GLY B C 1
ATOM 11034 O O . GLY B 1 344 ? -1.559 -3.563 33.819 1.00 33.23 344 GLY B O 1
ATOM 11038 N N . LEU B 1 345 ? -1.758 -5.635 33.044 1.00 23.28 345 LEU B N 1
ATOM 11039 C CA . LEU B 1 345 ? -1.628 -5.160 31.681 1.00 19.42 345 LEU B CA 1
ATOM 11040 C C . LEU B 1 345 ? -2.868 -4.276 31.467 1.00 17.59 345 LEU B C 1
ATOM 11041 O O . LEU B 1 345 ? -3.901 -4.521 32.111 1.00 13.86 345 LEU B O 1
ATOM 11057 N N . PRO B 1 346 ? -2.801 -3.251 30.610 1.00 18.54 346 PRO B N 1
ATOM 11058 C CA . PRO B 1 346 ? -3.970 -2.424 30.245 1.00 14.98 346 PRO B CA 1
ATOM 11059 C C . PRO B 1 346 ? -5.116 -3.257 29.720 1.00 6.50 346 PRO B C 1
ATOM 11060 O O . PRO B 1 346 ? -4.924 -4.104 28.863 1.00 8.61 346 PRO B O 1
ATOM 11071 N N . HIS B 1 347 ? -6.293 -3.079 30.311 1.00 11.89 347 HIS B N 1
ATOM 11072 C CA . HIS B 1 347 ? -7.492 -3.791 29.870 1.00 9.90 347 HIS B CA 1
ATOM 11073 C C . HIS B 1 347 ? -7.936 -3.292 28.508 1.00 8.26 347 HIS B C 1
ATOM 11074 O O . HIS B 1 347 ? -7.530 -2.221 28.053 1.00 5.97 347 HIS B O 1
ATOM 11088 N N . LEU B 1 348 ? -8.781 -4.083 27.850 1.00 5.82 348 LEU B N 1
ATOM 11089 C CA . LEU B 1 348 ? -9.263 -3.762 26.511 1.00 5.62 348 LEU B CA 1
ATOM 11090 C C . LEU B 1 348 ? -10.713 -3.308 26.580 1.00 6.95 348 LEU B C 1
ATOM 11091 O O . LEU B 1 348 ? -11.434 -3.398 25.582 1.00 7.19 348 LEU B O 1
ATOM 11107 N N . GLY B 1 349 ? -11.162 -2.846 27.755 1.00 6.49 349 GLY B N 1
ATOM 11108 C CA . GLY B 1 349 ? -12.545 -2.429 27.946 1.00 4.61 349 GLY B CA 1
ATOM 11109 C C . GLY B 1 349 ? -12.973 -1.199 27.155 1.00 4.35 349 GLY B C 1
ATOM 11110 O O . GLY B 1 349 ? -14.182 -1.005 26.963 1.00 6.44 349 GLY B O 1
ATOM 11114 N N . PHE B 1 350 ? -12.023 -0.370 26.678 1.00 5.98 350 PHE B N 1
ATOM 11115 C CA . PHE B 1 350 ? -12.325 0.694 25.711 1.00 5.66 350 PHE B CA 1
ATOM 11116 C C . PHE B 1 350 ? -11.878 0.302 24.301 1.00 7.14 350 PHE B C 1
ATOM 11117 O O . PHE B 1 350 ? -11.817 1.145 23.391 1.00 4.44 350 PHE B O 1
ATOM 11134 N N . GLY B 1 351 ? -11.575 -0.968 24.104 1.00 8.79 351 GLY B N 1
ATOM 11135 C CA . GLY B 1 351 ? -11.039 -1.410 22.841 1.00 4.47 351 GLY B CA 1
ATOM 11136 C C . GLY B 1 351 ? -9.567 -1.108 22.708 1.00 6.26 351 GLY B C 1
ATOM 11137 O O . GLY B 1 351 ? -8.813 -0.962 23.693 1.00 4.01 351 GLY B O 1
ATOM 11141 N N . GLN B 1 352 ? -9.152 -1.026 21.450 1.00 6.24 352 GLN B N 1
ATOM 11142 C CA . GLN B 1 352 ? -7.758 -0.833 21.069 1.00 9.07 352 GLN B CA 1
ATOM 11143 C C . GLN B 1 352 ? -7.703 -0.462 19.586 1.00 7.29 352 GLN B C 1
ATOM 11144 O O . GLN B 1 352 ? -8.630 -0.772 18.810 1.00 4.23 352 GLN B O 1
ATOM 11158 N N . GLY B 1 353 ? -6.591 0.154 19.179 1.00 8.00 353 GLY B N 1
ATOM 11159 C CA . GLY B 1 353 ? -6.352 0.394 17.769 1.00 4.11 353 GLY B CA 1
ATOM 11160 C C . GLY B 1 353 ? -7.219 1.528 17.283 1.00 9.23 353 GLY B C 1
ATOM 11161 O O . GLY B 1 353 ? -7.660 2.345 18.079 1.00 3.52 353 GLY B O 1
ATOM 11165 N N . PRO B 1 354 ? -7.512 1.581 15.968 1.00 7.76 354 PRO B N 1
ATOM 11166 C CA . PRO B 1 354 ? -8.212 2.756 15.406 1.00 8.32 354 PRO B CA 1
ATOM 11167 C C . PRO B 1 354 ? -9.502 3.138 16.118 1.00 7.18 354 PRO B C 1
ATOM 11168 O O . PRO B 1 354 ? -9.727 4.332 16.384 1.00 6.64 354 PRO B O 1
ATOM 11179 N N . HIS B 1 355 ? -10.357 2.159 16.435 1.00 9.13 355 HIS B N 1
ATOM 11180 C CA . HIS B 1 355 ? -11.678 2.407 17.014 1.00 6.64 355 HIS B CA 1
ATOM 11181 C C . HIS B 1 355 ? -11.690 2.439 18.538 1.00 4.26 355 HIS B C 1
ATOM 11182 O O . HIS B 1 355 ? -12.770 2.459 19.111 1.00 5.90 355 HIS B O 1
ATOM 11196 N N . PHE B 1 356 ? -10.521 2.447 19.183 1.00 5.47 356 PHE B N 1
ATOM 11197 C CA . PHE B 1 356 ? -10.388 2.718 20.605 1.00 4.50 356 PHE B CA 1
ATOM 11198 C C . PHE B 1 356 ? -11.311 3.878 20.989 1.00 4.91 356 PHE B C 1
ATOM 11199 O O . PHE B 1 356 ? -11.315 4.927 20.345 1.00 5.90 356 PHE B O 1
ATOM 11216 N N . CYS B 1 357 ? -12.112 3.677 22.025 1.00 6.01 357 CYS B N 1
ATOM 11217 C CA . CYS B 1 357 ? -13.178 4.612 22.383 1.00 6.55 357 CYS B CA 1
ATOM 11218 C C . CYS B 1 357 ? -12.708 6.057 22.381 1.00 5.46 357 CYS B C 1
ATOM 11219 O O . CYS B 1 357 ? -11.856 6.453 23.190 1.00 4.82 357 CYS B O 1
ATOM 11226 N N . ILE B 1 358 ? -13.295 6.855 21.495 1.00 4.82 358 ILE B N 1
ATOM 11227 C CA . ILE B 1 358 ? -13.026 8.302 21.495 1.00 4.82 358 ILE B CA 1
ATOM 11228 C C . ILE B 1 358 ? -13.453 8.950 22.814 1.00 4.90 358 ILE B C 1
ATOM 11229 O O . ILE B 1 358 ? -12.850 9.935 23.256 1.00 9.29 358 ILE B O 1
ATOM 11245 N N . GLY B 1 359 ? -14.482 8.408 23.479 1.00 7.32 359 GLY B N 1
ATOM 11246 C CA . GLY B 1 359 ? -14.916 8.977 24.742 1.00 9.97 359 GLY B CA 1
ATOM 11247 C C . GLY B 1 359 ? -14.195 8.465 25.968 1.00 6.21 359 GLY B C 1
ATOM 11248 O O . GLY B 1 359 ? -14.673 8.673 27.087 1.00 5.80 359 GLY B O 1
ATOM 11252 N N . ALA B 1 360 ? -13.087 7.744 25.803 1.00 6.19 360 ALA B N 1
ATOM 11253 C CA . ALA B 1 360 ? -12.578 6.950 26.935 1.00 11.19 360 ALA B CA 1
ATOM 11254 C C . ALA B 1 360 ? -12.263 7.851 28.131 1.00 8.35 360 ALA B C 1
ATOM 11255 O O . ALA B 1 360 ? -12.504 7.489 29.298 1.00 2.94 360 ALA B O 1
ATOM 11262 N N . HIS B 1 361 ? -11.670 9.011 27.859 1.00 6.40 361 HIS B N 1
ATOM 11263 C CA . HIS B 1 361 ? -11.332 9.879 28.974 1.00 7.01 361 HIS B CA 1
ATOM 11264 C C . HIS B 1 361 ? -12.585 10.476 29.595 1.00 5.87 361 HIS B C 1
ATOM 11265 O O . HIS B 1 361 ? -12.671 10.602 30.819 1.00 5.94 361 HIS B O 1
ATOM 11279 N N . LEU B 1 362 ? -13.568 10.850 28.772 1.00 8.26 362 LEU B N 1
ATOM 11280 C CA . LEU B 1 362 ? -14.803 11.378 29.336 1.00 5.13 362 LEU B CA 1
ATOM 11281 C C . LEU B 1 362 ? -15.487 10.322 30.204 1.00 5.57 362 LEU B C 1
ATOM 11282 O O . LEU B 1 362 ? -16.012 10.644 31.262 1.00 3.56 362 LEU B O 1
ATOM 11298 N N . ALA B 1 363 ? -15.502 9.061 29.761 1.00 4.80 363 ALA B N 1
ATOM 11299 C CA . ALA B 1 363 ? -16.092 7.987 30.562 1.00 6.33 363 ALA B CA 1
ATOM 11300 C C . ALA B 1 363 ? -15.349 7.810 31.867 1.00 2.70 363 ALA B C 1
ATOM 11301 O O . ALA B 1 363 ? -15.967 7.586 32.910 1.00 3.43 363 ALA B O 1
ATOM 11308 N N . ARG B 1 364 ? -14.014 7.895 31.821 1.00 5.72 364 ARG B N 1
ATOM 11309 C CA . ARG B 1 364 ? -13.217 7.734 33.037 1.00 6.44 364 ARG B CA 1
ATOM 11310 C C . ARG B 1 364 ? -13.539 8.858 34.023 1.00 8.76 364 ARG B C 1
ATOM 11311 O O . ARG B 1 364 ? -13.685 8.618 35.229 1.00 5.74 364 ARG B O 1
ATOM 11332 N N . VAL B 1 365 ? -13.705 10.079 33.510 1.00 7.01 365 VAL B N 1
ATOM 11333 C CA . VAL B 1 365 ? -14.040 11.209 34.372 1.00 6.17 365 VAL B CA 1
ATOM 11334 C C . VAL B 1 365 ? -15.417 11.029 34.993 1.00 8.42 365 VAL B C 1
ATOM 11335 O O . VAL B 1 365 ? -15.607 11.258 36.194 1.00 7.98 365 VAL B O 1
ATOM 11348 N N . GLU B 1 366 ? -16.397 10.623 34.181 1.00 6.12 366 GLU B N 1
ATOM 11349 C CA . GLU B 1 366 ? -17.746 10.411 34.693 1.00 8.86 366 GLU B CA 1
ATOM 11350 C C . GLU B 1 366 ? -17.764 9.331 35.766 1.00 8.19 366 GLU B C 1
ATOM 11351 O O . GLU B 1 366 ? -18.396 9.491 36.818 1.00 6.10 366 GLU B O 1
ATOM 11363 N N . LEU B 1 367 ? -17.080 8.215 35.518 1.00 8.99 367 LEU B N 1
ATOM 11364 C CA . LEU B 1 367 ? -17.123 7.122 36.475 1.00 5.77 367 LEU B CA 1
ATOM 11365 C C . LEU B 1 367 ? -16.334 7.476 37.718 1.00 6.36 367 LEU B C 1
ATOM 11366 O O . LEU B 1 367 ? -16.758 7.142 38.833 1.00 9.08 367 LEU B O 1
ATOM 11382 N N . GLN B 1 368 ? -15.207 8.181 37.569 1.00 6.59 368 GLN B N 1
ATOM 11383 C CA . GLN B 1 368 ? -14.460 8.623 38.758 1.00 6.56 368 GLN B CA 1
ATOM 11384 C C . GLN B 1 368 ? -15.289 9.579 39.613 1.00 10.68 368 GLN B C 1
ATOM 11385 O O . GLN B 1 368 ? -15.409 9.398 40.835 1.00 8.39 368 GLN B O 1
ATOM 11399 N N . VAL B 1 369 ? -15.873 10.598 38.978 1.00 9.65 369 VAL B N 1
ATOM 11400 C CA . VAL B 1 369 ? -16.693 11.589 39.678 1.00 7.96 369 VAL B CA 1
ATOM 11401 C C . VAL B 1 369 ? -17.882 10.923 40.371 1.00 8.99 369 VAL B C 1
ATOM 11402 O O . VAL B 1 369 ? -18.193 11.225 41.528 1.00 8.84 369 VAL B O 1
ATOM 11415 N N . VAL B 1 370 ? -18.548 9.989 39.695 1.00 8.79 370 VAL B N 1
ATOM 11416 C CA . VAL B 1 370 ? -19.667 9.291 40.328 1.00 8.89 370 VAL B CA 1
ATOM 11417 C C . VAL B 1 370 ? -19.201 8.654 41.629 1.00 15.43 370 VAL B C 1
ATOM 11418 O O . VAL B 1 370 ? -19.785 8.894 42.695 1.00 12.32 370 VAL B O 1
ATOM 11431 N N . LEU B 1 371 ? -18.097 7.887 41.580 1.00 11.55 371 LEU B N 1
ATOM 11432 C CA . LEU B 1 371 ? -17.621 7.221 42.797 1.00 8.49 371 LEU B CA 1
ATOM 11433 C C . LEU B 1 371 ? -17.192 8.224 43.853 1.00 9.44 371 LEU B C 1
ATOM 11434 O O . LEU B 1 371 ? -17.462 8.016 45.043 1.00 10.33 371 LEU B O 1
ATOM 11450 N N . GLU B 1 372 ? -16.549 9.330 43.440 1.00 6.23 372 GLU B N 1
ATOM 11451 C CA . GLU B 1 372 ? -16.211 10.378 44.400 1.00 13.90 372 GLU B CA 1
ATOM 11452 C C . GLU B 1 372 ? -17.458 10.863 45.122 1.00 11.74 372 GLU B C 1
ATOM 11453 O O . GLU B 1 372 ? -17.490 10.946 46.362 1.00 14.75 372 GLU B O 1
ATOM 11465 N N . ALA B 1 373 ? -18.482 11.214 44.345 1.00 6.98 373 ALA B N 1
ATOM 11466 C CA . ALA B 1 373 ? -19.709 11.784 44.896 1.00 10.28 373 ALA B CA 1
ATOM 11467 C C . ALA B 1 373 ? -20.433 10.792 45.786 1.00 16.43 373 ALA B C 1
ATOM 11468 O O . ALA B 1 373 ? -20.963 11.181 46.841 1.00 16.47 373 ALA B O 1
ATOM 11475 N N . LEU B 1 374 ? -20.483 9.509 45.370 1.00 13.60 374 LEU B N 1
ATOM 11476 C CA . LEU B 1 374 ? -21.187 8.500 46.159 1.00 11.26 374 LEU B CA 1
ATOM 11477 C C . LEU B 1 374 ? -20.437 8.193 47.452 1.00 15.19 374 LEU B C 1
ATOM 11478 O O . LEU B 1 374 ? -21.051 8.041 48.522 1.00 13.62 374 LEU B O 1
ATOM 11494 N N . THR B 1 375 ? -19.110 8.133 47.387 1.00 13.62 375 THR B N 1
ATOM 11495 C CA . THR B 1 375 ? -18.343 7.881 48.600 1.00 12.28 375 THR B CA 1
ATOM 11496 C C . THR B 1 375 ? -18.415 9.070 49.544 1.00 19.29 375 THR B C 1
ATOM 11497 O O . THR B 1 375 ? -18.478 8.892 50.767 1.00 16.86 375 THR B O 1
ATOM 11508 N N . GLU B 1 376 ? -18.413 10.285 48.997 1.00 10.29 376 GLU B N 1
ATOM 11509 C CA . GLU B 1 376 ? -18.369 11.460 49.852 1.00 19.85 376 GLU B CA 1
ATOM 11510 C C . GLU B 1 376 ? -19.729 11.702 50.499 1.00 24.18 376 GLU B C 1
ATOM 11511 O O . GLU B 1 376 ? -19.801 12.098 51.671 1.00 15.67 376 GLU B O 1
ATOM 11523 N N . ARG B 1 377 ? -20.812 11.423 49.780 1.00 19.94 377 ARG B N 1
ATOM 11524 C CA . ARG B 1 377 ? -22.144 11.803 50.241 1.00 17.82 377 ARG B CA 1
ATOM 11525 C C . ARG B 1 377 ? -22.941 10.659 50.827 1.00 19.55 377 ARG B C 1
ATOM 11526 O O . ARG B 1 377 ? -23.726 10.869 51.762 1.00 12.04 377 ARG B O 1
ATOM 11547 N N . PHE B 1 378 ? -22.766 9.453 50.302 1.00 18.58 378 PHE B N 1
ATOM 11548 C CA . PHE B 1 378 ? -23.480 8.278 50.788 1.00 14.05 378 PHE B CA 1
ATOM 11549 C C . PHE B 1 378 ? -22.509 7.169 51.151 1.00 18.98 378 PHE B C 1
ATOM 11550 O O . PHE B 1 378 ? -22.562 6.068 50.594 1.00 15.71 378 PHE B O 1
ATOM 11567 N N . PRO B 1 379 ? -21.620 7.439 52.102 1.00 14.46 379 PRO B N 1
ATOM 11568 C CA . PRO B 1 379 ? -20.569 6.482 52.442 1.00 14.99 379 PRO B CA 1
ATOM 11569 C C . PRO B 1 379 ? -21.092 5.141 52.849 1.00 15.79 379 PRO B C 1
ATOM 11570 O O . PRO B 1 379 ? -20.378 4.163 52.663 1.00 15.24 379 PRO B O 1
ATOM 11581 N N . ASP B 1 380 ? -22.312 5.046 53.385 1.00 22.14 380 ASP B N 1
ATOM 11582 C CA . ASP B 1 380 ? -22.860 3.775 53.844 1.00 20.87 380 ASP B CA 1
ATOM 11583 C C . ASP B 1 380 ? -23.900 3.237 52.874 1.00 19.31 380 ASP B C 1
ATOM 11584 O O . ASP B 1 380 ? -24.671 2.336 53.214 1.00 20.96 380 ASP B O 1
ATOM 11593 N N . LEU B 1 381 ? -23.881 3.738 51.647 1.00 16.56 381 LEU B N 1
ATOM 11594 C CA . LEU B 1 381 ? -24.732 3.241 50.578 1.00 16.61 381 LEU B CA 1
ATOM 11595 C C . LEU B 1 381 ? -24.824 1.724 50.586 1.00 21.18 381 LEU B C 1
ATOM 11596 O O . LEU B 1 381 ? -23.830 1.020 50.800 1.00 13.28 381 LEU B O 1
ATOM 11612 N N . ARG B 1 382 ? -26.030 1.226 50.320 1.00 17.18 382 ARG B N 1
ATOM 11613 C CA . ARG B 1 382 ? -26.242 -0.210 50.224 1.00 18.10 382 ARG B CA 1
ATOM 11614 C C . ARG B 1 382 ? -27.393 -0.493 49.276 1.00 16.13 382 ARG B C 1
ATOM 11615 O O . ARG B 1 382 ? -28.158 0.400 48.931 1.00 19.87 382 ARG B O 1
ATOM 11636 N N . PHE B 1 383 ? -27.492 -1.751 48.842 1.00 21.43 383 PHE B N 1
ATOM 11637 C CA . PHE B 1 383 ? -28.628 -2.185 48.050 1.00 21.63 383 PHE B CA 1
ATOM 11638 C C . PHE B 1 383 ? -29.902 -1.848 48.803 1.00 22.00 383 PHE B C 1
ATOM 11639 O O . PHE B 1 383 ? -29.955 -1.957 50.029 1.00 18.12 383 PHE B O 1
ATOM 11656 N N . GLY B 1 384 ? -30.916 -1.408 48.056 1.00 23.18 384 GLY B N 1
ATOM 11657 C CA . GLY B 1 384 ? -32.233 -1.118 48.576 1.00 29.78 384 GLY B CA 1
ATOM 11658 C C . GLY B 1 384 ? -33.201 -2.272 48.443 1.00 27.03 384 GLY B C 1
ATOM 11659 O O . GLY B 1 384 ? -34.323 -2.189 48.937 1.00 30.19 384 GLY B O 1
ATOM 11663 N N . ILE B 1 385 ? -32.804 -3.336 47.752 1.00 29.35 385 ILE B N 1
ATOM 11664 C CA . ILE B 1 385 ? -33.579 -4.576 47.693 1.00 22.84 385 ILE B CA 1
ATOM 11665 C C . ILE B 1 385 ? -32.611 -5.732 47.893 1.00 33.38 385 ILE B C 1
ATOM 11666 O O . ILE B 1 385 ? -31.387 -5.525 47.858 1.00 22.94 385 ILE B O 1
ATOM 11682 N N . PRO B 1 386 ? -33.100 -6.945 48.144 1.00 34.91 386 PRO B N 1
ATOM 11683 C CA . PRO B 1 386 ? -32.187 -8.092 48.213 1.00 33.35 386 PRO B CA 1
ATOM 11684 C C . PRO B 1 386 ? -31.461 -8.284 46.889 1.00 32.68 386 PRO B C 1
ATOM 11685 O O . PRO B 1 386 ? -32.062 -8.238 45.815 1.00 28.69 386 PRO B O 1
ATOM 11696 N N . GLU B 1 387 ? -30.151 -8.507 46.970 1.00 37.13 387 GLU B N 1
ATOM 11697 C CA . GLU B 1 387 ? -29.355 -8.649 45.755 1.00 33.40 387 GLU B CA 1
ATOM 11698 C C . GLU B 1 387 ? -30.000 -9.618 44.776 1.00 36.18 387 GLU B C 1
ATOM 11699 O O . GLU B 1 387 ? -29.888 -9.437 43.558 1.00 32.38 387 GLU B O 1
ATOM 11711 N N . ASN B 1 388 ? -30.727 -10.617 45.292 1.00 35.49 388 ASN B N 1
ATOM 11712 C CA . ASN B 1 388 ? -31.350 -11.633 44.449 1.00 34.26 388 ASN B CA 1
ATOM 11713 C C . ASN B 1 388 ? -32.401 -11.046 43.528 1.00 34.07 388 ASN B C 1
ATOM 11714 O O . ASN B 1 388 ? -32.608 -11.550 42.421 1.00 31.26 388 ASN B O 1
ATOM 11725 N N . ALA B 1 389 ? -33.078 -9.991 43.978 1.00 35.94 389 ALA B N 1
ATOM 11726 C CA . ALA B 1 389 ? -34.215 -9.424 43.268 1.00 31.78 389 ALA B CA 1
ATOM 11727 C C . ALA B 1 389 ? -33.819 -8.388 42.232 1.00 35.32 389 ALA B C 1
ATOM 11728 O O . ALA B 1 389 ? -34.693 -7.915 41.490 1.00 28.51 389 ALA B O 1
ATOM 11735 N N . LEU B 1 390 ? -32.538 -8.022 42.161 1.00 31.21 390 LEU B N 1
ATOM 11736 C CA . LEU B 1 390 ? -32.093 -7.062 41.156 1.00 29.82 390 LEU B CA 1
ATOM 11737 C C . LEU B 1 390 ? -32.580 -7.462 39.770 1.00 24.23 390 LEU B C 1
ATOM 11738 O O . LEU B 1 390 ? -32.565 -8.642 39.407 1.00 21.48 390 LEU B O 1
ATOM 11754 N N . LYS B 1 391 ? -33.013 -6.466 38.987 1.00 27.32 391 LYS B N 1
ATOM 11755 C CA . LYS B 1 391 ? -33.632 -6.701 37.672 1.00 31.15 391 LYS B CA 1
ATOM 11756 C C . LYS B 1 391 ? -32.626 -6.518 36.533 1.00 23.15 391 LYS B C 1
ATOM 11757 O O . LYS B 1 391 ? -32.515 -5.426 35.976 1.00 20.16 391 LYS B O 1
ATOM 11776 N N . TRP B 1 392 ? -31.904 -7.603 36.171 1.00 24.20 392 TRP B N 1
ATOM 11777 C CA . TRP B 1 392 ? -30.909 -7.569 35.094 1.00 25.07 392 TRP B CA 1
ATOM 11778 C C . TRP B 1 392 ? -31.609 -7.539 33.745 1.00 28.83 392 TRP B C 1
ATOM 11779 O O . TRP B 1 392 ? -32.678 -8.121 33.567 1.00 30.05 392 TRP B O 1
ATOM 11800 N N . LYS B 1 393 ? -31.018 -6.797 32.808 1.00 27.42 393 LYS B N 1
ATOM 11801 C CA . LYS B 1 393 ? -31.571 -6.614 31.481 1.00 28.97 393 LYS B CA 1
ATOM 11802 C C . LYS B 1 393 ? -31.362 -7.837 30.612 1.00 32.67 393 LYS B C 1
ATOM 11803 O O . LYS B 1 393 ? -30.505 -8.686 30.887 1.00 38.95 393 LYS B O 1
ATOM 11822 N N . ARG B 1 394 ? -32.161 -7.900 29.537 1.00 38.39 394 ARG B N 1
ATOM 11823 C CA . ARG B 1 394 ? -32.090 -8.953 28.519 1.00 40.14 394 ARG B CA 1
ATOM 11824 C C . ARG B 1 394 ? -32.507 -8.360 27.165 1.00 36.00 394 ARG B C 1
ATOM 11825 O O . ARG B 1 394 ? -33.209 -7.343 27.106 1.00 36.36 394 ARG B O 1
ATOM 11846 N N . GLY B 1 395 ? -32.035 -8.977 26.072 1.00 29.59 395 GLY B N 1
ATOM 11847 C CA . GLY B 1 395 ? -32.356 -8.513 24.725 1.00 39.27 395 GLY B CA 1
ATOM 11848 C C . GLY B 1 395 ? -31.661 -7.234 24.295 1.00 34.48 395 GLY B C 1
ATOM 11849 O O . GLY B 1 395 ? -31.866 -6.760 23.159 1.00 31.70 395 GLY B O 1
ATOM 11853 N N . HIS B 1 396 ? -30.857 -6.660 25.169 1.00 35.28 396 HIS B N 1
ATOM 11854 C CA . HIS B 1 396 ? -30.145 -5.412 24.938 1.00 31.59 396 HIS B CA 1
ATOM 11855 C C . HIS B 1 396 ? -28.726 -5.752 24.500 1.00 28.36 396 HIS B C 1
ATOM 11856 O O . HIS B 1 396 ? -28.157 -6.774 24.896 1.00 14.29 396 HIS B O 1
ATOM 11870 N N . PHE B 1 397 ? -28.155 -4.888 23.667 1.00 20.50 397 PHE B N 1
ATOM 11871 C CA . PHE B 1 397 ? -26.743 -5.012 23.341 1.00 28.31 397 PHE B CA 1
ATOM 11872 C C . PHE B 1 397 ? -25.859 -5.115 24.590 1.00 15.48 397 PHE B C 1
ATOM 11873 O O . PHE B 1 397 ? -24.839 -5.815 24.571 1.00 11.93 397 PHE B O 1
ATOM 11890 N N . MET B 1 398 ? -26.217 -4.439 25.675 1.00 12.78 398 MET B N 1
ATOM 11891 C CA . MET B 1 398 ? -25.365 -4.489 26.867 1.00 18.04 398 MET B CA 1
ATOM 11892 C C . MET B 1 398 ? -26.035 -5.061 28.117 1.00 16.19 398 MET B C 1
ATOM 11893 O O . MET B 1 398 ? -27.255 -5.159 28.250 1.00 16.48 398 MET B O 1
ATOM 11907 N N . ASN B 1 399 ? -25.166 -5.531 28.995 1.00 12.95 399 ASN B N 1
ATOM 11908 C CA . ASN B 1 399 ? -25.565 -6.000 30.302 1.00 17.83 399 ASN B CA 1
ATOM 11909 C C . ASN B 1 399 ? -25.688 -4.814 31.237 1.00 17.46 399 ASN B C 1
ATOM 11910 O O . ASN B 1 399 ? -24.867 -3.874 31.214 1.00 13.63 399 ASN B O 1
ATOM 11921 N N . GLY B 1 400 ? -26.739 -4.864 32.041 1.00 16.66 400 GLY B N 1
ATOM 11922 C CA . GLY B 1 400 ? -26.988 -3.825 33.008 1.00 20.07 400 GLY B CA 1
ATOM 11923 C C . GLY B 1 400 ? -28.274 -4.075 33.769 1.00 17.73 400 GLY B C 1
ATOM 11924 O O . GLY B 1 400 ? -28.830 -5.171 33.750 1.00 24.41 400 GLY B O 1
ATOM 11928 N N . LEU B 1 401 ? -28.744 -3.033 34.432 1.00 18.38 401 LEU B N 1
ATOM 11929 C CA . LEU B 1 401 ? -29.859 -3.118 35.365 1.00 16.19 401 LEU B CA 1
ATOM 11930 C C . LEU B 1 401 ? -31.024 -2.271 34.867 1.00 17.77 401 LEU B C 1
ATOM 11931 O O . LEU B 1 401 ? -30.825 -1.130 34.439 1.00 15.88 401 LEU B O 1
ATOM 11947 N N . HIS B 1 402 ? -32.241 -2.821 34.941 1.00 19.05 402 HIS B N 1
ATOM 11948 C CA . HIS B 1 402 ? -33.420 -2.005 34.679 1.00 21.16 402 HIS B CA 1
ATOM 11949 C C . HIS B 1 402 ? -33.559 -0.959 35.770 1.00 15.19 402 HIS B C 1
ATOM 11950 O O . HIS B 1 402 ? -33.916 0.191 35.509 1.00 19.12 402 HIS B O 1
ATOM 11964 N N . GLU B 1 403 ? -33.242 -1.351 36.996 1.00 20.84 403 GLU B N 1
ATOM 11965 C CA . GLU B 1 403 ? -33.271 -0.454 38.135 1.00 18.40 403 GLU B CA 1
ATOM 11966 C C . GLU B 1 403 ? -32.158 -0.836 39.080 1.00 14.56 403 GLU B C 1
ATOM 11967 O O . GLU B 1 403 ? -31.683 -1.972 39.052 1.00 23.18 403 GLU B O 1
ATOM 11979 N N . LEU B 1 404 ? -31.777 0.104 39.951 1.00 13.99 404 LEU B N 1
ATOM 11980 C CA . LEU B 1 404 ? -30.809 -0.148 41.023 1.00 8.64 404 LEU B CA 1
ATOM 11981 C C . LEU B 1 404 ? -31.288 0.614 42.253 1.00 12.22 404 LEU B C 1
ATOM 11982 O O . LEU B 1 404 ? -30.866 1.749 42.501 1.00 12.83 404 LEU B O 1
ATOM 11998 N N . PRO B 1 405 ? -32.194 0.023 43.044 1.00 19.32 405 PRO B N 1
ATOM 11999 C CA . PRO B 1 405 ? -32.570 0.632 44.335 1.00 15.26 405 PRO B CA 1
ATOM 12000 C C . PRO B 1 405 ? -31.390 0.674 45.295 1.00 17.85 405 PRO B C 1
ATOM 12001 O O . PRO B 1 405 ? -30.704 -0.330 45.498 1.00 15.85 405 PRO B O 1
ATOM 12012 N N . VAL B 1 406 ? -31.148 1.847 45.875 1.00 14.61 406 VAL B N 1
ATOM 12013 C CA . VAL B 1 406 ? -30.092 2.016 46.866 1.00 13.01 406 VAL B CA 1
ATOM 12014 C C . VAL B 1 406 ? -30.653 2.669 48.123 1.00 15.82 406 VAL B C 1
ATOM 12015 O O . VAL B 1 406 ? -31.674 3.356 48.081 1.00 17.80 406 VAL B O 1
ATOM 12028 N N . ALA B 1 407 ? -29.995 2.428 49.258 1.00 19.37 407 ALA B N 1
ATOM 12029 C CA . ALA B 1 407 ? -30.440 2.973 50.536 1.00 21.35 407 ALA B CA 1
ATOM 12030 C C . ALA B 1 407 ? -29.232 3.546 51.265 1.00 19.32 407 ALA B C 1
ATOM 12031 O O . ALA B 1 407 ? -28.088 3.219 50.940 1.00 19.21 407 ALA B O 1
ATOM 12038 N N . TRP B 1 408 ? -29.488 4.430 52.236 1.00 19.03 408 TRP B N 1
ATOM 12039 C CA . TRP B 1 408 ? -28.424 5.153 52.926 1.00 18.90 408 TRP B CA 1
ATOM 12040 C C . TRP B 1 408 ? -28.879 5.716 54.284 1.00 21.64 408 TRP B C 1
ATOM 12041 O O . TRP B 1 408 ? -30.084 5.855 54.519 1.00 27.10 408 TRP B O 1
#

Organism: NCBI:txid1469403

Nearest PDB structures (foldseek):
  8jua-assembly1_B  TM=1.001E+00  e=1.331E-67  Streptomyces sp. ZJ306
  8jnq-assembly1_A  TM=9.701E-01  e=2.980E-44  Streptomyces torulosus
  6j87-assembly1_A  TM=9.586E-01  e=1.044E-36  Streptoalloteichus hindustanus
  6j82-assembly1_A  TM=9.593E-01  e=1.351E-36  Streptomyces blastmyceticus
  4aw3-assembly1_B  TM=9.042E-01  e=4.576E-37  Micromonospora griseorubida

B-factor: mean 19.85, std 11.2, range [2.3, 76.42]

Sequence (781 aa):
ELLTFPFASTGLEFPPVYHELYQQRLTKVRLPYGDDAYLAIRYADVKTVLSDSRFSIVASLGQDQPRTRAGARVGNGLFSLDPPQHSRLRSVLGRDFTPRRVEKLRERVRELTDQCLDRMEAAGSPADLVAHLAVPMPTAVVCEMMGVPEPDHHLFWGWAETILSNDTTPDDLIRRYQEFTAYMGAMVEERRARPTDDMFGMLVRACDEEGRITEIEMHALASDLLSAGFVSTAHQIANFTAMLLARPERLQPLVDKPEQIPAAVEELMRHVPILSGFSFPRYATEDLEMSGVTVRRGEAVIPVIAAANRDPDVYPDAGRLDLERNGLPHLGFGQGPHFCIGAHLARVELQVVLEALTERFPDLRFGIPENALKWKRGHFMNGLHELPVAWLLTFPFASTGLEFPPVYHELYQQRLTKVRLPYGDDAYLAIRYADVKTVLSDSRFSIVASLGQDQPRTRAGARVGNGLFSLDPPQHSRLRSVLGRDFTPRRVEKLRERVRELTDQCLDRMEAAGSPADLVAHLAVPMPTAVVCEMMGVPEPDHHLFWGWAETILSNDTTPDDLIRRYQEFTAYMGAMVEERRARPTDDMFGMLVRACDEEGRITEIEMHALASDLLSAGFVSTAHQIANFTAMLLARPERLQPLVDKPEQIPAAVEELMRHVPILSGFSFPRYATEDLEMSGVTVRRGEAVIPVIAAANRDPDVYPDAGRLDLERNGLPHLGFGQGPHFCIGAHLARVELQVVLEALTERFPDLRFGIPENALKWKRGHFMNGLHELPVAW

Solvent-accessible surface area: 31315 Å² total; per-residue (Å²): 202,64,74,66,6,42,30,95,51,94,6,22,106,28,16,105,44,13,110,106,11,10,132,97,174,16,34,60,0,102,16,72,92,30,60,60,0,30,2,0,10,19,14,23,11,0,47,41,2,14,47,27,71,22,13,11,14,57,40,94,92,75,35,74,27,0,31,12,6,30,2,23,32,136,49,88,7,15,89,36,46,37,42,43,93,4,11,111,5,50,40,10,0,25,57,39,18,20,15,51,112,1,42,156,52,69,132,84,0,62,72,15,0,47,104,7,0,77,115,0,70,93,64,29,57,85,9,34,0,20,61,33,0,0,42,36,0,0,2,14,7,7,0,76,31,3,21,7,72,78,82,34,34,130,53,2,44,33,19,2,53,42,38,16,28,32,119,4,54,80,115,66,29,115,49,21,127,57,98,4,43,69,36,0,24,67,14,4,101,73,17,96,52,158,100,48,114,31,12,0,2,33,0,9,85,2,20,67,126,107,57,117,12,78,86,87,48,0,28,13,0,0,21,36,15,4,17,60,19,0,0,37,7,4,10,12,1,2,0,2,0,5,37,0,7,48,56,131,74,69,0,70,38,2,48,102,104,72,123,39,2,54,11,0,0,14,6,0,10,6,17,6,10,27,33,44,9,7,27,29,3,7,7,2,54,38,71,13,123,9,27,61,27,47,0,129,146,12,50,5,0,0,1,8,26,19,0,0,3,20,2,55,38,9,2,100,101,14,48,135,16,26,14,105,39,12,25,21,48,23,1,15,21,12,32,28,49,28,40,48,30,14,6,11,9,16,13,0,1,4,16,4,3,2,54,0,0,5,116,76,4,48,76,0,96,31,22,55,94,92,153,41,15,133,71,39,102,52,20,21,20,14,2,6,105,90,0,21,0,13,73,136,78,100,6,47,30,95,58,70,8,24,104,29,18,100,48,14,107,97,11,12,151,95,155,11,31,60,0,28,18,75,91,29,59,59,0,28,3,0,10,20,10,24,12,0,49,40,1,12,47,29,70,20,14,14,14,55,43,85,92,79,33,72,26,0,26,14,4,31,2,40,35,138,43,90,8,17,87,33,44,38,43,44,93,6,11,103,8,47,63,30,0,26,83,48,16,21,18,62,28,0,40,174,48,71,130,85,0,57,67,15,0,41,104,18,0,83,176,0,86,91,68,27,52,90,11,32,0,20,66,37,0,1,42,45,1,0,2,15,7,5,0,80,30,0,19,8,67,72,100,30,35,125,60,3,35,40,22,1,63,36,45,18,32,36,116,6,52,77,103,62,29,94,44,24,137,109,100,6,44,69,38,2,25,56,10,5,110,76,18,93,82,131,96,42,149,30,8,2,2,36,0,7,80,3,17,68,127,120,61,62,10,77,89,99,53,0,32,13,0,0,22,35,13,4,18,61,20,0,0,45,7,5,10,15,1,2,0,2,0,5,38,0,3,51,52,134,78,84,0,71,38,2,44,88,105,75,122,61,2,52,7,0,0,16,6,0,12,7,17,6,9,28,36,42,11,6,27,27,4,10,6,2,60,37,75,12,104,8,28,53,22,44,0,120,148,9,52,5,0,0,2,7,26,18,0,0,3,19,3,66,41,9,2,100,97,13,48,130,18,26,18,66,37,27,27,22,51,23,1,15,21,13,30,27,45,28,45,46,32,15,5,15,10,15,17,0,1,4,13,3,2,2,54,0,0,8,113,68,4,47,102,0,109,25,24,56,95,95,148,54,16,123,56,37,193,41,20,22,15,16,0,6,100,77,0,19,0,8,82

InterPro domains:
  IPR001128 Cytochrome P450 [PF00067] (338-436)
  IPR002397 Cytochrome P450, B-class [PR00359] (156-167)
  IPR002397 Cytochrome P450, B-class [PR00359] (203-219)
  IPR002397 Cytochrome P450, B-class [PR00359] (220-235)
  IPR002397 Cytochrome P450, B-class [PR00359] (257-279)
  IPR002397 Cytochrome P450, B-class [PR00359] (338-349)
  IPR002397 Cytochrome P450, B-class [PR00359] (357-384)
  IPR002397 Cytochrome P450, B-class [PR00359] (385-400)
  IPR002397 Cytochrome P450, B-class [PR00359] (406-415)
  IPR002397 Cytochrome P450, B-class [PR00359] (415-426)
  IPR017972 Cytochrome P450, conserved site [PS00086] (408-417)
  IPR036396 Cytochrome P450 superfamily [G3DSA:1.10.630.10] (70-466)
  IPR036396 Cytochrome P450 superfamily [SSF48264] (89-466)

Foldseek 3Di:
DFAAPPDDDFFQDDDCVLVVVLPDFFGWHAAPDWDIFTEQQALVRLQCCQAPLLWALALPPPGGFRDLAQDDDDADELSHDDPPVSVLLVVLVQVCLDCVNLVVCLVVLLVLQVVLVVVQVVVHAFGWCLVSHLQPRQLCVLCVQAVHDPVCSVVLVVLLQLVFFRHRHVVNVVVSVVVLCVVVVVVLVVCVVPADPHNLSSLSCVCPVVVSDHPRSSSRHVNVCSNCGRVQSSQLLQQLQLVQQPDPQRLQVCLVPVVLLLLLSQLSLLAGQWFSGADGWIFRCAWDDGRHDTRHGSHTYTSRQNSNSQNCVQDPVSNDRDSNCPTDHGCSQHHHPNRNSNVSNSSSSNSSNSVVCCVPPVPKHFSDPPVPFAWDDRTRTTGGPTTTIGD/DAAPPDDDFFQDDDCVLVVVLVAFFDWHAAPWWDIATEQQAQVRLQCCQAPLQWALAQPPPGGFRDLAQDDPDADALSHDDPPVNVLLCVLCQVCQDLVNLVVCLVVLLVLQVVLVVVQVVVAPFDWCLVRHLQPRQLCVLCVQAVNDPVCSVVLVVLLQLSFFNHRHVVNPVVSVVVLCVVLVVVLVVCVVPQDPHSLSSLSCCVPVVVSDHPRSSSRHVNVCSNPGRVQLSQLLQVLQLVQQPDPQRLQVCLVVVVLLLLLVQLSLLSGQWFSGADTWIFGCAWDDGRHDTGHGSHTYTNRQNSNSQNCVFDPVSNDRDSPDDTDRGCSQHHHSNRPSNVSNSSSSNSSNSVCCCVPVVPKHFSDPSVPFAWDDSTRTTGGPTTTIHD